Protein AF-0000000084923079 (afdb_homodimer)

Structure (mmCIF, N/CA/C/O backbone):
data_AF-0000000084923079-model_v1
#
loop_
_entity.id
_entity.type
_entity.pdbx_description
1 polymer 'Uncharacterized protein'
#
loop_
_atom_site.group_PDB
_atom_site.id
_atom_site.type_symbol
_atom_site.label_atom_id
_atom_site.label_alt_id
_atom_site.label_comp_id
_atom_site.label_asym_id
_atom_site.label_entity_id
_atom_site.label_seq_id
_atom_site.pdbx_PDB_ins_code
_atom_site.Cartn_x
_atom_site.Cartn_y
_atom_site.Cartn_z
_atom_site.occupancy
_atom_site.B_iso_or_equiv
_atom_site.auth_seq_id
_atom_site.auth_comp_id
_atom_site.auth_asym_id
_atom_site.auth_atom_id
_atom_site.pdbx_PDB_model_num
ATOM 1 N N . MET A 1 1 ? -35.031 -17.359 -17.719 1 34.56 1 MET A N 1
ATOM 2 C CA . MET A 1 1 ? -33.625 -17.719 -17.625 1 34.56 1 MET A CA 1
ATOM 3 C C . MET A 1 1 ? -33.344 -19.031 -18.344 1 34.56 1 MET A C 1
ATOM 5 O O . MET A 1 1 ? -34 -20.031 -18.078 1 34.56 1 MET A O 1
ATOM 9 N N . GLU A 1 2 ? -32.906 -18.938 -19.531 1 44.28 2 GLU A N 1
ATOM 10 C CA . GLU A 1 2 ? -32.688 -20.172 -20.281 1 44.28 2 GLU A CA 1
ATOM 11 C C . GLU A 1 2 ? -31.953 -21.203 -19.453 1 44.28 2 GLU A C 1
ATOM 13 O O . GLU A 1 2 ? -30.906 -20.906 -18.859 1 44.28 2 GLU A O 1
ATOM 18 N N . LYS A 1 3 ? -32.469 -22.188 -19.031 1 53.16 3 LYS A N 1
ATOM 19 C CA . LYS A 1 3 ? -31.938 -23.297 -18.266 1 53.16 3 LYS A CA 1
ATOM 20 C C . LYS A 1 3 ? -30.938 -24.109 -19.094 1 53.16 3 LYS A C 1
ATOM 22 O O . LYS A 1 3 ? -31.203 -24.406 -20.266 1 53.16 3 LYS A O 1
ATOM 27 N N . TYR A 1 4 ? -29.562 -24.047 -18.812 1 62.5 4 TYR A N 1
ATOM 28 C CA . TYR A 1 4 ? -28.516 -24.766 -19.531 1 62.5 4 TYR A CA 1
ATOM 29 C C . TYR A 1 4 ? -28.234 -26.125 -18.875 1 62.5 4 TYR A C 1
ATOM 31 O O . TYR A 1 4 ? -28.328 -26.25 -17.656 1 62.5 4 TYR A O 1
ATOM 39 N N . ALA A 1 5 ? -28.312 -27.188 -19.766 1 68.44 5 ALA A N 1
ATOM 40 C CA . ALA A 1 5 ? -27.844 -28.484 -19.312 1 68.44 5 ALA A CA 1
ATOM 41 C C . ALA A 1 5 ? -26.344 -28.625 -19.5 1 68.44 5 ALA A C 1
ATOM 43 O O . ALA A 1 5 ? -25.781 -28.141 -20.469 1 68.44 5 ALA A O 1
ATOM 44 N N . VAL A 1 6 ? -25.625 -29.156 -18.5 1 69.06 6 VAL A N 1
ATOM 45 C CA . VAL A 1 6 ? -24.188 -29.359 -18.562 1 69.06 6 VAL A CA 1
ATOM 46 C C . VAL A 1 6 ? -23.875 -30.719 -19.172 1 69.06 6 VAL A C 1
ATOM 48 O O . VAL A 1 6 ? -24.375 -31.75 -18.703 1 69.06 6 VAL A O 1
ATOM 51 N N . ARG A 1 7 ? -23.344 -30.672 -20.406 1 71.94 7 ARG A N 1
ATOM 52 C CA . ARG A 1 7 ? -22.906 -31.891 -21.062 1 71.94 7 ARG A CA 1
ATOM 53 C C . ARG A 1 7 ? -21.391 -32.094 -20.906 1 71.94 7 ARG A C 1
ATOM 55 O O . ARG A 1 7 ? -20.609 -31.188 -21.219 1 71.94 7 ARG A O 1
ATOM 62 N N . ARG A 1 8 ? -20.984 -33.312 -20.375 1 78.25 8 ARG A N 1
ATOM 63 C CA . ARG A 1 8 ? -19.578 -33.688 -20.188 1 78.25 8 ARG A CA 1
ATOM 64 C C . ARG A 1 8 ? -19.141 -34.688 -21.234 1 78.25 8 ARG A C 1
ATOM 66 O O . ARG A 1 8 ? -19.906 -35.594 -21.594 1 78.25 8 ARG A O 1
ATOM 73 N N . MET A 1 9 ? -18.031 -34.5 -21.734 1 81.5 9 MET A N 1
ATOM 74 C CA . MET A 1 9 ? -17.484 -35.438 -22.719 1 81.5 9 MET A CA 1
ATOM 75 C C . MET A 1 9 ? -17.234 -36.812 -22.094 1 81.5 9 MET A C 1
ATOM 77 O O . MET A 1 9 ? -17.359 -37.844 -22.75 1 81.5 9 MET A O 1
ATOM 81 N N . PHE A 1 10 ? -16.812 -36.688 -20.766 1 82.62 10 PHE A N 1
ATOM 82 C CA . PHE A 1 10 ? -16.562 -37.906 -20.016 1 82.62 10 PHE A CA 1
ATOM 83 C C . PHE A 1 10 ? -17.516 -38.031 -18.828 1 82.62 10 PHE A C 1
ATOM 85 O O . PHE A 1 10 ? -17.812 -37.031 -18.172 1 82.62 10 PHE A O 1
ATOM 92 N N . LYS A 1 11 ? -18 -39.188 -18.594 1 75.94 11 LYS A N 1
ATOM 93 C CA . LYS A 1 11 ? -19.016 -39.406 -17.562 1 75.94 11 LYS A CA 1
ATOM 94 C C . LYS A 1 11 ? -18.391 -39.375 -16.172 1 75.94 11 LYS A C 1
ATOM 96 O O . LYS A 1 11 ? -19 -38.844 -15.234 1 75.94 11 LYS A O 1
ATOM 101 N N . GLY A 1 12 ? -17.156 -39.844 -16.094 1 82.44 12 GLY A N 1
ATOM 102 C CA . GLY A 1 12 ? -16.562 -39.938 -14.773 1 82.44 12 GLY A CA 1
ATOM 103 C C . GLY A 1 12 ? -15.773 -38.719 -14.375 1 82.44 12 GLY A C 1
ATOM 104 O O . GLY A 1 12 ? -15.109 -38.094 -15.219 1 82.44 12 GLY A O 1
ATOM 105 N N . GLN A 1 13 ? -15.898 -38.375 -13.109 1 83.06 13 GLN A N 1
ATOM 106 C CA . GLN A 1 13 ? -15.211 -37.219 -12.539 1 83.06 13 GLN A CA 1
ATOM 107 C C . GLN A 1 13 ? -13.695 -37.344 -12.734 1 83.06 13 GLN A C 1
ATOM 109 O O . GLN A 1 13 ? -13.047 -36.375 -13.141 1 83.06 13 GLN A O 1
ATOM 114 N N . LEU A 1 14 ? -13.156 -38.469 -12.469 1 90.06 14 LEU A N 1
ATOM 115 C CA . LEU A 1 14 ? -11.719 -38.688 -12.562 1 90.06 14 LEU A CA 1
ATOM 116 C C . LEU A 1 14 ? -11.258 -38.625 -14.023 1 90.06 14 LEU A C 1
ATOM 118 O O . LEU A 1 14 ? -10.211 -38.062 -14.328 1 90.06 14 LEU A O 1
ATOM 122 N N . ALA A 1 15 ? -12.039 -39.188 -14.898 1 90.94 15 ALA A N 1
ATOM 123 C CA . ALA A 1 15 ? -11.703 -39.188 -16.328 1 90.94 15 ALA A CA 1
ATOM 124 C C . ALA A 1 15 ? -11.703 -37.781 -16.875 1 90.94 15 ALA A C 1
ATOM 126 O O . ALA A 1 15 ? -10.82 -37.406 -17.672 1 90.94 15 ALA A O 1
ATOM 127 N N . THR A 1 16 ? -12.617 -37.031 -16.453 1 88.44 16 THR A N 1
ATOM 128 C CA . THR A 1 16 ? -12.68 -35.656 -16.875 1 88.44 16 THR A CA 1
ATOM 129 C C . THR A 1 16 ? -11.484 -34.875 -16.344 1 88.44 16 THR A C 1
ATOM 131 O O . THR A 1 16 ? -10.914 -34.031 -17.047 1 88.44 16 THR A O 1
ATOM 134 N N . GLY A 1 17 ? -11.172 -35.125 -15.102 1 92.56 17 GLY A N 1
ATOM 135 C CA . GLY A 1 17 ? -10.016 -34.469 -14.508 1 92.56 17 GLY A CA 1
ATOM 136 C C . GLY A 1 17 ? -8.719 -34.781 -15.234 1 92.56 17 GLY A C 1
ATOM 137 O O . GLY A 1 17 ? -7.934 -33.875 -15.523 1 92.56 17 GLY A O 1
ATOM 138 N N . PHE A 1 18 ? -8.547 -36.031 -15.57 1 94.31 18 PHE A N 1
ATOM 139 C CA . PHE A 1 18 ? -7.336 -36.438 -16.266 1 94.31 18 PHE A CA 1
ATOM 140 C C . PHE A 1 18 ? -7.297 -35.844 -17.672 1 94.31 18 PHE A C 1
ATOM 142 O O . PHE A 1 18 ? -6.238 -35.438 -18.141 1 94.31 18 PHE A O 1
ATOM 149 N N . ALA A 1 19 ? -8.398 -35.812 -18.328 1 94.44 19 ALA A N 1
ATOM 150 C CA . ALA A 1 19 ? -8.469 -35.219 -19.656 1 94.44 19 ALA A CA 1
ATOM 151 C C . ALA A 1 19 ? -8.156 -33.719 -19.578 1 94.44 19 ALA A C 1
ATOM 153 O O . ALA A 1 19 ? -7.453 -33.188 -20.438 1 94.44 19 ALA A O 1
ATOM 154 N N . ALA A 1 20 ? -8.695 -33.125 -18.578 1 94.31 20 ALA A N 1
ATOM 155 C CA . ALA A 1 20 ? -8.445 -31.688 -18.391 1 94.31 20 ALA A CA 1
ATOM 156 C C . ALA A 1 20 ? -6.973 -31.422 -18.109 1 94.31 20 ALA A C 1
ATOM 158 O O . ALA A 1 20 ? -6.41 -30.422 -18.578 1 94.31 20 ALA A O 1
ATOM 159 N N . LEU A 1 21 ? -6.422 -32.25 -17.328 1 95.75 21 LEU A N 1
ATOM 160 C CA . LEU A 1 21 ? -5 -32.125 -17.016 1 95.75 21 LEU A CA 1
ATOM 161 C C . LEU A 1 21 ? -4.156 -32.281 -18.281 1 95.75 21 LEU A C 1
ATOM 163 O O . LEU A 1 21 ? -3.207 -31.531 -18.5 1 95.75 21 LEU A O 1
ATOM 167 N N . ALA A 1 22 ? -4.496 -33.25 -19.062 1 95.69 22 ALA A N 1
ATOM 168 C CA . ALA A 1 22 ? -3.791 -33.469 -20.328 1 95.69 22 ALA A CA 1
ATOM 169 C C . ALA A 1 22 ? -3.938 -32.281 -21.266 1 95.69 22 ALA A C 1
ATOM 171 O O . ALA A 1 22 ? -2.965 -31.844 -21.891 1 95.69 22 ALA A O 1
ATOM 172 N N . LEU A 1 23 ? -5.102 -31.828 -21.344 1 95.62 23 LEU A N 1
ATOM 173 C CA . LEU A 1 23 ? -5.344 -30.641 -22.172 1 95.62 23 LEU A CA 1
ATOM 174 C C . LEU A 1 23 ? -4.539 -29.453 -21.672 1 95.62 23 LEU A C 1
ATOM 176 O O . LEU A 1 23 ? -3.953 -28.719 -22.469 1 95.62 23 LEU A O 1
ATOM 180 N N . SER A 1 24 ? -4.566 -29.266 -20.391 1 96.62 24 SER A N 1
ATOM 181 C CA . SER A 1 24 ? -3.812 -28.172 -19.812 1 96.62 24 SER A CA 1
ATOM 182 C C . SER A 1 24 ? -2.324 -28.297 -20.109 1 96.62 24 SER A C 1
ATOM 184 O O . SER A 1 24 ? -1.652 -27.297 -20.391 1 96.62 24 SER A O 1
ATOM 186 N N . PHE A 1 25 ? -1.811 -29.453 -20.016 1 96.5 25 PHE A N 1
ATOM 187 C CA . PHE A 1 25 ? -0.406 -29.703 -20.312 1 96.5 25 PHE A CA 1
ATOM 188 C C . PHE A 1 25 ? -0.09 -29.344 -21.766 1 96.5 25 PHE A C 1
ATOM 190 O O . PHE A 1 25 ? 0.907 -28.672 -22.047 1 96.5 25 PHE A O 1
ATOM 197 N N . ILE A 1 26 ? -0.921 -29.75 -22.688 1 96.38 26 ILE A N 1
ATOM 198 C CA . ILE A 1 26 ? -0.727 -29.484 -24.109 1 96.38 26 ILE A CA 1
ATOM 199 C C . ILE A 1 26 ? -0.784 -27.984 -24.375 1 96.38 26 ILE A C 1
ATOM 201 O O . ILE A 1 26 ? 0.07 -27.438 -25.062 1 96.38 26 ILE A O 1
ATOM 205 N N . VAL A 1 27 ? -1.741 -27.375 -23.766 1 96.06 27 VAL A N 1
ATOM 206 C CA . VAL A 1 27 ? -1.909 -25.938 -23.969 1 96.06 27 VAL A CA 1
ATOM 207 C C . VAL A 1 27 ? -0.713 -25.188 -23.391 1 96.06 27 VAL A C 1
ATOM 209 O O . VAL A 1 27 ? -0.195 -24.25 -24.016 1 96.06 27 VAL A O 1
ATOM 212 N N . ALA A 1 28 ? -0.284 -25.578 -22.219 1 96.81 28 ALA A N 1
ATOM 213 C CA . ALA A 1 28 ? 0.869 -24.922 -21.594 1 96.81 28 ALA A CA 1
ATOM 214 C C . ALA A 1 28 ? 2.119 -25.094 -22.453 1 96.81 28 ALA A C 1
ATOM 216 O O . ALA A 1 28 ? 2.924 -24.156 -22.578 1 96.81 28 ALA A O 1
ATOM 217 N N . ALA A 1 29 ? 2.273 -26.219 -23.062 1 96 29 ALA A N 1
ATOM 218 C CA . ALA A 1 29 ? 3.438 -26.531 -23.891 1 96 29 ALA A CA 1
ATOM 219 C C . ALA A 1 29 ? 3.471 -25.656 -25.141 1 96 29 ALA A C 1
ATOM 221 O O . ALA A 1 29 ? 4.539 -25.391 -25.688 1 96 29 ALA A O 1
ATOM 222 N N . PHE A 1 30 ? 2.355 -25.203 -25.5 1 95.44 30 PHE A N 1
ATOM 223 C CA . PHE A 1 30 ? 2.297 -24.344 -26.672 1 95.44 30 PHE A CA 1
ATOM 224 C C . PHE A 1 30 ? 2.25 -22.875 -26.266 1 95.44 30 PHE A C 1
ATOM 226 O O . PHE A 1 30 ? 2.834 -22.016 -26.938 1 95.44 30 PHE A O 1
ATOM 233 N N . LEU A 1 31 ? 1.559 -22.609 -25.234 1 94.69 31 LEU A N 1
ATOM 234 C CA . LEU A 1 31 ? 1.288 -21.234 -24.828 1 94.69 31 LEU A CA 1
ATOM 235 C C . LEU A 1 31 ? 2.576 -20.516 -24.438 1 94.69 31 LEU A C 1
ATOM 237 O O . LEU A 1 31 ? 2.793 -19.359 -24.812 1 94.69 31 LEU A O 1
ATOM 241 N N . TRP A 1 32 ? 3.398 -21.156 -23.656 1 96.38 32 TRP A N 1
ATOM 242 C CA . TRP A 1 32 ? 4.598 -20.484 -23.172 1 96.38 32 TRP A CA 1
ATOM 243 C C . TRP A 1 32 ? 5.523 -20.141 -24.344 1 96.38 32 TRP A C 1
ATOM 245 O O . TRP A 1 32 ? 5.961 -19 -24.484 1 96.38 32 TRP A O 1
ATOM 255 N N . PRO A 1 33 ? 5.852 -21.125 -25.234 1 96.75 33 PRO A N 1
ATOM 256 C CA . PRO A 1 33 ? 6.688 -20.766 -26.375 1 96.75 33 PRO A CA 1
ATOM 257 C C . PRO A 1 33 ? 6.078 -19.641 -27.219 1 96.75 33 PRO A C 1
ATOM 259 O O . PRO A 1 33 ? 6.789 -18.719 -27.641 1 96.75 33 PRO A O 1
ATOM 262 N N . ALA A 1 34 ? 4.848 -19.734 -27.438 1 96.81 34 ALA A N 1
ATOM 263 C CA . ALA A 1 34 ? 4.188 -18.672 -28.203 1 96.81 34 ALA A CA 1
ATOM 264 C C . ALA A 1 34 ? 4.316 -17.328 -27.516 1 96.81 34 ALA A C 1
ATOM 266 O O . ALA A 1 34 ? 4.625 -16.312 -28.156 1 96.81 34 ALA A O 1
ATOM 267 N N . TRP A 1 35 ? 4.086 -17.297 -26.203 1 97.12 35 TRP A N 1
ATOM 268 C CA . TRP A 1 35 ? 4.164 -16.078 -25.406 1 97.12 35 TRP A CA 1
ATOM 269 C C . TRP A 1 35 ? 5.586 -15.523 -25.406 1 97.12 35 TRP A C 1
ATOM 271 O O . TRP A 1 35 ? 5.801 -14.352 -25.719 1 97.12 35 TRP A O 1
ATOM 281 N N . SER A 1 36 ? 6.531 -16.312 -25.062 1 97.12 36 SER A N 1
ATOM 282 C CA . SER A 1 36 ? 7.906 -15.883 -24.844 1 97.12 36 SER A CA 1
ATOM 283 C C . SER A 1 36 ? 8.562 -15.453 -26.156 1 97.12 36 SER A C 1
ATOM 285 O O . SER A 1 36 ? 9.32 -14.484 -26.188 1 97.12 36 SER A O 1
ATOM 287 N N . LEU A 1 37 ? 8.25 -16.156 -27.234 1 97.12 37 LEU A N 1
ATOM 288 C CA . LEU A 1 37 ? 8.82 -15.797 -28.531 1 97.12 37 LEU A CA 1
ATOM 289 C C . LEU A 1 37 ? 8.219 -14.492 -29.031 1 97.12 37 LEU A C 1
ATOM 291 O O . LEU A 1 37 ? 8.914 -13.695 -29.672 1 97.12 37 LEU A O 1
ATOM 295 N N . THR A 1 38 ? 6.957 -14.289 -28.797 1 97.44 38 THR A N 1
ATOM 296 C CA . THR A 1 38 ? 6.332 -13.023 -29.172 1 97.44 38 THR A CA 1
ATOM 297 C C . THR A 1 38 ? 6.965 -11.867 -28.391 1 97.44 38 THR A C 1
ATOM 299 O O . THR A 1 38 ? 7.305 -10.836 -28.984 1 97.44 38 THR A O 1
ATOM 302 N N . VAL A 1 39 ? 7.137 -12.078 -27.109 1 97.06 39 VAL A N 1
ATOM 303 C CA . VAL A 1 39 ? 7.742 -11.047 -26.281 1 97.06 39 VAL A CA 1
ATOM 304 C C . VAL A 1 39 ? 9.188 -10.805 -26.719 1 97.06 39 VAL A C 1
ATOM 306 O O . VAL A 1 39 ? 9.625 -9.656 -26.812 1 97.06 39 VAL A O 1
ATOM 309 N N . LYS A 1 40 ? 9.867 -11.883 -26.938 1 96.62 40 LYS A N 1
ATOM 310 C CA . LYS A 1 40 ? 11.25 -11.781 -27.406 1 96.62 40 LYS A CA 1
ATOM 311 C C . LYS A 1 40 ? 11.336 -10.953 -28.688 1 96.62 40 LYS A C 1
ATOM 313 O O . LYS A 1 40 ? 12.203 -10.086 -28.812 1 96.62 40 LYS A O 1
ATOM 318 N N . ALA A 1 41 ? 10.461 -11.164 -29.609 1 97.12 41 ALA A N 1
ATOM 319 C CA . ALA A 1 41 ? 10.453 -10.445 -30.875 1 97.12 41 ALA A CA 1
ATOM 320 C C . ALA A 1 41 ? 10.156 -8.969 -30.672 1 97.12 41 ALA A C 1
ATOM 322 O O . ALA A 1 41 ? 10.867 -8.102 -31.172 1 97.12 41 ALA A O 1
ATOM 323 N N . LEU A 1 42 ? 9.148 -8.648 -29.906 1 97.44 42 LEU A N 1
ATOM 324 C CA . LEU A 1 42 ? 8.734 -7.27 -29.672 1 97.44 42 LEU A CA 1
ATOM 325 C C . LEU A 1 42 ? 9.797 -6.508 -28.891 1 97.44 42 LEU A C 1
ATOM 327 O O . LEU A 1 42 ? 10.125 -5.371 -29.219 1 97.44 42 LEU A O 1
ATOM 331 N N . TYR A 1 43 ? 10.281 -7.18 -27.859 1 97.69 43 TYR A N 1
ATOM 332 C CA . TYR A 1 43 ? 11.289 -6.539 -27.031 1 97.69 43 TYR A CA 1
ATOM 333 C C . TYR A 1 43 ? 12.594 -6.355 -27.781 1 97.69 43 TYR A C 1
ATOM 335 O O . TYR A 1 43 ? 13.312 -5.379 -27.578 1 97.69 43 TYR A O 1
ATOM 343 N N . GLY A 1 44 ? 12.875 -7.309 -28.641 1 96.12 44 GLY A N 1
ATOM 344 C CA . GLY A 1 44 ? 14.055 -7.188 -29.484 1 96.12 44 GLY A CA 1
ATOM 345 C C . GLY A 1 44 ? 14.031 -5.945 -30.359 1 96.12 44 GLY A C 1
ATOM 346 O O . GLY A 1 44 ? 15.07 -5.328 -30.594 1 96.12 44 GLY A O 1
ATOM 347 N N . ILE A 1 45 ? 12.898 -5.574 -30.75 1 96.94 45 ILE A N 1
ATOM 348 C CA . ILE A 1 45 ? 12.75 -4.379 -31.578 1 96.94 45 ILE A CA 1
ATOM 349 C C . ILE A 1 45 ? 12.922 -3.133 -30.719 1 96.94 45 ILE A C 1
ATOM 351 O O . ILE A 1 45 ? 13.633 -2.199 -31.094 1 96.94 45 ILE A O 1
ATOM 355 N N . LEU A 1 46 ? 12.344 -3.113 -29.531 1 97.12 46 LEU A N 1
ATOM 356 C CA . LEU A 1 46 ? 12.336 -1.938 -28.656 1 97.12 46 LEU A CA 1
ATOM 357 C C . LEU A 1 46 ? 13.695 -1.729 -28.016 1 97.12 46 LEU A C 1
ATOM 359 O O . LEU A 1 46 ? 14.148 -0.592 -27.859 1 97.12 46 LEU A O 1
ATOM 363 N N . ALA A 1 47 ? 14.312 -2.795 -27.625 1 98.06 47 ALA A N 1
ATOM 364 C CA . ALA A 1 47 ? 15.531 -2.729 -26.828 1 98.06 47 ALA A CA 1
ATOM 365 C C . ALA A 1 47 ? 16.75 -3.107 -27.656 1 98.06 47 ALA A C 1
ATOM 367 O O . ALA A 1 47 ? 17.812 -3.422 -27.109 1 98.06 47 ALA A O 1
ATOM 368 N N . GLY A 1 48 ? 16.625 -3.084 -28.938 1 96.88 48 GLY A N 1
ATOM 369 C CA . GLY A 1 48 ? 17.656 -3.523 -29.859 1 96.88 48 GLY A CA 1
ATOM 370 C C . GLY A 1 48 ? 19.031 -2.975 -29.531 1 96.88 48 GLY A C 1
ATOM 371 O O . GLY A 1 48 ? 19.984 -3.734 -29.344 1 96.88 48 GLY A O 1
ATOM 372 N N . PRO A 1 49 ? 19.141 -1.668 -29.469 1 96.81 49 PRO A N 1
ATOM 373 C CA . PRO A 1 49 ? 20.453 -1.061 -29.203 1 96.81 49 PRO A CA 1
ATOM 374 C C . PRO A 1 49 ? 21.078 -1.557 -27.906 1 96.81 49 PRO A C 1
ATOM 376 O O . PRO A 1 49 ? 22.266 -1.881 -27.875 1 96.81 49 PRO A O 1
ATOM 379 N N . GLY A 1 50 ? 20.312 -1.659 -26.844 1 97.69 50 GLY A N 1
ATOM 380 C CA . GLY A 1 50 ? 20.812 -2.139 -25.562 1 97.69 50 GLY A CA 1
ATOM 381 C C . GLY A 1 50 ? 21.203 -3.607 -25.594 1 97.69 50 GLY A C 1
ATOM 382 O O . GLY A 1 50 ? 22.234 -3.994 -25.047 1 97.69 50 GLY A O 1
ATOM 383 N N . LEU A 1 51 ? 20.406 -4.398 -26.266 1 97.81 51 LEU A N 1
ATOM 384 C CA . LEU A 1 51 ? 20.656 -5.836 -26.328 1 97.81 51 LEU A CA 1
ATOM 385 C C . LEU A 1 51 ? 21.906 -6.141 -27.141 1 97.81 51 LEU A C 1
ATOM 387 O O . LEU A 1 51 ? 22.641 -7.074 -26.812 1 97.81 51 LEU A O 1
ATOM 391 N N . SER A 1 52 ? 22.125 -5.332 -28.125 1 97.56 52 SER A N 1
ATOM 392 C CA . SER A 1 52 ? 23.312 -5.52 -28.953 1 97.56 52 SER A CA 1
ATOM 393 C C . SER A 1 52 ? 24.578 -5.074 -28.219 1 97.56 52 SER A C 1
ATOM 395 O O . SER A 1 52 ? 25.656 -5.59 -28.469 1 97.56 52 SER A O 1
ATOM 397 N N . ALA A 1 53 ? 24.422 -4.156 -27.344 1 97.44 53 ALA A N 1
ATOM 398 C CA . ALA A 1 53 ? 25.562 -3.592 -26.609 1 97.44 53 ALA A CA 1
ATOM 399 C C . ALA A 1 53 ? 25.953 -4.492 -25.453 1 97.44 53 ALA A C 1
ATOM 401 O O . ALA A 1 53 ? 27.109 -4.441 -24.984 1 97.44 53 ALA A O 1
ATOM 402 N N . ALA A 1 54 ? 25.109 -5.277 -25 1 97.62 54 ALA A N 1
ATOM 403 C CA . ALA A 1 54 ? 25.344 -6.113 -23.828 1 97.62 54 ALA A CA 1
ATOM 404 C C . ALA A 1 54 ? 25.938 -7.461 -24.219 1 97.62 54 ALA A C 1
ATOM 406 O O . ALA A 1 54 ? 25.828 -7.871 -25.375 1 97.62 54 ALA A O 1
ATOM 407 N N . GLU A 1 55 ? 26.562 -8.102 -23.25 1 97.44 55 GLU A N 1
ATOM 408 C CA . GLU A 1 55 ? 26.969 -9.484 -23.453 1 97.44 55 GLU A CA 1
ATOM 409 C C . GLU A 1 55 ? 25.781 -10.383 -23.781 1 97.44 55 GLU A C 1
ATOM 411 O O . GLU A 1 55 ? 24.719 -10.234 -23.188 1 97.44 55 GLU A O 1
ATOM 416 N N . PRO A 1 56 ? 25.953 -11.312 -24.625 1 95.38 56 PRO A N 1
ATOM 417 C CA . PRO A 1 56 ? 24.844 -12.164 -25.062 1 95.38 56 PRO A CA 1
ATOM 418 C C . PRO A 1 56 ? 24.125 -12.859 -23.922 1 95.38 56 PRO A C 1
ATOM 420 O O . PRO A 1 56 ? 22.906 -12.969 -23.922 1 95.38 56 PRO A O 1
ATOM 423 N N . LYS A 1 57 ? 24.844 -13.258 -23.016 1 95.19 57 LYS A N 1
ATOM 424 C CA . LYS A 1 57 ? 24.25 -13.93 -21.875 1 95.19 57 LYS A CA 1
ATOM 425 C C . LYS A 1 57 ? 23.328 -12.984 -21.109 1 95.19 57 LYS A C 1
ATOM 427 O O . LYS A 1 57 ? 22.203 -13.359 -20.734 1 95.19 57 LYS A O 1
ATOM 432 N N . GLU A 1 58 ? 23.812 -11.766 -20.938 1 96.12 58 GLU A N 1
ATOM 433 C CA . GLU A 1 58 ? 23.031 -10.758 -20.219 1 96.12 58 GLU A CA 1
ATOM 434 C C . GLU A 1 58 ? 21.797 -10.352 -21.016 1 96.12 58 GLU A C 1
ATOM 436 O O . GLU A 1 58 ? 20.719 -10.164 -20.453 1 96.12 58 GLU A O 1
ATOM 441 N N . ALA A 1 59 ? 21.984 -10.266 -22.234 1 97.12 59 ALA A N 1
ATOM 442 C CA . ALA A 1 59 ? 20.859 -9.945 -23.109 1 97.12 59 ALA A CA 1
ATOM 443 C C . ALA A 1 59 ? 19.781 -11.023 -23.047 1 97.12 59 ALA A C 1
ATOM 445 O O . ALA A 1 59 ? 18.594 -10.727 -22.969 1 97.12 59 ALA A O 1
ATOM 446 N N . GLY A 1 60 ? 20.25 -12.266 -23.125 1 95.38 60 GLY A N 1
ATOM 447 C CA . GLY A 1 60 ? 19.328 -13.383 -23.016 1 95.38 60 GLY A CA 1
ATOM 448 C C . GLY A 1 60 ? 18.594 -13.438 -21.703 1 95.38 60 GLY A C 1
ATOM 449 O O . GLY A 1 60 ? 17.391 -13.742 -21.656 1 95.38 60 GLY A O 1
ATOM 450 N N . GLN A 1 61 ? 19.312 -13.102 -20.656 1 95.56 61 GLN A N 1
ATOM 451 C CA . GLN A 1 61 ? 18.703 -13.086 -19.328 1 95.56 61 GLN A CA 1
ATOM 452 C C . GLN A 1 61 ? 17.609 -12.023 -19.234 1 95.56 61 GLN A C 1
ATOM 454 O O . GLN A 1 61 ? 16.547 -12.266 -18.656 1 95.56 61 GLN A O 1
ATOM 459 N N . LEU A 1 62 ? 17.906 -10.883 -19.781 1 98.06 62 LEU A N 1
ATOM 460 C CA . LEU A 1 62 ? 16.922 -9.805 -19.75 1 98.06 62 LEU A CA 1
ATOM 461 C C . LEU A 1 62 ? 15.68 -10.18 -20.531 1 98.06 62 LEU A C 1
ATOM 463 O O . LEU A 1 62 ? 14.555 -10 -20.062 1 98.06 62 LEU A O 1
ATOM 467 N N . ILE A 1 63 ? 15.859 -10.758 -21.688 1 97.56 63 ILE A N 1
ATOM 468 C CA . ILE A 1 63 ? 14.727 -11.18 -22.5 1 97.56 63 ILE A CA 1
ATOM 469 C C . ILE A 1 63 ? 13.883 -12.195 -21.719 1 97.56 63 ILE A C 1
ATOM 471 O O . ILE A 1 63 ? 12.656 -12.102 -21.719 1 97.56 63 ILE A O 1
ATOM 475 N N . GLY A 1 64 ? 14.578 -13.102 -21.109 1 96.5 64 GLY A N 1
ATOM 476 C CA . GLY A 1 64 ? 13.883 -14.07 -20.281 1 96.5 64 GLY A CA 1
ATOM 477 C C . GLY A 1 64 ? 13.094 -13.438 -19.156 1 96.5 64 GLY A C 1
ATOM 478 O O . GLY A 1 64 ? 11.953 -13.828 -18.891 1 96.5 64 GLY A O 1
ATOM 479 N N . ALA A 1 65 ? 13.664 -12.453 -18.547 1 97.25 65 ALA A N 1
ATOM 480 C CA . ALA A 1 65 ? 13.008 -11.758 -17.438 1 97.25 65 ALA A CA 1
ATOM 481 C C . ALA A 1 65 ? 11.773 -11.008 -17.906 1 97.25 65 ALA A C 1
ATOM 483 O O . ALA A 1 65 ? 10.734 -11.016 -17.25 1 97.25 65 ALA A O 1
ATOM 484 N N . VAL A 1 66 ? 11.883 -10.398 -19.031 1 98.25 66 VAL A N 1
ATOM 485 C CA . VAL A 1 66 ? 10.766 -9.648 -19.594 1 98.25 66 VAL A CA 1
ATOM 486 C C . VAL A 1 66 ? 9.625 -10.602 -19.938 1 98.25 66 VAL A C 1
ATOM 488 O O . VAL A 1 66 ? 8.461 -10.32 -19.641 1 98.25 66 VAL A O 1
ATOM 491 N N . ALA A 1 67 ? 10 -11.695 -20.531 1 97.56 67 ALA A N 1
ATOM 492 C CA . ALA A 1 67 ? 8.984 -12.688 -20.875 1 97.56 67 ALA A CA 1
ATOM 493 C C . ALA A 1 67 ? 8.273 -13.219 -19.641 1 97.56 67 ALA A C 1
ATOM 495 O O . ALA A 1 67 ? 7.047 -13.289 -19.594 1 97.56 67 ALA A O 1
ATOM 496 N N . ARG A 1 68 ? 9.016 -13.523 -18.656 1 96.56 68 ARG A N 1
ATOM 497 C CA . ARG A 1 68 ? 8.461 -14.016 -17.391 1 96.56 68 ARG A CA 1
ATOM 498 C C . ARG A 1 68 ? 7.609 -12.938 -16.719 1 96.56 68 ARG A C 1
ATOM 500 O O . ARG A 1 68 ? 6.508 -13.219 -16.25 1 96.56 68 ARG A O 1
ATOM 507 N N . GLY A 1 69 ? 8.133 -11.773 -16.703 1 97 69 GLY A N 1
ATOM 508 C CA . GLY A 1 69 ? 7.453 -10.688 -16.031 1 97 69 GLY A CA 1
ATOM 509 C C . GLY A 1 69 ? 6.102 -10.359 -16.625 1 97 69 GLY A C 1
ATOM 510 O O . GLY A 1 69 ? 5.121 -10.18 -15.906 1 97 69 GLY A O 1
ATOM 511 N N . THR A 1 70 ? 6.102 -10.234 -17.906 1 97.12 70 THR A N 1
ATOM 512 C CA . THR A 1 70 ? 4.832 -9.938 -18.562 1 97.12 70 THR A CA 1
ATOM 513 C C . THR A 1 70 ? 3.818 -11.055 -18.312 1 97.12 70 THR A C 1
ATOM 515 O O . THR A 1 70 ? 2.633 -10.781 -18.109 1 97.12 70 THR A O 1
ATOM 518 N N . PHE A 1 71 ? 4.305 -12.289 -18.266 1 97 71 PHE A N 1
ATOM 519 C CA . PHE A 1 71 ? 3.445 -13.43 -17.969 1 97 71 PHE A CA 1
ATOM 520 C C . PHE A 1 71 ? 2.953 -13.375 -16.531 1 97 71 PHE A C 1
ATOM 522 O O . PHE A 1 71 ? 1.772 -13.609 -1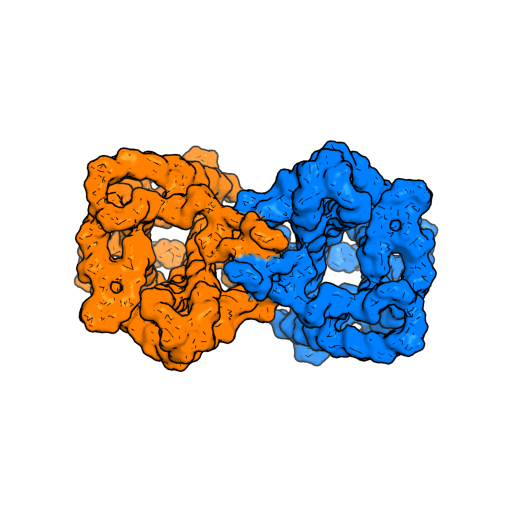6.266 1 97 71 PHE A O 1
ATOM 529 N N . PHE A 1 72 ? 3.799 -13.047 -15.547 1 97.81 72 PHE A N 1
ATOM 530 C CA . PHE A 1 72 ? 3.443 -13.008 -14.133 1 97.81 72 PHE A CA 1
ATOM 531 C C . PHE A 1 72 ? 2.402 -11.93 -13.867 1 97.81 72 PHE A C 1
ATOM 533 O O . PHE A 1 72 ? 1.421 -12.172 -13.164 1 97.81 72 PHE A O 1
ATOM 540 N N . TRP A 1 73 ? 2.559 -10.805 -14.461 1 98.12 73 TRP A N 1
ATOM 541 C CA . TRP A 1 73 ? 1.659 -9.68 -14.219 1 98.12 73 TRP A CA 1
ATOM 542 C C . TRP A 1 73 ? 0.3 -9.922 -14.867 1 98.12 73 TRP A C 1
ATOM 544 O O . TRP A 1 73 ? -0.741 -9.672 -14.25 1 98.12 73 TRP A O 1
ATOM 554 N N . THR A 1 74 ? 0.272 -10.469 -16.062 1 97.5 74 THR A N 1
ATOM 555 C CA . THR A 1 74 ? -0.963 -10.516 -16.828 1 97.5 74 THR A CA 1
ATOM 556 C C . THR A 1 74 ? -1.703 -11.828 -16.578 1 97.5 74 THR A C 1
ATOM 558 O O . THR A 1 74 ? -2.9 -11.938 -16.859 1 97.5 74 THR A O 1
ATOM 561 N N . ALA A 1 75 ? -1.018 -12.828 -16.031 1 96.94 75 ALA A N 1
ATOM 562 C CA . ALA A 1 75 ? -1.677 -14.117 -15.844 1 96.94 75 ALA A CA 1
ATOM 563 C C . ALA A 1 75 ? -1.818 -14.453 -14.359 1 96.94 75 ALA A C 1
ATOM 565 O O . ALA A 1 75 ? -2.924 -14.703 -13.875 1 96.94 75 ALA A O 1
ATOM 566 N N . ILE A 1 76 ? -0.745 -14.328 -13.625 1 96.94 76 ILE A N 1
ATOM 567 C CA . ILE A 1 76 ? -0.765 -14.773 -12.242 1 96.94 76 ILE A CA 1
ATOM 568 C C . ILE A 1 76 ? -1.467 -13.734 -11.375 1 96.94 76 ILE A C 1
ATOM 570 O O . ILE A 1 76 ? -2.465 -14.031 -10.711 1 96.94 76 ILE A O 1
ATOM 574 N N . ASN A 1 77 ? -0.979 -12.477 -11.406 1 97.81 77 ASN A N 1
ATOM 575 C CA . ASN A 1 77 ? -1.575 -11.43 -10.578 1 97.81 77 ASN A CA 1
ATOM 576 C C . ASN A 1 77 ? -3.047 -11.219 -10.922 1 97.81 77 ASN A C 1
ATOM 578 O O . ASN A 1 77 ? -3.895 -11.156 -10.031 1 97.81 77 ASN A O 1
ATOM 582 N N . SER A 1 78 ? -3.287 -11.109 -12.188 1 97.06 78 SER A N 1
ATOM 583 C CA . SER A 1 78 ? -4.648 -10.812 -12.625 1 97.06 78 SER A CA 1
ATOM 584 C C . SER A 1 78 ? -5.609 -11.938 -12.242 1 97.06 78 SER A C 1
ATOM 586 O O . SER A 1 78 ? -6.75 -11.68 -11.859 1 97.06 78 SER A O 1
ATOM 588 N N . TRP A 1 79 ? -5.168 -13.18 -12.344 1 97.19 79 TRP A N 1
ATOM 589 C CA . TRP A 1 79 ? -6.035 -14.289 -11.953 1 97.19 79 TRP A CA 1
ATOM 590 C C . TRP A 1 79 ? -6.383 -14.211 -10.469 1 97.19 79 TRP A C 1
ATOM 592 O O . TRP A 1 79 ? -7.535 -14.43 -10.086 1 97.19 79 TRP A O 1
ATOM 602 N N . ILE A 1 80 ? -5.422 -13.922 -9.625 1 96.81 80 ILE A N 1
ATOM 603 C CA . ILE A 1 80 ? -5.66 -13.828 -8.188 1 96.81 80 ILE A CA 1
ATOM 604 C C . ILE A 1 80 ? -6.664 -12.711 -7.906 1 96.81 80 ILE A C 1
ATOM 606 O O . ILE A 1 80 ? -7.609 -12.898 -7.137 1 96.81 80 ILE A O 1
ATOM 610 N N . TRP A 1 81 ? -6.523 -11.617 -8.586 1 96.94 81 TRP A N 1
ATOM 611 C CA . TRP A 1 81 ? -7.406 -10.477 -8.359 1 96.94 81 TRP A CA 1
ATOM 612 C C . TRP A 1 81 ? -8.805 -10.766 -8.898 1 96.94 81 TRP A C 1
ATOM 614 O O . TRP A 1 81 ? -9.797 -10.594 -8.188 1 96.94 81 TRP A O 1
ATOM 624 N N . LEU A 1 82 ? -8.875 -11.242 -10.094 1 96.75 82 LEU A N 1
ATOM 625 C CA . LEU A 1 82 ? -10.156 -11.375 -10.773 1 96.75 82 LEU A CA 1
ATOM 626 C C . LEU A 1 82 ? -10.922 -12.594 -10.281 1 96.75 82 LEU A C 1
ATOM 628 O O . LEU A 1 82 ? -12.148 -12.57 -10.188 1 96.75 82 LEU A O 1
ATOM 632 N N . THR A 1 83 ? -10.195 -13.617 -9.938 1 95.75 83 THR A N 1
ATOM 633 C CA . THR A 1 83 ? -10.867 -14.867 -9.609 1 95.75 83 THR A CA 1
ATOM 634 C C . THR A 1 83 ? -10.898 -15.086 -8.102 1 95.75 83 THR A C 1
ATOM 636 O O . THR A 1 83 ? -11.969 -15.211 -7.508 1 95.75 83 THR A O 1
ATOM 639 N N . LEU A 1 84 ? -9.781 -14.992 -7.52 1 93.94 84 LEU A N 1
ATOM 640 C CA . LEU A 1 84 ? -9.742 -15.312 -6.098 1 93.94 84 LEU A CA 1
ATOM 641 C C . LEU A 1 84 ? -10.391 -14.211 -5.273 1 93.94 84 LEU A C 1
ATOM 643 O O . LEU A 1 84 ? -11.18 -14.484 -4.367 1 93.94 84 LEU A O 1
ATOM 647 N N . VAL A 1 85 ? -10.133 -12.992 -5.629 1 94.25 85 VAL A N 1
ATOM 648 C CA . VAL A 1 85 ? -10.609 -11.898 -4.793 1 94.25 85 VAL A CA 1
ATOM 649 C C . VAL A 1 85 ? -11.992 -11.445 -5.27 1 94.25 85 VAL A C 1
ATOM 651 O O . VAL A 1 85 ? -12.914 -11.312 -4.469 1 94.25 85 VAL A O 1
ATOM 654 N N . MET A 1 86 ? -12.188 -11.375 -6.598 1 94.44 86 MET A N 1
ATOM 655 C CA . MET A 1 86 ? -13.414 -10.781 -7.121 1 94.44 86 MET A CA 1
ATOM 656 C C . MET A 1 86 ? -14.422 -11.859 -7.492 1 94.44 86 MET A C 1
ATOM 658 O O . MET A 1 86 ? -15.555 -11.555 -7.863 1 94.44 86 MET A O 1
ATOM 662 N N . GLY A 1 87 ? -14.109 -13.094 -7.496 1 92.75 87 GLY A N 1
ATOM 663 C CA . GLY A 1 87 ? -15.039 -14.172 -7.785 1 92.75 87 GLY A CA 1
ATOM 664 C C . GLY A 1 87 ? -15.508 -14.195 -9.227 1 92.75 87 GLY A C 1
ATOM 665 O O . GLY A 1 87 ? -16.688 -14.438 -9.5 1 92.75 87 GLY A O 1
ATOM 666 N N . ASN A 1 88 ? -14.586 -13.719 -10.094 1 95.31 88 ASN A N 1
ATOM 667 C CA . ASN A 1 88 ? -14.859 -13.695 -11.531 1 95.31 88 ASN A CA 1
ATOM 668 C C . ASN A 1 88 ? -15.953 -12.68 -11.875 1 95.31 88 ASN A C 1
ATOM 670 O O . ASN A 1 88 ? -16.812 -12.961 -12.711 1 95.31 88 ASN A O 1
ATOM 674 N N . TYR A 1 89 ? -15.828 -11.648 -11.172 1 92.5 89 TYR A N 1
ATOM 675 C CA . TYR A 1 89 ? -16.797 -10.578 -11.406 1 92.5 89 TYR A CA 1
ATOM 676 C C . TYR A 1 89 ? -16.719 -10.078 -12.836 1 92.5 89 TYR A C 1
ATOM 678 O O . TYR A 1 89 ? -15.633 -9.727 -13.328 1 92.5 89 TYR A O 1
ATOM 686 N N . GLY A 1 90 ? -17.859 -10.125 -13.508 1 93.62 90 GLY A N 1
ATOM 687 C CA . GLY A 1 90 ? -17.938 -9.555 -14.844 1 93.62 90 GLY A CA 1
ATOM 688 C C . GLY A 1 90 ? -17.562 -10.539 -15.938 1 93.62 90 GLY A C 1
ATOM 689 O O . GLY A 1 90 ? -17.547 -10.188 -17.125 1 93.62 90 GLY A O 1
ATOM 690 N N . LYS A 1 91 ? -17.281 -11.75 -15.641 1 95.12 91 LYS A N 1
ATOM 691 C CA . LYS A 1 91 ? -16.844 -12.75 -16.609 1 95.12 91 LYS A CA 1
ATOM 692 C C . LYS A 1 91 ? -17.875 -12.93 -17.719 1 95.12 91 LYS A C 1
ATOM 694 O O . LYS A 1 91 ? -17.516 -13.055 -18.891 1 95.12 91 LYS A O 1
ATOM 699 N N . THR A 1 92 ? -19.234 -12.875 -17.375 1 93.69 92 THR A N 1
ATOM 700 C CA . THR A 1 92 ? -20.281 -13.156 -18.359 1 93.69 92 THR A CA 1
ATOM 701 C C . THR A 1 92 ? -20.984 -11.867 -18.766 1 93.69 92 THR A C 1
ATOM 703 O O . THR A 1 92 ? -22.141 -11.906 -19.188 1 93.69 92 THR A O 1
ATOM 706 N N . SER A 1 93 ? -20.281 -10.781 -18.547 1 93.31 93 SER A N 1
ATOM 707 C CA . SER A 1 93 ? -20.906 -9.5 -18.859 1 93.31 93 SER A CA 1
ATOM 708 C C . SER A 1 93 ? -21.203 -9.367 -20.344 1 93.31 93 SER A C 1
ATOM 710 O O . SER A 1 93 ? -22.203 -8.766 -20.734 1 93.31 93 SER A O 1
ATOM 712 N N . LEU A 1 94 ? -20.406 -9.977 -21.219 1 94.12 94 LEU A N 1
ATOM 713 C CA . LEU A 1 94 ? -20.609 -9.852 -22.656 1 94.12 94 LEU A CA 1
ATOM 714 C C . LEU A 1 94 ? -21.406 -11.031 -23.188 1 94.12 94 LEU A C 1
ATOM 716 O O . LEU A 1 94 ? -22.266 -10.859 -24.062 1 94.12 94 LEU A O 1
ATOM 720 N N . THR A 1 95 ? -20.984 -12.203 -22.703 1 92.94 95 THR A N 1
ATOM 721 C CA . THR A 1 95 ? -21.656 -13.414 -23.156 1 92.94 95 THR A CA 1
ATOM 722 C C . THR A 1 95 ? -21.484 -14.539 -22.125 1 92.94 95 THR A C 1
ATOM 724 O O . THR A 1 95 ? -20.531 -14.539 -21.344 1 92.94 95 THR A O 1
ATOM 727 N N . GLU A 1 96 ? -22.359 -15.477 -22.188 1 90.5 96 GLU A N 1
ATOM 728 C CA . GLU A 1 96 ? -22.266 -16.641 -21.328 1 90.5 96 GLU A CA 1
ATOM 729 C C . GLU A 1 96 ? -21.719 -17.859 -22.078 1 90.5 96 GLU A C 1
ATOM 731 O O . GLU A 1 96 ? -21.406 -18.875 -21.484 1 90.5 96 GLU A O 1
ATOM 736 N N . LYS A 1 97 ? -21.562 -17.656 -23.328 1 91.5 97 LYS A N 1
ATOM 737 C CA . LYS A 1 97 ? -21.188 -18.781 -24.172 1 91.5 97 LYS A CA 1
ATOM 738 C C . LYS A 1 97 ? -19.672 -18.969 -24.188 1 91.5 97 LYS A C 1
ATOM 740 O O . LYS A 1 97 ? -18.922 -18.016 -24.406 1 91.5 97 LYS A O 1
ATOM 745 N N . GLN A 1 98 ? -19.234 -20.219 -24.031 1 94.25 98 GLN A N 1
ATOM 746 C CA . GLN A 1 98 ? -17.828 -20.578 -24.188 1 94.25 98 GLN A CA 1
ATOM 747 C C . GLN A 1 98 ? -17.5 -20.922 -25.641 1 94.25 98 GLN A C 1
ATOM 749 O O . GLN A 1 98 ? -18.375 -21.391 -26.375 1 94.25 98 GLN A O 1
ATOM 754 N N . PRO A 1 99 ? -16.344 -20.641 -26.094 1 94.81 99 PRO A N 1
ATOM 755 C CA . PRO A 1 99 ? -15.172 -20.172 -25.359 1 94.81 99 PRO A CA 1
ATOM 756 C C . PRO A 1 99 ? -15.078 -18.641 -25.312 1 94.81 99 PRO A C 1
ATOM 758 O O . PRO A 1 99 ? -14.078 -18.094 -24.828 1 94.81 99 PRO A O 1
ATOM 761 N N . TRP A 1 100 ? -16.031 -17.891 -25.781 1 96.06 100 TRP A N 1
ATOM 762 C CA . TRP A 1 100 ? -15.969 -16.438 -25.938 1 96.06 100 TRP A CA 1
ATOM 763 C C . TRP A 1 100 ? -15.922 -15.742 -24.578 1 96.06 100 TRP A C 1
ATOM 765 O O . TRP A 1 100 ? -15.211 -14.75 -24.422 1 96.06 100 TRP A O 1
ATOM 775 N N . ALA A 1 101 ? -16.641 -16.281 -23.609 1 96.38 101 ALA A N 1
ATOM 776 C CA . ALA A 1 101 ? -16.594 -15.719 -22.266 1 96.38 101 ALA A CA 1
ATOM 777 C C . ALA A 1 101 ? -15.188 -15.82 -21.672 1 96.38 101 ALA A C 1
ATOM 779 O O . ALA A 1 101 ? -14.695 -14.867 -21.062 1 96.38 101 ALA A O 1
ATOM 780 N N . GLY A 1 102 ? -14.617 -17.016 -21.922 1 97.12 102 GLY A N 1
ATOM 781 C CA . GLY A 1 102 ? -13.266 -17.219 -21.438 1 97.12 102 GLY A CA 1
ATOM 782 C C . GLY A 1 102 ? -12.234 -16.344 -22.125 1 97.12 102 GLY A C 1
ATOM 783 O O . GLY A 1 102 ? -11.336 -15.805 -21.469 1 97.12 102 GLY A O 1
ATOM 784 N N . ILE A 1 103 ? -12.383 -16.172 -23.406 1 97.44 103 ILE A N 1
ATOM 785 C CA . ILE A 1 103 ? -11.469 -15.328 -24.172 1 97.44 103 ILE A CA 1
ATOM 786 C C . ILE A 1 103 ? -11.586 -13.875 -23.719 1 97.44 103 ILE A C 1
ATOM 788 O O . ILE A 1 103 ? -10.578 -13.211 -23.469 1 97.44 103 ILE A O 1
ATOM 792 N N . TYR A 1 104 ? -12.781 -13.438 -23.562 1 97.56 104 TYR A N 1
ATOM 793 C CA . TYR A 1 104 ? -13.031 -12.086 -23.094 1 97.56 104 TYR A CA 1
ATOM 794 C C . TYR A 1 104 ? -12.383 -11.852 -21.734 1 97.56 104 TYR A C 1
ATOM 796 O O . TYR A 1 104 ? -11.656 -10.867 -21.547 1 97.56 104 TYR A O 1
ATOM 804 N N . TYR A 1 105 ? -12.617 -12.75 -20.844 1 97.81 105 TYR A N 1
ATOM 805 C CA . TYR A 1 105 ? -12.148 -12.562 -19.469 1 97.81 105 TYR A CA 1
ATOM 806 C C . TYR A 1 105 ? -10.633 -12.68 -19.391 1 97.81 105 TYR A C 1
ATOM 808 O O . TYR A 1 105 ? -10 -12.078 -18.516 1 97.81 105 TYR A O 1
ATOM 816 N N . THR A 1 106 ? -10.078 -13.453 -20.344 1 97.81 106 THR A N 1
ATOM 817 C CA . THR A 1 106 ? -8.625 -13.516 -20.438 1 97.81 106 THR A CA 1
ATOM 818 C C . THR A 1 106 ? -8.055 -12.164 -20.859 1 97.81 106 THR A C 1
ATOM 820 O O . THR A 1 106 ? -7.07 -11.688 -20.297 1 97.81 106 THR A O 1
ATOM 823 N N . ILE A 1 107 ? -8.648 -11.523 -21.812 1 97.88 107 ILE A N 1
ATOM 824 C CA . ILE A 1 107 ? -8.211 -10.211 -22.281 1 97.88 107 ILE A CA 1
ATOM 825 C C . ILE A 1 107 ? -8.336 -9.195 -21.141 1 97.88 107 ILE A C 1
ATOM 827 O O . ILE A 1 107 ? -7.449 -8.367 -20.938 1 97.88 107 ILE A O 1
ATOM 831 N N . VAL A 1 108 ? -9.406 -9.297 -20.406 1 97.56 108 VAL A N 1
ATOM 832 C CA . VAL A 1 108 ? -9.578 -8.43 -19.25 1 97.56 108 VAL A CA 1
ATOM 833 C C . VAL A 1 108 ? -8.453 -8.664 -18.25 1 97.56 108 VAL A C 1
ATOM 835 O O . VAL A 1 108 ? -7.891 -7.707 -17.703 1 97.56 108 VAL A O 1
ATOM 838 N N . GLY A 1 109 ? -8.188 -9.922 -18.031 1 97.69 109 GLY A N 1
ATOM 839 C CA . GLY A 1 109 ? -7.086 -10.242 -17.141 1 97.69 109 GLY A CA 1
ATOM 840 C C . GLY A 1 109 ? -5.766 -9.641 -17.594 1 97.69 109 GLY A C 1
ATOM 841 O O . GLY A 1 109 ? -5.039 -9.07 -16.781 1 97.69 109 GLY A O 1
ATOM 842 N N . TRP A 1 110 ? -5.496 -9.75 -18.875 1 97.94 110 TRP A N 1
ATOM 843 C CA . TRP A 1 110 ? -4.262 -9.203 -19.422 1 97.94 110 TRP A CA 1
ATOM 844 C C . TRP A 1 110 ? -4.215 -7.688 -19.25 1 97.94 110 TRP A C 1
ATOM 846 O O . TRP A 1 110 ? -3.188 -7.133 -18.844 1 97.94 110 TRP A O 1
ATOM 856 N N . LEU A 1 111 ? -5.277 -7.008 -19.438 1 98.12 111 LEU A N 1
ATOM 857 C CA . LEU A 1 111 ? -5.34 -5.555 -19.328 1 98.12 111 LEU A CA 1
ATOM 858 C C . LEU A 1 111 ? -5.207 -5.109 -17.875 1 98.12 111 LEU A C 1
ATOM 860 O O . LEU A 1 111 ? -4.547 -4.109 -17.594 1 98.12 111 LEU A O 1
ATOM 864 N N . VAL A 1 112 ? -5.797 -5.855 -17 1 97.62 112 VAL A N 1
ATOM 865 C CA . VAL A 1 112 ? -5.707 -5.539 -15.578 1 97.62 112 VAL A CA 1
ATOM 866 C C . VAL A 1 112 ? -4.266 -5.707 -15.102 1 97.62 112 VAL A C 1
ATOM 868 O O . VAL A 1 112 ? -3.744 -4.863 -14.375 1 97.62 112 VAL A O 1
ATOM 871 N N . GLY A 1 113 ? -3.713 -6.781 -15.523 1 98.06 113 GLY A N 1
ATOM 872 C CA . GLY A 1 113 ? -2.322 -7.004 -15.156 1 98.06 113 GLY A CA 1
ATOM 873 C C . GLY A 1 113 ? -1.39 -5.926 -15.68 1 98.06 113 GLY A C 1
ATOM 874 O O . GLY A 1 113 ? -0.564 -5.398 -14.93 1 98.06 113 GLY A O 1
ATOM 875 N N . ALA A 1 114 ? -1.53 -5.547 -16.938 1 97.75 114 ALA A N 1
ATOM 876 C CA . ALA A 1 114 ? -0.71 -4.504 -17.547 1 97.75 114 ALA A CA 1
ATOM 877 C C . ALA A 1 114 ? -0.967 -3.152 -16.891 1 97.75 114 ALA A C 1
ATOM 879 O O . ALA A 1 114 ? -0.029 -2.396 -16.625 1 97.75 114 ALA A O 1
ATOM 880 N N . GLY A 1 115 ? -2.189 -2.898 -16.703 1 97.81 115 GLY A N 1
ATOM 881 C CA . GLY A 1 115 ? -2.545 -1.649 -16.047 1 97.81 115 GLY A CA 1
ATOM 882 C C . GLY A 1 115 ? -1.963 -1.521 -14.648 1 97.81 115 GLY A C 1
ATOM 883 O O . GLY A 1 115 ? -1.485 -0.451 -14.266 1 97.81 115 GLY A O 1
ATOM 884 N N . ALA A 1 116 ? -2.062 -2.562 -13.867 1 97.38 116 ALA A N 1
ATOM 885 C CA . ALA A 1 116 ? -1.509 -2.555 -12.516 1 97.38 116 ALA A CA 1
ATOM 886 C C . ALA A 1 116 ? 0.003 -2.348 -12.547 1 97.38 116 ALA A C 1
ATOM 888 O O . ALA A 1 116 ? 0.554 -1.632 -11.703 1 97.38 116 ALA A O 1
ATOM 889 N N . PHE A 1 117 ? 0.655 -2.979 -13.492 1 97.88 117 PHE A N 1
ATOM 890 C CA . PHE A 1 117 ? 2.09 -2.779 -13.664 1 97.88 117 PHE A CA 1
ATOM 891 C C . PHE A 1 117 ? 2.406 -1.308 -13.898 1 97.88 117 PHE A C 1
ATOM 893 O O . PHE A 1 117 ? 3.314 -0.755 -13.266 1 97.88 117 PHE A O 1
ATOM 900 N N . LEU A 1 118 ? 1.699 -0.667 -14.75 1 96.62 118 LEU A N 1
ATOM 901 C CA . LEU A 1 118 ? 1.919 0.739 -15.062 1 96.62 118 LEU A CA 1
ATOM 902 C C . LEU A 1 118 ? 1.639 1.621 -13.852 1 96.62 118 LEU A C 1
ATOM 904 O O . LEU A 1 118 ? 2.414 2.529 -13.547 1 96.62 118 LEU A O 1
ATOM 908 N N . ALA A 1 119 ? 0.678 1.263 -13.156 1 94.75 119 ALA A N 1
ATOM 909 C CA . ALA A 1 119 ? 0.24 2.096 -12.047 1 94.75 119 ALA A CA 1
ATOM 910 C C . ALA A 1 119 ? 1.188 1.965 -10.852 1 94.75 119 ALA A C 1
ATOM 912 O O . ALA A 1 119 ? 1.408 2.93 -10.117 1 94.75 119 ALA A O 1
ATOM 913 N N . LEU A 1 120 ? 1.729 0.795 -10.664 1 96.06 120 LEU A N 1
ATOM 914 C CA . LEU A 1 120 ? 2.506 0.547 -9.453 1 96.06 120 LEU A CA 1
ATOM 915 C C . LEU A 1 120 ? 4 0.68 -9.727 1 96.06 120 LEU A C 1
ATOM 917 O O . LEU A 1 120 ? 4.699 1.429 -9.039 1 96.06 120 LEU A O 1
ATOM 921 N N . ILE A 1 121 ? 4.418 0.048 -10.789 1 96.62 121 ILE A N 1
ATOM 922 C CA . ILE A 1 121 ? 5.848 -0.019 -11.07 1 96.62 121 ILE A CA 1
ATOM 923 C C . ILE A 1 121 ? 6.273 1.199 -11.883 1 96.62 121 ILE A C 1
ATOM 925 O O . ILE A 1 121 ? 7.191 1.926 -11.492 1 96.62 121 ILE A O 1
ATOM 929 N N . SER A 1 122 ? 5.527 1.459 -12.93 1 95.38 122 SER A N 1
ATOM 930 C CA . SER A 1 122 ? 5.922 2.561 -13.797 1 95.38 122 SER A CA 1
ATOM 931 C C . SER A 1 122 ? 5.715 3.908 -13.117 1 95.38 122 SER A C 1
ATOM 933 O O . SER A 1 122 ? 6.457 4.859 -13.367 1 95.38 122 SER A O 1
ATOM 935 N N . PHE A 1 123 ? 4.746 3.961 -12.258 1 96.25 123 PHE A N 1
ATOM 936 C CA . PHE A 1 123 ? 4.574 5.184 -11.477 1 96.25 123 PHE A CA 1
ATOM 937 C C . PHE A 1 123 ? 5.793 5.441 -10.602 1 96.25 123 PHE A C 1
ATOM 939 O O . PHE A 1 123 ? 6.312 6.562 -10.57 1 96.25 123 PHE A O 1
ATOM 946 N N . MET A 1 124 ? 6.246 4.457 -9.961 1 96.19 124 MET A N 1
ATOM 947 C CA . MET A 1 124 ? 7.469 4.574 -9.172 1 96.19 124 MET A CA 1
ATOM 948 C C . MET A 1 124 ? 8.656 4.93 -10.055 1 96.19 124 MET A C 1
ATOM 950 O O . MET A 1 124 ? 9.562 5.648 -9.625 1 96.19 124 MET A O 1
ATOM 954 N N . GLY A 1 125 ? 8.586 4.465 -11.266 1 97.75 125 GLY A N 1
ATOM 955 C CA . GLY A 1 125 ? 9.68 4.629 -12.211 1 97.75 125 GLY A CA 1
ATOM 956 C C . GLY A 1 125 ? 9.891 6.07 -12.633 1 97.75 125 GLY A C 1
ATOM 957 O O . GLY A 1 125 ? 10.922 6.406 -13.219 1 97.75 125 GLY A O 1
ATOM 958 N N . ILE A 1 126 ? 8.969 6.91 -12.312 1 96.69 126 ILE A N 1
ATOM 959 C CA . ILE A 1 126 ? 9.133 8.328 -12.617 1 96.69 126 ILE A CA 1
ATOM 960 C C . ILE A 1 126 ? 10.305 8.891 -11.82 1 96.69 126 ILE A C 1
ATOM 962 O O . ILE A 1 126 ? 11.055 9.734 -12.328 1 96.69 126 ILE A O 1
ATOM 966 N N . TRP A 1 127 ? 10.555 8.297 -10.633 1 97.44 127 TRP A N 1
ATOM 967 C CA . TRP A 1 127 ? 11.594 8.859 -9.773 1 97.44 127 TRP A CA 1
ATOM 968 C C . TRP A 1 127 ? 12.648 7.809 -9.43 1 97.44 127 TRP A C 1
ATOM 970 O O . TRP A 1 127 ? 13.719 8.141 -8.922 1 97.44 127 TRP A O 1
ATOM 980 N N . TRP A 1 128 ? 12.312 6.527 -9.617 1 97.62 128 TRP A N 1
ATOM 981 C CA . TRP A 1 128 ? 13.266 5.43 -9.516 1 97.62 128 TRP A CA 1
ATOM 982 C C . TRP A 1 128 ? 13.742 4.992 -10.898 1 97.62 128 TRP A C 1
ATOM 984 O O . TRP A 1 128 ? 13.047 4.25 -11.594 1 97.62 128 TRP A O 1
ATOM 994 N N . LYS A 1 129 ? 14.844 5.277 -11.227 1 97.25 129 LYS A N 1
ATOM 995 C CA . LYS A 1 129 ? 15.391 5.102 -12.562 1 97.25 129 LYS A CA 1
ATOM 996 C C . LYS A 1 129 ? 15.25 3.654 -13.031 1 97.25 129 LYS A C 1
ATOM 998 O O . LYS A 1 129 ? 14.867 3.398 -14.172 1 97.25 129 LYS A O 1
ATOM 1003 N N . PRO A 1 130 ? 15.523 2.688 -12.18 1 97.31 130 PRO A N 1
ATOM 1004 C CA . PRO A 1 130 ? 15.453 1.306 -12.656 1 97.31 130 PRO A CA 1
ATOM 1005 C C . PRO A 1 130 ? 14.055 0.913 -13.125 1 97.31 130 PRO A C 1
ATOM 1007 O O . PRO A 1 130 ? 13.906 0.072 -14.023 1 97.31 130 PRO A O 1
ATOM 1010 N N . PHE A 1 131 ? 13.039 1.539 -12.562 1 97.81 131 PHE A N 1
ATOM 1011 C CA . PHE A 1 131 ? 11.664 1.154 -12.844 1 97.81 131 PHE A CA 1
ATOM 1012 C C . PHE A 1 131 ? 11.07 2.043 -13.93 1 97.81 131 PHE A C 1
ATOM 1014 O O . PHE A 1 131 ? 9.875 1.953 -14.227 1 97.81 131 PHE A O 1
ATOM 1021 N N . SER A 1 132 ? 11.891 2.93 -14.508 1 97.88 132 SER A N 1
ATOM 1022 C CA . SER A 1 132 ? 11.383 3.781 -15.578 1 97.88 132 SER A CA 1
ATOM 1023 C C . SER A 1 132 ? 11.062 2.969 -16.828 1 97.88 132 SER A C 1
ATOM 1025 O O . SER A 1 132 ? 11.703 1.952 -17.094 1 97.88 132 SER A O 1
ATOM 1027 N N . LEU A 1 133 ? 10.133 3.424 -17.547 1 97.75 133 LEU A N 1
ATOM 1028 C CA . LEU A 1 133 ? 9.758 2.762 -18.797 1 97.75 133 LEU A CA 1
ATOM 1029 C C . LEU A 1 133 ? 10.93 2.74 -19.766 1 97.75 133 LEU A C 1
ATOM 1031 O O . LEU A 1 133 ? 11.117 1.761 -20.5 1 97.75 133 LEU A O 1
ATOM 1035 N N . ALA A 1 134 ? 11.734 3.77 -19.75 1 97.5 134 ALA A N 1
ATOM 1036 C CA . ALA A 1 134 ? 12.883 3.877 -20.656 1 97.5 134 ALA A CA 1
ATOM 1037 C C . ALA A 1 134 ? 13.898 2.771 -20.375 1 97.5 134 ALA A C 1
ATOM 1039 O O . ALA A 1 134 ? 14.398 2.133 -21.312 1 97.5 134 ALA A O 1
ATOM 1040 N N . ILE A 1 135 ? 14.172 2.549 -19.125 1 97.62 135 ILE A N 1
ATOM 1041 C CA . ILE A 1 135 ? 15.156 1.54 -18.75 1 97.62 135 ILE A CA 1
ATOM 1042 C C . ILE A 1 135 ? 14.57 0.145 -18.969 1 97.62 135 ILE A C 1
ATOM 1044 O O . ILE A 1 135 ? 15.234 -0.732 -19.531 1 97.62 135 ILE A O 1
ATOM 1048 N N . MET A 1 136 ? 13.383 -0.086 -18.594 1 98.06 136 MET A N 1
ATOM 1049 C CA . MET A 1 136 ? 12.812 -1.43 -18.578 1 98.06 136 MET A CA 1
ATOM 1050 C C . MET A 1 136 ? 12.445 -1.879 -19.984 1 98.06 136 MET A C 1
ATOM 1052 O O . MET A 1 136 ? 12.516 -3.066 -20.297 1 98.06 136 MET A O 1
ATOM 1056 N N . PHE A 1 137 ? 12.078 -0.908 -20.875 1 98.06 137 PHE A N 1
ATOM 1057 C CA . PHE A 1 137 ? 11.547 -1.345 -22.156 1 98.06 137 PHE A CA 1
ATOM 1058 C C . PHE A 1 137 ? 12.477 -0.952 -23.297 1 98.06 137 PHE A C 1
ATOM 1060 O O . PHE A 1 137 ? 12.453 -1.564 -24.375 1 98.06 137 PHE A O 1
ATOM 1067 N N . VAL A 1 138 ? 13.32 0.095 -23.062 1 98.19 138 VAL A N 1
ATOM 1068 C CA . VAL A 1 138 ? 14.156 0.559 -24.156 1 98.19 138 VAL A CA 1
ATOM 1069 C C . VAL A 1 138 ? 15.57 0.837 -23.656 1 98.19 138 VAL A C 1
ATOM 1071 O O . VAL A 1 138 ? 16.109 1.931 -23.859 1 98.19 138 VAL A O 1
ATOM 1074 N N . PRO A 1 139 ? 16.109 -0.148 -23.016 1 98 139 PRO A N 1
ATOM 1075 C CA . PRO A 1 139 ? 17.5 0.086 -22.609 1 98 139 PRO A CA 1
ATOM 1076 C C . PRO A 1 139 ? 18.422 0.346 -23.797 1 98 139 PRO A C 1
ATOM 1078 O O . PRO A 1 139 ? 18.266 -0.266 -24.859 1 98 139 PRO A O 1
ATOM 1081 N N . ARG A 1 140 ? 19.438 1.224 -23.625 1 97.44 140 ARG A N 1
ATOM 1082 C CA . ARG A 1 140 ? 20.234 1.676 -24.75 1 97.44 140 ARG A CA 1
ATOM 1083 C C . ARG A 1 140 ? 21.688 1.231 -24.609 1 97.44 140 ARG A C 1
ATOM 1085 O O . ARG A 1 140 ? 22.406 1.112 -25.594 1 97.44 140 ARG A O 1
ATOM 1092 N N . THR A 1 141 ? 22.156 1.016 -23.391 1 96.81 141 THR A N 1
ATOM 1093 C CA . THR A 1 141 ? 23.531 0.65 -23.125 1 96.81 141 THR A CA 1
ATOM 1094 C C . THR A 1 141 ? 23.609 -0.667 -22.359 1 96.81 141 THR A C 1
ATOM 1096 O O . THR A 1 141 ? 22.578 -1.185 -21.906 1 96.81 141 THR A O 1
ATOM 1099 N N . ALA A 1 142 ? 24.781 -1.182 -22.219 1 96.94 142 ALA A N 1
ATOM 1100 C CA . ALA A 1 142 ? 25 -2.402 -21.453 1 96.94 142 ALA A CA 1
ATOM 1101 C C . ALA A 1 142 ? 24.625 -2.193 -19.984 1 96.94 142 ALA A C 1
ATOM 1103 O O . ALA A 1 142 ? 24.062 -3.09 -19.344 1 96.94 142 ALA A O 1
ATOM 1104 N N . ALA A 1 143 ? 24.891 -0.995 -19.516 1 95.19 143 ALA A N 1
ATOM 1105 C CA . ALA A 1 143 ? 24.562 -0.656 -18.141 1 95.19 143 ALA A CA 1
ATOM 1106 C C . ALA A 1 143 ? 23.047 -0.603 -17.938 1 95.19 143 ALA A C 1
ATOM 1108 O O . ALA A 1 143 ? 22.531 -1.051 -16.906 1 95.19 143 ALA A O 1
ATOM 1109 N N . ASP A 1 144 ? 22.375 -0.115 -18.953 1 96.44 144 ASP A N 1
ATOM 1110 C CA . ASP A 1 144 ? 20.922 -0.088 -18.906 1 96.44 144 ASP A CA 1
ATOM 1111 C C . ASP A 1 144 ? 20.344 -1.503 -18.875 1 96.44 144 ASP A C 1
ATOM 1113 O O . ASP A 1 144 ? 19.359 -1.759 -18.172 1 96.44 144 ASP A O 1
ATOM 1117 N N . VAL A 1 145 ? 20.953 -2.365 -19.609 1 97.75 145 VAL A N 1
ATOM 1118 C CA . VAL A 1 145 ? 20.469 -3.74 -19.703 1 97.75 145 VAL A CA 1
ATOM 1119 C C . VAL A 1 145 ? 20.609 -4.43 -18.344 1 97.75 145 VAL A C 1
ATOM 1121 O O . VAL A 1 145 ? 19.703 -5.117 -17.891 1 97.75 145 VAL A O 1
ATOM 1124 N N . ALA A 1 146 ? 21.719 -4.195 -17.734 1 95.88 146 ALA A N 1
ATOM 1125 C CA . ALA A 1 146 ? 21.938 -4.77 -16.406 1 95.88 146 ALA A CA 1
ATOM 1126 C C . ALA A 1 146 ? 20.922 -4.242 -15.398 1 95.88 146 ALA A C 1
ATOM 1128 O O . ALA A 1 146 ? 20.359 -5.008 -14.609 1 95.88 146 ALA A O 1
ATOM 1129 N N . MET A 1 147 ? 20.656 -2.977 -15.43 1 95.94 147 MET A N 1
ATOM 1130 C CA . MET A 1 147 ? 19.688 -2.354 -14.539 1 95.94 147 MET A CA 1
ATOM 1131 C C . MET A 1 147 ? 18.266 -2.842 -14.844 1 95.94 147 MET A C 1
ATOM 1133 O O . MET A 1 147 ? 17.484 -3.113 -13.93 1 95.94 147 MET A O 1
ATOM 1137 N N . ALA A 1 148 ? 18.031 -2.953 -16.078 1 97.5 148 ALA A N 1
ATOM 1138 C CA . ALA A 1 148 ? 16.719 -3.436 -16.5 1 97.5 148 ALA A CA 1
ATOM 1139 C C . ALA A 1 148 ? 16.469 -4.859 -16.016 1 97.5 148 ALA A C 1
ATOM 1141 O O . ALA A 1 148 ? 15.352 -5.207 -15.625 1 97.5 148 ALA A O 1
ATOM 1142 N N . PHE A 1 149 ? 17.484 -5.684 -16.141 1 96.69 149 PHE A N 1
ATOM 1143 C CA . PHE A 1 149 ? 17.344 -7.066 -15.688 1 96.69 149 PHE A CA 1
ATOM 1144 C C . PHE A 1 149 ? 16.953 -7.125 -14.219 1 96.69 149 PHE A C 1
ATOM 1146 O O . PHE A 1 149 ? 16.016 -7.828 -13.852 1 96.69 149 PHE A O 1
ATOM 1153 N N . GLU A 1 150 ? 17.578 -6.312 -13.367 1 95.5 150 GLU A N 1
ATOM 1154 C CA . GLU A 1 150 ? 17.281 -6.281 -11.945 1 95.5 150 GLU A CA 1
ATOM 1155 C C . GLU A 1 150 ? 15.875 -5.734 -11.688 1 95.5 150 GLU A C 1
ATOM 1157 O O . GLU A 1 150 ? 15.148 -6.246 -10.828 1 95.5 150 GLU A O 1
ATOM 1162 N N . ALA A 1 151 ? 15.539 -4.742 -12.406 1 97.25 151 ALA A N 1
ATOM 1163 C CA . ALA A 1 151 ? 14.227 -4.113 -12.258 1 97.25 151 ALA A CA 1
ATOM 1164 C C . ALA A 1 151 ? 13.109 -5.082 -12.633 1 97.25 151 ALA A C 1
ATOM 1166 O O . ALA A 1 151 ? 12.102 -5.184 -11.922 1 97.25 151 ALA A O 1
ATOM 1167 N N . TRP A 1 152 ? 13.281 -5.781 -13.711 1 97.81 152 TRP A N 1
ATOM 1168 C CA . TRP A 1 152 ? 12.273 -6.742 -14.141 1 97.81 152 TRP A CA 1
ATOM 1169 C C . TRP A 1 152 ? 12.156 -7.895 -13.148 1 97.81 152 TRP A C 1
ATOM 1171 O O . TRP A 1 152 ? 11.047 -8.328 -12.82 1 97.81 152 TRP A O 1
ATOM 1181 N N . GLU A 1 153 ? 13.281 -8.367 -12.703 1 96.38 153 GLU A N 1
ATOM 1182 C CA . GLU A 1 153 ? 13.227 -9.453 -11.727 1 96.38 153 GLU A CA 1
ATOM 1183 C C . GLU A 1 153 ? 12.484 -9.016 -10.461 1 96.38 153 GLU A C 1
ATOM 1185 O O . GLU A 1 153 ? 11.602 -9.727 -9.977 1 96.38 153 GLU A O 1
ATOM 1190 N N . ALA A 1 154 ? 12.844 -7.852 -9.984 1 96.75 154 ALA A N 1
ATOM 1191 C CA . ALA A 1 154 ? 12.164 -7.336 -8.805 1 96.75 154 ALA A CA 1
ATOM 1192 C C . ALA A 1 154 ? 10.664 -7.168 -9.062 1 96.75 154 ALA A C 1
ATOM 1194 O O . ALA A 1 154 ? 9.844 -7.543 -8.227 1 96.75 154 ALA A O 1
ATOM 1195 N N . SER A 1 155 ? 10.367 -6.594 -10.195 1 97.62 155 SER A N 1
ATOM 1196 C CA . SER A 1 155 ? 8.969 -6.336 -10.531 1 97.62 155 SER A CA 1
ATOM 1197 C C . SER A 1 155 ? 8.203 -7.637 -10.75 1 97.62 155 SER A C 1
ATOM 1199 O O . SER A 1 155 ? 7.027 -7.734 -10.398 1 97.62 155 SER A O 1
ATOM 1201 N N . ASN A 1 156 ? 8.836 -8.648 -11.32 1 96.62 156 ASN A N 1
ATOM 1202 C CA . ASN A 1 156 ? 8.211 -9.93 -11.594 1 96.62 156 ASN A CA 1
ATOM 1203 C C . ASN A 1 156 ? 7.695 -10.586 -10.312 1 96.62 156 ASN A C 1
ATOM 1205 O O . ASN A 1 156 ? 6.57 -11.086 -10.281 1 96.62 156 ASN A O 1
ATOM 1209 N N . PHE A 1 157 ? 8.438 -10.43 -9.344 1 96.19 157 PHE A N 1
ATOM 1210 C CA . PHE A 1 157 ? 8.133 -11.18 -8.133 1 96.19 157 PHE A CA 1
ATOM 1211 C C . PHE A 1 157 ? 7.234 -10.375 -7.203 1 96.19 157 PHE A C 1
ATOM 1213 O O . PHE A 1 157 ? 7.02 -10.758 -6.051 1 96.19 157 PHE A O 1
ATOM 1220 N N . TYR A 1 158 ? 6.742 -9.266 -7.805 1 97.62 158 TYR A N 1
ATOM 1221 C CA . TYR A 1 158 ? 5.527 -8.734 -7.199 1 97.62 158 TYR A CA 1
ATOM 1222 C C . TYR A 1 158 ? 4.449 -9.805 -7.105 1 97.62 158 TYR A C 1
ATOM 1224 O O . TYR A 1 158 ? 3.666 -9.828 -6.152 1 97.62 158 TYR A O 1
ATOM 1232 N N . ALA A 1 159 ? 4.52 -10.727 -8.016 1 97.75 159 ALA A N 1
ATOM 1233 C CA . ALA A 1 159 ? 3.57 -11.836 -8.062 1 97.75 159 ALA A CA 1
ATOM 1234 C C . ALA A 1 159 ? 3.664 -12.688 -6.801 1 97.75 159 ALA A C 1
ATOM 1236 O O . ALA A 1 159 ? 2.646 -13.133 -6.27 1 97.75 159 ALA A O 1
ATOM 1237 N N . LEU A 1 160 ? 4.859 -12.93 -6.379 1 97.44 160 LEU A N 1
ATOM 1238 C CA . LEU A 1 160 ? 5.023 -13.711 -5.156 1 97.44 160 LEU A CA 1
ATOM 1239 C C . LEU A 1 160 ? 4.461 -12.969 -3.953 1 97.44 160 LEU A C 1
ATOM 1241 O O . LEU A 1 160 ? 3.854 -13.57 -3.068 1 97.44 160 LEU A O 1
ATOM 1245 N N . ALA A 1 161 ? 4.672 -11.68 -3.943 1 97.94 161 ALA A N 1
ATOM 1246 C CA . ALA A 1 161 ? 4.09 -10.859 -2.881 1 97.94 161 ALA A CA 1
ATOM 1247 C C . ALA A 1 161 ? 2.568 -10.938 -2.9 1 97.94 161 ALA A C 1
ATOM 1249 O O . ALA A 1 161 ? 1.929 -11.016 -1.849 1 97.94 161 ALA A O 1
ATOM 1250 N N . VAL A 1 162 ? 2.025 -10.875 -4.082 1 97.94 162 VAL A N 1
ATOM 1251 C CA . VAL A 1 162 ? 0.58 -11 -4.234 1 97.94 162 VAL A CA 1
ATOM 1252 C C . VAL A 1 162 ? 0.115 -12.336 -3.664 1 97.94 162 VAL A C 1
ATOM 1254 O O . VAL A 1 162 ? -0.857 -12.391 -2.908 1 97.94 162 VAL A O 1
ATOM 1257 N N . ILE A 1 163 ? 0.807 -13.344 -3.928 1 97.31 163 ILE A N 1
ATOM 1258 C CA . ILE A 1 163 ? 0.44 -14.688 -3.51 1 97.31 163 ILE A CA 1
ATOM 1259 C C . ILE A 1 163 ? 0.493 -14.789 -1.986 1 97.31 163 ILE A C 1
ATOM 1261 O O . ILE A 1 163 ? -0.469 -15.227 -1.354 1 97.31 163 ILE A O 1
ATOM 1265 N N . ILE A 1 164 ? 1.541 -14.32 -1.373 1 96.5 164 ILE A N 1
ATOM 1266 C CA . ILE A 1 164 ? 1.729 -14.562 0.054 1 96.5 164 ILE A CA 1
ATOM 1267 C C . ILE A 1 164 ? 0.874 -13.586 0.856 1 96.5 164 ILE A C 1
ATOM 1269 O O . ILE A 1 164 ? 0.483 -13.875 1.989 1 96.5 164 ILE A O 1
ATOM 1273 N N . ALA A 1 165 ? 0.515 -12.453 0.203 1 94.88 165 ALA A N 1
ATOM 1274 C CA . ALA A 1 165 ? -0.226 -11.438 0.948 1 94.88 165 ALA A CA 1
ATOM 1275 C C . ALA A 1 165 ? -1.729 -11.578 0.715 1 94.88 165 ALA A C 1
ATOM 1277 O O . ALA A 1 165 ? -2.525 -11.391 1.639 1 94.88 165 ALA A O 1
ATOM 1278 N N . GLN A 1 166 ? -2.125 -11.906 -0.484 1 95.38 166 GLN A N 1
ATOM 1279 C CA . GLN A 1 166 ? -3.537 -11.75 -0.809 1 95.38 166 GLN A CA 1
ATOM 1280 C C . GLN A 1 166 ? -4.273 -13.078 -0.72 1 95.38 166 GLN A C 1
ATOM 1282 O O . GLN A 1 166 ? -5.469 -13.117 -0.418 1 95.38 166 GLN A O 1
ATOM 1287 N N . ILE A 1 167 ? -3.635 -14.156 -0.939 1 94.62 167 ILE A N 1
ATOM 1288 C CA . ILE A 1 167 ? -4.305 -15.453 -0.85 1 94.62 167 ILE A CA 1
ATOM 1289 C C . ILE A 1 167 ? -4.844 -15.656 0.563 1 94.62 167 ILE A C 1
ATOM 1291 O O . ILE A 1 167 ? -6.016 -16 0.742 1 94.62 167 ILE A O 1
ATOM 1295 N N . PRO A 1 168 ? -4.102 -15.328 1.612 1 95.69 168 PRO A N 1
ATOM 1296 C CA . PRO A 1 168 ? -4.602 -15.531 2.975 1 95.69 168 PRO A CA 1
ATOM 1297 C C . PRO A 1 168 ? -5.805 -14.656 3.297 1 95.69 168 PRO A C 1
ATOM 1299 O O . PRO A 1 168 ? -6.648 -15.031 4.113 1 95.69 168 PRO A O 1
ATOM 1302 N N . LEU A 1 169 ? -5.93 -13.539 2.662 1 95.06 169 LEU A N 1
ATOM 1303 C CA . LEU A 1 169 ? -7.062 -12.648 2.918 1 95.06 169 LEU A CA 1
ATOM 1304 C C . LEU A 1 169 ? -8.367 -13.312 2.496 1 95.06 169 LEU A C 1
ATOM 1306 O O . LEU A 1 169 ? -9.422 -13.039 3.08 1 95.06 169 LEU A O 1
ATOM 1310 N N . VAL A 1 170 ? -8.273 -14.164 1.547 1 94.12 170 VAL A N 1
ATOM 1311 C CA . VAL A 1 170 ? -9.469 -14.836 1.048 1 94.12 170 VAL A CA 1
ATOM 1312 C C . VAL A 1 170 ? -9.562 -16.234 1.658 1 94.12 170 VAL A C 1
ATOM 1314 O O . VAL A 1 170 ? -10.617 -16.625 2.164 1 94.12 170 VAL A O 1
ATOM 1317 N N . SER A 1 171 ? -8.461 -16.938 1.699 1 95.69 171 SER A N 1
ATOM 1318 C CA . SER A 1 171 ? -8.484 -18.344 2.08 1 95.69 171 SER A CA 1
ATOM 1319 C C . SER A 1 171 ? -8.555 -18.516 3.594 1 95.69 171 SER A C 1
ATOM 1321 O O . SER A 1 171 ? -9.211 -19.422 4.098 1 95.69 171 SER A O 1
ATOM 1323 N N . LEU A 1 172 ? -7.898 -17.625 4.324 1 97.25 172 LEU A N 1
ATOM 1324 C CA . LEU A 1 172 ? -7.84 -17.75 5.777 1 97.25 172 LEU A CA 1
ATOM 1325 C C . LEU A 1 172 ? -8.82 -16.797 6.449 1 97.25 172 LEU A C 1
ATOM 1327 O O . LEU A 1 172 ? -9.617 -17.219 7.297 1 97.25 172 LEU A O 1
ATOM 1331 N N . LEU A 1 173 ? -8.875 -15.594 5.984 1 95.94 173 LEU A N 1
ATOM 1332 C CA . LEU A 1 173 ? -9.703 -14.578 6.633 1 95.94 173 LEU A CA 1
ATOM 1333 C C . LEU A 1 173 ? -11.094 -14.531 6.004 1 95.94 173 LEU A C 1
ATOM 1335 O O . LEU A 1 173 ? -12 -13.891 6.539 1 95.94 173 LEU A O 1
ATOM 1339 N N . GLN A 1 174 ? -11.266 -15.195 4.855 1 94.62 174 GLN A N 1
ATOM 1340 C CA . GLN A 1 174 ? -12.547 -15.25 4.164 1 94.62 174 GLN A CA 1
ATOM 1341 C C . GLN A 1 174 ? -13.094 -13.852 3.906 1 94.62 174 GLN A C 1
ATOM 1343 O O . GLN A 1 174 ? -14.266 -13.578 4.168 1 94.62 174 GLN A O 1
ATOM 1348 N N . LYS A 1 175 ? -12.203 -12.914 3.602 1 93.5 175 LYS A N 1
ATOM 1349 C CA . LYS A 1 175 ? -12.492 -11.555 3.162 1 93.5 175 LYS A CA 1
ATOM 1350 C C . LYS A 1 175 ? -12.93 -10.68 4.336 1 93.5 175 LYS A C 1
ATOM 1352 O O . LYS A 1 175 ? -13.508 -9.609 4.137 1 93.5 175 LYS A O 1
ATOM 1357 N N . TRP A 1 176 ? -12.711 -11.148 5.531 1 92.81 176 TRP A N 1
ATOM 1358 C CA . TRP A 1 176 ? -12.922 -10.305 6.703 1 92.81 176 TRP A CA 1
ATOM 1359 C C . TRP A 1 176 ? -12.07 -9.039 6.613 1 92.81 176 TRP A C 1
ATOM 1361 O O . TRP A 1 176 ? -10.898 -9.094 6.227 1 92.81 176 TRP A O 1
ATOM 1371 N N . PRO A 1 177 ? -12.625 -7.84 6.961 1 91.88 177 PRO A N 1
ATOM 1372 C CA . PRO A 1 177 ? -13.883 -7.566 7.652 1 91.88 177 PRO A CA 1
ATOM 1373 C C . PRO A 1 177 ? -15.016 -7.195 6.695 1 91.88 177 PRO A C 1
ATOM 1375 O O . PRO A 1 177 ? -16.094 -6.785 7.133 1 91.88 177 PRO A O 1
ATOM 1378 N N . PHE A 1 178 ? -14.836 -7.363 5.461 1 92.5 178 PHE A N 1
ATOM 1379 C CA . PHE A 1 178 ? -15.789 -6.812 4.5 1 92.5 178 PHE A CA 1
ATOM 1380 C C . PHE A 1 178 ? -16.906 -7.801 4.219 1 92.5 178 PHE A C 1
ATOM 1382 O O . PHE A 1 178 ? -18.031 -7.398 3.9 1 92.5 178 PHE A O 1
ATOM 1389 N N . ALA A 1 179 ? -16.609 -8.984 4.375 1 90.25 179 ALA A N 1
ATOM 1390 C CA . ALA A 1 179 ? -17.562 -10.023 4.012 1 90.25 179 ALA A CA 1
ATOM 1391 C C . ALA A 1 179 ? -18.859 -9.883 4.809 1 90.25 179 ALA A C 1
ATOM 1393 O O . ALA A 1 179 ? -18.828 -9.836 6.043 1 90.25 179 ALA A O 1
ATOM 1394 N N . GLY A 1 180 ? -19.906 -9.805 4.086 1 88.88 180 GLY A N 1
ATOM 1395 C CA . GLY A 1 180 ? -21.203 -9.734 4.73 1 88.88 180 GLY A CA 1
ATOM 1396 C C . GLY A 1 180 ? -21.562 -8.352 5.234 1 88.88 180 GLY A C 1
ATOM 1397 O O . GLY A 1 180 ? -22.688 -8.109 5.684 1 88.88 180 GLY A O 1
ATOM 1398 N N . LYS A 1 181 ? -20.625 -7.461 5.145 1 92.12 181 LYS A N 1
ATOM 1399 C CA . LYS A 1 181 ? -20.859 -6.137 5.719 1 92.12 181 LYS A CA 1
ATOM 1400 C C . LYS A 1 181 ? -20.828 -5.059 4.641 1 92.12 181 LYS A C 1
ATOM 1402 O O . LYS A 1 181 ? -20.938 -3.869 4.941 1 92.12 181 LYS A O 1
ATOM 1407 N N . ALA A 1 182 ? -20.516 -5.492 3.467 1 90.75 182 ALA A N 1
ATOM 1408 C CA . ALA A 1 182 ? -20.547 -4.621 2.295 1 90.75 182 ALA A CA 1
ATOM 1409 C C . ALA A 1 182 ? -21.234 -5.297 1.117 1 90.75 182 ALA A C 1
ATOM 1411 O O . ALA A 1 182 ? -21.203 -6.523 0.992 1 90.75 182 ALA A O 1
ATOM 1412 N N . GLU A 1 183 ? -21.844 -4.5 0.308 1 90.25 183 GLU A N 1
ATOM 1413 C CA . GLU A 1 183 ? -22.5 -5.023 -0.884 1 90.25 183 GLU A CA 1
ATOM 1414 C C . GLU A 1 183 ? -21.484 -5.508 -1.91 1 90.25 183 GLU A C 1
ATOM 1416 O O . GLU A 1 183 ? -20.375 -4.969 -1.998 1 90.25 183 GLU A O 1
ATOM 1421 N N . LYS A 1 184 ? -21.797 -6.578 -2.666 1 85.62 184 LYS A N 1
ATOM 1422 C CA . LYS A 1 184 ? -20.969 -6.988 -3.793 1 85.62 184 LYS A CA 1
ATOM 1423 C C . LYS A 1 184 ? -21.109 -6.02 -4.965 1 85.62 184 LYS A C 1
ATOM 1425 O O . LYS A 1 184 ? -22.219 -5.555 -5.262 1 85.62 184 LYS A O 1
ATOM 1430 N N . PRO A 1 185 ? -20.156 -5.57 -5.516 1 89.38 185 PRO A N 1
ATOM 1431 C CA . PRO A 1 185 ? -18.781 -6.086 -5.441 1 89.38 185 PRO A CA 1
ATOM 1432 C C . PRO A 1 185 ? -17.891 -5.258 -4.527 1 89.38 185 PRO A C 1
ATOM 1434 O O . PRO A 1 185 ? -16.672 -5.426 -4.531 1 89.38 185 PRO A O 1
ATOM 1437 N N . VAL A 1 186 ? -18.438 -4.316 -3.754 1 88.81 186 VAL A N 1
ATOM 1438 C CA . VAL A 1 186 ? -17.703 -3.393 -2.893 1 88.81 186 VAL A CA 1
ATOM 1439 C C . VAL A 1 186 ? -16.938 -4.176 -1.829 1 88.81 186 VAL A C 1
ATOM 1441 O O . VAL A 1 186 ? -15.828 -3.791 -1.444 1 88.81 186 VAL A O 1
ATOM 1444 N N . GLU A 1 187 ? -17.562 -5.234 -1.427 1 91.38 187 GLU A N 1
ATOM 1445 C CA . GLU A 1 187 ? -16.891 -6.137 -0.507 1 91.38 187 GLU A CA 1
ATOM 1446 C C . GLU A 1 187 ? -15.523 -6.559 -1.058 1 91.38 187 GLU A C 1
ATOM 1448 O O . GLU A 1 187 ? -14.523 -6.512 -0.345 1 91.38 187 GLU A O 1
ATOM 1453 N N . SER A 1 188 ? -15.492 -6.891 -2.312 1 92.38 188 SER A N 1
ATOM 1454 C CA . SER A 1 188 ? -14.273 -7.371 -2.951 1 92.38 188 SER A CA 1
ATOM 1455 C C . SER A 1 188 ? -13.297 -6.23 -3.207 1 92.38 188 SER A C 1
ATOM 1457 O O . SER A 1 188 ? -12.078 -6.426 -3.168 1 92.38 188 SER A O 1
ATOM 1459 N N . PHE A 1 189 ? -13.812 -5.062 -3.396 1 90.06 189 PHE A N 1
ATOM 1460 C CA . PHE A 1 189 ? -12.945 -3.902 -3.576 1 90.06 189 PHE A CA 1
ATOM 1461 C C . PHE A 1 189 ? -12.18 -3.592 -2.293 1 90.06 189 PHE A C 1
ATOM 1463 O O . PHE A 1 189 ? -11.016 -3.209 -2.338 1 90.06 189 PHE A O 1
ATOM 1470 N N . GLY A 1 190 ? -12.922 -3.738 -1.211 1 91.75 190 GLY A N 1
ATOM 1471 C CA . GLY A 1 190 ? -12.258 -3.574 0.069 1 91.75 190 GLY A CA 1
ATOM 1472 C C . GLY A 1 190 ? -11.117 -4.555 0.276 1 91.75 190 GLY A C 1
ATOM 1473 O O . GLY A 1 190 ? -10.039 -4.172 0.733 1 91.75 190 GLY A O 1
ATOM 1474 N N . VAL A 1 191 ? -11.336 -5.75 -0.173 1 94.31 191 VAL A N 1
ATOM 1475 C CA . VAL A 1 191 ? -10.328 -6.797 -0.01 1 94.31 191 VAL A CA 1
ATOM 1476 C C . VAL A 1 191 ? -9.148 -6.527 -0.94 1 94.31 191 VAL A C 1
ATOM 1478 O O . VAL A 1 191 ? -7.992 -6.691 -0.547 1 94.31 191 VAL A O 1
ATOM 1481 N N . ILE A 1 192 ? -9.398 -6.117 -2.146 1 93.56 192 ILE A N 1
ATOM 1482 C CA . ILE A 1 192 ? -8.344 -5.797 -3.105 1 93.56 192 ILE A CA 1
ATOM 1483 C C . ILE A 1 192 ? -7.488 -4.656 -2.566 1 93.56 192 ILE A C 1
ATOM 1485 O O . ILE A 1 192 ? -6.258 -4.711 -2.629 1 93.56 192 ILE A O 1
ATOM 1489 N N . ALA A 1 193 ? -8.148 -3.674 -2.035 1 91.31 193 ALA A N 1
ATOM 1490 C CA . ALA A 1 193 ? -7.426 -2.521 -1.504 1 91.31 193 ALA A CA 1
ATOM 1491 C C . ALA A 1 193 ? -6.52 -2.93 -0.344 1 91.31 193 ALA A C 1
ATOM 1493 O O . ALA A 1 193 ? -5.34 -2.572 -0.314 1 91.31 193 ALA A O 1
ATOM 1494 N N . MET A 1 194 ? -7.086 -3.674 0.502 1 92.56 194 MET A N 1
ATOM 1495 C CA . MET A 1 194 ? -6.297 -4.188 1.616 1 92.56 194 MET A CA 1
ATOM 1496 C C . MET A 1 194 ? -5.152 -5.062 1.114 1 92.56 194 MET A C 1
ATOM 1498 O O . MET A 1 194 ? -4.023 -4.953 1.6 1 92.56 194 MET A O 1
ATOM 1502 N N . GLY A 1 195 ? -5.461 -5.848 0.165 1 95.31 195 GLY A N 1
ATOM 1503 C CA . GLY A 1 195 ? -4.461 -6.73 -0.417 1 95.31 195 GLY A CA 1
ATOM 1504 C C . GLY A 1 195 ? -3.324 -5.984 -1.088 1 95.31 195 GLY A C 1
ATOM 1505 O O . GLY A 1 195 ? -2.158 -6.352 -0.934 1 95.31 195 GLY A O 1
ATOM 1506 N N . ILE A 1 196 ? -3.674 -4.984 -1.822 1 93.88 196 ILE A N 1
ATOM 1507 C CA . ILE A 1 196 ? -2.654 -4.203 -2.512 1 93.88 196 ILE A CA 1
ATOM 1508 C C . ILE A 1 196 ? -1.746 -3.523 -1.489 1 93.88 196 ILE A C 1
ATOM 1510 O O . ILE A 1 196 ? -0.527 -3.469 -1.672 1 93.88 196 ILE A O 1
ATOM 1514 N N . ALA A 1 197 ? -2.332 -3.033 -0.419 1 93.56 197 ALA A N 1
ATOM 1515 C CA . ALA A 1 197 ? -1.544 -2.393 0.629 1 93.56 197 ALA A CA 1
ATOM 1516 C C . ALA A 1 197 ? -0.52 -3.359 1.215 1 93.56 197 ALA A C 1
ATOM 1518 O O . ALA A 1 197 ? 0.681 -3.076 1.218 1 93.56 197 ALA A O 1
ATOM 1519 N N . VAL A 1 198 ? -0.974 -4.48 1.557 1 95.06 198 VAL A N 1
ATOM 1520 C CA . VAL A 1 198 ? -0.093 -5.457 2.188 1 95.06 198 VAL A CA 1
ATOM 1521 C C . VAL A 1 198 ? 0.936 -5.953 1.175 1 95.06 198 VAL A C 1
ATOM 1523 O O . VAL A 1 198 ? 2.113 -6.121 1.507 1 95.06 198 VAL A O 1
ATOM 1526 N N . THR A 1 199 ? 0.475 -6.172 -0.038 1 97.19 199 THR A N 1
ATOM 1527 C CA . THR A 1 199 ? 1.349 -6.688 -1.086 1 97.19 199 THR A CA 1
ATOM 1528 C C . THR A 1 199 ? 2.502 -5.723 -1.352 1 97.19 199 THR A C 1
ATOM 1530 O O . THR A 1 199 ? 3.656 -6.141 -1.45 1 97.19 199 THR A O 1
ATOM 1533 N N . PHE A 1 200 ? 2.172 -4.488 -1.486 1 95.88 200 PHE A N 1
ATOM 1534 C CA . PHE A 1 200 ? 3.209 -3.518 -1.808 1 95.88 200 PHE A CA 1
ATOM 1535 C C . PHE A 1 200 ? 4.223 -3.412 -0.674 1 95.88 200 PHE A C 1
ATOM 1537 O O . PHE A 1 200 ? 5.422 -3.273 -0.917 1 95.88 200 PHE A O 1
ATOM 1544 N N . ILE A 1 201 ? 3.77 -3.486 0.542 1 95.06 201 ILE A N 1
ATOM 1545 C CA . ILE A 1 201 ? 4.652 -3.434 1.702 1 95.06 201 ILE A CA 1
ATOM 1546 C C . ILE A 1 201 ? 5.566 -4.656 1.711 1 95.06 201 ILE A C 1
ATOM 1548 O O . ILE A 1 201 ? 6.781 -4.531 1.874 1 95.06 201 ILE A O 1
ATOM 1552 N N . VAL A 1 202 ? 4.992 -5.789 1.47 1 96.56 202 VAL A N 1
ATOM 1553 C CA . VAL A 1 202 ? 5.75 -7.039 1.466 1 96.56 202 VAL A CA 1
ATOM 1554 C C . VAL A 1 202 ? 6.75 -7.031 0.312 1 96.56 202 VAL A C 1
ATOM 1556 O O . VAL A 1 202 ? 7.898 -7.453 0.475 1 96.56 202 VAL A O 1
ATOM 1559 N N . TRP A 1 203 ? 6.301 -6.559 -0.821 1 97.56 203 TRP A N 1
ATOM 1560 C CA . TRP A 1 203 ? 7.164 -6.504 -1.999 1 97.56 203 TRP A CA 1
ATOM 1561 C C . TRP A 1 203 ? 8.367 -5.609 -1.749 1 97.56 203 TRP A C 1
ATOM 1563 O O . TRP A 1 203 ? 9.508 -6.012 -1.985 1 97.56 203 TRP A O 1
ATOM 1573 N N . MET A 1 204 ? 8.133 -4.449 -1.21 1 96.81 204 MET A N 1
ATOM 1574 C CA . MET A 1 204 ? 9.211 -3.5 -0.958 1 96.81 204 MET A CA 1
ATOM 1575 C C . MET A 1 204 ? 10.117 -3.994 0.16 1 96.81 204 MET A C 1
ATOM 1577 O O . MET A 1 204 ? 11.336 -3.818 0.098 1 96.81 204 MET A O 1
ATOM 1581 N N . ALA A 1 205 ? 9.586 -4.621 1.142 1 96.38 205 ALA A N 1
ATOM 1582 C CA . ALA A 1 205 ? 10.352 -5.004 2.324 1 96.38 205 ALA A CA 1
ATOM 1583 C C . ALA A 1 205 ? 11.18 -6.258 2.061 1 96.38 205 ALA A C 1
ATOM 1585 O O . ALA A 1 205 ? 12.32 -6.363 2.52 1 96.38 205 ALA A O 1
ATOM 1586 N N . MET A 1 206 ? 10.594 -7.191 1.284 1 96.25 206 MET A N 1
ATOM 1587 C CA . MET A 1 206 ? 11.203 -8.523 1.271 1 96.25 206 MET A CA 1
ATOM 1588 C C . MET A 1 206 ? 11.703 -8.875 -0.125 1 96.25 206 MET A C 1
ATOM 1590 O O . MET A 1 206 ? 12.75 -9.516 -0.269 1 96.25 206 MET A O 1
ATOM 1594 N N . ILE A 1 207 ? 11 -8.438 -1.143 1 97.25 207 ILE A N 1
ATOM 1595 C CA . ILE A 1 207 ? 11.312 -8.898 -2.488 1 97.25 207 ILE A CA 1
ATOM 1596 C C . ILE A 1 207 ? 12.359 -7.984 -3.123 1 97.25 207 ILE A C 1
ATOM 1598 O O . ILE A 1 207 ? 13.352 -8.453 -3.674 1 97.25 207 ILE A O 1
ATOM 1602 N N . VAL A 1 208 ? 12.18 -6.688 -2.994 1 96.12 208 VAL A N 1
ATOM 1603 C CA . VAL A 1 208 ? 13.086 -5.723 -3.6 1 96.12 208 VAL A CA 1
ATOM 1604 C C . VAL A 1 208 ? 14.508 -5.941 -3.07 1 96.12 208 VAL A C 1
ATOM 1606 O O . VAL A 1 208 ? 15.461 -6.012 -3.848 1 96.12 208 VAL A O 1
ATOM 1609 N N . PRO A 1 209 ? 14.672 -6.25 -1.82 1 94.88 209 PRO A N 1
ATOM 1610 C CA . PRO A 1 209 ? 16.016 -6.488 -1.292 1 94.88 209 PRO A CA 1
ATOM 1611 C C . PRO A 1 209 ? 16.656 -7.758 -1.852 1 94.88 209 PRO A C 1
ATOM 1613 O O . PRO A 1 209 ? 17.875 -7.922 -1.778 1 94.88 209 PRO A O 1
ATOM 1616 N N . SER A 1 210 ? 15.883 -8.617 -2.35 1 94.06 210 SER A N 1
ATOM 1617 C CA . SER A 1 210 ? 16.391 -9.883 -2.885 1 94.06 210 SER A CA 1
ATOM 1618 C C . SER A 1 210 ? 16.969 -9.695 -4.281 1 94.06 210 SER A C 1
ATOM 1620 O O . SER A 1 210 ? 17.75 -10.523 -4.75 1 94.06 210 SER A O 1
ATOM 1622 N N . TRP A 1 211 ? 16.672 -8.555 -4.906 1 93.38 211 TRP A N 1
ATOM 1623 C CA . TRP A 1 211 ? 17.078 -8.398 -6.297 1 93.38 211 TRP A CA 1
ATOM 1624 C C . TRP A 1 211 ? 17.891 -7.121 -6.488 1 93.38 211 TRP A C 1
ATOM 1626 O O . TRP A 1 211 ? 18.734 -7.047 -7.379 1 93.38 211 TRP A O 1
ATOM 1636 N N . MET A 1 212 ? 17.562 -6.109 -5.684 1 93.75 212 MET A N 1
ATOM 1637 C CA . MET A 1 212 ? 18.266 -4.832 -5.82 1 93.75 212 MET A CA 1
ATOM 1638 C C . MET A 1 212 ? 19.172 -4.574 -4.621 1 93.75 212 MET A C 1
ATOM 1640 O O . MET A 1 212 ? 18.688 -4.262 -3.529 1 93.75 212 MET A O 1
ATOM 1644 N N . LYS A 1 213 ? 20.422 -4.613 -4.906 1 93.06 213 LYS A N 1
ATOM 1645 C CA . LYS A 1 213 ? 21.391 -4.363 -3.84 1 93.06 213 LYS A CA 1
ATOM 1646 C C . LYS A 1 213 ? 21.578 -2.865 -3.609 1 93.06 213 LYS A C 1
ATOM 1648 O O . LYS A 1 213 ? 22.641 -2.316 -3.904 1 93.06 213 LYS A O 1
ATOM 1653 N N . LEU A 1 214 ? 20.688 -2.299 -2.971 1 95.38 214 LEU A N 1
ATOM 1654 C CA . LEU A 1 214 ? 20.641 -0.855 -2.762 1 95.38 214 LEU A CA 1
ATOM 1655 C C . LEU A 1 214 ? 21.703 -0.416 -1.765 1 95.38 214 LEU A C 1
ATOM 1657 O O . LEU A 1 214 ? 21.969 -1.109 -0.778 1 95.38 214 LEU A O 1
ATOM 1661 N N . SER A 1 215 ? 22.266 0.655 -2.08 1 94.94 215 SER A N 1
ATOM 1662 C CA . SER A 1 215 ? 23.281 1.236 -1.2 1 94.94 215 SER A CA 1
ATOM 1663 C C . SER A 1 215 ? 22.938 2.686 -0.862 1 94.94 215 SER A C 1
ATOM 1665 O O . SER A 1 215 ? 22.25 3.361 -1.62 1 94.94 215 SER A O 1
ATOM 1667 N N . LEU A 1 216 ? 23.344 3.064 0.23 1 91.88 216 LEU A N 1
ATOM 1668 C CA . LEU A 1 216 ? 23.266 4.434 0.73 1 91.88 216 LEU A CA 1
ATOM 1669 C C . LEU A 1 216 ? 24.609 4.898 1.282 1 91.88 216 LEU A C 1
ATOM 1671 O O . LEU A 1 216 ? 25.172 4.262 2.174 1 91.88 216 LEU A O 1
ATOM 1675 N N . GLY A 1 217 ? 25.141 5.93 0.745 1 85.88 217 GLY A N 1
ATOM 1676 C CA . GLY A 1 217 ? 26.469 6.395 1.157 1 85.88 217 GLY A CA 1
ATOM 1677 C C . GLY A 1 217 ? 27.547 5.363 0.946 1 85.88 217 GLY A C 1
ATOM 1678 O O . GLY A 1 217 ? 28.453 5.215 1.783 1 85.88 217 GLY A O 1
ATOM 1679 N N . GLY A 1 218 ? 27.391 4.496 0.014 1 86.25 218 GLY A N 1
ATOM 1680 C CA . GLY A 1 218 ? 28.406 3.506 -0.307 1 86.25 218 GLY A CA 1
ATOM 1681 C C . GLY A 1 218 ? 28.203 2.195 0.435 1 86.25 218 GLY A C 1
ATOM 1682 O O . GLY A 1 218 ? 28.906 1.218 0.167 1 86.25 218 GLY A O 1
ATOM 1683 N N . GLU A 1 219 ? 27.25 2.197 1.312 1 90.62 219 GLU A N 1
ATOM 1684 C CA . GLU A 1 219 ? 27.016 0.988 2.096 1 90.62 219 GLU A CA 1
ATOM 1685 C C . GLU A 1 219 ? 25.75 0.278 1.647 1 90.62 219 GLU A C 1
ATOM 1687 O O . GLU A 1 219 ? 24.719 0.919 1.42 1 90.62 219 GLU A O 1
ATOM 1692 N N . GLN A 1 220 ? 25.906 -1.009 1.525 1 93.81 220 GLN A N 1
ATOM 1693 C CA . GLN A 1 220 ? 24.719 -1.79 1.215 1 93.81 220 GLN A CA 1
ATOM 1694 C C . GLN A 1 220 ? 23.719 -1.742 2.361 1 93.81 220 GLN A C 1
ATOM 1696 O O . GLN A 1 220 ? 24.062 -2.01 3.514 1 93.81 220 GLN A O 1
ATOM 1701 N N . ILE A 1 221 ? 22.469 -1.502 2.051 1 95.62 221 ILE A N 1
ATOM 1702 C CA . ILE A 1 221 ? 21.547 -1.19 3.133 1 95.62 221 ILE A CA 1
ATOM 1703 C C . ILE A 1 221 ? 20.422 -2.223 3.162 1 95.62 221 ILE A C 1
ATOM 1705 O O . ILE A 1 221 ? 19.547 -2.17 4.023 1 95.62 221 ILE A O 1
ATOM 1709 N N . VAL A 1 222 ? 20.453 -3.174 2.211 1 96.25 222 VAL A N 1
ATOM 1710 C CA . VAL A 1 222 ? 19.375 -4.152 2.189 1 96.25 222 VAL A CA 1
ATOM 1711 C C . VAL A 1 222 ? 19.953 -5.566 2.201 1 96.25 222 VAL A C 1
ATOM 1713 O O . VAL A 1 222 ? 21.094 -5.777 1.776 1 96.25 222 VAL A O 1
ATOM 1716 N N . ALA A 1 223 ? 19.219 -6.492 2.74 1 95.25 223 ALA A N 1
ATOM 1717 C CA . ALA A 1 223 ? 19.562 -7.914 2.742 1 95.25 223 ALA A CA 1
ATOM 1718 C C . ALA A 1 223 ? 18.344 -8.766 2.414 1 95.25 223 ALA A C 1
ATOM 1720 O O . ALA A 1 223 ? 17.234 -8.469 2.85 1 95.25 223 ALA A O 1
ATOM 1721 N N . PRO A 1 224 ? 18.547 -9.805 1.589 1 95 224 PRO A N 1
ATOM 1722 C CA . PRO A 1 224 ? 17.406 -10.68 1.299 1 95 224 PRO A CA 1
ATOM 1723 C C . PRO A 1 224 ? 16.953 -11.469 2.523 1 95 224 PRO A C 1
ATOM 1725 O O . PRO A 1 224 ? 17.766 -11.875 3.35 1 95 224 PRO A O 1
ATOM 1728 N N . PRO A 1 225 ? 15.664 -11.695 2.584 1 95.56 225 PRO A N 1
ATOM 1729 C CA . PRO A 1 225 ? 15.188 -12.555 3.676 1 95.56 225 PRO A CA 1
ATOM 1730 C C . PRO A 1 225 ? 15.82 -13.945 3.656 1 95.56 225 PRO A C 1
ATOM 1732 O O . PRO A 1 225 ? 16 -14.523 2.584 1 95.56 225 PRO A O 1
ATOM 1735 N N . PHE A 1 226 ? 16.219 -14.438 4.816 1 94.69 226 PHE A N 1
ATOM 1736 C CA . PHE A 1 226 ? 16.766 -15.773 5.027 1 94.69 226 PHE A CA 1
ATOM 1737 C C . PHE A 1 226 ? 18.078 -15.945 4.277 1 94.69 226 PHE A C 1
ATOM 1739 O O . PHE A 1 226 ? 18.469 -17.062 3.936 1 94.69 226 PHE A O 1
ATOM 1746 N N . GLY A 1 227 ? 18.672 -14.93 3.832 1 93.06 227 GLY A N 1
ATOM 1747 C CA . GLY A 1 227 ? 20.047 -14.945 3.326 1 93.06 227 GLY A CA 1
ATOM 1748 C C . GLY A 1 227 ? 20.125 -14.914 1.812 1 93.06 227 GLY A C 1
ATOM 1749 O O . GLY A 1 227 ? 20.984 -14.25 1.243 1 93.06 227 GLY A O 1
ATOM 1750 N N . ASN A 1 228 ? 19.234 -15.734 1.209 1 94.56 228 ASN A N 1
ATOM 1751 C CA . ASN A 1 228 ? 19.234 -15.75 -0.25 1 94.56 228 ASN A CA 1
ATOM 1752 C C . ASN A 1 228 ? 17.844 -16 -0.809 1 94.56 228 ASN A C 1
ATOM 1754 O O . ASN A 1 228 ? 16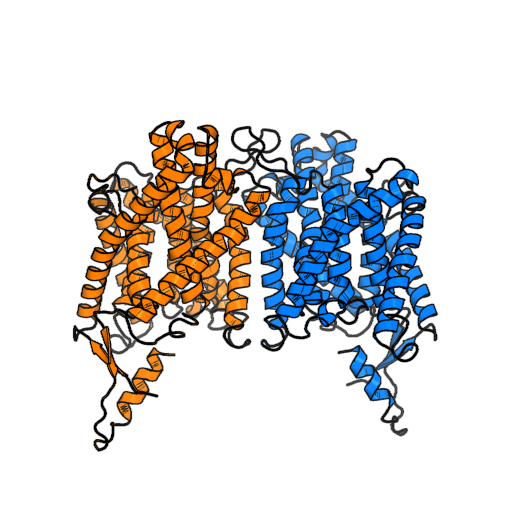.953 -16.453 -0.086 1 94.56 228 ASN A O 1
ATOM 1758 N N . TRP A 1 229 ? 17.688 -15.719 -2.08 1 94.62 229 TRP A N 1
ATOM 1759 C CA . TRP A 1 229 ? 16.375 -15.758 -2.742 1 94.62 229 TRP A CA 1
ATOM 1760 C C . TRP A 1 229 ? 15.797 -17.172 -2.717 1 94.62 229 TRP A C 1
ATOM 1762 O O . TRP A 1 229 ? 14.633 -17.359 -2.363 1 94.62 229 TRP A O 1
ATOM 1772 N N . PRO A 1 230 ? 16.594 -18.281 -3.062 1 96.12 230 PRO A N 1
ATOM 1773 C CA . PRO A 1 230 ? 16.031 -19.625 -3.037 1 96.12 230 PRO A CA 1
ATOM 1774 C C . PRO A 1 230 ? 15.5 -20.016 -1.656 1 96.12 230 PRO A C 1
ATOM 1776 O O . PRO A 1 230 ? 14.461 -20.672 -1.551 1 96.12 230 PRO A O 1
ATOM 1779 N N . ALA A 1 231 ? 16.172 -19.547 -0.655 1 97 231 ALA A N 1
ATOM 1780 C CA . ALA A 1 231 ? 15.711 -19.844 0.701 1 97 231 ALA A CA 1
ATOM 1781 C C . ALA A 1 231 ? 14.398 -19.141 1.002 1 97 231 ALA A C 1
ATOM 1783 O O . ALA A 1 231 ? 13.5 -19.719 1.619 1 97 231 ALA A O 1
ATOM 1784 N N . PHE A 1 232 ? 14.352 -17.953 0.57 1 97.5 232 PHE A N 1
ATOM 1785 C CA . PHE A 1 232 ? 13.109 -17.203 0.758 1 97.5 232 PHE A CA 1
ATOM 1786 C C . PHE A 1 232 ? 11.977 -17.828 -0.045 1 97.5 232 PHE A C 1
ATOM 1788 O O . PHE A 1 232 ? 10.844 -17.922 0.433 1 97.5 232 PHE A O 1
ATOM 1795 N N . ALA A 1 233 ? 12.266 -18.234 -1.248 1 97.44 233 ALA A N 1
ATOM 1796 C CA . ALA A 1 233 ? 11.266 -18.906 -2.084 1 97.44 233 ALA A CA 1
ATOM 1797 C C . ALA A 1 233 ? 10.75 -20.172 -1.419 1 97.44 233 ALA A C 1
ATOM 1799 O O . ALA A 1 233 ? 9.547 -20.453 -1.458 1 97.44 233 ALA A O 1
ATOM 1800 N N . ALA A 1 234 ? 11.68 -20.906 -0.808 1 98.38 234 ALA A N 1
ATOM 1801 C CA . ALA A 1 234 ? 11.281 -22.141 -0.113 1 98.38 234 ALA A CA 1
ATOM 1802 C C . ALA A 1 234 ? 10.352 -21.828 1.057 1 98.38 234 ALA A C 1
ATOM 1804 O O . ALA A 1 234 ? 9.336 -22.5 1.245 1 98.38 234 ALA A O 1
ATOM 1805 N N . PHE A 1 235 ? 10.68 -20.812 1.802 1 98.25 235 PHE A N 1
ATOM 1806 C CA . PHE A 1 235 ? 9.812 -20.359 2.883 1 98.25 235 PHE A CA 1
ATOM 1807 C C . PHE A 1 235 ? 8.422 -20.031 2.359 1 98.25 235 PHE A C 1
ATOM 1809 O O . PHE A 1 235 ? 7.418 -20.453 2.936 1 98.25 235 PHE A O 1
ATOM 1816 N N . CYS A 1 236 ? 8.383 -19.25 1.261 1 98.12 236 CYS A N 1
ATOM 1817 C CA . CYS A 1 236 ? 7.117 -18.781 0.711 1 98.12 236 CYS A CA 1
ATOM 1818 C C . CYS A 1 236 ? 6.258 -19.953 0.241 1 98.12 236 CYS A C 1
ATOM 1820 O O . CYS A 1 236 ? 5.047 -19.969 0.467 1 98.12 236 CYS A O 1
ATOM 1822 N N . GLN A 1 237 ? 6.879 -20.906 -0.4 1 98.31 237 GLN A N 1
ATOM 1823 C CA . GLN A 1 237 ? 6.098 -22.031 -0.902 1 98.31 237 GLN A CA 1
ATOM 1824 C C . GLN A 1 237 ? 5.48 -22.828 0.243 1 98.31 237 GLN A C 1
ATOM 1826 O O . GLN A 1 237 ? 4.301 -23.188 0.19 1 98.31 237 GLN A O 1
ATOM 1831 N N . ALA A 1 238 ? 6.27 -23.078 1.264 1 98.44 238 ALA A N 1
ATOM 1832 C CA . ALA A 1 238 ? 5.742 -23.781 2.43 1 98.44 238 ALA A CA 1
ATOM 1833 C C . ALA A 1 238 ? 4.609 -23 3.082 1 98.44 238 ALA A C 1
ATOM 1835 O O . ALA A 1 238 ? 3.584 -23.562 3.461 1 98.44 238 ALA A O 1
ATOM 1836 N N . TYR A 1 239 ? 4.844 -21.734 3.207 1 98.44 239 TYR A N 1
ATOM 1837 C CA . TYR A 1 239 ? 3.818 -20.844 3.725 1 98.44 239 TYR A CA 1
ATOM 1838 C C . TYR A 1 239 ? 2.539 -20.938 2.902 1 98.44 239 TYR A C 1
ATOM 1840 O O . TYR A 1 239 ? 1.444 -21.047 3.457 1 98.44 239 TYR A O 1
ATOM 1848 N N . VAL A 1 240 ? 2.623 -20.953 1.599 1 98.19 240 VAL A N 1
ATOM 1849 C CA . VAL A 1 240 ? 1.481 -20.906 0.689 1 98.19 240 VAL A CA 1
ATOM 1850 C C . VAL A 1 240 ? 0.715 -22.234 0.761 1 98.19 240 VAL A C 1
ATOM 1852 O O . VAL A 1 240 ? -0.516 -22.25 0.677 1 98.19 240 VAL A O 1
ATOM 1855 N N . ILE A 1 241 ? 1.389 -23.344 0.941 1 97.81 241 ILE A N 1
ATOM 1856 C CA . ILE A 1 241 ? 0.723 -24.641 1.057 1 97.81 241 ILE A CA 1
ATOM 1857 C C . ILE A 1 241 ? -0.322 -24.578 2.17 1 97.81 241 ILE A C 1
ATOM 1859 O O . ILE A 1 241 ? -1.481 -24.938 1.958 1 97.81 241 ILE A O 1
ATOM 1863 N N . PHE A 1 242 ? 0.044 -24 3.266 1 97.25 242 PHE A N 1
ATOM 1864 C CA . PHE A 1 242 ? -0.828 -24.016 4.434 1 97.25 242 PHE A CA 1
ATOM 1865 C C . PHE A 1 242 ? -1.786 -22.844 4.41 1 97.25 242 PHE A C 1
ATOM 1867 O O . PHE A 1 242 ? -2.791 -22.828 5.125 1 97.25 242 PHE A O 1
ATOM 1874 N N . ALA A 1 243 ? -1.421 -21.891 3.602 1 97.44 243 ALA A N 1
ATOM 1875 C CA . ALA A 1 243 ? -2.326 -20.75 3.465 1 97.44 243 ALA A CA 1
ATOM 1876 C C . ALA A 1 243 ? -3.5 -21.094 2.551 1 97.44 243 ALA A C 1
ATOM 1878 O O . ALA A 1 243 ? -4.613 -20.594 2.748 1 97.44 243 ALA A O 1
ATOM 1879 N N . ILE A 1 244 ? -3.271 -21.938 1.601 1 95.75 244 ILE A N 1
ATOM 1880 C CA . ILE A 1 244 ? -4.309 -22.156 0.601 1 95.75 244 ILE A CA 1
ATOM 1881 C C . ILE A 1 244 ? -5.047 -23.469 0.909 1 95.75 244 ILE A C 1
ATOM 1883 O O . ILE A 1 244 ? -6.211 -23.625 0.541 1 95.75 244 ILE A O 1
ATOM 1887 N N . MET A 1 245 ? -4.492 -24.344 1.654 1 95.06 245 MET A N 1
ATOM 1888 C CA . MET A 1 245 ? -4.984 -25.688 1.933 1 95.06 245 MET A CA 1
ATOM 1889 C C . MET A 1 245 ? -6.391 -25.641 2.521 1 95.06 245 MET A C 1
ATOM 1891 O O . MET A 1 245 ? -7.266 -26.406 2.117 1 95.06 245 MET A O 1
ATOM 1895 N N . PRO A 1 246 ? -6.664 -24.734 3.387 1 93.94 246 PRO A N 1
ATOM 1896 C CA . PRO A 1 246 ? -7.973 -24.75 4.043 1 93.94 246 PRO A CA 1
ATOM 1897 C C . PRO A 1 246 ? -9.125 -24.562 3.059 1 93.94 246 PRO A C 1
ATOM 1899 O O . PRO A 1 246 ? -10.219 -25.109 3.273 1 93.94 246 PRO A O 1
ATOM 1902 N N . VAL A 1 247 ? -8.836 -23.891 1.933 1 91.75 247 VAL A N 1
ATOM 1903 C CA . VAL A 1 247 ? -9.945 -23.609 1.024 1 91.75 247 VAL A CA 1
ATOM 1904 C C . VAL A 1 247 ? -9.828 -24.5 -0.217 1 91.75 247 VAL A C 1
ATOM 1906 O O . VAL A 1 247 ? -10.766 -24.578 -1.011 1 91.75 247 VAL A O 1
ATOM 1909 N N . GLU A 1 248 ? -8.727 -25.125 -0.386 1 92.06 248 GLU A N 1
ATOM 1910 C CA . GLU A 1 248 ? -8.516 -25.984 -1.55 1 92.06 248 GLU A CA 1
ATOM 1911 C C . GLU A 1 248 ? -8.656 -27.453 -1.186 1 92.06 248 GLU A C 1
ATOM 1913 O O . GLU A 1 248 ? -7.781 -28.266 -1.505 1 92.06 248 GLU A O 1
ATOM 1918 N N . GLY A 1 249 ? -9.75 -27.719 -0.476 1 91.75 249 GLY A N 1
ATOM 1919 C CA . GLY A 1 249 ? -10.047 -29.109 -0.155 1 91.75 249 GLY A CA 1
ATOM 1920 C C . GLY A 1 249 ? -9.883 -29.422 1.319 1 91.75 249 GLY A C 1
ATOM 1921 O O . GLY A 1 249 ? -10.32 -30.484 1.782 1 91.75 249 GLY A O 1
ATOM 1922 N N . GLY A 1 250 ? -9.297 -28.516 2.123 1 94.62 250 GLY A N 1
ATOM 1923 C CA . GLY A 1 250 ? -9.062 -28.75 3.539 1 94.62 250 GLY A CA 1
ATOM 1924 C C . GLY A 1 250 ? -10.258 -28.406 4.406 1 94.62 250 GLY A C 1
ATOM 1925 O O . GLY A 1 250 ? -10.242 -28.641 5.617 1 94.62 250 GLY A O 1
ATOM 1926 N N . GLU A 1 251 ? -11.312 -27.922 3.814 1 95.06 251 GLU A N 1
ATOM 1927 C CA . GLU A 1 251 ? -12.562 -27.594 4.492 1 95.06 251 GLU A CA 1
ATOM 1928 C C . GLU A 1 251 ? -12.312 -26.734 5.73 1 95.06 251 GLU A C 1
ATOM 1930 O O . GLU A 1 251 ? -12.867 -27.016 6.797 1 95.06 251 GLU A O 1
ATOM 1935 N N . LEU A 1 252 ? -11.305 -25.859 5.684 1 94.44 252 LEU A N 1
ATOM 1936 C CA . LEU A 1 252 ? -10.961 -24.828 6.656 1 94.44 252 LEU A CA 1
ATOM 1937 C C . LEU A 1 252 ? -10.141 -25.406 7.801 1 94.44 252 LEU A C 1
ATOM 1939 O O . LEU A 1 252 ? -9.906 -24.734 8.812 1 94.44 252 LEU A O 1
ATOM 1943 N N . TYR A 1 253 ? -9.844 -26.703 7.633 1 92.94 253 TYR A N 1
ATOM 1944 C CA . TYR A 1 253 ? -8.914 -27.266 8.594 1 92.94 253 TYR A CA 1
ATOM 1945 C C . TYR A 1 253 ? -7.473 -26.969 8.211 1 92.94 253 TYR A C 1
ATOM 1947 O O . TYR A 1 253 ? -7.152 -26.844 7.031 1 92.94 253 TYR A O 1
ATOM 1955 N N . PRO A 1 254 ? -6.539 -26.703 9.195 1 92.38 254 PRO A N 1
ATOM 1956 C CA . PRO A 1 254 ? -6.656 -27.078 10.609 1 92.38 254 PRO A CA 1
ATOM 1957 C C . PRO A 1 254 ? -7.168 -25.938 11.484 1 92.38 254 PRO A C 1
ATOM 1959 O O . PRO A 1 254 ? -7.426 -26.141 12.672 1 92.38 254 PRO A O 1
ATOM 1962 N N . MET A 1 255 ? -7.309 -24.734 10.977 1 93.69 255 MET A N 1
ATOM 1963 C CA . MET A 1 255 ? -7.641 -23.578 11.82 1 93.69 255 MET A CA 1
ATOM 1964 C C . MET A 1 255 ? -9.008 -23.766 12.477 1 93.69 255 MET A C 1
ATOM 1966 O O . MET A 1 255 ? -9.242 -23.266 13.578 1 93.69 255 MET A O 1
ATOM 1970 N N . LYS A 1 256 ? -9.828 -24.516 11.891 1 93.62 256 LYS A N 1
ATOM 1971 C CA . LYS A 1 256 ? -11.18 -24.766 12.391 1 93.62 256 LYS A CA 1
ATOM 1972 C C . LYS A 1 256 ? -11.148 -25.594 13.672 1 93.62 256 LYS A C 1
ATOM 1974 O O . LYS A 1 256 ? -12.133 -25.656 14.406 1 93.62 256 LYS A O 1
ATOM 1979 N N . LEU A 1 257 ? -10.062 -26.281 13.914 1 94.5 257 LEU A N 1
ATOM 1980 C CA . LEU A 1 257 ? -9.906 -27.047 15.148 1 94.5 257 LEU A CA 1
ATOM 1981 C C . LEU A 1 257 ? -9.945 -26.109 16.359 1 94.5 257 LEU A C 1
ATOM 1983 O O . LEU A 1 257 ? -10.305 -26.531 17.469 1 94.5 257 LEU A O 1
ATOM 1987 N N . PHE A 1 258 ? -9.656 -24.859 16.203 1 95.94 258 PHE A N 1
ATOM 1988 C CA . PHE A 1 258 ? -9.508 -23.938 17.328 1 95.94 258 PHE A CA 1
ATOM 1989 C C . PHE A 1 258 ? -10.727 -23.016 17.438 1 95.94 258 PHE A C 1
ATOM 1991 O O . PHE A 1 258 ? -11.203 -22.734 18.531 1 95.94 258 PHE A O 1
ATOM 1998 N N . THR A 1 259 ? -11.156 -22.469 16.266 1 95.38 259 THR A N 1
ATOM 1999 C CA . THR A 1 259 ? -12.328 -21.594 16.266 1 95.38 259 THR A CA 1
ATOM 2000 C C . THR A 1 259 ? -12.938 -21.516 14.867 1 95.38 259 THR A C 1
ATOM 2002 O O . THR A 1 259 ? -12.273 -21.828 13.867 1 95.38 259 THR A O 1
ATOM 2005 N N . ARG A 1 260 ? -14.195 -21.125 14.812 1 94 260 ARG A N 1
ATOM 2006 C CA . ARG A 1 260 ? -14.906 -20.938 13.555 1 94 260 ARG A CA 1
ATOM 2007 C C . ARG A 1 260 ? -15.234 -19.469 13.336 1 94 260 ARG A C 1
ATOM 2009 O O . ARG A 1 260 ? -15.805 -19.094 12.305 1 94 260 ARG A O 1
ATOM 2016 N N . LYS A 1 261 ? -14.758 -18.656 14.234 1 95.06 261 LYS A N 1
ATOM 2017 C CA . LYS A 1 261 ? -15.133 -17.234 14.18 1 95.06 261 LYS A CA 1
ATOM 2018 C C . LYS A 1 261 ? -13.992 -16.391 13.633 1 95.06 261 LYS A C 1
ATOM 2020 O O . LYS A 1 261 ? -12.836 -16.578 14.023 1 95.06 261 LYS A O 1
ATOM 2025 N N . GLN A 1 262 ? -14.375 -15.539 12.734 1 94.44 262 GLN A N 1
ATOM 2026 C CA . GLN A 1 262 ? -13.422 -14.547 12.242 1 94.44 262 GLN A CA 1
ATOM 2027 C C . GLN A 1 262 ? -13.336 -13.352 13.188 1 94.44 262 GLN A C 1
ATOM 2029 O O . GLN A 1 262 ? -14.305 -13.023 13.875 1 94.44 262 GLN A O 1
ATOM 2034 N N . PRO A 1 263 ? -12.234 -12.68 13.336 1 94.25 263 PRO A N 1
ATOM 2035 C CA . PRO A 1 263 ? -11.008 -12.875 12.555 1 94.25 263 PRO A CA 1
ATOM 2036 C C . PRO A 1 263 ? -10.055 -13.883 13.188 1 94.25 263 PRO A C 1
ATOM 2038 O O . PRO A 1 263 ? -8.992 -14.172 12.633 1 94.25 263 PRO A O 1
ATOM 2041 N N . LEU A 1 264 ? -10.398 -14.492 14.297 1 97.06 264 LEU A N 1
ATOM 2042 C CA . LEU A 1 264 ? -9.5 -15.359 15.047 1 97.06 264 LEU A CA 1
ATOM 2043 C C . LEU A 1 264 ? -9.141 -16.609 14.242 1 97.06 264 LEU A C 1
ATOM 2045 O O . LEU A 1 264 ? -7.992 -17.047 14.258 1 97.06 264 LEU A O 1
ATOM 2049 N N . MET A 1 265 ? -10.047 -17.141 13.523 1 97.12 265 MET A N 1
ATOM 2050 C CA . MET A 1 265 ? -9.781 -18.297 12.68 1 97.12 265 MET A CA 1
ATOM 2051 C C . MET A 1 265 ? -8.695 -18 11.656 1 97.12 265 MET A C 1
ATOM 2053 O O . MET A 1 265 ? -7.762 -18.781 11.477 1 97.12 265 MET A O 1
ATOM 2057 N N . GLY A 1 266 ? -8.891 -16.859 11.016 1 97.06 266 GLY A N 1
ATOM 2058 C CA . GLY A 1 266 ? -7.91 -16.438 10.023 1 97.06 266 GLY A CA 1
ATOM 2059 C C . GLY A 1 266 ? -6.535 -16.172 10.617 1 97.06 266 GLY A C 1
ATOM 2060 O O . GLY A 1 266 ? -5.52 -16.547 10.023 1 97.06 266 GLY A O 1
ATOM 2061 N N . ILE A 1 267 ? -6.488 -15.617 11.789 1 97.38 267 ILE A N 1
ATOM 2062 C CA . ILE A 1 267 ? -5.23 -15.305 12.461 1 97.38 267 ILE A CA 1
ATOM 2063 C C . ILE A 1 267 ? -4.508 -16.594 12.836 1 97.38 267 ILE A C 1
ATOM 2065 O O . ILE A 1 267 ? -3.295 -16.719 12.641 1 97.38 267 ILE A O 1
ATOM 2069 N N . ILE A 1 268 ? -5.242 -17.5 13.305 1 97.75 268 ILE A N 1
ATOM 2070 C CA . ILE A 1 268 ? -4.652 -18.797 13.648 1 97.75 268 ILE A CA 1
ATOM 2071 C C . ILE A 1 268 ? -4.137 -19.484 12.391 1 97.75 268 ILE A C 1
ATOM 2073 O O . ILE A 1 268 ? -3.039 -20.047 12.383 1 97.75 268 ILE A O 1
ATOM 2077 N N . GLY A 1 269 ? -4.945 -19.453 11.336 1 97.75 269 GLY A N 1
ATOM 2078 C CA . GLY A 1 269 ? -4.484 -20 10.062 1 97.75 269 GLY A CA 1
ATOM 2079 C C . GLY A 1 269 ? -3.193 -19.359 9.578 1 97.75 269 GLY A C 1
ATOM 2080 O O . GLY A 1 269 ? -2.303 -20.047 9.086 1 97.75 269 GLY A O 1
ATOM 2081 N N . PHE A 1 270 ? -3.141 -18.094 9.773 1 97.69 270 PHE A N 1
ATOM 2082 C CA . PHE A 1 270 ? -1.946 -17.359 9.383 1 97.69 270 PHE A CA 1
ATOM 2083 C C . PHE A 1 270 ? -0.74 -17.812 10.203 1 97.69 270 PHE A C 1
ATOM 2085 O O . PHE A 1 270 ? 0.348 -18 9.656 1 97.69 270 PHE A O 1
ATOM 2092 N N . ALA A 1 271 ? -0.925 -17.938 11.445 1 98.06 271 ALA A N 1
ATOM 2093 C CA . ALA A 1 271 ? 0.15 -18.375 12.328 1 98.06 271 ALA A CA 1
ATOM 2094 C C . ALA A 1 271 ? 0.644 -19.766 11.938 1 98.06 271 ALA A C 1
ATOM 2096 O O . ALA A 1 271 ? 1.85 -20.031 11.938 1 98.06 271 ALA A O 1
ATOM 2097 N N . ILE A 1 272 ? -0.234 -20.578 11.602 1 97.94 272 ILE A N 1
ATOM 2098 C CA . ILE A 1 272 ? 0.111 -21.938 11.195 1 97.94 272 ILE A CA 1
ATOM 2099 C C . ILE A 1 272 ? 0.895 -21.906 9.883 1 97.94 272 ILE A C 1
ATOM 2101 O O . ILE A 1 272 ? 1.915 -22.578 9.742 1 97.94 272 ILE A O 1
ATOM 2105 N N . ALA A 1 273 ? 0.411 -21.125 8.93 1 98.25 273 ALA A N 1
ATOM 2106 C CA . ALA A 1 273 ? 1.097 -20.984 7.648 1 98.25 273 ALA A CA 1
ATOM 2107 C C . ALA A 1 273 ? 2.508 -20.438 7.836 1 98.25 273 ALA A C 1
ATOM 2109 O O . ALA A 1 273 ? 3.459 -20.938 7.223 1 98.25 273 ALA A O 1
ATOM 2110 N N . LEU A 1 274 ? 2.621 -19.469 8.711 1 97.81 274 LEU A N 1
ATOM 2111 C CA . LEU A 1 274 ? 3.926 -18.891 8.992 1 97.81 274 LEU A CA 1
ATOM 2112 C C . LEU A 1 274 ? 4.859 -19.922 9.617 1 97.81 274 LEU A C 1
ATOM 2114 O O . LEU A 1 274 ? 6.027 -20.016 9.227 1 97.81 274 LEU A O 1
ATOM 2118 N N . ALA A 1 275 ? 4.355 -20.609 10.57 1 98.19 275 ALA A N 1
ATOM 2119 C CA . ALA A 1 275 ? 5.152 -21.656 11.211 1 98.19 275 ALA A CA 1
ATOM 2120 C C . ALA A 1 275 ? 5.621 -22.688 10.195 1 98.19 275 ALA A C 1
ATOM 2122 O O . ALA A 1 275 ? 6.77 -23.141 10.242 1 98.19 275 ALA A O 1
ATOM 2123 N N . ALA A 1 276 ? 4.723 -23 9.305 1 97.88 276 ALA A N 1
ATOM 2124 C CA . ALA A 1 276 ? 5.07 -23.969 8.273 1 97.88 276 ALA A CA 1
ATOM 2125 C C . ALA A 1 276 ? 6.203 -23.453 7.391 1 97.88 276 ALA A C 1
ATOM 2127 O O . ALA A 1 276 ? 7.078 -24.219 6.98 1 97.88 276 ALA A O 1
ATOM 2128 N N . GLY A 1 277 ? 6.137 -22.188 7.059 1 97.94 277 GLY A N 1
ATOM 2129 C CA . GLY A 1 277 ? 7.203 -21.594 6.27 1 97.94 277 GLY A CA 1
ATOM 2130 C C . GLY A 1 277 ? 8.57 -21.75 6.902 1 97.94 277 GLY A C 1
ATOM 2131 O O . GLY A 1 277 ? 9.57 -21.906 6.195 1 97.94 277 GLY A O 1
ATOM 2132 N N . PHE A 1 278 ? 8.633 -21.812 8.234 1 97.69 278 PHE A N 1
ATOM 2133 C CA . PHE A 1 278 ? 9.906 -21.891 8.938 1 97.69 278 PHE A CA 1
ATOM 2134 C C . PHE A 1 278 ? 10.305 -23.344 9.156 1 97.69 278 PHE A C 1
ATOM 2136 O O . PHE A 1 278 ? 11.5 -23.672 9.18 1 97.69 278 PHE A O 1
ATOM 2143 N N . VAL A 1 279 ? 9.422 -24.219 9.227 1 97.75 279 VAL A N 1
ATOM 2144 C CA . VAL A 1 279 ? 9.688 -25.578 9.703 1 97.75 279 VAL A CA 1
ATOM 2145 C C . VAL A 1 279 ? 9.867 -26.516 8.508 1 97.75 279 VAL A C 1
ATOM 2147 O O . VAL A 1 279 ? 10.742 -27.375 8.516 1 97.75 279 VAL A O 1
ATOM 2150 N N . MET A 1 280 ? 9.148 -26.375 7.465 1 97.62 280 MET A N 1
ATOM 2151 C CA . MET A 1 280 ? 9.062 -27.359 6.395 1 97.62 280 MET A CA 1
ATOM 2152 C C . MET A 1 280 ? 10.32 -27.344 5.535 1 97.62 280 MET A C 1
ATOM 2154 O O . MET A 1 280 ? 10.891 -28.406 5.234 1 97.62 280 MET A O 1
ATOM 2158 N N . PRO A 1 281 ? 10.781 -26.172 5.191 1 97.62 281 PRO A N 1
ATOM 2159 C CA . PRO A 1 281 ? 11.922 -26.188 4.27 1 97.62 281 PRO A CA 1
ATOM 2160 C C . PRO A 1 281 ? 13.141 -26.906 4.84 1 97.62 281 PRO A C 1
ATOM 2162 O O . PRO A 1 281 ? 13.719 -27.781 4.176 1 97.62 281 PRO A O 1
ATOM 2165 N N . PRO A 1 282 ? 13.523 -26.672 6.129 1 97.06 282 PRO A N 1
ATOM 2166 C CA . PRO A 1 282 ? 14.664 -27.422 6.664 1 97.06 282 PRO A CA 1
ATOM 2167 C C . PRO A 1 282 ? 14.414 -28.922 6.723 1 97.06 282 PRO A C 1
ATOM 2169 O O . PRO A 1 282 ? 15.336 -29.719 6.508 1 97.06 282 PRO A O 1
ATOM 2172 N N . ILE A 1 283 ? 13.25 -29.359 6.945 1 97.31 283 ILE A N 1
ATOM 2173 C CA . ILE A 1 283 ? 12.914 -30.781 6.992 1 97.31 283 ILE A CA 1
ATOM 2174 C C . ILE A 1 283 ? 13.031 -31.391 5.598 1 97.31 283 ILE A C 1
ATOM 2176 O O . ILE A 1 283 ? 13.648 -32.438 5.426 1 97.31 283 ILE A O 1
ATOM 2180 N N . ILE A 1 284 ? 12.469 -30.734 4.633 1 97.31 284 ILE A N 1
ATOM 2181 C CA . ILE A 1 284 ? 12.5 -31.219 3.26 1 97.31 284 ILE A CA 1
ATOM 21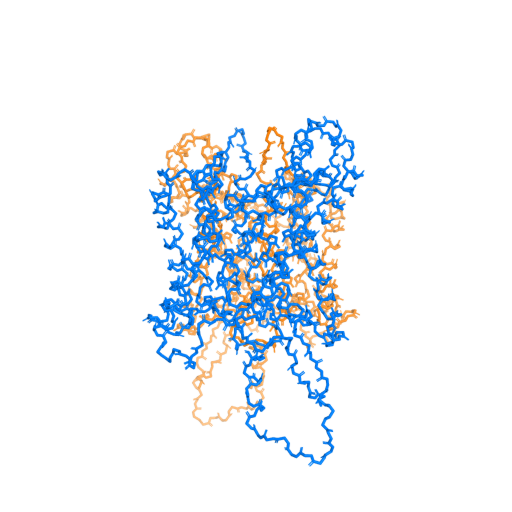82 C C . ILE A 1 284 ? 13.945 -31.281 2.773 1 97.31 284 ILE A C 1
ATOM 2184 O O . ILE A 1 284 ? 14.367 -32.281 2.17 1 97.31 284 ILE A O 1
ATOM 2188 N N . LYS A 1 285 ? 14.719 -30.281 3.033 1 97.12 285 LYS A N 1
ATOM 2189 C CA . LYS A 1 285 ? 16.125 -30.25 2.631 1 97.12 285 LYS A CA 1
ATOM 2190 C C . LYS A 1 285 ? 16.891 -31.406 3.26 1 97.12 285 LYS A C 1
ATOM 2192 O O . LYS A 1 285 ? 17.719 -32.031 2.602 1 97.12 285 LYS A O 1
ATOM 2197 N N . GLY A 1 286 ? 16.594 -31.672 4.492 1 96.31 286 GLY A N 1
ATOM 2198 C CA . GLY A 1 286 ? 17.234 -32.781 5.16 1 96.31 286 GLY A CA 1
ATOM 2199 C C . GLY A 1 286 ? 16.953 -34.125 4.496 1 96.31 286 GLY A C 1
ATOM 2200 O O . GLY A 1 286 ? 17.812 -35 4.43 1 96.31 286 GLY A O 1
ATOM 2201 N N . ILE A 1 287 ? 15.781 -34.25 3.934 1 95.69 287 ILE A N 1
ATOM 2202 C CA . ILE A 1 287 ? 15.344 -35.5 3.316 1 95.69 287 ILE A CA 1
ATOM 2203 C C . ILE A 1 287 ? 15.938 -35.625 1.915 1 95.69 287 ILE A C 1
ATOM 2205 O O . ILE A 1 287 ? 16.375 -36.719 1.505 1 95.69 287 ILE A O 1
ATOM 2209 N N . ILE A 1 288 ? 16.047 -34.531 1.195 1 95.38 288 ILE A N 1
ATOM 2210 C CA . ILE A 1 288 ? 16.344 -34.625 -0.227 1 95.38 288 ILE A CA 1
ATOM 2211 C C . ILE A 1 288 ? 17.844 -34.469 -0.449 1 95.38 288 ILE A C 1
ATOM 2213 O O . ILE A 1 288 ? 18.359 -34.781 -1.522 1 95.38 288 ILE A O 1
ATOM 2217 N N . ALA A 1 289 ? 18.594 -33.938 0.484 1 94.62 289 ALA A N 1
ATOM 2218 C CA . ALA A 1 289 ? 20.031 -33.656 0.334 1 94.62 289 ALA A CA 1
ATOM 2219 C C . ALA A 1 289 ? 20.781 -34.906 -0.102 1 94.62 289 ALA A C 1
ATOM 2221 O O . ALA A 1 289 ? 21.547 -34.875 -1.07 1 94.62 289 ALA A O 1
ATOM 2222 N N . PRO A 1 290 ? 20.516 -36.062 0.553 1 94.69 290 PRO A N 1
ATOM 2223 C CA . PRO A 1 290 ? 21.25 -37.25 0.161 1 94.69 290 PRO A CA 1
ATOM 2224 C C . PRO A 1 290 ? 20.781 -37.844 -1.165 1 94.69 290 PRO A C 1
ATOM 2226 O O . PRO A 1 290 ? 21.469 -38.656 -1.769 1 94.69 290 PRO A O 1
ATOM 2229 N N . LEU A 1 291 ? 19.594 -37.469 -1.682 1 93.88 291 LEU A N 1
ATOM 2230 C CA . LEU A 1 291 ? 19 -38.062 -2.871 1 93.88 291 LEU A CA 1
ATOM 2231 C C . LEU A 1 291 ? 19.547 -37.406 -4.137 1 93.88 291 LEU A C 1
ATOM 2233 O O . LEU A 1 291 ? 19.422 -37.969 -5.23 1 93.88 291 LEU A O 1
ATOM 2237 N N . ASN A 1 292 ? 20.156 -36.25 -4.027 1 91.56 292 ASN A N 1
ATOM 2238 C CA . ASN A 1 292 ? 20.688 -35.531 -5.172 1 91.56 292 ASN A CA 1
ATOM 2239 C C . ASN A 1 292 ? 19.75 -35.625 -6.375 1 91.56 292 ASN A C 1
ATOM 2241 O O . ASN A 1 292 ? 20.156 -36.031 -7.457 1 91.56 292 ASN A O 1
ATOM 2245 N N . LEU A 1 293 ? 18.594 -35.094 -6.266 1 91.81 293 LEU A N 1
ATOM 2246 C CA . LEU A 1 293 ? 17.5 -35.25 -7.223 1 91.81 293 LEU A CA 1
ATOM 2247 C C . LEU A 1 293 ? 17.844 -34.531 -8.531 1 91.81 293 LEU A C 1
ATOM 2249 O O . LEU A 1 293 ? 17.359 -34.938 -9.602 1 91.81 293 LEU A O 1
ATOM 2253 N N . VAL A 1 294 ? 18.516 -33.406 -8.477 1 90.38 294 VAL A N 1
ATOM 2254 C CA . VAL A 1 294 ? 18.859 -32.656 -9.672 1 90.38 294 VAL A CA 1
ATOM 2255 C C . VAL A 1 294 ? 20.188 -31.922 -9.469 1 90.38 294 VAL A C 1
ATOM 2257 O O . VAL A 1 294 ? 20.469 -31.438 -8.367 1 90.38 294 VAL A O 1
ATOM 2260 N N . SER A 1 295 ? 20.938 -31.875 -10.508 1 89.31 295 SER A N 1
ATOM 2261 C CA . SER A 1 295 ? 22.234 -31.203 -10.438 1 89.31 295 SER A CA 1
ATOM 2262 C C . SER A 1 295 ? 22.125 -29.75 -10.859 1 89.31 295 SER A C 1
ATOM 2264 O O . SER A 1 295 ? 21.391 -29.406 -11.781 1 89.31 295 SER A O 1
ATOM 2266 N N . GLY A 1 296 ? 22.859 -28.859 -10.078 1 88.5 296 GLY A N 1
ATOM 2267 C CA . GLY A 1 296 ? 22.906 -27.469 -10.516 1 88.5 296 GLY A CA 1
ATOM 2268 C C . GLY A 1 296 ? 22.266 -26.516 -9.531 1 88.5 296 GLY A C 1
ATOM 2269 O O . GLY A 1 296 ? 22.969 -25.688 -8.93 1 88.5 296 GLY A O 1
ATOM 2270 N N . PRO A 1 297 ? 20.953 -26.688 -9.352 1 91.69 297 PRO A N 1
ATOM 2271 C CA . PRO A 1 297 ? 20.281 -25.766 -8.43 1 91.69 297 PRO A CA 1
ATOM 2272 C C . PRO A 1 297 ? 20.656 -26.016 -6.973 1 91.69 297 PRO A C 1
ATOM 2274 O O . PRO A 1 297 ? 20.906 -27.156 -6.574 1 91.69 297 PRO A O 1
ATOM 2277 N N . PRO A 1 298 ? 20.703 -24.938 -6.254 1 94.62 298 PRO A N 1
ATOM 2278 C CA . PRO A 1 298 ? 20.938 -25.125 -4.82 1 94.62 298 PRO A CA 1
ATOM 2279 C C . PRO A 1 298 ? 19.812 -25.906 -4.145 1 94.62 298 PRO A C 1
ATOM 2281 O O . PRO A 1 298 ? 18.688 -25.938 -4.648 1 94.62 298 PRO A O 1
ATOM 2284 N N . LEU A 1 299 ? 20.125 -26.5 -3.061 1 96 299 LEU A N 1
ATOM 2285 C CA . LEU A 1 299 ? 19.203 -27.359 -2.34 1 96 299 LEU A CA 1
ATOM 2286 C C . LEU A 1 299 ? 17.922 -26.609 -1.98 1 96 299 LEU A C 1
ATOM 2288 O O . LEU A 1 299 ? 16.828 -27.188 -2.008 1 96 299 LEU A O 1
ATOM 2292 N N . ASP A 1 300 ? 18.016 -25.344 -1.623 1 97.25 300 ASP A N 1
ATOM 2293 C CA . ASP A 1 300 ? 16.859 -24.531 -1.292 1 97.25 300 ASP A CA 1
ATOM 2294 C C . ASP A 1 300 ? 15.906 -24.406 -2.482 1 97.25 300 ASP A C 1
ATOM 2296 O O . ASP A 1 300 ? 14.688 -24.422 -2.312 1 97.25 300 ASP A O 1
ATOM 2300 N N . ALA A 1 301 ? 16.453 -24.297 -3.641 1 97.12 301 ALA A N 1
ATOM 2301 C CA . ALA A 1 301 ? 15.641 -24.188 -4.848 1 97.12 301 ALA A CA 1
ATOM 2302 C C . ALA A 1 301 ? 14.906 -25.5 -5.133 1 97.12 301 ALA A C 1
ATOM 2304 O O . ALA A 1 301 ? 13.758 -25.484 -5.59 1 97.12 301 ALA A O 1
ATOM 2305 N N . VAL A 1 302 ? 15.594 -26.578 -4.871 1 97.62 302 VAL A N 1
ATOM 2306 C CA . VAL A 1 302 ? 14.992 -27.891 -5.078 1 97.62 302 VAL A CA 1
ATOM 2307 C C . VAL A 1 302 ? 13.836 -28.078 -4.102 1 97.62 302 VAL A C 1
ATOM 2309 O O . VAL A 1 302 ? 12.758 -28.547 -4.488 1 97.62 302 VAL A O 1
ATOM 2312 N N . ALA A 1 303 ? 14.102 -27.672 -2.896 1 97.94 303 ALA A N 1
ATOM 2313 C CA . ALA A 1 303 ? 13.039 -27.75 -1.895 1 97.94 303 ALA A CA 1
ATOM 2314 C C . ALA A 1 303 ? 11.852 -26.891 -2.297 1 97.94 303 ALA A C 1
ATOM 2316 O O . ALA A 1 303 ? 10.695 -27.328 -2.203 1 97.94 303 ALA A O 1
ATOM 2317 N N . ALA A 1 304 ? 12.133 -25.688 -2.729 1 98.19 304 ALA A N 1
ATOM 2318 C CA . ALA A 1 304 ? 11.078 -24.766 -3.174 1 98.19 304 ALA A CA 1
ATOM 2319 C C . ALA A 1 304 ? 10.281 -25.375 -4.324 1 98.19 304 ALA A C 1
ATOM 2321 O O . ALA A 1 304 ? 9.055 -25.266 -4.363 1 98.19 304 ALA A O 1
ATOM 2322 N N . SER A 1 305 ? 10.953 -26.016 -5.215 1 98.19 305 SER A N 1
ATOM 2323 C CA . SER A 1 305 ? 10.305 -26.625 -6.371 1 98.19 305 SER A CA 1
ATOM 2324 C C . SER A 1 305 ? 9.391 -27.766 -5.949 1 98.19 305 SER A C 1
ATOM 2326 O O . SER A 1 305 ? 8.281 -27.906 -6.469 1 98.19 305 SER A O 1
ATOM 2328 N N . LEU A 1 306 ? 9.844 -28.562 -5.039 1 98.19 306 LEU A N 1
ATOM 2329 C CA . LEU A 1 306 ? 9.031 -29.672 -4.555 1 98.19 306 LEU A CA 1
ATOM 2330 C C . LEU A 1 306 ? 7.785 -29.156 -3.838 1 98.19 306 LEU A C 1
ATOM 2332 O O . LEU A 1 306 ? 6.688 -29.688 -4.031 1 98.19 306 LEU A O 1
ATOM 2336 N N . GLU A 1 307 ? 7.996 -28.188 -3.033 1 98.31 307 GLU A N 1
ATOM 2337 C CA . GLU A 1 307 ? 6.863 -27.578 -2.344 1 98.31 307 GLU A CA 1
ATOM 2338 C C . GLU A 1 307 ? 5.867 -26.984 -3.338 1 98.31 307 GLU A C 1
ATOM 2340 O O . GLU A 1 307 ? 4.652 -27.141 -3.174 1 98.31 307 GLU A O 1
ATOM 2345 N N . LEU A 1 308 ? 6.363 -26.312 -4.324 1 98.31 308 LEU A N 1
ATOM 2346 C CA . LEU A 1 308 ? 5.508 -25.75 -5.355 1 98.31 308 LEU A CA 1
ATOM 2347 C C . LEU A 1 308 ? 4.742 -26.844 -6.094 1 98.31 308 LEU A C 1
ATOM 2349 O O . LEU A 1 308 ? 3.58 -26.656 -6.461 1 98.31 308 LEU A O 1
ATOM 2353 N N . SER A 1 309 ? 5.387 -27.953 -6.281 1 98.44 309 SER A N 1
ATOM 2354 C CA . SER A 1 309 ? 4.73 -29.078 -6.941 1 98.44 309 SER A CA 1
ATOM 2355 C C . SER A 1 309 ? 3.529 -29.562 -6.137 1 98.44 309 SER A C 1
ATOM 2357 O O . SER A 1 309 ? 2.518 -29.969 -6.711 1 98.44 309 SER A O 1
ATOM 2359 N N . VAL A 1 310 ? 3.668 -29.5 -4.898 1 98.12 310 VAL A N 1
ATOM 2360 C CA . VAL A 1 310 ? 2.553 -29.875 -4.035 1 98.12 310 VAL A CA 1
ATOM 2361 C C . VAL A 1 310 ? 1.408 -28.875 -4.207 1 98.12 310 VAL A C 1
ATOM 2363 O O . VAL A 1 310 ? 0.239 -29.266 -4.254 1 98.12 310 VAL A O 1
ATOM 2366 N N . ILE A 1 311 ? 1.742 -27.625 -4.332 1 97.88 311 ILE A N 1
ATOM 2367 C CA . ILE A 1 311 ? 0.739 -26.594 -4.543 1 97.88 311 ILE A CA 1
ATOM 2368 C C . ILE A 1 311 ? 0.037 -26.812 -5.879 1 97.88 311 ILE A C 1
ATOM 2370 O O . ILE A 1 311 ? -1.193 -26.797 -5.953 1 97.88 311 ILE A O 1
ATOM 2374 N N . VAL A 1 312 ? 0.806 -27.047 -6.906 1 98 312 VAL A N 1
ATOM 2375 C CA . VAL A 1 312 ? 0.263 -27.266 -8.242 1 98 312 VAL A CA 1
ATOM 2376 C C . VAL A 1 312 ? -0.675 -28.469 -8.242 1 98 312 VAL A C 1
ATOM 2378 O O . VAL A 1 312 ? -1.779 -28.406 -8.781 1 98 312 VAL A O 1
ATOM 2381 N N . PHE A 1 313 ? -0.231 -29.516 -7.605 1 97.69 313 PHE A N 1
ATOM 2382 C CA . PHE A 1 313 ? -1.029 -30.734 -7.539 1 97.69 313 PHE A CA 1
ATOM 2383 C C . PHE A 1 313 ? -2.318 -30.5 -6.762 1 97.69 313 PHE A C 1
ATOM 2385 O O . PHE A 1 313 ? -3.389 -30.953 -7.172 1 97.69 313 PHE A O 1
ATOM 2392 N N . MET A 1 314 ? -2.17 -29.844 -5.688 1 97.31 314 MET A N 1
ATOM 2393 C CA . MET A 1 314 ? -3.326 -29.531 -4.852 1 97.31 314 MET A CA 1
ATOM 2394 C C . MET A 1 314 ? -4.359 -28.719 -5.637 1 97.31 314 MET A C 1
ATOM 2396 O O . MET A 1 314 ? -5.551 -29.031 -5.602 1 97.31 314 MET A O 1
ATOM 2400 N N . LEU A 1 315 ? -3.941 -27.781 -6.348 1 96.88 315 LEU A N 1
ATOM 2401 C CA . LEU A 1 315 ? -4.852 -26.938 -7.117 1 96.88 315 LEU A CA 1
ATOM 2402 C C . LEU A 1 315 ? -5.441 -27.703 -8.297 1 96.88 315 LEU A C 1
ATOM 2404 O O . LEU A 1 315 ? -6.617 -27.531 -8.625 1 96.88 315 LEU A O 1
ATOM 2408 N N . ALA A 1 316 ? -4.605 -28.484 -8.883 1 96.69 316 ALA A N 1
ATOM 2409 C CA . ALA A 1 316 ? -5.137 -29.344 -9.938 1 96.69 316 ALA A CA 1
ATOM 2410 C C . ALA A 1 316 ? -6.234 -30.266 -9.406 1 96.69 316 ALA A C 1
ATOM 2412 O O . ALA A 1 316 ? -7.273 -30.438 -10.047 1 96.69 316 ALA A O 1
ATOM 2413 N N . TRP A 1 317 ? -5.992 -30.812 -8.281 1 96 317 TRP A N 1
ATOM 2414 C CA . TRP A 1 317 ? -6.945 -31.734 -7.676 1 96 317 TRP A CA 1
ATOM 2415 C C . TRP A 1 317 ? -8.25 -31.031 -7.332 1 96 317 TRP A C 1
ATOM 2417 O O . TRP A 1 317 ? -9.336 -31.594 -7.508 1 96 317 TRP A O 1
ATOM 2427 N N . HIS A 1 318 ? -8.133 -29.828 -6.871 1 93.88 318 HIS A N 1
ATOM 2428 C CA . HIS A 1 318 ? -9.289 -29.031 -6.48 1 93.88 318 HIS A CA 1
ATOM 2429 C C . HIS A 1 318 ? -10.086 -28.578 -7.703 1 93.88 318 HIS A C 1
ATOM 2431 O O . HIS A 1 318 ? -11.305 -28.75 -7.754 1 93.88 318 HIS A O 1
ATOM 2437 N N . HIS A 1 319 ? -9.445 -28.094 -8.711 1 91.69 319 HIS A N 1
ATOM 2438 C CA . HIS A 1 319 ? -10.102 -27.422 -9.828 1 91.69 319 HIS A CA 1
ATOM 2439 C C . HIS A 1 319 ? -10.492 -28.422 -10.914 1 91.69 319 HIS A C 1
ATOM 2441 O O . HIS A 1 319 ? -11.477 -28.219 -11.625 1 91.69 319 HIS A O 1
ATOM 2447 N N . LEU A 1 320 ? -9.758 -29.469 -11.023 1 92.25 320 LEU A N 1
ATOM 2448 C CA . LEU A 1 320 ? -10.016 -30.359 -12.141 1 92.25 320 LEU A CA 1
ATOM 2449 C C . LEU A 1 320 ? -10.695 -31.641 -11.664 1 92.25 320 LEU A C 1
ATOM 2451 O O . LEU A 1 320 ? -11.469 -32.25 -12.406 1 92.25 320 LEU A O 1
ATOM 2455 N N . PHE A 1 321 ? -10.422 -32.062 -10.461 1 92.75 321 PHE A N 1
ATOM 2456 C CA . PHE A 1 321 ? -10.953 -33.312 -9.969 1 92.75 321 PHE A CA 1
ATOM 2457 C C . PHE A 1 321 ? -12.016 -33.062 -8.898 1 92.75 321 PHE A C 1
ATOM 2459 O O . PHE A 1 321 ? -12.445 -34 -8.219 1 92.75 321 PHE A O 1
ATOM 2466 N N . GLU A 1 322 ? -12.367 -31.828 -8.609 1 89.06 322 GLU A N 1
ATOM 2467 C CA . GLU A 1 322 ? -13.469 -31.391 -7.754 1 89.06 322 GLU A CA 1
ATOM 2468 C C . GLU A 1 322 ? -13.312 -31.938 -6.336 1 89.06 322 GLU A C 1
ATOM 2470 O O . GLU A 1 322 ? -14.266 -32.469 -5.754 1 89.06 322 GLU A O 1
ATOM 2475 N N . ASP A 1 323 ? -12.07 -32.062 -5.898 1 91.62 323 ASP A N 1
ATOM 2476 C CA . ASP A 1 323 ? -11.75 -32.406 -4.523 1 91.62 323 ASP A CA 1
ATOM 2477 C C . ASP A 1 323 ? -12.156 -33.844 -4.23 1 91.62 323 ASP A C 1
ATOM 2479 O O . ASP A 1 323 ? -12.773 -34.125 -3.201 1 91.62 323 ASP A O 1
ATOM 2483 N N . TYR A 1 324 ? -11.906 -34.656 -5.18 1 91.94 324 TYR A N 1
ATOM 2484 C CA . TYR A 1 324 ? -12.109 -36.094 -4.926 1 91.94 324 TYR A CA 1
ATOM 2485 C C . TYR A 1 324 ? -11.281 -36.562 -3.74 1 91.94 324 TYR A C 1
ATOM 2487 O O . TYR A 1 324 ? -10.086 -36.25 -3.648 1 91.94 324 TYR A O 1
ATOM 2495 N N . PRO A 1 325 ? -11.781 -37.281 -2.736 1 93.44 325 PRO A N 1
ATOM 2496 C CA . PRO A 1 325 ? -13.125 -37.875 -2.721 1 93.44 325 PRO A CA 1
ATOM 2497 C C . PRO A 1 325 ? -14.164 -36.906 -2.119 1 93.44 325 PRO A C 1
ATOM 2499 O O . PRO A 1 325 ? -13.836 -36.094 -1.261 1 93.44 325 PRO A O 1
ATOM 2502 N N . SER A 1 326 ? -15.312 -37.125 -2.523 1 91.62 326 SER A N 1
ATOM 2503 C CA . SER A 1 326 ? -16.422 -36.281 -2.066 1 91.62 326 SER A CA 1
ATOM 2504 C C . SER A 1 326 ? -16.969 -36.781 -0.732 1 91.62 326 SER A C 1
ATOM 2506 O O . SER A 1 326 ? -16.562 -37.844 -0.24 1 91.62 326 SER A O 1
ATOM 2508 N N . ALA A 1 327 ? -17.844 -36 -0.249 1 91.62 327 ALA A N 1
ATOM 2509 C CA . ALA A 1 327 ? -18.5 -36.344 1.01 1 91.62 327 ALA A CA 1
ATOM 2510 C C . ALA A 1 327 ? -19.344 -37.594 0.854 1 91.62 327 ALA A C 1
ATOM 2512 O O . ALA A 1 327 ? -19.562 -38.344 1.819 1 91.62 327 ALA A O 1
ATOM 2513 N N . ALA A 1 328 ? -19.812 -37.812 -0.31 1 90.69 328 ALA A N 1
ATOM 2514 C CA . ALA A 1 328 ? -20.625 -39 -0.588 1 90.69 328 ALA A CA 1
ATOM 2515 C C . ALA A 1 328 ? -19.781 -40.281 -0.438 1 90.69 328 ALA A C 1
ATOM 2517 O O . ALA A 1 328 ? -20.281 -41.312 0.034 1 90.69 328 ALA A O 1
ATOM 2518 N N . LEU A 1 329 ? -18.547 -40.25 -0.802 1 92.88 329 LEU A N 1
ATOM 2519 C CA . LEU A 1 329 ? -17.656 -41.406 -0.755 1 92.88 329 LEU A CA 1
ATOM 2520 C C . LEU A 1 329 ? -17.031 -41.562 0.627 1 92.88 329 LEU A C 1
ATOM 2522 O O . LEU A 1 329 ? -16.828 -42.688 1.108 1 92.88 329 LEU A O 1
ATOM 2526 N N . VAL A 1 330 ? -16.641 -40.406 1.233 1 95.69 330 VAL A N 1
ATOM 2527 C CA . VAL A 1 330 ? -16.062 -40.375 2.576 1 95.69 330 VAL A CA 1
ATOM 2528 C C . VAL A 1 330 ? -16.828 -39.375 3.443 1 95.69 330 VAL A C 1
ATOM 2530 O O . VAL A 1 330 ? -16.438 -38.219 3.551 1 95.69 330 VAL A O 1
ATOM 2533 N N . PRO A 1 331 ? -17.781 -39.844 4.156 1 94.38 331 PRO A N 1
ATOM 2534 C CA . PRO A 1 331 ? -18.672 -38.938 4.891 1 94.38 331 PRO A CA 1
ATOM 2535 C C . PRO A 1 331 ? -18 -38.281 6.09 1 94.38 331 PRO A C 1
ATOM 2537 O O . PRO A 1 331 ? -18.328 -37.156 6.449 1 94.38 331 PRO A O 1
ATOM 2540 N N . ASN A 1 332 ? -17.078 -39.031 6.664 1 95.12 332 ASN A N 1
ATOM 2541 C CA . ASN A 1 332 ? -16.359 -38.438 7.797 1 95.12 332 ASN A CA 1
ATOM 2542 C C . ASN A 1 332 ? -15.43 -37.312 7.348 1 95.12 332 ASN A C 1
ATOM 2544 O O . ASN A 1 332 ? -14.508 -37.562 6.566 1 95.12 332 ASN A O 1
ATOM 2548 N N . THR A 1 333 ? -15.625 -36.188 7.895 1 93.44 333 THR A N 1
ATOM 2549 C CA . THR A 1 333 ? -14.898 -35 7.453 1 93.44 333 THR A CA 1
ATOM 2550 C C . THR A 1 333 ? -13.406 -35.156 7.719 1 93.44 333 THR A C 1
ATOM 2552 O O . THR A 1 333 ? -12.578 -34.875 6.852 1 93.44 333 THR A O 1
ATOM 2555 N N . ALA A 1 334 ? -13.086 -35.562 8.906 1 92.25 334 ALA A N 1
ATOM 2556 C CA . ALA A 1 334 ? -11.68 -35.719 9.273 1 92.25 334 ALA A CA 1
ATOM 2557 C C . ALA A 1 334 ? -10.977 -36.688 8.344 1 92.25 334 ALA A C 1
ATOM 2559 O O . ALA A 1 334 ? -9.867 -36.438 7.875 1 92.25 334 ALA A O 1
ATOM 2560 N N . ALA A 1 335 ? -11.648 -37.75 8.125 1 94.81 335 ALA A N 1
ATOM 2561 C CA . ALA A 1 335 ? -11.086 -38.781 7.238 1 94.81 335 ALA A CA 1
ATOM 2562 C C . ALA A 1 335 ? -10.953 -38.25 5.812 1 94.81 335 ALA A C 1
ATOM 2564 O O . ALA A 1 335 ? -9.969 -38.531 5.129 1 94.81 335 ALA A O 1
ATOM 2565 N N . ARG A 1 336 ? -11.898 -37.531 5.348 1 96.19 336 ARG A N 1
ATOM 2566 C CA . ARG A 1 336 ? -11.898 -36.969 4.004 1 96.19 336 ARG A CA 1
ATOM 2567 C C . ARG A 1 336 ? -10.758 -35.969 3.828 1 96.19 336 ARG A C 1
ATOM 2569 O O . ARG A 1 336 ? -10.016 -36.031 2.848 1 96.19 336 ARG A O 1
ATOM 2576 N N . VAL A 1 337 ? -10.625 -35.156 4.871 1 95.25 337 VAL A N 1
ATOM 2577 C CA . VAL A 1 337 ? -9.586 -34.125 4.812 1 95.25 337 VAL A CA 1
ATOM 2578 C C . VAL A 1 337 ? -8.211 -34.781 4.879 1 95.25 337 VAL A C 1
ATOM 2580 O O . VAL A 1 337 ? -7.301 -34.406 4.129 1 95.25 337 VAL A O 1
ATOM 2583 N N . CYS A 1 338 ? -8.031 -35.75 5.715 1 95.81 338 CYS A N 1
ATOM 2584 C CA . CYS A 1 338 ? -6.758 -36.469 5.82 1 95.81 338 CYS A CA 1
ATOM 2585 C C . CYS A 1 338 ? -6.43 -37.188 4.523 1 95.81 338 CYS A C 1
ATOM 2587 O O . CYS A 1 338 ? -5.273 -37.219 4.102 1 95.81 338 CYS A O 1
ATOM 2589 N N . CYS A 1 339 ? -7.426 -37.781 3.908 1 96.44 339 CYS A N 1
ATOM 2590 C CA . CYS A 1 339 ? -7.238 -38.438 2.625 1 96.44 339 CYS A CA 1
ATOM 2591 C C . CYS A 1 339 ? -6.77 -37.469 1.561 1 96.44 339 CYS A C 1
ATOM 2593 O O . CYS A 1 339 ? -5.84 -37.75 0.806 1 96.44 339 CYS A O 1
ATOM 2595 N N . ARG A 1 340 ? -7.387 -36.344 1.499 1 96.88 340 ARG A N 1
ATOM 2596 C CA . ARG A 1 340 ? -7.023 -35.344 0.509 1 96.88 340 ARG A CA 1
ATOM 2597 C C . ARG A 1 340 ? -5.617 -34.812 0.758 1 96.88 340 ARG A C 1
ATOM 2599 O O . ARG A 1 340 ? -4.84 -34.625 -0.182 1 96.88 340 ARG A O 1
ATOM 2606 N N . ILE A 1 341 ? -5.273 -34.625 2.049 1 95.81 341 ILE A N 1
ATOM 2607 C CA . ILE A 1 341 ? -3.93 -34.156 2.398 1 95.81 341 ILE A CA 1
ATOM 2608 C C . ILE A 1 341 ? -2.902 -35.188 1.944 1 95.81 341 ILE A C 1
ATOM 2610 O O . ILE A 1 341 ? -1.852 -34.844 1.404 1 95.81 341 ILE A O 1
ATOM 2614 N N . ALA A 1 342 ? -3.236 -36.438 2.111 1 96.56 342 ALA A N 1
ATOM 2615 C CA . ALA A 1 342 ? -2.346 -37.5 1.67 1 96.56 342 ALA A CA 1
ATOM 2616 C C . ALA A 1 342 ? -2.207 -37.5 0.151 1 96.56 342 ALA A C 1
ATOM 2618 O O . ALA A 1 342 ? -1.104 -37.656 -0.377 1 96.56 342 ALA A O 1
ATOM 2619 N N . ILE A 1 343 ? -3.299 -37.312 -0.512 1 95.94 343 ILE A N 1
ATOM 2620 C CA . ILE A 1 343 ? -3.299 -37.312 -1.971 1 95.94 343 ILE A CA 1
ATOM 2621 C C . ILE A 1 343 ? -2.432 -36.188 -2.488 1 95.94 343 ILE A C 1
ATOM 2623 O O . ILE A 1 343 ? -1.573 -36.375 -3.352 1 95.94 343 ILE A O 1
ATOM 2627 N N . TRP A 1 344 ? -2.578 -34.969 -1.93 1 94.81 344 TRP A N 1
ATOM 2628 C CA . TRP A 1 344 ? -1.827 -33.781 -2.389 1 94.81 344 TRP A CA 1
ATOM 2629 C C . TRP A 1 344 ? -0.346 -33.938 -2.053 1 94.81 344 TRP A C 1
ATOM 2631 O O . TRP A 1 344 ? 0.515 -33.531 -2.836 1 94.81 344 TRP A O 1
ATOM 2641 N N . SER A 1 345 ? -0.087 -34.438 -0.821 1 95.88 345 SER A N 1
ATOM 2642 C CA . SER A 1 345 ? 1.297 -34.531 -0.367 1 95.88 345 SER A CA 1
ATOM 2643 C C . SER A 1 345 ? 2.066 -35.594 -1.14 1 95.88 345 SER A C 1
ATOM 2645 O O . SER A 1 345 ? 3.164 -35.344 -1.637 1 95.88 345 SER A O 1
ATOM 2647 N N . ILE A 1 346 ? 1.485 -36.75 -1.284 1 97.19 346 ILE A N 1
ATOM 2648 C CA . ILE A 1 346 ? 2.154 -37.875 -1.968 1 97.19 346 ILE A CA 1
ATOM 2649 C C . ILE A 1 346 ? 2.154 -37.594 -3.473 1 97.19 346 ILE A C 1
ATOM 2651 O O . ILE A 1 346 ? 3.201 -37.688 -4.121 1 97.19 346 ILE A O 1
ATOM 2655 N N . GLY A 1 347 ? 0.957 -37.312 -3.994 1 97.5 347 GLY A N 1
ATOM 2656 C CA . GLY A 1 347 ? 0.864 -37.031 -5.418 1 97.5 347 GLY A CA 1
ATOM 2657 C C . GLY A 1 347 ? 1.718 -35.875 -5.848 1 97.5 347 GLY A C 1
ATOM 2658 O O . GLY A 1 347 ? 2.371 -35.906 -6.895 1 97.5 347 GLY A O 1
ATOM 2659 N N . GLY A 1 348 ? 1.68 -34.812 -5.055 1 98.06 348 GLY A N 1
ATOM 2660 C CA . GLY A 1 348 ? 2.492 -33.625 -5.348 1 98.06 348 GLY A CA 1
ATOM 2661 C C . GLY A 1 348 ? 3.982 -33.906 -5.305 1 98.06 348 GLY A C 1
ATOM 2662 O O . GLY A 1 348 ? 4.742 -33.406 -6.125 1 98.06 348 GLY A O 1
ATOM 2663 N N . THR A 1 349 ? 4.395 -34.719 -4.344 1 97.5 349 THR A N 1
ATOM 2664 C CA . THR A 1 349 ? 5.805 -35.062 -4.227 1 97.5 349 THR A CA 1
ATOM 2665 C C . THR A 1 349 ? 6.25 -35.906 -5.418 1 97.5 349 THR A C 1
ATOM 2667 O O . THR A 1 349 ? 7.32 -35.688 -5.984 1 97.5 349 THR A O 1
ATOM 2670 N N . VAL A 1 350 ? 5.469 -36.875 -5.816 1 97.88 350 VAL A N 1
ATOM 2671 C CA . VAL A 1 350 ? 5.781 -37.719 -6.969 1 97.88 350 VAL A CA 1
ATOM 2672 C C . VAL A 1 350 ? 5.859 -36.844 -8.227 1 97.88 350 VAL A C 1
ATOM 2674 O O . VAL A 1 350 ? 6.816 -36.938 -9 1 97.88 350 VAL A O 1
ATOM 2677 N N . TYR A 1 351 ? 4.855 -36.031 -8.367 1 97.69 351 TYR A N 1
ATOM 2678 C CA . TYR A 1 351 ? 4.871 -35.094 -9.484 1 97.69 351 TYR A CA 1
ATOM 2679 C C . TYR A 1 351 ? 6.129 -34.219 -9.461 1 97.69 351 TYR A C 1
ATOM 2681 O O . TYR A 1 351 ? 6.758 -34 -10.492 1 97.69 351 TYR A O 1
ATOM 2689 N N . GLY A 1 352 ? 6.469 -33.75 -8.266 1 98.06 352 GLY A N 1
ATOM 2690 C CA . GLY A 1 352 ? 7.645 -32.906 -8.117 1 98.06 352 GLY A CA 1
ATOM 2691 C C . GLY A 1 352 ? 8.93 -33.594 -8.516 1 98.06 352 GLY A C 1
ATOM 2692 O O . GLY A 1 352 ? 9.781 -33 -9.18 1 98.06 352 GLY A O 1
ATOM 2693 N N . VAL A 1 353 ? 9.062 -34.844 -8.156 1 97.38 353 VAL A N 1
ATOM 2694 C CA . VAL A 1 353 ? 10.25 -35.594 -8.523 1 97.38 353 VAL A CA 1
ATOM 2695 C C . VAL A 1 353 ? 10.281 -35.812 -10.031 1 97.38 353 VAL A C 1
ATOM 2697 O O . VAL A 1 353 ? 11.328 -35.625 -10.664 1 97.38 353 VAL A O 1
ATOM 2700 N N . ILE A 1 354 ? 9.156 -36.094 -10.602 1 97.31 354 ILE A N 1
ATOM 2701 C CA . ILE A 1 354 ? 9.078 -36.281 -12.047 1 97.31 354 ILE A CA 1
ATOM 2702 C C . ILE A 1 354 ? 9.43 -34.938 -12.734 1 97.31 354 ILE A C 1
ATOM 2704 O O . ILE A 1 354 ? 10.188 -34.938 -13.711 1 97.31 354 ILE A O 1
ATOM 2708 N N . TRP A 1 355 ? 8.883 -33.875 -12.227 1 97.62 355 TRP A N 1
ATOM 2709 C CA . TRP A 1 355 ? 9.156 -32.531 -12.781 1 97.62 355 TRP A CA 1
ATOM 2710 C C . TRP A 1 355 ? 10.648 -32.25 -12.766 1 97.62 355 TRP A C 1
ATOM 2712 O O . TRP A 1 355 ? 11.211 -31.828 -13.781 1 97.62 355 TRP A O 1
ATOM 2722 N N . LEU A 1 356 ? 11.305 -32.5 -11.648 1 97.31 356 LEU A N 1
ATOM 2723 C CA . LEU A 1 356 ? 12.727 -32.188 -11.508 1 97.31 356 LEU A CA 1
ATOM 2724 C C . LEU A 1 356 ? 13.555 -33 -12.5 1 97.31 356 LEU A C 1
ATOM 2726 O O . LEU A 1 356 ? 14.586 -32.531 -12.977 1 97.31 356 LEU A O 1
ATOM 2730 N N . LYS A 1 357 ? 13.047 -34.156 -12.914 1 95.81 357 LYS A N 1
ATOM 2731 C CA . LYS A 1 357 ? 13.789 -35.031 -13.82 1 95.81 357 LYS A CA 1
ATOM 2732 C C . LYS A 1 357 ? 13.445 -34.719 -15.281 1 95.81 357 LYS A C 1
ATOM 2734 O O . LYS A 1 357 ? 14.203 -35.062 -16.188 1 95.81 357 LYS A O 1
ATOM 2739 N N . THR A 1 358 ? 12.328 -34.031 -15.508 1 95.62 358 THR A N 1
ATOM 2740 C CA . THR A 1 358 ? 11.875 -33.969 -16.891 1 95.62 358 THR A CA 1
ATOM 2741 C C . THR A 1 358 ? 11.742 -32.5 -17.344 1 95.62 358 THR A C 1
ATOM 2743 O O . THR A 1 358 ? 11.5 -32.25 -18.516 1 95.62 358 THR A O 1
ATOM 2746 N N . PHE A 1 359 ? 11.867 -31.484 -16.484 1 95.56 359 PHE A N 1
ATOM 2747 C CA . PHE A 1 359 ? 11.578 -30.094 -16.828 1 95.56 359 PHE A CA 1
ATOM 2748 C C . PHE A 1 359 ? 12.438 -29.641 -18 1 95.56 359 PHE A C 1
ATOM 2750 O O . PHE A 1 359 ? 12.055 -28.734 -18.75 1 95.56 359 PHE A O 1
ATOM 2757 N N . LYS A 1 360 ? 13.625 -30.234 -18.25 1 94.81 360 LYS A N 1
ATOM 2758 C CA . LYS A 1 360 ? 14.523 -29.859 -19.328 1 94.81 360 LYS A CA 1
ATOM 2759 C C . LYS A 1 360 ? 13.992 -30.344 -20.672 1 94.81 360 LYS A C 1
ATOM 2761 O O . LYS A 1 360 ? 14.438 -29.891 -21.734 1 94.81 360 LYS A O 1
ATOM 2766 N N . LEU A 1 361 ? 13.008 -31.25 -20.625 1 95.06 361 LEU A N 1
ATOM 2767 C CA . LEU A 1 361 ? 12.43 -31.812 -21.844 1 95.06 361 LEU A CA 1
ATOM 2768 C C . LEU A 1 361 ? 11.148 -31.078 -22.234 1 95.06 361 LEU A C 1
ATOM 2770 O O . LEU A 1 361 ? 10.656 -31.219 -23.359 1 95.06 361 LEU A O 1
ATOM 2774 N N . ILE A 1 362 ? 10.625 -30.297 -21.359 1 95.69 362 ILE A N 1
ATOM 2775 C CA . ILE A 1 362 ? 9.32 -29.656 -21.531 1 95.69 362 ILE A CA 1
ATOM 2776 C C . ILE A 1 362 ? 9.508 -28.203 -21.969 1 95.69 362 ILE A C 1
ATOM 2778 O O . ILE A 1 362 ? 10.297 -27.469 -21.359 1 95.69 362 ILE A O 1
ATOM 2782 N N . PRO A 1 363 ? 8.75 -27.734 -22.875 1 93.81 363 PRO A N 1
ATOM 2783 C CA . PRO A 1 363 ? 8.953 -26.406 -23.453 1 93.81 363 PRO A CA 1
ATOM 2784 C C . PRO A 1 363 ? 8.766 -25.281 -22.422 1 93.81 363 PRO A C 1
ATOM 2786 O O . PRO A 1 363 ? 9.414 -24.234 -22.531 1 93.81 363 PRO A O 1
ATOM 2789 N N . TYR A 1 364 ? 7.863 -25.484 -21.484 1 94.56 364 TYR A N 1
ATOM 2790 C CA . TYR A 1 364 ? 7.664 -24.438 -20.484 1 94.56 364 TYR A CA 1
ATOM 2791 C C . TYR A 1 364 ? 8.578 -24.641 -19.281 1 94.56 364 TYR A C 1
ATOM 2793 O O . TYR A 1 364 ? 8.508 -23.906 -18.297 1 94.56 364 TYR A O 1
ATOM 2801 N N . GLY A 1 365 ? 9.406 -25.656 -19.297 1 95.19 365 GLY A N 1
ATOM 2802 C CA . GLY A 1 365 ? 10.461 -25.828 -18.328 1 95.19 365 GLY A CA 1
ATOM 2803 C C . GLY A 1 365 ? 11.789 -25.234 -18.766 1 95.19 365 GLY A C 1
ATOM 2804 O O . GLY A 1 365 ? 12.062 -24.062 -18.516 1 95.19 365 GLY A O 1
ATOM 2805 N N . ALA A 1 366 ? 12.648 -26 -19.531 1 93.75 366 ALA A N 1
ATOM 2806 C CA . ALA A 1 366 ? 13.945 -25.484 -19.969 1 93.75 366 ALA A CA 1
ATOM 2807 C C . ALA A 1 366 ? 14.273 -25.938 -21.391 1 93.75 366 ALA A C 1
ATOM 2809 O O . ALA A 1 366 ? 15.398 -25.766 -21.859 1 93.75 366 ALA A O 1
ATOM 2810 N N . ASN A 1 367 ? 13.273 -26.484 -22.062 1 93.94 367 ASN A N 1
ATOM 2811 C CA . ASN A 1 367 ? 13.492 -26.891 -23.453 1 93.94 367 ASN A CA 1
ATOM 2812 C C . ASN A 1 367 ? 13.281 -25.734 -24.422 1 93.94 367 ASN A C 1
ATOM 2814 O O . ASN A 1 367 ? 12.164 -25.219 -24.547 1 93.94 367 ASN A O 1
ATOM 2818 N N . ASP A 1 368 ? 14.266 -25.391 -25.156 1 93.5 368 ASP A N 1
ATOM 2819 C CA . ASP A 1 368 ? 14.188 -24.219 -26.031 1 93.5 368 ASP A CA 1
ATOM 2820 C C . ASP A 1 368 ? 13.625 -24.594 -27.391 1 93.5 368 ASP A C 1
ATOM 2822 O O . ASP A 1 368 ? 13.414 -23.734 -28.25 1 93.5 368 ASP A O 1
ATOM 2826 N N . LEU A 1 369 ? 13.406 -25.891 -27.719 1 92.44 369 LEU A N 1
ATOM 2827 C CA . LEU A 1 369 ? 12.828 -26.438 -28.953 1 92.44 369 LEU A CA 1
ATOM 2828 C C . LEU A 1 369 ? 13.68 -26.062 -30.156 1 92.44 369 LEU A C 1
ATOM 2830 O O . LEU A 1 369 ? 13.18 -26.016 -31.281 1 92.44 369 LEU A O 1
ATOM 2834 N N . GLY A 1 370 ? 14.844 -25.641 -29.875 1 92.75 370 GLY A N 1
ATOM 2835 C CA . GLY A 1 370 ? 15.695 -25.188 -30.969 1 92.75 370 GLY A CA 1
ATOM 2836 C C . GLY A 1 370 ? 15.297 -23.828 -31.5 1 92.75 370 GLY A C 1
ATOM 2837 O O . GLY A 1 370 ? 15.891 -23.344 -32.469 1 92.75 370 GLY A O 1
ATOM 2838 N N . MET A 1 371 ? 14.305 -23.172 -30.906 1 93.06 371 MET A N 1
ATOM 2839 C CA . MET A 1 371 ? 13.781 -21.891 -31.359 1 93.06 371 MET A CA 1
ATOM 2840 C C . MET A 1 371 ? 14.227 -20.766 -30.438 1 93.06 371 MET A C 1
ATOM 2842 O O . MET A 1 371 ? 13.844 -19.609 -30.641 1 93.06 371 MET A O 1
ATOM 2846 N N . GLY A 1 372 ? 14.984 -21.094 -29.391 1 92.06 372 GLY A N 1
ATOM 2847 C CA . GLY A 1 372 ? 15.461 -20.078 -28.469 1 92.06 372 GLY A CA 1
ATOM 2848 C C . GLY A 1 372 ? 14.406 -19.641 -27.469 1 92.06 372 GLY A C 1
ATOM 2849 O O . GLY A 1 372 ? 14.383 -18.469 -27.062 1 92.06 372 GLY A O 1
ATOM 2850 N N . VAL A 1 373 ? 13.523 -20.484 -27.156 1 92.81 373 VAL A N 1
ATOM 2851 C CA . VAL A 1 373 ? 12.492 -20.203 -26.156 1 92.81 373 VAL A CA 1
ATOM 2852 C C . VAL A 1 373 ? 13.141 -19.938 -24.797 1 92.81 373 VAL A C 1
ATOM 2854 O O . VAL A 1 373 ? 13.898 -20.766 -24.281 1 92.81 373 VAL A O 1
ATOM 2857 N 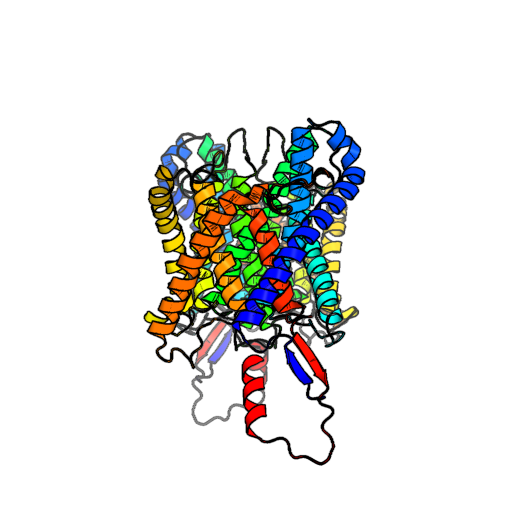N . PRO A 1 374 ? 12.914 -18.75 -24.281 1 92.88 374 PRO A N 1
ATOM 2858 C CA . PRO A 1 374 ? 13.445 -18.484 -22.938 1 92.88 374 PRO A CA 1
ATOM 2859 C C . PRO A 1 374 ? 12.969 -19.5 -21.906 1 92.88 374 PRO A C 1
ATOM 2861 O O . PRO A 1 374 ? 11.766 -19.781 -21.812 1 92.88 374 PRO A O 1
ATOM 2864 N N . PRO A 1 375 ? 13.844 -20.031 -21.141 1 91.19 375 PRO A N 1
ATOM 2865 C CA . PRO A 1 375 ? 13.461 -21.031 -20.156 1 91.19 375 PRO A CA 1
ATOM 2866 C C . PRO A 1 375 ? 12.781 -20.422 -18.922 1 91.19 375 PRO A C 1
ATOM 2868 O O . PRO A 1 375 ? 13.125 -19.312 -18.516 1 91.19 375 PRO A O 1
ATOM 2871 N N . LEU A 1 376 ? 11.859 -21.125 -18.266 1 93.75 376 LEU A N 1
ATOM 2872 C CA . LEU A 1 376 ? 11.242 -20.719 -17.016 1 93.75 376 LEU A CA 1
ATOM 2873 C C . LEU A 1 376 ? 11.938 -21.391 -15.828 1 93.75 376 LEU A C 1
ATOM 2875 O O . LEU A 1 376 ? 11.961 -20.844 -14.727 1 93.75 376 LEU A O 1
ATOM 2879 N N . GLY A 1 377 ? 12.484 -22.625 -16.156 1 91.56 377 GLY A N 1
ATOM 2880 C CA . GLY A 1 377 ? 13.266 -23.297 -15.133 1 91.56 377 GLY A CA 1
ATOM 2881 C C . GLY A 1 377 ? 12.422 -24.109 -14.172 1 91.56 377 GLY A C 1
ATOM 2882 O O . GLY A 1 377 ? 11.273 -24.438 -14.469 1 91.56 377 GLY A O 1
ATOM 2883 N N . ILE A 1 378 ? 12.977 -24.484 -13.047 1 93.88 378 ILE A N 1
ATOM 2884 C CA . ILE A 1 378 ? 12.422 -25.516 -12.164 1 93.88 378 ILE A CA 1
ATOM 2885 C C . ILE A 1 378 ? 11.273 -24.922 -11.352 1 93.88 378 ILE A C 1
ATOM 2887 O O . ILE A 1 378 ? 10.406 -25.656 -10.867 1 93.88 378 ILE A O 1
ATOM 2891 N N . LEU A 1 379 ? 11.242 -23.562 -11.141 1 94.62 379 LEU A N 1
ATOM 2892 C CA . LEU A 1 379 ? 10.18 -22.953 -10.344 1 94.62 379 LEU A CA 1
ATOM 2893 C C . LEU A 1 379 ? 9.117 -22.344 -11.242 1 94.62 379 LEU A C 1
ATOM 2895 O O . LEU A 1 379 ? 7.996 -22.844 -11.336 1 94.62 379 LEU A O 1
ATOM 2899 N N . ALA A 1 380 ? 9.484 -21.453 -12.078 1 93.94 380 ALA A N 1
ATOM 2900 C CA . ALA A 1 380 ? 8.539 -20.672 -12.883 1 93.94 380 ALA A CA 1
ATOM 2901 C C . ALA A 1 380 ? 7.848 -21.562 -13.914 1 93.94 380 ALA A C 1
ATOM 2903 O O . ALA A 1 380 ? 6.703 -21.297 -14.297 1 93.94 380 ALA A O 1
ATOM 2904 N N . GLY A 1 381 ? 8.516 -22.609 -14.312 1 95.94 381 GLY A N 1
ATOM 2905 C CA . GLY A 1 381 ? 7.918 -23.516 -15.281 1 95.94 381 GLY A CA 1
ATOM 2906 C C . GLY A 1 381 ? 6.625 -24.141 -14.797 1 95.94 381 GLY A C 1
ATOM 2907 O O . GLY A 1 381 ? 5.695 -24.344 -15.586 1 95.94 381 GLY A O 1
ATOM 2908 N N . GLN A 1 382 ? 6.543 -24.375 -13.547 1 97.31 382 GLN A N 1
ATOM 2909 C CA . GLN A 1 382 ? 5.352 -25 -12.984 1 97.31 382 GLN A CA 1
ATOM 2910 C C . GLN A 1 382 ? 4.172 -24.031 -12.992 1 97.31 382 GLN A C 1
ATOM 2912 O O . GLN A 1 382 ? 3.014 -24.453 -13.039 1 97.31 382 GLN A O 1
ATOM 2917 N N . PHE A 1 383 ? 4.453 -22.75 -13.008 1 96.19 383 PHE A N 1
ATOM 2918 C CA . PHE A 1 383 ? 3.385 -21.75 -13.039 1 96.19 383 PHE A CA 1
ATOM 2919 C C . PHE A 1 383 ? 2.742 -21.688 -14.422 1 96.19 383 PHE A C 1
ATOM 2921 O O . PHE A 1 383 ? 1.574 -21.328 -14.555 1 96.19 383 PHE A O 1
ATOM 2928 N N . ALA A 1 384 ? 3.51 -22.047 -15.438 1 96.25 384 ALA A N 1
ATOM 2929 C CA . ALA A 1 384 ? 2.916 -22.094 -16.766 1 96.25 384 ALA A CA 1
ATOM 2930 C C . ALA A 1 384 ? 1.79 -23.125 -16.828 1 96.25 384 ALA A C 1
ATOM 2932 O O . ALA A 1 384 ? 0.708 -22.844 -17.344 1 96.25 384 ALA A O 1
ATOM 2933 N N . LEU A 1 385 ? 2.039 -24.25 -16.297 1 96.81 385 LEU A N 1
ATOM 2934 C CA . LEU A 1 385 ? 1.014 -25.281 -16.234 1 96.81 385 LEU A CA 1
ATOM 2935 C C . LEU A 1 385 ? -0.118 -24.875 -15.289 1 96.81 385 LEU A C 1
ATOM 2937 O O . LEU A 1 385 ? -1.294 -25.031 -15.625 1 96.81 385 LEU A O 1
ATOM 2941 N N . LEU A 1 386 ? 0.265 -24.359 -14.156 1 97.5 386 LEU A N 1
ATOM 2942 C CA . LEU A 1 386 ? -0.711 -23.984 -13.141 1 97.5 386 LEU A CA 1
ATOM 2943 C C . LEU A 1 386 ? -1.708 -22.969 -13.688 1 97.5 386 LEU A C 1
ATOM 2945 O O . LEU A 1 386 ? -2.918 -23.125 -13.516 1 97.5 386 LEU A O 1
ATOM 2949 N N . MET A 1 387 ? -1.22 -21.969 -14.312 1 97 387 MET A N 1
ATOM 2950 C CA . MET A 1 387 ? -2.102 -20.922 -14.805 1 97 387 MET A CA 1
ATOM 2951 C C . MET A 1 387 ? -3.023 -21.438 -15.898 1 97 387 MET A C 1
ATOM 2953 O O . MET A 1 387 ? -4.188 -21.047 -15.984 1 97 387 MET A O 1
ATOM 2957 N N . THR A 1 388 ? -2.514 -22.344 -16.719 1 96.5 388 THR A N 1
ATOM 2958 C CA . THR A 1 388 ? -3.342 -22.922 -17.766 1 96.5 388 THR A CA 1
ATOM 2959 C C . THR A 1 388 ? -4.504 -23.703 -17.156 1 96.5 388 THR A C 1
ATOM 2961 O O . THR A 1 388 ? -5.641 -23.594 -17.625 1 96.5 388 THR A O 1
ATOM 2964 N N . LEU A 1 389 ? -4.211 -24.5 -16.203 1 96.69 389 LEU A N 1
ATOM 2965 C CA . LEU A 1 389 ? -5.273 -25.297 -15.602 1 96.69 389 LEU A CA 1
ATOM 2966 C C . LEU A 1 389 ? -6.27 -24.422 -14.867 1 96.69 389 LEU A C 1
ATOM 2968 O O . LEU A 1 389 ? -7.473 -24.688 -14.875 1 96.69 389 LEU A O 1
ATOM 2972 N N . LEU A 1 390 ? -5.77 -23.312 -14.211 1 96.81 390 LEU A N 1
ATOM 2973 C CA . LEU A 1 390 ? -6.66 -22.406 -13.5 1 96.81 390 LEU A CA 1
ATOM 2974 C C . LEU A 1 390 ? -7.555 -21.641 -14.469 1 96.81 390 LEU A C 1
ATOM 2976 O O . LEU A 1 390 ? -8.758 -21.516 -14.234 1 96.81 390 LEU A O 1
ATOM 2980 N N . PHE A 1 391 ? -6.973 -21.172 -15.57 1 97 391 PHE A N 1
ATOM 2981 C CA . PHE A 1 391 ? -7.766 -20.484 -16.578 1 97 391 PHE A CA 1
ATOM 2982 C C . PHE A 1 391 ? -8.805 -21.422 -17.188 1 97 391 PHE A C 1
ATOM 2984 O O . PHE A 1 391 ? -9.953 -21.016 -17.391 1 97 391 PHE A O 1
ATOM 2991 N N . LEU A 1 392 ? -8.406 -22.609 -17.453 1 95.88 392 LEU A N 1
ATOM 2992 C CA . LEU A 1 392 ? -9.305 -23.594 -18.047 1 95.88 392 LEU A CA 1
ATOM 2993 C C . LEU A 1 392 ? -10.555 -23.781 -17.188 1 95.88 392 LEU A C 1
ATOM 2995 O O . LEU A 1 392 ? -11.672 -23.812 -17.703 1 95.88 392 LEU A O 1
ATOM 2999 N N . ASN A 1 393 ? -10.344 -23.828 -15.961 1 94.62 393 ASN A N 1
ATOM 3000 C CA . ASN A 1 393 ? -11.461 -24.078 -15.055 1 94.62 393 ASN A CA 1
ATOM 3001 C C . ASN A 1 393 ? -12.242 -22.797 -14.773 1 94.62 393 ASN A C 1
ATOM 3003 O O . ASN A 1 393 ? -13.477 -22.797 -14.836 1 94.62 393 ASN A O 1
ATOM 3007 N N . THR A 1 394 ? -11.555 -21.703 -14.508 1 95.62 394 THR A N 1
ATOM 3008 C CA . THR A 1 394 ? -12.234 -20.547 -13.914 1 95.62 394 THR A CA 1
ATOM 3009 C C . THR A 1 394 ? -12.703 -19.594 -15 1 95.62 394 THR A C 1
ATOM 3011 O O . THR A 1 394 ? -13.727 -18.922 -14.844 1 95.62 394 THR A O 1
ATOM 3014 N N . PHE A 1 395 ? -11.922 -19.484 -16.031 1 97.19 395 PHE A N 1
ATOM 3015 C CA . PHE A 1 395 ? -12.312 -18.578 -17.109 1 97.19 395 PHE A CA 1
ATOM 3016 C C . PHE A 1 395 ? -13.102 -19.312 -18.172 1 97.19 395 PHE A C 1
ATOM 3018 O O . PHE A 1 395 ? -14.117 -18.812 -18.656 1 97.19 395 PHE A O 1
ATOM 3025 N N . PHE A 1 396 ? -12.789 -20.609 -18.484 1 95.81 396 PHE A N 1
ATOM 3026 C CA . PHE A 1 396 ? -13.359 -21.312 -19.625 1 95.81 396 PHE A CA 1
ATOM 3027 C C . PHE A 1 396 ? -14.312 -22.406 -19.172 1 95.81 396 PHE A C 1
ATOM 3029 O O . PHE A 1 396 ? -14.898 -23.109 -20 1 95.81 396 PHE A O 1
ATOM 3036 N N . ASP A 1 397 ? -14.5 -22.625 -17.906 1 92.69 397 ASP A N 1
ATOM 3037 C CA . ASP A 1 397 ? -15.422 -23.609 -17.344 1 92.69 397 ASP A CA 1
ATOM 3038 C C . ASP A 1 397 ? -15.156 -25 -17.906 1 92.69 397 ASP A C 1
ATOM 3040 O O . ASP A 1 397 ? -16.094 -25.719 -18.297 1 92.69 397 ASP A O 1
ATOM 3044 N N . LYS A 1 398 ? -13.859 -25.328 -18.188 1 90.88 398 LYS A N 1
ATOM 3045 C CA . LYS A 1 398 ? -13.367 -26.609 -18.656 1 90.88 398 LYS A CA 1
ATOM 3046 C C . LYS A 1 398 ? -13.781 -26.875 -20.094 1 90.88 398 LYS A C 1
ATOM 3048 O O . LYS A 1 398 ? -13.812 -28.016 -20.547 1 90.88 398 LYS A O 1
ATOM 3053 N N . TRP A 1 399 ? -14.203 -25.859 -20.781 1 91.12 399 TRP A N 1
ATOM 3054 C CA . TRP A 1 399 ? -14.445 -25.969 -22.219 1 91.12 399 TRP A CA 1
ATOM 3055 C C . TRP A 1 399 ? -13.18 -26.438 -22.938 1 91.12 399 TRP A C 1
ATOM 3057 O O . TRP A 1 399 ? -12.086 -25.938 -22.672 1 91.12 399 TRP A O 1
ATOM 3067 N N . PRO A 1 400 ? -13.172 -27.391 -23.766 1 91.19 400 PRO A N 1
ATOM 3068 C CA . PRO A 1 400 ? -14.359 -27.938 -24.438 1 91.19 400 PRO A CA 1
ATOM 3069 C C . PRO A 1 400 ? -14.844 -29.234 -23.797 1 91.19 400 PRO A C 1
ATOM 3071 O O . PRO A 1 400 ? -15.773 -29.859 -24.312 1 91.19 400 PRO A O 1
ATOM 3074 N N . LEU A 1 401 ? -14.273 -29.609 -22.781 1 88 401 LEU A N 1
ATOM 3075 C CA . LEU A 1 401 ? -14.617 -30.891 -22.172 1 88 401 LEU A CA 1
ATOM 3076 C C . LEU A 1 401 ? -16.016 -30.859 -21.562 1 88 401 LEU A C 1
ATOM 3078 O O . LEU A 1 401 ? -16.688 -31.891 -21.469 1 88 401 LEU A O 1
ATOM 3082 N N . VAL A 1 402 ? -16.344 -29.688 -21.125 1 82.62 402 VAL A N 1
ATOM 3083 C CA . VAL A 1 402 ? -17.672 -29.453 -20.547 1 82.62 402 VAL A CA 1
ATOM 3084 C C . VAL A 1 402 ? -18.375 -28.328 -21.297 1 82.62 402 VAL A C 1
ATOM 3086 O O . VAL A 1 402 ? -17.812 -27.25 -21.484 1 82.62 402 VAL A O 1
ATOM 3089 N N . ARG A 1 403 ? -19.656 -28.609 -21.766 1 83.38 403 ARG A N 1
ATOM 3090 C CA . ARG A 1 403 ? -20.406 -27.609 -22.531 1 83.38 403 ARG A CA 1
ATOM 3091 C C . ARG A 1 403 ? -21.797 -27.391 -21.922 1 83.38 403 ARG A C 1
ATOM 3093 O O . ARG A 1 403 ? -22.406 -28.344 -21.438 1 83.38 403 ARG A O 1
ATOM 3100 N N . LYS A 1 404 ? -22.094 -26.156 -21.859 1 73.88 404 LYS A N 1
ATOM 3101 C CA . LYS A 1 404 ? -23.469 -25.828 -21.469 1 73.88 404 LYS A CA 1
ATOM 3102 C C . LYS A 1 404 ? -24.375 -25.766 -22.688 1 73.88 404 LYS A C 1
ATOM 3104 O O . LYS A 1 404 ? -24.109 -25.031 -23.641 1 73.88 404 LYS A O 1
ATOM 3109 N N . VAL A 1 405 ? -25.359 -26.688 -22.766 1 68.12 405 VAL A N 1
ATOM 3110 C CA . VAL A 1 405 ? -26.281 -26.766 -23.906 1 68.12 405 VAL A CA 1
ATOM 3111 C C . VAL A 1 405 ? -27.672 -26.297 -23.484 1 68.12 405 VAL A C 1
ATOM 3113 O O . VAL A 1 405 ? -28.141 -26.641 -22.406 1 68.12 405 VAL A O 1
ATOM 3116 N N . PRO A 1 406 ? -28.219 -25.297 -24.141 1 63.66 406 PRO A N 1
ATOM 3117 C CA . PRO A 1 406 ? -29.578 -24.859 -23.812 1 63.66 406 PRO A CA 1
ATOM 3118 C C . PRO A 1 406 ? -30.578 -26.016 -23.766 1 63.66 406 PRO A C 1
ATOM 3120 O O . PRO A 1 406 ? -30.484 -26.953 -24.562 1 63.66 406 PRO A O 1
ATOM 3123 N N . LEU A 1 407 ? -31.203 -26.312 -22.547 1 58.72 407 LEU A N 1
ATOM 3124 C CA . LEU A 1 407 ? -32.25 -27.312 -22.469 1 58.72 407 LEU A CA 1
ATOM 3125 C C . LEU A 1 407 ? -33.406 -26.969 -23.422 1 58.72 407 LEU A C 1
ATOM 3127 O O . LEU A 1 407 ? -33.906 -25.859 -23.406 1 58.72 407 LEU A O 1
ATOM 3131 N N . SER A 1 408 ? -33.469 -27.516 -24.531 1 51.56 408 SER A N 1
ATOM 3132 C CA . SER A 1 408 ? -34.75 -27.469 -25.25 1 51.56 408 SER A CA 1
ATOM 3133 C C . SER A 1 408 ? -35.844 -28.125 -24.438 1 51.56 408 SER A C 1
ATOM 3135 O O . SER A 1 408 ? -35.906 -29.359 -24.312 1 51.56 408 SER A O 1
ATOM 3137 N N . VAL A 1 409 ? -36.188 -27.734 -23.281 1 46.5 409 VAL A N 1
ATOM 3138 C CA . VAL A 1 409 ? -37.344 -28.344 -22.625 1 46.5 409 VAL A CA 1
ATOM 3139 C C . VAL A 1 409 ? -38.469 -28.484 -23.641 1 46.5 409 VAL A C 1
ATOM 3141 O O . VAL A 1 409 ? -38.938 -27.5 -24.234 1 46.5 409 VAL A O 1
ATOM 3144 N N . PRO A 1 410 ? -38.75 -29.672 -24.219 1 44.09 410 PRO A N 1
ATOM 3145 C CA . PRO A 1 410 ? -40.125 -29.75 -24.734 1 44.09 410 PRO A CA 1
ATOM 3146 C C . PRO A 1 410 ? -41.156 -29.234 -23.734 1 44.09 410 PRO A C 1
ATOM 3148 O O . PRO A 1 410 ? -40.906 -29.266 -22.516 1 44.09 410 PRO A O 1
ATOM 3151 N N . GLU A 1 411 ? -42.188 -28.297 -24.031 1 43.03 411 GLU A N 1
ATOM 3152 C CA . GLU A 1 411 ? -43.219 -27.703 -23.188 1 43.03 411 GLU A CA 1
ATOM 3153 C C . GLU A 1 411 ? -43.688 -28.703 -22.141 1 43.03 411 GLU A C 1
ATOM 3155 O O . GLU A 1 411 ? -44.156 -28.297 -21.062 1 43.03 411 GLU A O 1
ATOM 3160 N N . ASP A 1 412 ? -43.969 -29.984 -22.453 1 40.12 412 ASP A N 1
ATOM 3161 C CA . ASP A 1 412 ? -44.906 -30.828 -21.703 1 40.12 412 ASP A CA 1
ATOM 3162 C C . ASP A 1 412 ? -44.188 -31.547 -20.562 1 40.12 412 ASP A C 1
ATOM 3164 O O . ASP A 1 412 ? -44.781 -32.375 -19.875 1 40.12 412 ASP A O 1
ATOM 3168 N N . ILE A 1 413 ? -42.906 -31.906 -20.547 1 43 413 ILE A N 1
ATOM 3169 C CA . ILE A 1 413 ? -42.562 -32.875 -19.516 1 43 413 ILE A CA 1
ATOM 3170 C C . ILE A 1 413 ? -42.062 -32.125 -18.266 1 43 413 ILE A C 1
ATOM 3172 O O . ILE A 1 413 ? -41.125 -31.344 -18.359 1 43 413 ILE A O 1
ATOM 3176 N N . PRO A 1 414 ? -42.781 -32.094 -17.094 1 41.81 414 PRO A N 1
ATOM 3177 C CA . PRO A 1 414 ? -42.406 -31.5 -15.812 1 41.81 414 PRO A CA 1
ATOM 3178 C C . PRO A 1 414 ? -41.031 -31.906 -15.32 1 41.81 414 PRO A C 1
ATOM 3180 O O . PRO A 1 414 ? -40.688 -33.094 -15.352 1 41.81 414 PRO A O 1
ATOM 3183 N N . LEU A 1 415 ? -40.062 -31.031 -15.289 1 40.69 415 LEU A N 1
ATOM 3184 C CA . LEU A 1 415 ? -38.75 -31.344 -14.766 1 40.69 415 LEU A CA 1
ATOM 3185 C C . LEU A 1 415 ? -38.812 -31.781 -13.305 1 40.69 415 LEU A C 1
ATOM 3187 O O . LEU A 1 415 ? -39.562 -31.188 -12.516 1 40.69 415 LEU A O 1
ATOM 3191 N N . PRO A 1 416 ? -38.344 -33.062 -13 1 37.22 416 PRO A N 1
ATOM 3192 C CA . PRO A 1 416 ? -38.406 -33.406 -11.586 1 37.22 416 PRO A CA 1
ATOM 3193 C C . PRO A 1 416 ? -37.656 -32.438 -10.695 1 37.22 416 PRO A C 1
ATOM 3195 O O . PRO A 1 416 ? -36.625 -31.875 -11.117 1 37.22 416 PRO A O 1
ATOM 3198 N N . ALA A 1 417 ? -38.125 -31.953 -9.469 1 39.03 417 ALA A N 1
ATOM 3199 C CA . ALA A 1 417 ? -37.688 -31 -8.461 1 39.03 417 ALA A CA 1
ATOM 3200 C C . ALA A 1 417 ? -36.25 -31.25 -8.039 1 39.03 417 ALA A C 1
ATOM 3202 O O . ALA A 1 417 ? -35.562 -30.328 -7.621 1 39.03 417 ALA A O 1
ATOM 3203 N N . ASP A 1 418 ? -35.812 -32.438 -7.953 1 34.97 418 ASP A N 1
ATOM 3204 C CA . ASP A 1 418 ? -34.594 -32.844 -7.25 1 34.97 418 ASP A CA 1
ATOM 3205 C C . ASP A 1 418 ? -33.344 -32.344 -7.98 1 34.97 418 ASP A C 1
ATOM 3207 O O . ASP A 1 418 ? -32.312 -32.094 -7.355 1 34.97 418 ASP A O 1
ATOM 3211 N N . GLU A 1 419 ? -33.219 -32.375 -9.188 1 35.59 419 GLU A N 1
ATOM 3212 C CA . GLU A 1 419 ? -32 -32.094 -9.922 1 35.59 419 GLU A CA 1
ATOM 3213 C C . GLU A 1 419 ? -31.734 -30.578 -9.938 1 35.59 419 GLU A C 1
ATOM 3215 O O . GLU A 1 419 ? -30.672 -30.141 -10.367 1 35.59 419 GLU A O 1
ATOM 3220 N N . GLN A 1 420 ? -32.656 -29.797 -9.648 1 31.05 420 GLN A N 1
ATOM 3221 C CA . GLN A 1 420 ? -32.438 -28.344 -9.602 1 31.05 420 GLN A CA 1
ATOM 3222 C C . GLN A 1 420 ? -31.594 -27.953 -8.406 1 31.05 420 GLN A C 1
ATOM 3224 O O . GLN A 1 420 ? -30.781 -27.031 -8.5 1 31.05 420 GLN A O 1
ATOM 3229 N N . ALA A 1 421 ? -31.797 -28.516 -7.316 1 36.91 421 ALA A N 1
ATOM 3230 C CA . ALA A 1 421 ? -31.094 -28.156 -6.094 1 36.91 421 ALA A CA 1
ATOM 3231 C C . ALA A 1 421 ? -29.578 -28.375 -6.234 1 36.91 421 ALA A C 1
ATOM 3233 O O . ALA A 1 421 ? -28.781 -27.719 -5.559 1 36.91 421 ALA A O 1
ATOM 3234 N N . GLY A 1 422 ? -29.109 -29.328 -6.887 1 30.48 422 GLY A N 1
ATOM 3235 C CA . GLY A 1 422 ? -27.688 -29.609 -6.98 1 30.48 422 GLY A CA 1
ATOM 3236 C C . GLY A 1 422 ? -26.906 -28.516 -7.672 1 30.48 422 GLY A C 1
ATOM 3237 O O . GLY A 1 422 ? -25.703 -28.375 -7.453 1 30.48 422 GLY A O 1
ATOM 3238 N N . PHE A 1 423 ? -27.375 -27.953 -8.641 1 32.25 423 PHE A N 1
ATOM 3239 C CA . PHE A 1 423 ? -26.609 -27 -9.445 1 32.25 423 PHE A CA 1
ATOM 3240 C C . PHE A 1 423 ? -26.484 -25.672 -8.719 1 32.25 423 PHE A C 1
ATOM 3242 O O . PHE A 1 423 ? -25.531 -24.922 -8.961 1 32.25 423 PHE A O 1
ATOM 3249 N N . GLU A 1 424 ? -27.422 -25.359 -7.926 1 31.98 424 GLU A N 1
ATOM 3250 C CA . GLU A 1 424 ? -27.312 -24.078 -7.219 1 31.98 424 GLU A CA 1
ATOM 3251 C C . GLU A 1 424 ? -26.156 -24.094 -6.227 1 31.98 424 GLU A C 1
ATOM 3253 O O . GLU A 1 424 ? -25.562 -23.062 -5.938 1 31.98 424 GLU A O 1
ATOM 3258 N N . ALA A 1 425 ? -25.922 -25.281 -5.727 1 33.25 425 ALA A N 1
ATOM 3259 C CA . ALA A 1 425 ? -24.812 -25.359 -4.777 1 33.25 425 ALA A CA 1
ATOM 3260 C C . ALA A 1 425 ? -23.469 -25.219 -5.488 1 33.25 425 ALA A C 1
ATOM 3262 O O . ALA A 1 425 ? -22.453 -24.906 -4.859 1 33.25 425 ALA A O 1
ATOM 3263 N N . MET A 1 426 ? -23.234 -25.641 -6.664 1 28.86 426 MET A N 1
ATOM 3264 C CA . MET A 1 426 ? -21.938 -25.484 -7.332 1 28.86 426 MET A CA 1
ATOM 3265 C C . MET A 1 426 ? -21.703 -24.031 -7.738 1 28.86 426 MET A C 1
ATOM 3267 O O . MET A 1 426 ? -20.594 -23.656 -8.117 1 28.86 426 MET A O 1
ATOM 3271 N N . ALA A 1 427 ? -22.703 -23.188 -7.973 1 30.23 427 ALA A N 1
ATOM 3272 C CA . ALA A 1 427 ? -22.547 -21.781 -8.32 1 30.23 427 ALA A CA 1
ATOM 3273 C C . ALA A 1 427 ? -22.328 -20.922 -7.066 1 30.23 427 ALA A C 1
ATOM 3275 O O . ALA A 1 427 ? -22.016 -19.734 -7.164 1 30.23 427 ALA A O 1
ATOM 3276 N N . LYS A 1 428 ? -22.797 -21.469 -5.926 1 26.42 428 LYS A N 1
ATOM 3277 C CA . LYS A 1 428 ? -22.453 -20.641 -4.77 1 26.42 428 LYS A CA 1
ATOM 3278 C C . LYS A 1 428 ? -21.016 -20.891 -4.328 1 26.42 428 LYS A C 1
ATOM 3280 O O . LYS A 1 428 ? -20.594 -22.047 -4.207 1 26.42 428 LYS A O 1
ATOM 3285 N N . MET B 1 1 ? -31.844 8.633 27.141 1 35.12 1 MET B N 1
ATOM 3286 C CA . MET B 1 1 ? -30.656 9.344 26.656 1 35.12 1 MET B CA 1
ATOM 3287 C C . MET B 1 1 ? -30.516 10.711 27.328 1 35.12 1 MET B C 1
ATOM 3289 O O . MET B 1 1 ? -31.469 11.508 27.312 1 35.12 1 MET B O 1
ATOM 3293 N N . GLU B 1 2 ? -29.75 10.742 28.328 1 45.09 2 GLU B N 1
ATOM 3294 C CA . GLU B 1 2 ? -29.656 12.016 29.031 1 45.09 2 GLU B CA 1
ATOM 3295 C C . GLU B 1 2 ? -29.438 13.172 28.062 1 45.09 2 GLU B C 1
ATOM 3297 O O . GLU B 1 2 ? -28.547 13.102 27.203 1 45.09 2 GLU B O 1
ATOM 3302 N N . LYS B 1 3 ? -30.297 13.93 27.812 1 54.62 3 LYS B N 1
ATOM 3303 C CA . LYS B 1 3 ? -30.281 15.133 26.984 1 54.62 3 LYS B CA 1
ATOM 3304 C C . LYS B 1 3 ? -29.328 16.188 27.547 1 54.62 3 LYS B C 1
ATOM 3306 O O . LYS B 1 3 ? -29.344 16.453 28.75 1 54.62 3 LYS B O 1
ATOM 3311 N N . TYR B 1 4 ? -28.047 16.5 26.875 1 63.25 4 TYR B N 1
ATOM 3312 C CA . TYR B 1 4 ? -27.062 17.484 27.312 1 63.25 4 TYR B CA 1
ATOM 3313 C C . TYR B 1 4 ? -27.297 18.828 26.641 1 63.25 4 TYR B C 1
ATOM 3315 O O . TYR B 1 4 ? -27.75 18.891 25.5 1 63.25 4 TYR B O 1
ATOM 3323 N N . ALA B 1 5 ? -27.344 19.906 27.547 1 69.5 5 ALA B N 1
ATOM 3324 C CA . ALA B 1 5 ? -27.328 21.266 27 1 69.5 5 ALA B CA 1
ATOM 3325 C C . ALA B 1 5 ? -25.906 21.75 26.766 1 69.5 5 ALA B C 1
ATOM 3327 O O . ALA B 1 5 ? -25 21.453 27.562 1 69.5 5 ALA B O 1
ATOM 3328 N N . VAL B 1 6 ? -25.625 22.375 25.641 1 69.25 6 VAL B N 1
ATOM 3329 C CA . VAL B 1 6 ? -24.312 22.922 25.297 1 69.25 6 VAL B CA 1
ATOM 3330 C C . VAL B 1 6 ? -24.172 24.328 25.844 1 69.25 6 VAL B C 1
ATOM 3332 O O . VAL B 1 6 ? -25 25.203 25.562 1 69.25 6 VAL B O 1
ATOM 3335 N N . ARG B 1 7 ? -23.344 24.453 26.875 1 72.56 7 ARG B N 1
ATOM 3336 C CA . ARG B 1 7 ? -23.031 25.766 27.438 1 72.56 7 ARG B CA 1
ATOM 3337 C C . ARG B 1 7 ? -21.719 26.297 26.891 1 72.56 7 ARG B C 1
ATOM 3339 O O . ARG B 1 7 ? -20.688 25.625 26.938 1 72.56 7 ARG B O 1
ATOM 3346 N N . ARG B 1 8 ? -21.766 27.578 26.297 1 78.81 8 ARG B N 1
ATOM 3347 C CA . ARG B 1 8 ? -20.594 28.25 25.75 1 78.81 8 ARG B CA 1
ATOM 3348 C C . ARG B 1 8 ? -20.125 29.391 26.656 1 78.81 8 ARG B C 1
ATOM 3350 O O . ARG B 1 8 ? -20.953 30.094 27.25 1 78.81 8 ARG B O 1
ATOM 3357 N N . MET B 1 9 ? -18.922 29.469 26.844 1 81.88 9 MET B N 1
ATOM 3358 C CA . MET B 1 9 ? -18.359 30.531 27.672 1 81.88 9 MET B CA 1
ATOM 3359 C C . MET B 1 9 ? -18.625 31.906 27.047 1 81.88 9 MET B C 1
ATOM 3361 O O . MET B 1 9 ? -18.812 32.875 27.75 1 81.88 9 MET B O 1
ATOM 3365 N N . PHE B 1 10 ? -18.562 31.828 25.656 1 83.44 10 PHE B N 1
ATOM 3366 C CA . PHE B 1 10 ? -18.828 33.062 24.922 1 83.44 10 PHE B CA 1
ATOM 3367 C C . PHE B 1 10 ? -20.062 32.906 24.047 1 83.44 10 PHE B C 1
ATOM 3369 O O . PHE B 1 10 ? -20.297 31.844 23.453 1 83.44 10 PHE B O 1
ATOM 3376 N N . LYS B 1 11 ? -20.875 33.906 23.984 1 76.69 11 LYS B N 1
ATOM 3377 C CA . LYS B 1 11 ? -22.156 33.844 23.281 1 76.69 11 LYS B CA 1
ATOM 3378 C C . LYS B 1 11 ? -21.938 33.906 21.766 1 76.69 11 LYS B C 1
ATOM 3380 O O . LYS B 1 11 ? -22.641 33.219 21.016 1 76.69 11 LYS B O 1
ATOM 3385 N N . GLY B 1 12 ? -20.938 34.656 21.375 1 82.56 12 GLY B N 1
ATOM 3386 C CA . GLY B 1 12 ? -20.766 34.844 19.938 1 82.56 12 GLY B CA 1
ATOM 3387 C C . GLY B 1 12 ? -19.844 33.812 19.297 1 82.56 12 GLY B C 1
ATOM 3388 O O . GLY B 1 12 ? -18.859 33.406 19.906 1 82.56 12 GLY B O 1
ATOM 3389 N N . GLN B 1 13 ? -20.25 33.406 18.094 1 83.19 13 GLN B N 1
ATOM 3390 C CA . GLN B 1 13 ? -19.484 32.469 17.312 1 83.19 13 GLN B CA 1
ATOM 3391 C C . GLN B 1 13 ? -18.047 32.938 17.094 1 83.19 13 GLN B C 1
ATOM 3393 O O . GLN B 1 13 ? -17.109 32.156 17.266 1 83.19 13 GLN B O 1
ATOM 3398 N N . LEU B 1 14 ? -17.875 34.125 16.734 1 90.06 14 LEU B N 1
ATOM 3399 C CA . LEU B 1 14 ? -16.562 34.688 16.453 1 90.06 14 LEU B CA 1
ATOM 3400 C C . LEU B 1 14 ? -15.727 34.812 17.734 1 90.06 14 LEU B C 1
ATOM 3402 O O . LEU B 1 14 ? -14.531 34.5 17.719 1 90.06 14 LEU B O 1
ATOM 3406 N N . ALA B 1 15 ? -16.344 35.188 18.797 1 90.94 15 ALA B N 1
ATOM 3407 C CA . ALA B 1 15 ? -15.641 35.312 20.078 1 90.94 15 ALA B CA 1
ATOM 3408 C C . ALA B 1 15 ? -15.148 33.969 20.562 1 90.94 15 ALA B C 1
ATOM 3410 O O . ALA B 1 15 ? -14.031 33.844 21.062 1 90.94 15 ALA B O 1
ATOM 3411 N N . THR B 1 16 ? -15.938 33 20.375 1 88.62 16 THR B N 1
ATOM 3412 C CA . THR B 1 16 ? -15.547 31.656 20.75 1 88.62 16 THR B CA 1
ATOM 3413 C C . THR B 1 16 ? -14.391 31.172 19.891 1 88.62 16 THR B C 1
ATOM 3415 O O . THR B 1 16 ? -13.469 30.516 20.391 1 88.62 16 THR B O 1
ATOM 3418 N N . GLY B 1 17 ? -14.508 31.453 18.625 1 92.56 17 GLY B N 1
ATOM 3419 C CA . GLY B 1 17 ? -13.438 31.078 17.719 1 92.56 17 GLY B CA 1
ATOM 3420 C C . GLY B 1 17 ? -12.102 31.719 18.062 1 92.56 17 GLY B C 1
ATOM 3421 O O . GLY B 1 17 ? -11.078 31.031 18.094 1 92.56 17 GLY B O 1
ATOM 3422 N N . PHE B 1 18 ? -12.156 33 18.391 1 94.38 18 PHE B N 1
ATOM 3423 C CA . PHE B 1 18 ? -10.938 33.688 18.734 1 94.38 18 PHE B CA 1
ATOM 3424 C C . PHE B 1 18 ? -10.367 33.156 20.062 1 94.38 18 PHE B C 1
ATOM 3426 O O . PHE B 1 18 ? -9.156 33.031 20.203 1 94.38 18 PHE B O 1
ATOM 3433 N N . ALA B 1 19 ? -11.211 32.906 21 1 94.38 19 ALA B N 1
ATOM 3434 C CA . ALA B 1 19 ? -10.766 32.344 22.266 1 94.38 19 ALA B CA 1
ATOM 3435 C C . ALA B 1 19 ? -10.141 30.953 22.062 1 94.38 19 ALA B C 1
ATOM 3437 O O . ALA B 1 19 ? -9.117 30.625 22.672 1 94.38 19 ALA B O 1
ATOM 3438 N N . ALA B 1 20 ? -10.773 30.219 21.219 1 94.19 20 ALA B N 1
ATOM 3439 C CA . ALA B 1 20 ? -10.258 28.875 20.922 1 94.19 20 ALA B CA 1
ATOM 3440 C C . ALA B 1 20 ? -8.898 28.953 20.234 1 94.19 20 ALA B C 1
ATOM 3442 O O . ALA B 1 20 ? -8.008 28.141 20.5 1 94.19 20 ALA B O 1
ATOM 3443 N N . LEU B 1 21 ? -8.789 29.875 19.344 1 95.88 21 LEU B N 1
ATOM 3444 C CA . LEU B 1 21 ? -7.52 30.078 18.656 1 95.88 21 LEU B CA 1
ATOM 3445 C C . LEU B 1 21 ? -6.43 30.484 19.641 1 95.88 21 LEU B C 1
ATOM 3447 O O . LEU B 1 21 ? -5.305 29.984 19.578 1 95.88 21 LEU B O 1
ATOM 3451 N N . ALA B 1 22 ? -6.754 31.359 20.531 1 95.69 22 ALA B N 1
ATOM 3452 C CA . ALA B 1 22 ? -5.812 31.797 21.562 1 95.69 22 ALA B CA 1
ATOM 3453 C C . ALA B 1 22 ? -5.402 30.641 22.453 1 95.69 22 ALA B C 1
ATOM 3455 O O . ALA B 1 22 ? -4.223 30.484 22.781 1 95.69 22 ALA B O 1
ATOM 3456 N N . LEU B 1 23 ? -6.363 29.922 22.844 1 95.5 23 LEU B N 1
ATOM 3457 C CA . LEU B 1 23 ? -6.082 28.75 23.656 1 95.5 23 LEU B CA 1
ATOM 3458 C C . LEU B 1 23 ? -5.184 27.766 22.922 1 95.5 23 LEU B C 1
ATOM 3460 O O . LEU B 1 23 ? -4.242 27.219 23.5 1 95.5 23 LEU B O 1
ATOM 3464 N N . SER B 1 24 ? -5.508 27.547 21.688 1 96.62 24 SER B N 1
ATOM 3465 C CA . SER B 1 24 ? -4.703 26.625 20.891 1 96.62 24 SER B CA 1
ATOM 3466 C C . SER B 1 24 ? -3.262 27.125 20.781 1 96.62 24 SER B C 1
ATOM 3468 O O . SER B 1 24 ? -2.324 26.312 20.812 1 96.62 24 SER B O 1
ATOM 3470 N N . PHE B 1 25 ? -3.082 28.359 20.578 1 96.44 25 PHE B N 1
ATOM 3471 C CA . PHE B 1 25 ? -1.751 28.953 20.484 1 96.44 25 PHE B CA 1
ATOM 3472 C C . PHE B 1 25 ? -0.974 28.734 21.781 1 96.44 25 PHE B C 1
ATOM 3474 O O . PHE B 1 25 ? 0.19 28.328 21.75 1 96.44 25 PHE B O 1
ATOM 3481 N N . ILE B 1 26 ? -1.596 28.938 22.906 1 96.38 26 ILE B N 1
ATOM 3482 C CA . ILE B 1 26 ? -0.96 28.781 24.203 1 96.38 26 ILE B CA 1
ATOM 3483 C C . ILE B 1 26 ? -0.586 27.328 24.422 1 96.38 26 ILE B C 1
ATOM 3485 O O . ILE B 1 26 ? 0.532 27.016 24.844 1 96.38 26 ILE B O 1
ATOM 3489 N N . VAL B 1 27 ? -1.5 26.469 24.094 1 96.12 27 VAL B N 1
ATOM 3490 C CA . VAL B 1 27 ? -1.261 25.047 24.297 1 96.12 27 VAL B CA 1
ATOM 3491 C C . VAL B 1 27 ? -0.13 24.578 23.375 1 96.12 27 VAL B C 1
ATOM 3493 O O . VAL B 1 27 ? 0.744 23.812 23.797 1 96.12 27 VAL B O 1
ATOM 3496 N N . ALA B 1 28 ? -0.143 25.016 22.156 1 96.81 28 ALA B N 1
ATOM 3497 C CA . ALA B 1 28 ? 0.911 24.641 21.219 1 96.81 28 ALA B CA 1
ATOM 3498 C C . ALA B 1 28 ? 2.273 25.125 21.703 1 96.81 28 ALA B C 1
ATOM 3500 O O . ALA B 1 28 ? 3.275 24.422 21.562 1 96.81 28 ALA B O 1
ATOM 3501 N N . ALA B 1 29 ? 2.322 26.281 22.281 1 96 29 ALA B N 1
ATOM 3502 C CA . ALA B 1 29 ? 3.559 26.891 22.75 1 96 29 ALA B CA 1
ATOM 3503 C C . ALA B 1 29 ? 4.141 26.094 23.922 1 96 29 ALA B C 1
ATOM 3505 O O . ALA B 1 29 ? 5.352 26.125 24.156 1 96 29 ALA B O 1
ATOM 3506 N N . PHE B 1 30 ? 3.314 25.391 24.562 1 95.44 30 PHE B N 1
ATOM 3507 C CA . PHE B 1 30 ? 3.789 24.578 25.688 1 95.44 30 PHE B CA 1
ATOM 3508 C C . PHE B 1 30 ? 3.982 23.125 25.266 1 95.44 30 PHE B C 1
ATOM 3510 O O . PHE B 1 30 ? 4.914 22.469 25.719 1 95.44 30 PHE B O 1
ATOM 3517 N N . LEU B 1 31 ? 3.111 22.672 24.453 1 94.56 31 LEU B N 1
ATOM 3518 C CA . LEU B 1 31 ? 3.074 21.266 24.094 1 94.56 31 LEU B CA 1
ATOM 3519 C C . LEU B 1 31 ? 4.328 20.859 23.328 1 94.56 31 LEU B C 1
ATOM 3521 O O . LEU B 1 31 ? 4.906 19.797 23.594 1 94.56 31 LEU B O 1
ATOM 3525 N N . TRP B 1 32 ? 4.727 21.656 22.375 1 96.38 32 TRP B N 1
ATOM 3526 C CA . TRP B 1 32 ? 5.875 21.266 21.578 1 96.38 32 TRP B CA 1
ATOM 3527 C C . TRP B 1 32 ? 7.141 21.203 22.422 1 96.38 32 TRP B C 1
ATOM 3529 O O . TRP B 1 32 ? 7.863 20.203 22.406 1 96.38 32 TRP B O 1
ATOM 3539 N N . PRO B 1 33 ? 7.461 22.266 23.203 1 96.75 33 PRO B N 1
ATOM 3540 C CA . PRO B 1 33 ? 8.641 22.156 24.078 1 96.75 33 PRO B CA 1
ATOM 3541 C C . PRO B 1 33 ? 8.578 20.969 25.016 1 96.75 33 PRO B C 1
ATOM 3543 O O . PRO B 1 33 ? 9.57 20.25 25.188 1 96.75 33 PRO B O 1
ATOM 3546 N N . ALA B 1 34 ? 7.473 20.766 25.578 1 96.81 34 ALA B N 1
ATOM 3547 C CA . ALA B 1 34 ? 7.328 19.609 26.469 1 96.81 34 ALA B CA 1
ATOM 3548 C C . ALA B 1 34 ? 7.574 18.297 25.719 1 96.81 34 ALA B C 1
ATOM 3550 O O . ALA B 1 34 ? 8.281 17.422 26.219 1 96.81 34 ALA B O 1
ATOM 3551 N N . TRP B 1 35 ? 6.996 18.172 24.531 1 97.06 35 TRP B N 1
ATOM 3552 C CA . TRP B 1 35 ? 7.137 16.969 23.719 1 97.06 35 TRP B CA 1
ATOM 3553 C C . TRP B 1 35 ? 8.586 16.766 23.297 1 97.06 35 TRP B C 1
ATOM 3555 O O . TRP B 1 35 ? 9.156 15.695 23.5 1 97.06 35 TRP B O 1
ATOM 3565 N N . SER B 1 36 ? 9.195 17.75 22.734 1 97.06 36 SER B N 1
ATOM 3566 C CA . SER B 1 36 ? 10.516 17.656 22.125 1 97.06 36 SER B CA 1
ATOM 3567 C C . SER B 1 36 ? 11.594 17.438 23.188 1 97.06 36 SER B C 1
ATOM 3569 O O . SER B 1 36 ? 12.539 16.688 22.969 1 97.06 36 SER B O 1
ATOM 3571 N N . LEU B 1 37 ? 11.43 18.094 24.328 1 97.06 37 LEU B N 1
ATOM 3572 C CA . LEU B 1 37 ? 12.406 17.922 25.391 1 97.06 37 LEU B CA 1
ATOM 3573 C C . LEU B 1 37 ? 12.297 16.531 26 1 97.06 37 LEU B C 1
ATOM 3575 O O . LEU B 1 37 ? 13.312 15.945 26.406 1 97.06 37 LEU B O 1
ATOM 3579 N N . THR B 1 38 ? 11.109 16.031 26.141 1 97.44 38 THR B N 1
ATOM 3580 C CA . THR B 1 38 ? 10.93 14.656 26.609 1 97.44 38 THR B CA 1
ATOM 3581 C C . THR B 1 38 ? 11.578 13.664 25.672 1 97.44 38 THR B C 1
ATOM 3583 O O . THR B 1 38 ? 12.305 12.758 26.094 1 97.44 38 THR B O 1
ATOM 3586 N N . VAL B 1 39 ? 11.336 13.852 24.391 1 97.06 39 VAL B N 1
ATOM 3587 C CA . VAL B 1 39 ? 11.922 12.969 23.391 1 97.06 39 VAL B CA 1
ATOM 3588 C C . VAL B 1 39 ? 13.445 13.094 23.406 1 97.06 39 VAL B C 1
ATOM 3590 O O . VAL B 1 39 ? 14.156 12.086 23.328 1 97.06 39 VAL B O 1
ATOM 3593 N N . LYS B 1 40 ? 13.883 14.312 23.469 1 96.56 40 LYS B N 1
ATOM 3594 C CA . LYS B 1 40 ? 15.32 14.555 23.531 1 96.56 40 LYS B CA 1
ATOM 3595 C C . LYS B 1 40 ? 15.953 13.82 24.719 1 96.56 40 LYS B C 1
ATOM 3597 O O . LYS B 1 40 ? 17 13.188 24.562 1 96.56 40 LYS B O 1
ATOM 3602 N N . ALA B 1 41 ? 15.328 13.844 25.844 1 97.12 41 ALA B N 1
ATOM 3603 C CA . ALA B 1 41 ? 15.844 13.188 27.047 1 97.12 41 ALA B CA 1
ATOM 3604 C C . ALA B 1 41 ? 15.859 11.672 26.875 1 97.12 41 ALA B C 1
ATOM 3606 O O . ALA B 1 41 ? 16.875 11.023 27.141 1 97.12 41 ALA B O 1
ATOM 3607 N N . LEU B 1 42 ? 14.797 11.102 26.406 1 97.44 42 LEU B N 1
ATOM 3608 C CA . LEU B 1 42 ? 14.672 9.656 26.25 1 97.44 42 LEU B CA 1
ATOM 3609 C C . LEU B 1 42 ? 15.625 9.141 25.188 1 97.44 42 LEU B C 1
ATOM 3611 O O . LEU B 1 42 ? 16.297 8.125 25.375 1 97.44 42 LEU B O 1
ATOM 3615 N N . TYR B 1 43 ? 15.625 9.867 24.094 1 97.69 43 TYR B N 1
ATOM 3616 C CA . TYR B 1 43 ? 16.484 9.453 22.984 1 97.69 43 TYR B CA 1
ATOM 3617 C C . TYR B 1 43 ? 17.953 9.609 23.344 1 97.69 43 TYR B C 1
ATOM 3619 O O . TYR B 1 43 ? 18.797 8.82 22.906 1 97.69 43 TYR B O 1
ATOM 3627 N N . GLY B 1 44 ? 18.219 10.641 24.109 1 96.12 44 GLY B N 1
ATOM 3628 C CA . GLY B 1 44 ? 19.578 10.828 24.594 1 96.12 44 GLY B CA 1
ATOM 3629 C C . GLY B 1 44 ? 20.094 9.648 25.406 1 96.12 44 GLY B C 1
ATOM 3630 O O . GLY B 1 44 ? 21.281 9.305 25.312 1 96.12 44 GLY B O 1
ATOM 3631 N N . ILE B 1 45 ? 19.234 9.031 26.094 1 96.94 45 ILE B N 1
ATOM 3632 C CA . ILE B 1 45 ? 19.609 7.867 26.875 1 96.94 45 ILE B CA 1
ATOM 3633 C C . ILE B 1 45 ? 19.812 6.664 25.969 1 96.94 45 ILE B C 1
ATOM 3635 O O . ILE B 1 45 ? 20.812 5.941 26.094 1 96.94 45 ILE B O 1
ATOM 3639 N N . LEU B 1 46 ? 18.953 6.461 24.984 1 97.19 46 LEU B N 1
ATOM 3640 C CA . LEU B 1 46 ? 18.984 5.289 24.125 1 97.19 46 LEU B CA 1
ATOM 3641 C C . LEU B 1 46 ? 20.125 5.379 23.109 1 97.19 46 LEU B C 1
ATOM 3643 O O . LEU B 1 46 ? 20.781 4.379 22.812 1 97.19 46 LEU B O 1
ATOM 3647 N N . ALA B 1 47 ? 20.344 6.551 22.609 1 98.06 47 ALA B N 1
ATOM 3648 C CA . ALA B 1 47 ? 21.281 6.742 21.5 1 98.06 47 ALA B CA 1
ATOM 3649 C C . ALA B 1 47 ? 22.562 7.426 21.969 1 98.06 47 ALA B C 1
ATOM 3651 O O . ALA B 1 47 ? 23.328 7.965 21.156 1 98.06 47 ALA B O 1
ATOM 3652 N N . GLY B 1 48 ? 22.797 7.414 23.234 1 96.81 48 GLY B N 1
ATOM 3653 C CA . GLY B 1 48 ? 23.906 8.117 23.859 1 96.81 48 GLY B CA 1
ATOM 3654 C C . GLY B 1 48 ? 25.234 7.898 23.141 1 96.81 48 GLY B C 1
ATOM 3655 O O . GLY B 1 48 ? 25.891 8.859 22.719 1 96.81 48 GLY B O 1
ATOM 3656 N N . PRO B 1 49 ? 25.625 6.656 23.016 1 96.69 49 PRO B N 1
ATOM 3657 C CA . PRO B 1 49 ? 26.906 6.367 22.375 1 96.69 49 PRO B CA 1
ATOM 3658 C C . PRO B 1 49 ? 27.016 6.949 20.969 1 96.69 49 PRO B C 1
ATOM 3660 O O . PRO B 1 49 ? 28.047 7.547 20.625 1 96.69 49 PRO B O 1
ATOM 3663 N N . GLY B 1 50 ? 25.984 6.836 20.156 1 97.75 50 GLY B N 1
ATOM 3664 C CA . GLY B 1 50 ? 26 7.375 18.812 1 97.75 50 GLY B CA 1
ATOM 3665 C C . GLY B 1 50 ? 26.016 8.891 18.781 1 97.75 50 GLY B C 1
ATOM 3666 O O . GLY B 1 50 ? 26.75 9.492 17.984 1 97.75 50 GLY B O 1
ATOM 3667 N N . LEU B 1 51 ? 25.281 9.492 19.672 1 97.88 51 LEU B N 1
ATOM 3668 C CA . LEU B 1 51 ? 25.188 10.953 19.703 1 97.88 51 LEU B CA 1
ATOM 3669 C C . LEU B 1 51 ? 26.516 11.57 20.156 1 97.88 51 LEU B C 1
ATOM 3671 O O . LEU B 1 51 ? 26.891 12.633 19.656 1 97.88 51 LEU B O 1
ATOM 3675 N N . SER B 1 52 ? 27.172 10.875 21 1 97.56 52 SER B N 1
ATOM 3676 C CA . SER B 1 52 ? 28.453 11.367 21.484 1 97.56 52 SER B CA 1
ATOM 3677 C C . SER B 1 52 ? 29.547 11.203 20.422 1 97.56 52 SER B C 1
ATOM 3679 O O . SER B 1 52 ? 30.516 11.969 20.391 1 97.56 52 SER B O 1
ATOM 3681 N N . ALA B 1 53 ? 29.375 10.25 19.594 1 97.44 53 ALA B N 1
ATOM 3682 C CA . ALA B 1 53 ? 30.359 9.945 18.562 1 97.44 53 ALA B CA 1
ATOM 3683 C C . ALA B 1 53 ? 30.203 10.867 17.359 1 97.44 53 ALA B C 1
ATOM 3685 O O . ALA B 1 53 ? 31.156 11.07 16.594 1 97.44 53 ALA B O 1
ATOM 3686 N N . ALA B 1 54 ? 29.094 11.422 17.172 1 97.62 54 ALA B N 1
ATOM 3687 C CA . ALA B 1 54 ? 28.797 12.25 16.016 1 97.62 54 ALA B CA 1
ATOM 3688 C C . ALA B 1 54 ? 29.125 13.711 16.266 1 97.62 54 ALA B C 1
ATOM 3690 O O . ALA B 1 54 ? 29.266 14.133 17.422 1 97.62 54 ALA B O 1
ATOM 3691 N N . GLU B 1 55 ? 29.297 14.445 15.195 1 97.44 55 GLU B N 1
ATOM 3692 C CA . GLU B 1 55 ? 29.422 15.898 15.32 1 97.44 55 GLU B CA 1
ATOM 3693 C C . GLU B 1 55 ? 28.188 16.5 15.984 1 97.44 55 GLU B C 1
ATOM 3695 O O . GLU B 1 55 ? 27.062 16.078 15.711 1 97.44 55 GLU B O 1
ATOM 3700 N N . PRO B 1 56 ? 28.344 17.484 16.781 1 95.44 56 PRO B N 1
ATOM 3701 C CA . PRO B 1 56 ? 27.25 18.062 17.547 1 95.44 56 PRO B CA 1
ATOM 3702 C C . PRO B 1 56 ? 26.094 18.516 16.656 1 95.44 56 PRO B C 1
ATOM 3704 O O . PRO B 1 56 ? 24.922 18.344 17 1 95.44 56 PRO B O 1
ATOM 3707 N N . LYS B 1 57 ? 26.422 19.031 15.594 1 95.19 57 LYS B N 1
ATOM 3708 C CA . LYS B 1 57 ? 25.391 19.5 14.68 1 95.19 57 LYS B CA 1
ATOM 3709 C C . LYS B 1 57 ? 24.547 18.344 14.172 1 95.19 57 LYS B C 1
ATOM 3711 O O . LYS B 1 57 ? 23.312 18.422 14.133 1 95.19 57 LYS B O 1
ATOM 3716 N N . GLU B 1 58 ? 25.234 17.266 13.844 1 96.12 58 GLU B N 1
ATOM 3717 C CA . GLU B 1 58 ? 24.547 16.078 13.344 1 96.12 58 GLU B CA 1
ATOM 3718 C C . GLU B 1 58 ? 23.703 15.43 14.438 1 96.12 58 GLU B C 1
ATOM 3720 O O . GLU B 1 58 ? 22.594 14.969 14.18 1 96.12 58 GLU B O 1
ATOM 3725 N N . ALA B 1 59 ? 24.25 15.43 15.539 1 97.12 59 ALA B N 1
ATOM 3726 C CA . ALA B 1 59 ? 23.531 14.883 16.688 1 97.12 59 ALA B CA 1
ATOM 3727 C C . ALA B 1 59 ? 22.25 15.68 16.953 1 97.12 59 ALA B C 1
ATOM 3729 O O . ALA B 1 59 ? 21.188 15.102 17.203 1 97.12 59 ALA B O 1
ATOM 3730 N N . GLY B 1 60 ? 22.422 17 16.938 1 95.38 60 GLY B N 1
ATOM 3731 C CA . GLY B 1 60 ? 21.266 17.859 17.125 1 95.38 60 GLY B CA 1
ATOM 3732 C C . GLY B 1 60 ? 20.203 17.688 16.062 1 95.38 60 GLY B C 1
ATOM 3733 O O . GLY B 1 60 ? 19 17.703 16.375 1 95.38 60 GLY B O 1
ATOM 3734 N N . GLN B 1 61 ? 20.656 17.484 14.859 1 95.5 61 GLN B N 1
ATOM 3735 C CA . GLN B 1 61 ? 19.734 17.281 13.75 1 95.5 61 GLN B CA 1
ATOM 3736 C C . GLN B 1 61 ? 18.953 15.984 13.93 1 95.5 61 GLN B C 1
ATOM 3738 O O . GLN B 1 61 ? 17.734 15.945 13.672 1 95.5 61 GLN B O 1
ATOM 3743 N N . LEU B 1 62 ? 19.641 14.977 14.336 1 98.06 62 LEU B N 1
ATOM 3744 C CA . LEU B 1 62 ? 18.969 13.695 14.531 1 98.06 62 LEU B CA 1
ATOM 3745 C C . LEU B 1 62 ? 17.938 13.797 15.648 1 98.06 62 LEU B C 1
ATOM 3747 O O . LEU B 1 62 ? 16.797 13.328 15.492 1 98.06 62 LEU B O 1
ATOM 3751 N N . ILE B 1 63 ? 18.281 14.438 16.719 1 97.56 63 ILE B N 1
ATOM 3752 C CA . ILE B 1 63 ? 17.359 14.609 17.828 1 97.56 63 ILE B CA 1
ATOM 3753 C C . ILE B 1 63 ? 16.125 15.367 17.344 1 97.56 63 ILE B C 1
ATOM 3755 O O . ILE B 1 63 ? 14.992 14.992 17.672 1 97.56 63 ILE B O 1
ATOM 3759 N N . GLY B 1 64 ? 16.375 16.391 16.594 1 96.5 64 GLY B N 1
ATOM 3760 C CA . GLY B 1 64 ? 15.266 17.141 16.016 1 96.5 64 GLY B CA 1
ATOM 3761 C C . GLY B 1 64 ? 14.375 16.297 15.133 1 96.5 64 GLY B C 1
ATOM 3762 O O . GLY B 1 64 ? 13.148 16.391 15.211 1 96.5 64 GLY B O 1
ATOM 3763 N N . ALA B 1 65 ? 14.969 15.438 14.367 1 97.25 65 ALA B N 1
ATOM 3764 C CA . ALA B 1 65 ? 14.219 14.57 13.461 1 97.25 65 ALA B CA 1
ATOM 3765 C C . ALA B 1 65 ? 13.375 13.57 14.242 1 97.25 65 ALA B C 1
ATOM 3767 O O . ALA B 1 65 ? 12.227 13.305 13.883 1 97.25 65 ALA B O 1
ATOM 3768 N N . VAL B 1 66 ? 13.938 13.055 15.273 1 98.25 66 VAL B N 1
ATOM 3769 C CA . VAL B 1 66 ? 13.219 12.086 16.094 1 98.25 66 VAL B CA 1
ATOM 3770 C C . VAL B 1 66 ? 12.031 12.758 16.766 1 98.25 66 VAL B C 1
ATOM 3772 O O . VAL B 1 66 ? 10.93 12.195 16.797 1 98.25 66 VAL B O 1
ATOM 3775 N N . ALA B 1 67 ? 12.281 13.93 17.266 1 97.56 67 ALA B N 1
ATOM 3776 C CA . ALA B 1 67 ? 11.203 14.664 17.922 1 97.56 67 ALA B CA 1
ATOM 3777 C C . ALA B 1 67 ? 10.07 14.969 16.938 1 97.56 67 ALA B C 1
ATOM 3779 O O . ALA B 1 67 ? 8.898 14.75 17.25 1 97.56 67 ALA B O 1
ATOM 3780 N N . ARG B 1 68 ? 10.414 15.398 15.789 1 96.56 68 ARG B N 1
ATOM 3781 C CA . ARG B 1 68 ? 9.43 15.695 14.75 1 96.56 68 ARG B CA 1
ATOM 3782 C C . ARG B 1 68 ? 8.711 14.422 14.305 1 96.56 68 ARG B C 1
ATOM 3784 O O . ARG B 1 68 ? 7.484 14.414 14.164 1 96.56 68 ARG B O 1
ATOM 3791 N N . GLY B 1 69 ? 9.477 13.422 14.117 1 97 69 GLY B N 1
ATOM 3792 C CA . GLY B 1 69 ? 8.914 12.18 13.617 1 97 69 GLY B CA 1
ATOM 3793 C C . GLY B 1 69 ? 7.898 11.555 14.555 1 97 69 GLY B C 1
ATOM 3794 O O . GLY B 1 69 ? 6.828 11.125 14.125 1 97 69 GLY B O 1
ATOM 3795 N N . THR B 1 70 ? 8.266 11.492 15.766 1 97.06 70 THR B N 1
ATOM 3796 C CA . THR B 1 70 ? 7.34 10.922 16.734 1 97.06 70 THR B CA 1
ATOM 3797 C C . THR B 1 70 ? 6.062 11.758 16.812 1 97.06 70 THR B C 1
ATOM 3799 O O . THR B 1 70 ? 4.965 11.211 16.938 1 97.06 70 THR B O 1
ATOM 3802 N N . PHE B 1 71 ? 6.203 13.062 16.688 1 96.94 71 PHE B N 1
ATOM 3803 C CA . PHE B 1 71 ? 5.051 13.961 16.672 1 96.94 71 PHE B CA 1
ATOM 3804 C C . PHE B 1 71 ? 4.211 13.742 15.43 1 96.94 71 PHE B C 1
ATOM 3806 O O . PHE B 1 71 ? 2.982 13.68 15.5 1 96.94 71 PHE B O 1
ATOM 3813 N N . PHE B 1 72 ? 4.812 13.578 14.242 1 97.81 72 PHE B N 1
ATOM 3814 C CA . PHE B 1 72 ? 4.105 13.414 12.977 1 97.81 72 PHE B CA 1
ATOM 3815 C C . PHE B 1 72 ? 3.318 12.109 12.969 1 97.81 72 PHE B C 1
ATOM 3817 O O . PHE B 1 72 ? 2.152 12.078 12.57 1 97.81 72 PHE B O 1
ATOM 3824 N N . TRP B 1 73 ? 3.893 11.078 13.453 1 98.06 73 TRP B N 1
ATOM 3825 C CA . TRP B 1 73 ? 3.256 9.766 13.438 1 98.06 73 TRP B CA 1
ATOM 3826 C C . TRP B 1 73 ? 2.111 9.703 14.438 1 98.06 73 TRP B C 1
ATOM 3828 O O . TRP B 1 73 ? 1.033 9.188 14.133 1 98.06 73 TRP B O 1
ATOM 3838 N N . THR B 1 74 ? 2.275 10.266 15.617 1 97.5 74 THR B N 1
ATOM 3839 C CA . THR B 1 74 ? 1.325 10.047 16.703 1 97.5 74 THR B CA 1
ATOM 3840 C C . THR B 1 74 ? 0.256 11.133 16.703 1 97.5 74 THR B C 1
ATOM 3842 O O . THR B 1 74 ? -0.811 10.961 17.297 1 97.5 74 THR B O 1
ATOM 3845 N N . ALA B 1 75 ? 0.509 12.242 16.031 1 96.94 75 ALA B N 1
ATOM 3846 C CA . ALA B 1 75 ? -0.463 13.336 16.062 1 96.94 75 ALA B CA 1
ATOM 3847 C C . ALA B 1 75 ? -1.079 13.562 14.688 1 96.94 75 ALA B C 1
ATOM 3849 O O . ALA B 1 75 ? -2.301 13.508 14.523 1 96.94 75 ALA B O 1
ATOM 3850 N N . ILE B 1 76 ? -0.243 13.695 13.68 1 96.94 76 ILE B N 1
ATOM 3851 C CA . ILE B 1 76 ? -0.747 14.07 12.367 1 96.94 76 ILE B CA 1
ATOM 3852 C C . ILE B 1 76 ? -1.392 12.859 11.695 1 96.94 76 ILE B C 1
ATOM 3854 O O . ILE B 1 76 ? -2.572 12.898 11.336 1 96.94 76 ILE B O 1
ATOM 3858 N N . ASN B 1 77 ? -0.636 11.75 11.555 1 97.88 77 ASN B N 1
ATOM 3859 C CA . ASN B 1 77 ? -1.169 10.57 10.883 1 97.88 77 ASN B CA 1
ATOM 3860 C C . ASN B 1 77 ? -2.398 10.023 11.609 1 97.88 77 ASN B C 1
ATOM 3862 O O . ASN B 1 77 ? -3.418 9.734 10.977 1 97.88 77 ASN B O 1
ATOM 3866 N N . SER B 1 78 ? -2.246 9.914 12.898 1 97.19 78 SER B N 1
ATOM 3867 C CA . SER B 1 78 ? -3.324 9.312 13.68 1 97.19 78 SER B CA 1
ATOM 3868 C C . SER B 1 78 ? -4.59 10.164 13.609 1 97.19 78 SER B C 1
ATOM 3870 O O . SER B 1 78 ? -5.699 9.625 13.547 1 97.19 78 SER B O 1
ATOM 3872 N N . TRP B 1 79 ? -4.453 11.484 13.617 1 97.31 79 TRP B N 1
ATOM 3873 C CA . TRP B 1 79 ? -5.629 12.336 13.516 1 97.31 79 TRP B CA 1
ATOM 3874 C C . TRP B 1 79 ? -6.344 12.125 12.188 1 97.31 79 TRP B C 1
ATOM 3876 O O . TRP B 1 79 ? -7.574 12.055 12.141 1 97.31 79 TRP B O 1
ATOM 3886 N N . ILE B 1 80 ? -5.605 12.031 11.102 1 97 80 ILE B N 1
ATOM 3887 C CA . ILE B 1 80 ? -6.195 11.828 9.789 1 97 80 ILE B CA 1
ATOM 3888 C C . ILE B 1 80 ? -6.941 10.492 9.75 1 97 80 ILE B C 1
ATOM 3890 O O . ILE B 1 80 ? -8.078 10.422 9.273 1 97 80 ILE B O 1
ATOM 3894 N N . TRP B 1 81 ? -6.367 9.508 10.336 1 97.06 81 TRP B N 1
ATOM 3895 C CA . TRP B 1 81 ? -6.98 8.18 10.328 1 97.06 81 TRP B CA 1
ATOM 3896 C C . TRP B 1 81 ? -8.203 8.141 11.234 1 97.06 81 TRP B C 1
ATOM 3898 O O . TRP B 1 81 ? -9.281 7.715 10.812 1 97.06 81 TRP B O 1
ATOM 3908 N N . LEU B 1 82 ? -8.055 8.641 12.414 1 96.75 82 LEU B N 1
ATOM 3909 C CA . LEU B 1 82 ? -9.094 8.484 13.422 1 96.75 82 LEU B CA 1
ATOM 3910 C C . LEU B 1 82 ? -10.234 9.469 13.203 1 96.75 82 LEU B C 1
ATOM 3912 O O . LEU B 1 82 ? -11.398 9.148 13.453 1 96.75 82 LEU B O 1
ATOM 3916 N N . THR B 1 83 ? -9.883 10.617 12.711 1 95.88 83 THR B N 1
ATOM 3917 C CA . THR B 1 83 ? -10.906 11.656 12.625 1 95.88 83 THR B CA 1
ATOM 3918 C C . THR B 1 83 ? -11.391 11.812 11.188 1 95.88 83 THR B C 1
ATOM 3920 O O . THR B 1 83 ? -12.586 11.656 10.906 1 95.88 83 THR B O 1
ATOM 3923 N N . LEU B 1 84 ? -10.5 11.961 10.32 1 94.06 84 LEU B N 1
ATOM 3924 C CA . LEU B 1 84 ? -10.93 12.234 8.953 1 94.06 84 LEU B CA 1
ATOM 3925 C C . LEU B 1 84 ? -11.5 10.977 8.305 1 94.06 84 LEU B C 1
ATOM 3927 O O . LEU B 1 84 ? -12.547 11.031 7.648 1 94.06 84 LEU B O 1
ATOM 3931 N N . VAL B 1 85 ? -10.883 9.875 8.531 1 94.5 85 VAL B N 1
ATOM 3932 C CA . VAL B 1 85 ? -11.289 8.664 7.832 1 94.5 85 VAL B CA 1
ATOM 3933 C C . VAL B 1 85 ? -12.336 7.914 8.656 1 94.5 85 VAL B C 1
ATOM 3935 O O . VAL B 1 85 ? -13.391 7.539 8.141 1 94.5 85 VAL B O 1
ATOM 3938 N N . MET B 1 86 ? -12.125 7.852 9.977 1 94.62 86 MET B N 1
ATOM 3939 C CA . MET B 1 86 ? -12.984 7.004 10.805 1 94.62 86 MET B CA 1
ATOM 3940 C C . MET B 1 86 ? -14.078 7.828 11.477 1 94.62 86 MET B C 1
ATOM 3942 O O . MET B 1 86 ? -14.953 7.277 12.148 1 94.62 86 MET B O 1
ATOM 3946 N N . GLY B 1 87 ? -14.094 9.094 11.414 1 93.06 87 GLY B N 1
ATOM 3947 C CA . GLY B 1 87 ? -15.141 9.938 11.977 1 93.06 87 GLY B CA 1
ATOM 3948 C C . GLY B 1 87 ? -15.188 9.906 13.492 1 93.06 87 GLY B C 1
ATOM 3949 O O . GLY B 1 87 ? -16.266 9.883 14.078 1 93.06 87 GLY B O 1
ATOM 3950 N N . ASN B 1 88 ? -13.984 9.688 14.062 1 95.5 88 ASN B N 1
ATOM 3951 C CA . ASN B 1 88 ? -13.844 9.656 15.516 1 95.5 88 ASN B CA 1
ATOM 3952 C C . ASN B 1 88 ? -14.531 8.43 16.109 1 95.5 88 ASN B C 1
ATOM 3954 O O . ASN B 1 88 ? -15.164 8.516 17.156 1 95.5 88 ASN B O 1
ATOM 3958 N N . TYR B 1 89 ? -14.383 7.422 15.375 1 92.69 89 TYR B N 1
ATOM 3959 C CA . TYR B 1 89 ? -14.961 6.16 15.828 1 92.69 89 TYR B CA 1
ATOM 3960 C C . TYR B 1 89 ? -14.375 5.746 17.172 1 92.69 89 TYR B C 1
ATOM 3962 O O . TYR B 1 89 ? -13.148 5.676 17.328 1 92.69 89 TYR B O 1
ATOM 3970 N N . GLY B 1 90 ? -15.258 5.559 18.125 1 93.62 90 GLY B N 1
ATOM 3971 C CA . GLY B 1 90 ? -14.836 5.039 19.406 1 93.62 90 GLY B CA 1
ATOM 3972 C C . GLY B 1 90 ? -14.414 6.121 20.391 1 93.62 90 GLY B C 1
ATOM 3973 O O . GLY B 1 90 ? -14.008 5.828 21.516 1 93.62 90 GLY B O 1
ATOM 3974 N N . LYS B 1 91 ? -14.516 7.348 20.078 1 95.12 91 LYS B N 1
ATOM 3975 C CA . LYS B 1 91 ? -14.07 8.453 20.906 1 95.12 91 LYS B CA 1
ATOM 3976 C C . LYS B 1 91 ? -14.773 8.43 22.266 1 95.12 91 LYS B C 1
ATOM 3978 O O . LYS B 1 91 ? -14.148 8.68 23.297 1 95.12 91 LYS B O 1
ATOM 3983 N N . THR B 1 92 ? -16.109 8.055 22.312 1 93.69 92 THR B N 1
ATOM 3984 C CA . THR B 1 92 ? -16.891 8.125 23.531 1 93.69 92 THR B CA 1
ATOM 3985 C C . THR B 1 92 ? -17.156 6.723 24.094 1 93.69 92 THR B C 1
ATOM 3987 O O . THR B 1 92 ? -18.125 6.5 24.812 1 93.69 92 THR B O 1
ATOM 3990 N N . SER B 1 93 ? -16.281 5.816 23.656 1 93.38 93 SER B N 1
ATOM 3991 C CA . SER B 1 93 ? -16.484 4.43 24.078 1 93.38 93 SER B CA 1
ATOM 3992 C C . SER B 1 93 ? -16.312 4.281 25.578 1 93.38 93 SER B C 1
ATOM 3994 O O . SER B 1 93 ? -17 3.467 26.203 1 93.38 93 SER B O 1
ATOM 3996 N N . LEU B 1 94 ? -15.484 5.102 26.219 1 94.19 94 LEU B N 1
ATOM 3997 C CA . LEU B 1 94 ? -15.242 4.984 27.656 1 94.19 94 LEU B CA 1
ATOM 3998 C C . LEU B 1 94 ? -16.109 5.961 28.438 1 94.19 94 LEU B C 1
ATOM 4000 O O . LEU B 1 94 ? -16.625 5.621 29.5 1 94.19 94 LEU B O 1
ATOM 4004 N N . THR B 1 95 ? -16.125 7.176 27.891 1 92.94 95 THR B N 1
ATOM 4005 C CA . THR B 1 95 ? -16.906 8.219 28.547 1 92.94 95 THR B CA 1
ATOM 4006 C C . THR B 1 95 ? -17.297 9.312 27.562 1 92.94 95 THR B C 1
ATOM 4008 O O . THR B 1 95 ? -16.641 9.492 26.531 1 92.94 95 THR B O 1
ATOM 4011 N N . GLU B 1 96 ? -18.312 10.008 27.891 1 90.5 96 GLU B N 1
ATOM 4012 C CA . GLU B 1 96 ? -18.75 11.133 27.078 1 90.5 96 GLU B CA 1
ATOM 4013 C C . GLU B 1 96 ? -18.328 12.461 27.703 1 90.5 96 GLU B C 1
ATOM 4015 O O . GLU B 1 96 ? -18.438 13.516 27.062 1 90.5 96 GLU B O 1
ATOM 4020 N N . LYS B 1 97 ? -17.781 12.352 28.828 1 91.56 97 LYS B N 1
ATOM 4021 C CA . LYS B 1 97 ? -17.469 13.578 29.562 1 91.56 97 LYS B CA 1
ATOM 4022 C C . LYS B 1 97 ? -16.094 14.117 29.188 1 91.56 97 LYS B C 1
ATOM 4024 O O . LYS B 1 97 ? -15.109 13.367 29.156 1 91.56 97 LYS B O 1
ATOM 4029 N N . GLN B 1 98 ? -16.031 15.414 28.922 1 94.25 98 GLN B N 1
ATOM 4030 C CA . GLN B 1 98 ? -14.773 16.094 28.703 1 94.25 98 GLN B CA 1
ATOM 4031 C C . GLN B 1 98 ? -14.148 16.562 30.016 1 94.25 98 GLN B C 1
ATOM 4033 O O . GLN B 1 98 ? -14.867 16.844 30.984 1 94.25 98 GLN B O 1
ATOM 4038 N N . PRO B 1 99 ? -12.875 16.594 30.141 1 94.81 99 PRO B N 1
ATOM 4039 C CA . PRO B 1 99 ? -11.875 16.375 29.078 1 94.81 99 PRO B CA 1
ATOM 4040 C C . PRO B 1 99 ? -11.438 14.922 28.969 1 94.81 99 PRO B C 1
ATOM 4042 O O . PRO B 1 99 ? -10.508 14.609 28.219 1 94.81 99 PRO B O 1
ATOM 4045 N N . TRP B 1 100 ? -12.023 13.984 29.672 1 96.12 100 TRP B N 1
ATOM 4046 C CA . TRP B 1 100 ? -11.586 12.594 29.766 1 96.12 100 TRP B CA 1
ATOM 4047 C C . TRP B 1 100 ? -11.742 11.883 28.422 1 96.12 100 TRP B C 1
ATOM 4049 O O . TRP B 1 100 ? -10.891 11.078 28.031 1 96.12 100 TRP B O 1
ATOM 4059 N N . ALA B 1 101 ? -12.805 12.195 27.688 1 96.5 101 ALA B N 1
ATOM 4060 C CA . ALA B 1 101 ? -13 11.609 26.375 1 96.5 101 ALA B CA 1
ATOM 4061 C C . ALA B 1 101 ? -11.875 12.008 25.422 1 96.5 101 ALA B C 1
ATOM 4063 O O . ALA B 1 101 ? -11.352 11.18 24.672 1 96.5 101 ALA B O 1
ATOM 4064 N N . GLY B 1 102 ? -11.555 13.312 25.547 1 97.25 102 GLY B N 1
ATOM 4065 C CA . GLY B 1 102 ? -10.477 13.812 24.703 1 97.25 102 GLY B CA 1
ATOM 4066 C C . GLY B 1 102 ? -9.125 13.219 25.062 1 97.25 102 GLY B C 1
ATOM 4067 O O . GLY B 1 102 ? -8.336 12.883 24.172 1 97.25 102 GLY B O 1
ATOM 4068 N N . ILE B 1 103 ? -8.867 13.078 26.328 1 97.44 103 ILE B N 1
ATOM 4069 C CA . ILE B 1 103 ? -7.605 12.508 26.781 1 97.44 103 ILE B CA 1
ATOM 4070 C C . ILE B 1 103 ? -7.5 11.055 26.328 1 97.44 103 ILE B C 1
ATOM 4072 O O . ILE B 1 103 ? -6.473 10.633 25.797 1 97.44 103 ILE B O 1
ATOM 4076 N N . TYR B 1 104 ? -8.547 10.336 26.5 1 97.62 104 TYR B N 1
ATOM 4077 C CA . TYR B 1 104 ? -8.594 8.945 26.062 1 97.62 104 TYR B CA 1
ATOM 4078 C C . TYR B 1 104 ? -8.305 8.828 24.578 1 97.62 104 TYR B C 1
ATOM 4080 O O . TYR B 1 104 ? -7.449 8.039 24.156 1 97.62 104 TYR B O 1
ATOM 4088 N N . TYR B 1 105 ? -8.984 9.609 23.812 1 97.81 105 TYR B N 1
ATOM 4089 C CA . TYR B 1 105 ? -8.875 9.492 22.375 1 97.81 105 TYR B CA 1
ATOM 4090 C C . TYR B 1 105 ? -7.512 9.961 21.875 1 97.81 105 TYR B C 1
ATOM 4092 O O . TYR B 1 105 ? -7.02 9.5 20.844 1 97.81 105 TYR B O 1
ATOM 4100 N N . THR B 1 106 ? -6.922 10.883 22.656 1 97.81 106 THR B N 1
ATOM 4101 C CA . THR B 1 106 ? -5.555 11.289 22.344 1 97.81 106 THR B CA 1
ATOM 4102 C C . THR B 1 106 ? -4.582 10.133 22.562 1 97.81 106 THR B C 1
ATOM 4104 O O . THR B 1 106 ? -3.709 9.891 21.734 1 97.81 106 THR B O 1
ATOM 4107 N N . ILE B 1 107 ? -4.723 9.414 23.625 1 97.88 107 ILE B N 1
ATOM 4108 C CA . ILE B 1 107 ? -3.873 8.258 23.906 1 97.88 107 ILE B CA 1
ATOM 4109 C C . ILE B 1 107 ? -4.062 7.199 22.828 1 97.88 107 ILE B C 1
ATOM 4111 O O . ILE B 1 107 ? -3.09 6.602 22.359 1 97.88 107 ILE B O 1
ATOM 4115 N N . VAL B 1 108 ? -5.277 7.012 22.422 1 97.56 108 VAL B N 1
ATOM 4116 C CA . VAL B 1 108 ? -5.555 6.082 21.328 1 97.56 108 VAL B CA 1
ATOM 4117 C C . VAL B 1 108 ? -4.832 6.539 20.062 1 97.56 108 VAL B C 1
ATOM 4119 O O . VAL B 1 108 ? -4.234 5.723 19.359 1 97.56 108 VAL B O 1
ATOM 4122 N N . GLY B 1 109 ? -4.949 7.809 19.828 1 97.69 109 GLY B N 1
ATOM 4123 C CA . GLY B 1 109 ? -4.246 8.352 18.672 1 97.69 109 GLY B CA 1
ATOM 4124 C C . GLY B 1 109 ? -2.75 8.102 18.719 1 97.69 109 GLY B C 1
ATOM 4125 O O . GLY B 1 109 ? -2.158 7.68 17.719 1 97.69 109 GLY B O 1
ATOM 4126 N N . TRP B 1 110 ? -2.166 8.336 19.891 1 97.94 110 TRP B N 1
ATOM 4127 C CA . TRP B 1 110 ? -0.734 8.109 20.047 1 97.94 110 TRP B CA 1
ATOM 4128 C C . TRP B 1 110 ? -0.38 6.645 19.828 1 97.94 110 TRP B C 1
ATOM 4130 O O . TRP B 1 110 ? 0.602 6.336 19.141 1 97.94 110 TRP B O 1
ATOM 4140 N N . LEU B 1 111 ? -1.159 5.746 20.297 1 98.12 111 LEU B N 1
ATOM 4141 C CA . LEU B 1 111 ? -0.901 4.316 20.172 1 98.12 111 LEU B CA 1
ATOM 4142 C C . LEU B 1 111 ? -1.069 3.852 18.719 1 98.12 111 LEU B C 1
ATOM 4144 O O . LEU B 1 111 ? -0.295 3.023 18.234 1 98.12 111 LEU B O 1
ATOM 4148 N N . VAL B 1 112 ? -2.039 4.391 18.062 1 97.69 112 VAL B N 1
ATOM 4149 C CA . VAL B 1 112 ? -2.27 4.047 16.656 1 97.69 112 VAL B CA 1
ATOM 4150 C C . VAL B 1 112 ? -1.102 4.539 15.805 1 97.69 112 VAL B C 1
ATOM 4152 O O . VAL B 1 112 ? -0.615 3.816 14.93 1 97.69 112 VAL B O 1
ATOM 4155 N N . GLY B 1 113 ? -0.736 5.734 16.078 1 98.06 113 GLY B N 1
ATOM 4156 C CA . GLY B 1 113 ? 0.406 6.27 15.359 1 98.06 113 GLY B CA 1
ATOM 4157 C C . GLY B 1 113 ? 1.675 5.465 15.57 1 98.06 113 GLY B C 1
ATOM 4158 O O . GLY B 1 113 ? 2.363 5.121 14.602 1 98.06 113 GLY B O 1
ATOM 4159 N N . ALA B 1 114 ? 1.984 5.109 16.812 1 97.75 114 ALA B N 1
ATOM 4160 C CA . ALA B 1 114 ? 3.164 4.312 17.141 1 97.75 114 ALA B CA 1
ATOM 4161 C C . ALA B 1 114 ? 3.064 2.91 16.547 1 97.75 114 ALA B C 1
ATOM 4163 O O . ALA B 1 114 ? 4.043 2.385 16 1 97.75 114 ALA B O 1
ATOM 4164 N N . GLY B 1 115 ? 1.936 2.369 16.688 1 97.75 115 GLY B N 1
ATOM 4165 C CA . GLY B 1 115 ? 1.721 1.047 16.125 1 97.75 115 GLY B CA 1
ATOM 4166 C C . GLY B 1 115 ? 1.908 1.002 14.617 1 97.75 115 GLY B C 1
ATOM 4167 O O . GLY B 1 115 ? 2.498 0.059 14.094 1 97.75 115 GLY B O 1
ATOM 4168 N N . ALA B 1 116 ? 1.349 1.965 13.938 1 97.31 116 ALA B N 1
ATOM 4169 C CA . ALA B 1 116 ? 1.496 2.033 12.484 1 97.31 116 ALA B CA 1
ATOM 4170 C C . ALA B 1 116 ? 2.961 2.189 12.086 1 97.31 116 ALA B C 1
ATOM 4172 O O . ALA B 1 116 ? 3.414 1.592 11.109 1 97.31 116 ALA B O 1
ATOM 4173 N N . PHE B 1 117 ? 3.684 3 12.828 1 97.88 117 PHE B N 1
ATOM 4174 C CA . PHE B 1 117 ? 5.113 3.15 12.586 1 97.88 117 PHE B CA 1
ATOM 4175 C C . PHE B 1 117 ? 5.824 1.807 12.688 1 97.88 117 PHE B C 1
ATOM 4177 O O . PHE B 1 117 ? 6.629 1.46 11.812 1 97.88 117 PHE B O 1
ATOM 4184 N N . LEU B 1 118 ? 5.547 1.065 13.68 1 96.44 118 LEU B N 1
ATOM 4185 C CA . LEU B 1 118 ? 6.172 -0.235 13.883 1 96.44 118 LEU B CA 1
ATOM 4186 C C . LEU B 1 118 ? 5.785 -1.208 12.773 1 96.44 118 LEU B C 1
ATOM 4188 O O . LEU B 1 118 ? 6.637 -1.922 12.242 1 96.44 118 LEU B O 1
ATOM 4192 N N . ALA B 1 119 ? 4.617 -1.13 12.398 1 94.5 119 ALA B N 1
ATOM 4193 C CA . ALA B 1 119 ? 4.098 -2.088 11.43 1 94.5 119 ALA B CA 1
ATOM 4194 C C . ALA B 1 119 ? 4.625 -1.787 10.031 1 94.5 119 ALA B C 1
ATOM 4196 O O . ALA B 1 119 ? 4.863 -2.703 9.234 1 94.5 119 ALA B O 1
ATOM 4197 N N . LEU B 1 120 ? 4.797 -0.535 9.719 1 95.88 120 LEU B N 1
ATOM 4198 C CA . LEU B 1 120 ? 5.133 -0.164 8.344 1 95.88 120 LEU B CA 1
ATOM 4199 C C . LEU B 1 120 ? 6.633 0.066 8.203 1 95.88 120 LEU B C 1
ATOM 4201 O O . LEU B 1 120 ? 7.281 -0.561 7.359 1 95.88 120 LEU B O 1
ATOM 4205 N N . ILE B 1 121 ? 7.152 0.854 9.102 1 96.5 121 ILE B N 1
ATOM 4206 C CA . ILE B 1 121 ? 8.547 1.266 8.969 1 96.5 121 ILE B CA 1
ATOM 4207 C C . ILE B 1 121 ? 9.453 0.211 9.594 1 96.5 121 ILE B C 1
ATOM 4209 O O . ILE B 1 121 ? 10.375 -0.284 8.938 1 96.5 121 ILE B O 1
ATOM 4213 N N . SER B 1 122 ? 9.102 -0.186 10.805 1 95.12 122 SER B N 1
ATOM 4214 C CA . SER B 1 122 ? 9.961 -1.139 11.492 1 95.12 122 SER B CA 1
ATOM 4215 C C . SER B 1 122 ? 9.898 -2.516 10.836 1 95.12 122 SER B C 1
ATOM 4217 O O . SER B 1 122 ? 10.891 -3.254 10.836 1 95.12 122 SER B O 1
ATOM 4219 N N . PHE B 1 123 ? 8.773 -2.822 10.281 1 96.12 123 PHE B N 1
ATOM 4220 C CA . PHE B 1 123 ? 8.688 -4.074 9.531 1 96.12 1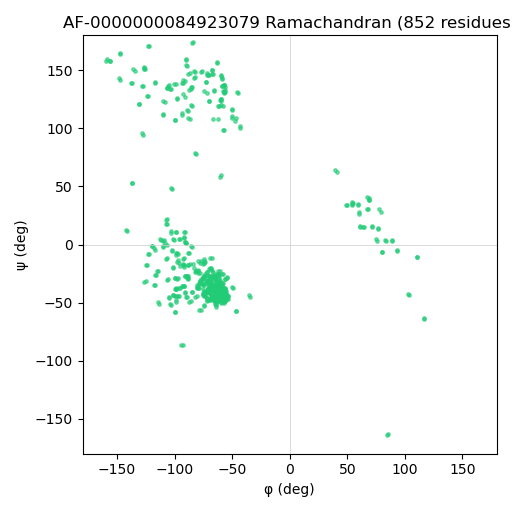23 PHE B CA 1
ATOM 4221 C C . PHE B 1 123 ? 9.648 -4.062 8.352 1 96.12 123 PHE B C 1
ATOM 4223 O O . PHE B 1 123 ? 10.383 -5.023 8.133 1 96.12 123 PHE B O 1
ATOM 4230 N N . MET B 1 124 ? 9.648 -3.023 7.621 1 96.12 124 MET B N 1
ATOM 4231 C CA . MET B 1 124 ? 10.594 -2.871 6.523 1 96.12 124 MET B CA 1
ATOM 4232 C C . MET B 1 124 ? 12.031 -2.906 7.035 1 96.12 124 MET B C 1
ATOM 4234 O O . MET B 1 124 ? 12.93 -3.404 6.348 1 96.12 124 MET B O 1
ATOM 4238 N N . GLY B 1 125 ? 12.195 -2.438 8.25 1 97.75 125 GLY B N 1
ATOM 4239 C CA . GLY B 1 125 ? 13.516 -2.309 8.844 1 97.75 125 GLY B CA 1
ATOM 4240 C C . GLY B 1 125 ? 14.172 -3.645 9.148 1 97.75 125 GLY B C 1
ATOM 4241 O O . GLY B 1 125 ? 15.367 -3.709 9.414 1 97.75 125 GLY B O 1
ATOM 4242 N N . ILE B 1 126 ? 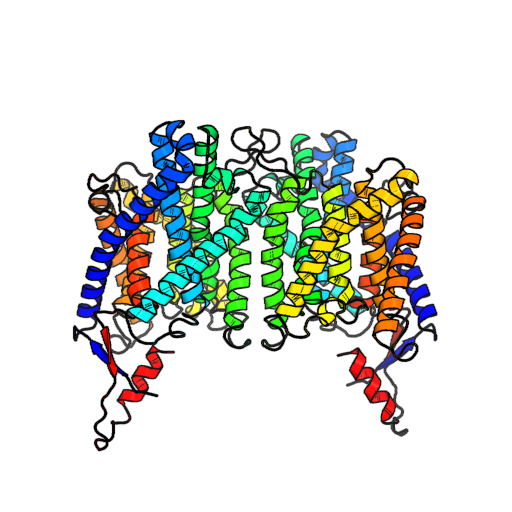13.406 -4.691 9.062 1 96.69 126 ILE B N 1
ATOM 4243 C CA . ILE B 1 126 ? 13.977 -6.016 9.258 1 96.69 126 ILE B CA 1
ATOM 4244 C C . ILE B 1 126 ? 14.984 -6.32 8.148 1 96.69 126 ILE B C 1
ATOM 4246 O O . ILE B 1 126 ? 16.016 -6.941 8.398 1 96.69 126 ILE B O 1
ATOM 4250 N N . TRP B 1 127 ? 14.75 -5.707 6.953 1 97.44 127 TRP B N 1
ATOM 4251 C CA . TRP B 1 127 ? 15.617 -6.039 5.824 1 97.44 127 TRP B CA 1
ATOM 4252 C C . TRP B 1 127 ? 16.25 -4.781 5.238 1 97.44 127 TRP B C 1
ATOM 4254 O O . TRP B 1 127 ? 17.188 -4.867 4.441 1 97.44 127 TRP B O 1
ATOM 4264 N N . TRP B 1 128 ? 15.695 -3.613 5.547 1 97.62 128 TRP B N 1
ATOM 4265 C CA . TRP B 1 128 ? 16.297 -2.326 5.219 1 97.62 128 TRP B CA 1
ATOM 4266 C C . TRP B 1 128 ? 17.016 -1.738 6.426 1 97.62 128 TRP B C 1
ATOM 4268 O O . TRP B 1 128 ? 16.391 -1.153 7.309 1 97.62 128 TRP B O 1
ATOM 4278 N N . LYS B 1 129 ? 18.203 -1.747 6.426 1 97.31 129 LYS B N 1
ATOM 4279 C CA . LYS B 1 129 ? 19.031 -1.408 7.57 1 97.31 129 LYS B CA 1
ATOM 4280 C C . LYS B 1 129 ? 18.703 -0.021 8.109 1 97.31 129 LYS B C 1
ATOM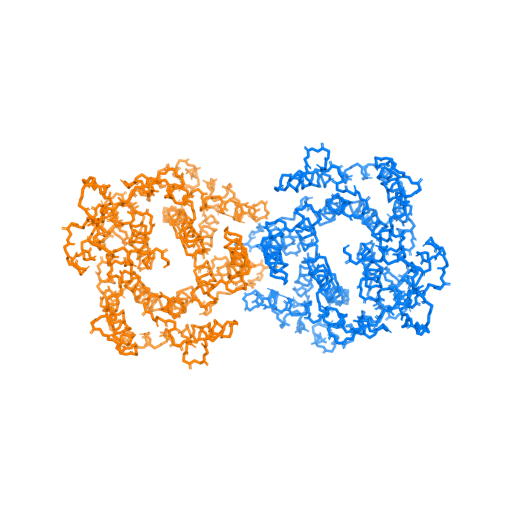 4282 O O . LYS B 1 129 ? 18.594 0.17 9.32 1 97.31 129 LYS B O 1
ATOM 4287 N N . PRO B 1 130 ? 18.484 0.958 7.258 1 97.31 130 PRO B N 1
ATOM 4288 C CA . PRO B 1 130 ? 18.234 2.299 7.789 1 97.31 130 PRO B CA 1
ATOM 4289 C C . PRO B 1 130 ? 16.969 2.367 8.641 1 97.31 130 PRO B C 1
ATOM 4291 O O . PRO B 1 130 ? 16.891 3.176 9.57 1 97.31 130 PRO B O 1
ATOM 4294 N N . PHE B 1 131 ? 16.016 1.506 8.344 1 97.81 131 PHE B N 1
ATOM 4295 C CA . PHE B 1 131 ? 14.727 1.563 9.016 1 97.81 131 PHE B CA 1
ATOM 4296 C C . PHE B 1 131 ? 14.688 0.596 10.195 1 97.81 131 PHE B C 1
ATOM 4298 O O . PHE B 1 131 ? 13.633 0.413 10.812 1 97.81 131 PHE B O 1
ATOM 4305 N N . SER B 1 132 ? 15.812 -0.045 10.484 1 97.88 132 SER B N 1
ATOM 4306 C CA . SER B 1 132 ? 15.836 -0.958 11.625 1 97.88 132 SER B CA 1
ATOM 4307 C C . SER B 1 132 ? 15.695 -0.202 12.938 1 97.88 132 SER B C 1
ATOM 4309 O O . SER B 1 132 ? 16.125 0.944 13.055 1 97.88 132 SER B O 1
ATOM 4311 N N . LEU B 1 133 ? 15.141 -0.84 13.875 1 97.75 133 LEU B N 1
ATOM 4312 C CA . LEU B 1 133 ? 14.984 -0.241 15.195 1 97.75 133 LEU B CA 1
ATOM 4313 C C . LEU B 1 133 ? 16.344 0.085 15.812 1 97.75 133 LEU B C 1
ATOM 4315 O O . LEU B 1 133 ? 16.484 1.106 16.484 1 97.75 133 LEU B O 1
ATOM 4319 N N . ALA B 1 134 ? 17.312 -0.722 15.555 1 97.5 134 ALA B N 1
ATOM 4320 C CA . ALA B 1 134 ? 18.656 -0.528 16.094 1 97.5 134 ALA B CA 1
ATOM 4321 C C . ALA B 1 134 ? 19.281 0.772 15.586 1 97.5 134 ALA B C 1
ATOM 4323 O O . ALA B 1 134 ? 19.859 1.534 16.359 1 97.5 134 ALA B O 1
ATOM 4324 N N . ILE B 1 135 ? 19.125 1.008 14.312 1 97.56 135 ILE B N 1
ATOM 4325 C CA . ILE B 1 135 ? 19.703 2.205 13.711 1 97.56 135 ILE B CA 1
ATOM 4326 C C . ILE B 1 135 ? 18.891 3.432 14.117 1 97.56 135 ILE B C 1
ATOM 4328 O O . ILE B 1 135 ? 19.453 4.453 14.516 1 97.56 135 ILE B O 1
ATOM 4332 N N . MET B 1 136 ? 17.625 3.367 14.094 1 98.06 136 MET B N 1
ATOM 4333 C CA . MET B 1 136 ? 16.781 4.539 14.281 1 98.06 136 MET B CA 1
ATOM 4334 C C . MET B 1 136 ? 16.719 4.938 15.758 1 98.06 136 MET B C 1
ATOM 4336 O O . MET B 1 136 ? 16.594 6.117 16.078 1 98.06 136 MET B O 1
ATOM 4340 N N . PHE B 1 137 ? 16.859 3.949 16.672 1 98.06 137 PHE B N 1
ATOM 4341 C CA . PHE B 1 137 ? 16.609 4.293 18.078 1 98.06 137 PHE B CA 1
ATOM 4342 C C . PHE B 1 137 ? 17.875 4.168 18.906 1 98.06 137 PHE B C 1
ATOM 4344 O O . PHE B 1 137 ? 18 4.793 19.953 1 98.06 137 PHE B O 1
ATOM 4351 N N . VAL B 1 138 ? 18.844 3.336 18.406 1 98.19 138 VAL B N 1
ATOM 4352 C CA . VAL B 1 138 ? 20.031 3.123 19.219 1 98.19 138 VAL B CA 1
ATOM 4353 C C . VAL B 1 138 ? 21.281 3.168 18.328 1 98.19 138 VAL B C 1
ATOM 4355 O O . VAL B 1 138 ? 22.094 2.238 18.344 1 98.19 138 VAL B O 1
ATOM 4358 N N . PRO B 1 139 ? 21.375 4.227 17.594 1 98 139 PRO B N 1
ATOM 4359 C CA . PRO B 1 139 ? 22.609 4.309 16.828 1 98 139 PRO B CA 1
ATOM 4360 C C . PRO B 1 139 ? 23.859 4.316 17.703 1 98 139 PRO B C 1
ATOM 4362 O O . PRO B 1 139 ? 23.859 4.914 18.781 1 98 139 PRO B O 1
ATOM 4365 N N . ARG B 1 140 ? 24.953 3.715 17.234 1 97.44 140 ARG B N 1
ATOM 4366 C CA . ARG B 1 140 ? 26.125 3.506 18.078 1 97.44 140 ARG B CA 1
ATOM 4367 C C . ARG B 1 140 ? 27.328 4.27 17.547 1 97.44 140 ARG B C 1
ATOM 4369 O O . ARG B 1 140 ? 28.25 4.59 18.297 1 97.44 140 ARG B O 1
ATOM 4376 N N . THR B 1 141 ? 27.391 4.539 16.266 1 96.81 141 THR B N 1
ATOM 4377 C CA . THR B 1 141 ? 28.516 5.207 15.625 1 96.81 141 THR B CA 1
ATOM 4378 C C . THR B 1 141 ? 28.062 6.48 14.914 1 96.81 141 THR B C 1
ATOM 4380 O O . THR B 1 141 ? 26.859 6.727 14.781 1 96.81 141 THR B O 1
ATOM 4383 N N . ALA B 1 142 ? 29 7.246 14.477 1 96.94 142 ALA B N 1
ATOM 4384 C CA . ALA B 1 142 ? 28.688 8.453 13.719 1 96.94 142 ALA B CA 1
ATOM 4385 C C . ALA B 1 142 ? 27.984 8.117 12.406 1 96.94 142 ALA B C 1
ATOM 4387 O O . ALA B 1 142 ? 27.078 8.836 11.977 1 96.94 142 ALA B O 1
ATOM 4388 N N . ALA B 1 143 ? 28.406 6.996 11.852 1 95.19 143 ALA B N 1
ATOM 4389 C CA . ALA B 1 143 ? 27.797 6.539 10.609 1 95.19 143 ALA B CA 1
ATOM 4390 C C . ALA B 1 143 ? 26.344 6.129 10.836 1 95.19 143 ALA B C 1
ATOM 4392 O O . ALA B 1 143 ? 25.484 6.406 10 1 95.19 143 ALA B O 1
ATOM 4393 N N . ASP B 1 144 ? 26.094 5.527 11.977 1 96.5 144 ASP B N 1
ATOM 4394 C CA . ASP B 1 144 ? 24.734 5.156 12.336 1 96.5 144 ASP B CA 1
ATOM 4395 C C . ASP B 1 144 ? 23.859 6.395 12.5 1 96.5 144 ASP B C 1
ATOM 4397 O O . ASP B 1 144 ? 22.688 6.387 12.109 1 96.5 144 ASP B O 1
ATOM 4401 N N . VAL B 1 145 ? 24.438 7.402 13.078 1 97.75 145 VAL B N 1
ATOM 4402 C CA . VAL B 1 145 ? 23.688 8.633 13.344 1 97.75 145 VAL B CA 1
ATOM 4403 C C . VAL B 1 145 ? 23.281 9.289 12.023 1 97.75 145 VAL B C 1
ATOM 4405 O O . VAL B 1 145 ? 22.141 9.719 11.859 1 97.75 145 VAL B O 1
ATOM 4408 N N . ALA B 1 146 ? 24.203 9.297 11.109 1 95.94 146 ALA B N 1
ATOM 4409 C CA . ALA B 1 146 ? 23.906 9.859 9.797 1 95.94 146 ALA B CA 1
ATOM 4410 C C . ALA B 1 146 ? 22.812 9.07 9.094 1 95.94 146 ALA B C 1
ATOM 4412 O O . ALA B 1 146 ? 21.891 9.656 8.516 1 95.94 146 ALA B O 1
ATOM 4413 N N . MET B 1 147 ? 22.859 7.781 9.156 1 95.94 147 MET B N 1
ATOM 4414 C CA . MET B 1 147 ? 21.859 6.918 8.547 1 95.94 147 MET B CA 1
ATOM 4415 C C . MET B 1 147 ? 20.516 7.074 9.25 1 95.94 147 MET B C 1
ATOM 4417 O O . MET B 1 147 ? 19.469 7.121 8.594 1 95.94 147 MET B O 1
ATOM 4421 N N . ALA B 1 148 ? 20.594 7.152 10.5 1 97.56 148 ALA B N 1
ATOM 4422 C CA . ALA B 1 148 ? 19.375 7.328 11.289 1 97.56 148 ALA B CA 1
ATOM 4423 C C . ALA B 1 148 ? 18.688 8.641 10.938 1 97.56 148 ALA B C 1
ATOM 4425 O O . ALA B 1 148 ? 17.453 8.703 10.875 1 97.56 148 ALA B O 1
ATOM 4426 N N . PHE B 1 149 ? 19.469 9.68 10.789 1 96.69 149 PHE B N 1
ATOM 4427 C CA . PHE B 1 149 ? 18.891 10.977 10.445 1 96.69 149 PHE B CA 1
ATOM 4428 C C . PHE B 1 149 ? 18.109 10.898 9.141 1 96.69 149 PHE B C 1
ATOM 4430 O O . PHE B 1 149 ? 16.969 11.352 9.07 1 96.69 149 PHE B O 1
ATOM 4437 N N . GLU B 1 150 ? 18.656 10.219 8.133 1 95.38 150 GLU B N 1
ATOM 4438 C CA . GLU B 1 150 ? 18 10.07 6.844 1 95.38 150 GLU B CA 1
ATOM 4439 C C . GLU B 1 150 ? 16.75 9.203 6.965 1 95.38 150 GLU B C 1
ATOM 4441 O O . GLU B 1 150 ? 15.719 9.5 6.355 1 95.38 150 GLU B O 1
ATOM 4446 N N . ALA B 1 151 ? 16.859 8.188 7.727 1 97.25 151 ALA B N 1
ATOM 4447 C CA . ALA B 1 151 ? 15.742 7.27 7.926 1 97.25 151 ALA B CA 1
ATOM 4448 C C . ALA B 1 151 ? 14.57 7.961 8.617 1 97.25 151 ALA B C 1
ATOM 4450 O O . ALA B 1 151 ? 13.414 7.801 8.219 1 97.25 151 ALA B O 1
ATOM 4451 N N . TRP B 1 152 ? 14.867 8.711 9.625 1 97.81 152 TRP B N 1
ATOM 4452 C CA . TRP B 1 152 ? 13.82 9.43 10.352 1 97.81 152 TRP B CA 1
ATOM 4453 C C . TRP B 1 152 ? 13.172 10.484 9.461 1 97.81 152 TRP B C 1
ATOM 4455 O O . TRP B 1 152 ? 11.953 10.641 9.461 1 97.81 152 TRP B O 1
ATOM 4465 N N . GLU B 1 153 ? 14 11.195 8.734 1 96.38 153 GLU B N 1
ATOM 4466 C CA . GLU B 1 153 ? 13.422 12.195 7.844 1 96.38 153 GLU B CA 1
ATOM 4467 C C . GLU B 1 153 ? 12.484 11.555 6.824 1 96.38 153 GLU B C 1
ATOM 4469 O O . GLU B 1 153 ? 11.367 12.023 6.621 1 96.38 153 GLU B O 1
ATOM 4474 N N . ALA B 1 154 ? 12.961 10.484 6.238 1 96.75 154 ALA B N 1
ATOM 4475 C CA . ALA B 1 154 ? 12.125 9.781 5.273 1 96.75 154 ALA B CA 1
ATOM 4476 C C . ALA B 1 154 ? 10.836 9.281 5.93 1 96.75 154 ALA B C 1
ATOM 4478 O O . ALA B 1 154 ? 9.75 9.414 5.363 1 96.75 154 ALA B O 1
ATOM 4479 N N . SER B 1 155 ? 11 8.703 7.078 1 97.62 155 SER B N 1
ATOM 4480 C CA . SER B 1 155 ? 9.852 8.133 7.777 1 97.62 155 SER B CA 1
ATOM 4481 C C . SER B 1 155 ? 8.891 9.227 8.242 1 97.62 155 SER B C 1
ATOM 4483 O O . SER B 1 155 ? 7.676 9.031 8.242 1 97.62 155 SER B O 1
ATOM 4485 N N . ASN B 1 156 ? 9.414 10.375 8.648 1 96.69 156 ASN B N 1
ATOM 4486 C CA . ASN B 1 156 ? 8.594 11.484 9.125 1 96.69 156 ASN B CA 1
ATOM 4487 C C . ASN B 1 156 ? 7.613 11.961 8.062 1 96.69 156 ASN B C 1
ATOM 4489 O O . ASN B 1 156 ? 6.434 12.18 8.352 1 96.69 156 ASN B O 1
ATOM 4493 N N . PHE B 1 157 ? 8.086 11.961 6.914 1 96.25 157 PHE B N 1
ATOM 4494 C CA . PHE B 1 157 ? 7.289 12.578 5.859 1 96.25 157 PHE B CA 1
ATOM 4495 C C . PHE B 1 157 ? 6.387 11.547 5.191 1 96.25 157 PHE B C 1
ATOM 4497 O O . PHE B 1 157 ? 5.781 11.828 4.152 1 96.25 157 PHE B O 1
ATOM 4504 N N . TYR B 1 158 ? 6.355 10.367 5.871 1 97.62 158 TYR B N 1
ATOM 4505 C CA . TYR B 1 158 ? 5.188 9.539 5.605 1 97.62 158 TYR B CA 1
ATOM 4506 C C . TYR B 1 158 ? 3.9 10.32 5.844 1 97.62 158 TYR B C 1
ATOM 4508 O O . TYR B 1 158 ? 2.904 10.125 5.145 1 97.62 158 TYR B O 1
ATOM 4516 N N . ALA B 1 159 ? 3.986 11.258 6.738 1 97.75 159 ALA B N 1
ATOM 4517 C CA . ALA B 1 159 ? 2.846 12.109 7.078 1 97.75 159 ALA B CA 1
ATOM 4518 C C . ALA B 1 159 ? 2.385 12.922 5.867 1 97.75 159 ALA B C 1
ATOM 4520 O O . ALA B 1 159 ? 1.185 13.094 5.652 1 97.75 159 ALA B O 1
ATOM 4521 N N . LEU B 1 160 ? 3.336 13.422 5.133 1 97.44 160 LEU B N 1
ATOM 4522 C CA . LEU B 1 160 ? 2.967 14.18 3.941 1 97.44 160 LEU B CA 1
ATOM 4523 C C . LEU B 1 160 ? 2.289 13.273 2.914 1 97.44 160 LEU B C 1
ATOM 4525 O O . LEU B 1 160 ? 1.335 13.688 2.254 1 97.44 160 LEU B O 1
ATOM 4529 N N . ALA B 1 161 ? 2.791 12.07 2.803 1 97.94 161 ALA B N 1
ATOM 4530 C CA . ALA B 1 161 ? 2.154 11.102 1.915 1 97.94 161 ALA B CA 1
ATOM 4531 C C . ALA B 1 161 ? 0.721 10.82 2.355 1 97.94 161 ALA B C 1
ATOM 4533 O O . ALA B 1 161 ? -0.18 10.695 1.521 1 97.94 161 ALA B O 1
ATOM 4534 N N . VAL B 1 162 ? 0.551 10.664 3.635 1 98 162 VAL B N 1
ATOM 4535 C CA . VAL B 1 162 ? -0.783 10.445 4.184 1 98 162 VAL B CA 1
ATOM 4536 C C . VAL B 1 162 ? -1.692 11.617 3.811 1 98 162 VAL B C 1
ATOM 4538 O O . VAL B 1 162 ? -2.82 11.406 3.355 1 98 162 VAL B O 1
ATOM 4541 N N . ILE B 1 163 ? -1.21 12.766 3.914 1 97.44 163 ILE B N 1
ATOM 4542 C CA . ILE B 1 163 ? -1.99 13.969 3.656 1 97.44 163 ILE B CA 1
ATOM 4543 C C . ILE B 1 163 ? -2.383 14.023 2.182 1 97.44 163 ILE B C 1
ATOM 4545 O O . ILE B 1 163 ? -3.559 14.195 1.853 1 97.44 163 ILE B O 1
ATOM 4549 N N . ILE B 1 164 ? -1.467 13.805 1.281 1 96.75 164 ILE B N 1
ATOM 4550 C CA . ILE B 1 164 ? -1.743 14.031 -0.133 1 96.75 164 ILE B CA 1
ATOM 4551 C C . ILE B 1 164 ? -2.527 12.852 -0.701 1 96.75 164 ILE B C 1
ATOM 4553 O O . ILE B 1 164 ? -3.283 13 -1.663 1 96.75 164 ILE B O 1
ATOM 4557 N N . ALA B 1 165 ? -2.398 11.68 -0.018 1 95.12 165 ALA B N 1
ATOM 4558 C CA . ALA B 1 165 ? -3.049 10.492 -0.565 1 95.12 165 ALA B CA 1
ATOM 4559 C C . ALA B 1 165 ? -4.418 10.273 0.076 1 95.12 165 ALA B C 1
ATOM 4561 O O . ALA B 1 165 ? -5.367 9.875 -0.598 1 95.12 165 ALA B O 1
ATOM 4562 N N . GLN B 1 166 ? -4.531 10.539 1.349 1 95.69 166 GLN B N 1
ATOM 4563 C CA . GLN B 1 166 ? -5.723 10.055 2.045 1 95.69 166 GLN B CA 1
ATOM 4564 C C . GLN B 1 166 ? -6.754 11.172 2.197 1 95.69 166 GLN B C 1
ATOM 4566 O O . GLN B 1 166 ? -7.961 10.906 2.23 1 95.69 166 GLN B O 1
ATOM 4571 N N . ILE B 1 167 ? -6.359 12.391 2.27 1 95.06 167 ILE B N 1
ATOM 4572 C CA . ILE B 1 167 ? -7.316 13.477 2.406 1 95.06 167 ILE B CA 1
ATOM 4573 C C . ILE B 1 167 ? -8.258 13.492 1.204 1 95.06 167 ILE B C 1
ATOM 4575 O O . ILE B 1 167 ? -9.484 13.547 1.366 1 95.06 167 ILE B O 1
ATOM 4579 N N . PRO B 1 168 ? -7.777 13.32 -0.018 1 95.94 168 PRO B N 1
ATOM 4580 C CA . PRO B 1 168 ? -8.672 13.344 -1.18 1 95.94 168 PRO B CA 1
ATOM 4581 C C . PRO B 1 168 ? -9.672 12.188 -1.18 1 95.94 168 PRO B C 1
ATOM 4583 O O . PRO B 1 168 ? -10.773 12.32 -1.72 1 95.94 168 PRO B O 1
ATOM 4586 N N . LEU B 1 169 ? -9.336 11.102 -0.58 1 95.12 169 LEU B N 1
ATOM 4587 C CA . LEU B 1 169 ? -10.25 9.961 -0.537 1 95.12 169 LEU B CA 1
ATOM 4588 C C . LEU B 1 169 ? -11.508 10.305 0.255 1 95.12 169 LEU B C 1
ATOM 4590 O O . LEU B 1 169 ? -12.586 9.773 -0.018 1 95.12 169 LEU B O 1
ATOM 4594 N N . VAL B 1 170 ? -11.352 11.188 1.171 1 94.38 170 VAL B N 1
ATOM 4595 C CA . VAL B 1 170 ? -12.484 11.578 2.008 1 94.38 170 VAL B CA 1
ATOM 4596 C C . VAL B 1 170 ? -13.086 12.883 1.494 1 94.38 170 VAL B C 1
ATOM 4598 O O . VAL B 1 170 ? -14.297 12.992 1.313 1 94.38 170 VAL B O 1
ATOM 4601 N N . SER B 1 171 ? -12.234 13.836 1.16 1 95.88 171 SER B N 1
ATOM 4602 C CA . SER B 1 171 ? -12.703 15.18 0.849 1 95.88 171 SER B CA 1
ATOM 4603 C C . SER B 1 171 ? -13.227 15.273 -0.582 1 95.88 171 SER B C 1
ATOM 4605 O O . SER B 1 171 ? -14.195 15.984 -0.853 1 95.88 171 SER B O 1
ATOM 4607 N N . LEU B 1 172 ? -12.602 14.531 -1.485 1 97.31 172 LEU B N 1
ATOM 4608 C CA . LEU B 1 172 ? -12.984 14.625 -2.891 1 97.31 172 LEU B CA 1
ATOM 4609 C C . LEU B 1 172 ? -13.859 13.445 -3.293 1 97.31 172 LEU B C 1
ATOM 4611 O O . LEU B 1 172 ? -14.938 13.633 -3.869 1 97.31 172 LEU B O 1
ATOM 4615 N N . LEU B 1 173 ? -13.492 12.273 -2.877 1 96 173 LEU B N 1
ATOM 4616 C CA . LEU B 1 173 ? -14.211 11.07 -3.297 1 96 173 LEU B CA 1
ATOM 4617 C C . LEU B 1 173 ? -15.312 10.719 -2.307 1 96 173 LEU B C 1
ATOM 4619 O O . LEU B 1 173 ? -16.156 9.875 -2.59 1 96 173 LEU B O 1
ATOM 4623 N N . GLN B 1 174 ? -15.305 11.367 -1.139 1 94.75 174 GLN B N 1
ATOM 4624 C CA . GLN B 1 174 ? -16.328 11.148 -0.113 1 94.75 174 GLN B CA 1
ATOM 4625 C C . GLN B 1 174 ? -16.422 9.664 0.245 1 94.75 174 GLN B C 1
ATOM 4627 O O . GLN B 1 174 ? -17.531 9.117 0.309 1 94.75 174 GLN B O 1
ATOM 4632 N N . LYS B 1 175 ? -15.297 8.969 0.25 1 93.62 175 LYS B N 1
ATOM 4633 C CA . LYS B 1 175 ? -15.125 7.594 0.708 1 93.62 175 LYS B CA 1
ATOM 4634 C C . LYS B 1 175 ? -15.648 6.602 -0.323 1 93.62 175 LYS B C 1
ATOM 4636 O O . LYS B 1 175 ? -15.875 5.43 -0.006 1 93.62 175 LYS B O 1
ATOM 4641 N N . TRP B 1 176 ? -15.891 7.078 -1.518 1 92.88 176 TRP B N 1
ATOM 4642 C CA . TRP B 1 176 ? -16.219 6.16 -2.605 1 92.88 176 TRP B CA 1
ATOM 4643 C C . TRP B 1 176 ? -15.109 5.133 -2.795 1 92.88 176 TRP B C 1
ATOM 4645 O O . TRP B 1 176 ? -13.922 5.469 -2.748 1 92.88 176 TRP B O 1
ATOM 4655 N N . PRO B 1 177 ? -15.445 3.803 -3.012 1 91.81 177 PRO B N 1
ATOM 4656 C CA . PRO B 1 177 ? -16.75 3.225 -3.328 1 91.81 177 PRO B CA 1
ATOM 4657 C C . PRO B 1 177 ? -17.453 2.643 -2.104 1 91.81 177 PRO B C 1
ATOM 4659 O O . PRO B 1 177 ? -18.5 1.988 -2.232 1 91.81 177 PRO B O 1
ATOM 4662 N N . PHE B 1 178 ? -16.984 2.891 -0.959 1 92.56 178 PHE B N 1
ATOM 4663 C CA . PHE B 1 178 ? -17.469 2.172 0.213 1 92.56 178 PHE B CA 1
ATOM 4664 C C . PHE B 1 178 ? -18.656 2.891 0.836 1 92.56 178 PHE B C 1
ATOM 4666 O O . PHE B 1 178 ? -19.516 2.26 1.454 1 92.56 178 PHE B O 1
ATOM 4673 N N . ALA B 1 179 ? -18.688 4.105 0.64 1 90.25 179 ALA B N 1
ATOM 4674 C CA . ALA B 1 179 ? -19.719 4.918 1.297 1 90.25 179 ALA B CA 1
ATOM 4675 C C . ALA B 1 179 ? -21.109 4.461 0.894 1 90.25 179 ALA B C 1
ATOM 4677 O O . ALA B 1 179 ? -21.422 4.379 -0.296 1 90.25 179 ALA B O 1
ATOM 4678 N N . GLY B 1 180 ? -21.875 4.176 1.881 1 88.81 180 GLY B N 1
ATOM 4679 C CA . GLY B 1 180 ? -23.25 3.799 1.635 1 88.81 180 GLY B CA 1
ATOM 4680 C C . GLY B 1 180 ? -23.406 2.352 1.208 1 88.81 180 GLY B C 1
ATOM 4681 O O . GLY B 1 180 ? -24.531 1.849 1.09 1 88.81 180 GLY B O 1
ATOM 4682 N N . LYS B 1 181 ? -22.328 1.699 1 1 92.19 181 LYS B N 1
ATOM 4683 C CA . LYS B 1 181 ? -22.406 0.34 0.472 1 92.19 181 LYS B CA 1
ATOM 4684 C C . LYS B 1 181 ? -21.812 -0.667 1.455 1 92.19 181 LYS B C 1
ATOM 4686 O O . LYS B 1 181 ? -21.719 -1.857 1.148 1 92.19 181 LYS B O 1
ATOM 4691 N N . ALA B 1 182 ? -21.312 -0.14 2.518 1 90.81 182 ALA B N 1
ATOM 4692 C CA . ALA B 1 182 ? -20.797 -0.958 3.609 1 90.81 182 ALA B CA 1
ATOM 4693 C C . ALA B 1 182 ? -21.25 -0.422 4.961 1 90.81 182 ALA B C 1
ATOM 4695 O O . ALA B 1 182 ? -21.469 0.783 5.121 1 90.81 182 ALA B O 1
ATOM 4696 N N . GLU B 1 183 ? -21.375 -1.3 5.875 1 90.12 183 GLU B N 1
ATOM 4697 C CA . GLU B 1 183 ? -21.766 -0.904 7.227 1 90.12 183 GLU B CA 1
ATOM 4698 C C . GLU B 1 183 ? -20.625 -0.175 7.93 1 90.12 183 GLU B C 1
ATOM 4700 O O . GLU B 1 183 ? -19.453 -0.438 7.66 1 90.12 183 GLU B O 1
ATOM 4705 N N . LYS B 1 184 ? -20.953 0.786 8.805 1 85.62 184 LYS B N 1
ATOM 4706 C CA . LYS B 1 184 ? -19.938 1.409 9.656 1 85.62 184 LYS B CA 1
ATOM 4707 C C . LYS B 1 184 ? -19.516 0.474 10.781 1 85.62 184 LYS B C 1
ATOM 4709 O O . LYS B 1 184 ? -20.359 -0.216 11.375 1 85.62 184 LYS B O 1
ATOM 4714 N N . PRO B 1 185 ? -18.359 0.295 11.008 1 89.88 185 PRO B N 1
ATOM 4715 C CA . PRO B 1 185 ? -17.219 1.104 10.562 1 89.88 185 PRO B CA 1
ATOM 4716 C C . PRO B 1 185 ? -16.453 0.469 9.398 1 89.88 185 PRO B C 1
ATOM 4718 O O . PRO B 1 185 ? -15.359 0.905 9.062 1 89.88 185 PRO B O 1
ATOM 4721 N N . VAL B 1 186 ? -17 -0.587 8.766 1 89.12 186 VAL B N 1
ATOM 4722 C CA . VAL B 1 186 ? -16.359 -1.345 7.699 1 89.12 186 VAL B CA 1
ATOM 4723 C C . VAL B 1 186 ? -16.125 -0.438 6.492 1 89.12 186 VAL B C 1
ATOM 4725 O O . VAL B 1 186 ? -15.109 -0.57 5.797 1 89.12 186 VAL B O 1
ATOM 4728 N N . GLU B 1 187 ? -17.078 0.427 6.324 1 91.81 187 GLU B N 1
ATOM 4729 C CA . GLU B 1 187 ? -16.906 1.432 5.277 1 91.81 187 GLU B CA 1
ATOM 4730 C C . GLU B 1 187 ? -15.586 2.176 5.438 1 91.81 187 GLU B C 1
ATOM 4732 O O . GLU B 1 187 ? -14.836 2.342 4.469 1 91.81 187 GLU B O 1
ATOM 4737 N N . SER B 1 188 ? -15.281 2.545 6.656 1 92.69 188 SER B N 1
ATOM 4738 C CA . SER B 1 188 ? -14.078 3.318 6.938 1 92.69 188 SER B CA 1
ATOM 4739 C C . SER B 1 188 ? -12.828 2.445 6.871 1 92.69 188 SER B C 1
ATOM 4741 O O . SER B 1 188 ? -11.75 2.918 6.5 1 92.69 188 SER B O 1
ATOM 4743 N N . PHE B 1 189 ? -12.984 1.204 7.16 1 90.62 189 PHE B N 1
ATOM 4744 C CA . PHE B 1 189 ? -11.852 0.288 7.055 1 90.62 189 PHE B CA 1
ATOM 4745 C C . PHE B 1 189 ? -11.422 0.126 5.605 1 90.62 189 PHE B C 1
ATOM 4747 O O . PHE B 1 189 ? -10.227 0.048 5.312 1 90.62 189 PHE B O 1
ATOM 4754 N N . GLY B 1 190 ? -12.438 0.035 4.781 1 91.94 190 GLY B N 1
ATOM 4755 C CA . GLY B 1 190 ? -12.125 -0.011 3.363 1 91.94 190 GLY B CA 1
ATOM 4756 C C . GLY B 1 190 ? -11.359 1.207 2.881 1 91.94 190 GLY B C 1
ATOM 4757 O O . GLY B 1 190 ? -10.383 1.081 2.135 1 91.94 190 GLY B O 1
ATOM 4758 N N . VAL B 1 191 ? -11.742 2.33 3.408 1 94.31 191 VAL B N 1
ATOM 4759 C CA . VAL B 1 191 ? -11.102 3.58 3.008 1 94.31 191 VAL B CA 1
ATOM 4760 C C . VAL B 1 191 ? -9.688 3.643 3.566 1 94.31 191 VAL B C 1
ATOM 4762 O O . VAL B 1 191 ? -8.758 4.074 2.877 1 94.31 191 VAL B O 1
ATOM 4765 N N . ILE B 1 192 ? -9.477 3.225 4.77 1 93.75 192 ILE B N 1
ATOM 4766 C CA . ILE B 1 192 ? -8.156 3.205 5.387 1 93.75 192 ILE B CA 1
ATOM 4767 C C . ILE B 1 192 ? -7.23 2.285 4.598 1 93.75 192 ILE B C 1
ATOM 4769 O O . ILE B 1 192 ? -6.082 2.639 4.32 1 93.75 192 ILE B O 1
ATOM 4773 N N . ALA B 1 193 ? -7.75 1.165 4.246 1 91.25 193 ALA B N 1
ATOM 4774 C CA . ALA B 1 193 ? -6.941 0.206 3.498 1 91.25 193 ALA B CA 1
ATOM 4775 C C . ALA B 1 193 ? -6.52 0.778 2.146 1 91.25 193 ALA B C 1
ATOM 4777 O O . ALA B 1 193 ? -5.348 0.706 1.771 1 91.25 193 ALA B O 1
ATOM 4778 N N . MET B 1 194 ? -7.461 1.328 1.52 1 92.31 194 MET B N 1
ATOM 4779 C CA . MET B 1 194 ? -7.16 1.979 0.248 1 92.31 194 MET B CA 1
ATOM 4780 C C . MET B 1 194 ? -6.168 3.119 0.443 1 92.31 194 MET B C 1
ATOM 4782 O O . MET B 1 194 ? -5.219 3.264 -0.332 1 92.31 194 MET B O 1
ATOM 4786 N N . GLY B 1 195 ? -6.383 3.854 1.458 1 95.19 195 GLY B N 1
ATOM 4787 C CA . GLY B 1 195 ? -5.512 4.973 1.77 1 95.19 195 GLY B CA 1
ATOM 4788 C C . GLY B 1 195 ? -4.086 4.551 2.084 1 95.19 195 GLY B C 1
ATOM 4789 O O . GLY B 1 195 ? -3.133 5.188 1.634 1 95.19 195 GLY B O 1
ATOM 4790 N N . ILE B 1 196 ? -3.965 3.52 2.84 1 93.81 196 ILE B N 1
ATOM 4791 C CA . ILE B 1 196 ? -2.639 3.033 3.201 1 93.81 196 ILE B CA 1
ATOM 4792 C C . ILE B 1 196 ? -1.904 2.557 1.948 1 93.81 196 ILE B C 1
ATOM 4794 O O . ILE B 1 196 ? -0.708 2.814 1.787 1 93.81 196 ILE B O 1
ATOM 4798 N N . ALA B 1 197 ? -2.617 1.897 1.069 1 93.38 197 ALA B N 1
ATOM 4799 C CA . ALA B 1 197 ? -2.01 1.429 -0.173 1 93.38 197 ALA B CA 1
ATOM 4800 C C . ALA B 1 197 ? -1.452 2.596 -0.985 1 93.38 197 ALA B C 1
ATOM 4802 O O . ALA B 1 197 ? -0.27 2.607 -1.335 1 93.38 197 ALA B O 1
ATOM 4803 N N . VAL B 1 198 ? -2.252 3.555 -1.16 1 95 198 VAL B N 1
ATOM 4804 C CA . VAL B 1 198 ? -1.846 4.695 -1.976 1 95 198 VAL B CA 1
ATOM 4805 C C . VAL B 1 198 ? -0.73 5.465 -1.27 1 95 198 VAL B C 1
ATOM 4807 O O . VAL B 1 198 ? 0.231 5.898 -1.907 1 95 198 VAL B O 1
ATOM 4810 N N . THR B 1 199 ? -0.882 5.598 0.036 1 97.19 199 THR B N 1
ATOM 4811 C CA . THR B 1 199 ? 0.099 6.34 0.819 1 97.19 199 THR B CA 1
ATOM 4812 C C . THR B 1 199 ? 1.475 5.688 0.723 1 97.19 199 THR B C 1
ATOM 4814 O O . THR B 1 199 ? 2.479 6.371 0.513 1 97.19 199 THR B O 1
ATOM 4817 N N . PHE B 1 200 ? 1.494 4.426 0.903 1 96 200 PHE B N 1
ATOM 4818 C CA . PHE B 1 200 ? 2.779 3.736 0.89 1 96 200 PHE B CA 1
ATOM 4819 C C . PHE B 1 200 ? 3.434 3.836 -0.482 1 96 200 PHE B C 1
ATOM 4821 O O . PHE B 1 200 ? 4.652 3.988 -0.585 1 96 200 PHE B O 1
ATOM 4828 N N . ILE B 1 201 ? 2.662 3.762 -1.523 1 95.38 201 ILE B N 1
ATOM 4829 C CA . ILE B 1 201 ? 3.174 3.887 -2.883 1 95.38 201 ILE B CA 1
ATOM 4830 C C . ILE B 1 201 ? 3.738 5.289 -3.096 1 95.38 201 ILE B C 1
ATOM 4832 O O . ILE B 1 201 ? 4.859 5.445 -3.59 1 95.38 201 ILE B O 1
ATOM 4836 N N . VAL B 1 202 ? 3.004 6.266 -2.666 1 96.62 202 VAL B N 1
ATOM 4837 C CA . VAL B 1 202 ? 3.418 7.656 -2.822 1 96.62 202 VAL B CA 1
ATOM 4838 C C . VAL B 1 202 ? 4.672 7.918 -1.991 1 96.62 202 VAL B C 1
ATOM 4840 O O . VAL B 1 202 ? 5.598 8.594 -2.447 1 96.62 202 VAL B O 1
ATOM 4843 N N . TRP B 1 203 ? 4.664 7.391 -0.798 1 97.62 203 TRP B N 1
ATOM 4844 C CA . TRP B 1 203 ? 5.805 7.57 0.094 1 97.62 203 TRP B CA 1
ATOM 4845 C C . TRP B 1 203 ? 7.07 6.973 -0.511 1 97.62 203 TRP B C 1
ATOM 4847 O O . TRP B 1 203 ? 8.109 7.641 -0.586 1 97.62 203 TRP B O 1
ATOM 4857 N N . MET B 1 204 ? 6.965 5.773 -0.998 1 96.88 204 MET B N 1
ATOM 4858 C CA . MET B 1 204 ? 8.125 5.094 -1.571 1 96.88 204 MET B CA 1
ATOM 4859 C C . MET B 1 204 ? 8.547 5.75 -2.881 1 96.88 204 MET B C 1
ATOM 4861 O O . MET B 1 204 ? 9.742 5.852 -3.168 1 96.88 204 MET B O 1
ATOM 4865 N N . ALA B 1 205 ? 7.629 6.203 -3.656 1 96.5 205 ALA B N 1
ATOM 4866 C CA . ALA B 1 205 ? 7.926 6.711 -4.992 1 96.5 205 ALA B CA 1
ATOM 4867 C C . ALA B 1 205 ? 8.484 8.133 -4.926 1 96.5 205 ALA B C 1
ATOM 4869 O O . ALA B 1 205 ? 9.391 8.484 -5.68 1 96.5 205 ALA B O 1
ATOM 4870 N N . MET B 1 206 ? 7.938 8.93 -3.984 1 96.38 206 MET B N 1
ATOM 4871 C CA . MET B 1 206 ? 8.195 10.359 -4.094 1 96.38 206 MET B CA 1
ATOM 4872 C C . MET B 1 206 ? 8.961 10.875 -2.881 1 96.38 206 MET B C 1
ATOM 4874 O O . MET B 1 206 ? 9.828 11.742 -3.01 1 96.38 206 MET B O 1
ATOM 4878 N N . ILE B 1 207 ? 8.688 10.312 -1.729 1 97.19 207 ILE B N 1
ATOM 4879 C CA . ILE B 1 207 ? 9.242 10.891 -0.507 1 97.19 207 ILE B CA 1
ATOM 4880 C C . ILE B 1 207 ? 10.602 10.258 -0.211 1 97.19 207 ILE B C 1
ATOM 4882 O O . ILE B 1 207 ? 11.578 10.969 0.056 1 97.19 207 ILE B O 1
ATOM 4886 N N . VAL B 1 208 ? 10.703 8.953 -0.323 1 96 208 VAL B N 1
ATOM 4887 C CA . VAL B 1 208 ? 11.945 8.25 -0.022 1 96 208 VAL B CA 1
ATOM 4888 C C . VAL B 1 208 ? 13.062 8.773 -0.917 1 96 208 VAL B C 1
ATOM 4890 O O . VAL B 1 208 ? 14.156 9.094 -0.434 1 96 208 VAL B O 1
ATOM 4893 N N . PRO B 1 209 ? 12.812 9.062 -2.15 1 94.56 209 PRO B N 1
ATOM 4894 C CA . PRO B 1 209 ? 13.867 9.586 -3.023 1 94.56 209 PRO B CA 1
ATOM 4895 C C . PRO B 1 209 ? 14.312 10.992 -2.631 1 94.56 209 PRO B C 1
ATOM 4897 O O . PRO B 1 209 ? 15.391 11.43 -3.025 1 94.56 209 PRO B O 1
ATOM 4900 N N . SER B 1 210 ? 13.508 11.664 -1.935 1 93.75 210 SER B N 1
ATOM 4901 C CA . SER B 1 210 ? 13.828 13.031 -1.529 1 93.75 210 SER B CA 1
ATOM 4902 C C . SER B 1 210 ? 14.805 13.047 -0.357 1 93.75 210 SER B C 1
ATOM 4904 O O . SER B 1 210 ? 15.461 14.055 -0.103 1 93.75 210 SER B O 1
ATOM 4906 N N . TRP B 1 211 ? 14.945 11.906 0.305 1 93.38 211 TRP B N 1
ATOM 4907 C CA . TRP B 1 211 ? 15.75 11.906 1.521 1 93.38 211 TRP B CA 1
ATOM 4908 C C . TRP B 1 211 ? 16.859 10.859 1.437 1 93.38 211 TRP B C 1
ATOM 4910 O O . TRP B 1 211 ? 17.922 11.031 2.037 1 93.38 211 TRP B O 1
ATOM 4920 N N . MET B 1 212 ? 16.578 9.766 0.731 1 93.75 212 MET B N 1
ATOM 4921 C CA . MET B 1 212 ? 17.562 8.688 0.63 1 93.75 212 MET B CA 1
ATOM 4922 C C . MET B 1 212 ? 18.141 8.609 -0.781 1 93.75 212 MET B C 1
ATOM 4924 O O . MET B 1 212 ? 17.469 8.156 -1.706 1 93.75 212 MET B O 1
ATOM 4928 N N . LYS B 1 213 ? 19.375 8.945 -0.851 1 92.94 213 LYS B N 1
ATOM 4929 C CA . LYS B 1 213 ? 20.031 8.898 -2.15 1 92.94 213 LYS B CA 1
ATOM 4930 C C . LYS B 1 213 ? 20.5 7.477 -2.477 1 92.94 213 LYS B C 1
ATOM 4932 O O . LYS B 1 213 ? 21.703 7.199 -2.5 1 92.94 213 LYS B O 1
ATOM 4937 N N . LEU B 1 214 ? 19.625 6.699 -2.875 1 95.38 214 LEU B N 1
ATOM 4938 C CA . LEU B 1 214 ? 19.859 5.277 -3.111 1 95.38 214 LEU B CA 1
ATOM 4939 C C . LEU B 1 214 ? 20.688 5.066 -4.375 1 95.38 214 LEU B C 1
ATOM 4941 O O . LEU B 1 214 ? 20.484 5.77 -5.371 1 95.38 214 LEU B O 1
ATOM 4945 N N . SER B 1 215 ? 21.547 4.168 -4.254 1 94.88 215 SER B N 1
ATOM 4946 C CA . SER B 1 215 ? 22.391 3.805 -5.395 1 94.88 215 SER B CA 1
ATOM 4947 C C . SER B 1 215 ? 22.312 2.307 -5.676 1 94.88 215 SER B C 1
ATOM 4949 O O . SER B 1 215 ? 22.031 1.514 -4.777 1 94.88 215 SER B O 1
ATOM 4951 N N . LEU B 1 216 ? 22.484 1.989 -6.855 1 91.88 216 LEU B N 1
ATOM 4952 C CA . LEU B 1 216 ? 22.594 0.622 -7.355 1 91.88 216 LEU B CA 1
ATOM 4953 C C . LEU B 1 216 ? 23.797 0.46 -8.266 1 91.88 216 LEU B C 1
ATOM 4955 O O . LEU B 1 216 ? 23.922 1.177 -9.266 1 91.88 216 LEU B O 1
ATOM 4959 N N . GLY B 1 217 ? 24.688 -0.397 -7.938 1 85.75 217 GLY B N 1
ATOM 4960 C CA . GLY B 1 217 ? 25.906 -0.556 -8.711 1 85.75 217 GLY B CA 1
ATOM 4961 C C . GLY B 1 217 ? 26.75 0.707 -8.773 1 85.75 217 GLY B C 1
ATOM 4962 O O . GLY B 1 217 ? 27.312 1.028 -9.82 1 85.75 217 GLY B O 1
ATOM 4963 N N . GLY B 1 218 ? 26.641 1.557 -7.805 1 86.44 218 GLY B N 1
ATOM 4964 C CA . GLY B 1 218 ? 27.438 2.768 -7.738 1 86.44 218 GLY B CA 1
ATOM 4965 C C . GLY B 1 218 ? 26.75 3.971 -8.359 1 86.44 218 GLY B C 1
ATOM 4966 O O . GLY B 1 218 ? 27.25 5.094 -8.266 1 86.44 218 GLY B O 1
ATOM 4967 N N . GLU B 1 219 ? 25.625 3.717 -8.93 1 90.69 219 GLU B N 1
ATOM 4968 C CA . GLU B 1 219 ? 24.906 4.809 -9.586 1 90.69 219 GLU B CA 1
ATOM 4969 C C . GLU B 1 219 ? 23.688 5.227 -8.781 1 90.69 219 GLU B C 1
ATOM 4971 O O . GLU B 1 219 ? 22.938 4.379 -8.297 1 90.69 219 GLU B O 1
ATOM 4976 N N . GLN B 1 220 ? 23.578 6.523 -8.672 1 93.94 220 GLN B N 1
ATOM 4977 C CA . GLN B 1 220 ? 22.375 7.023 -8.023 1 93.94 220 GLN B CA 1
ATOM 4978 C C . GLN B 1 220 ? 21.125 6.707 -8.859 1 93.94 220 GLN B C 1
ATOM 4980 O O . GLN B 1 220 ? 21.078 7.008 -10.047 1 93.94 220 GLN B O 1
ATOM 4985 N N . ILE B 1 221 ? 20.125 6.195 -8.219 1 95.62 221 ILE B N 1
ATOM 4986 C CA . ILE B 1 221 ? 19.031 5.637 -9.016 1 95.62 221 ILE B CA 1
ATOM 4987 C C . ILE B 1 221 ? 17.734 6.371 -8.695 1 95.62 221 ILE B C 1
ATOM 4989 O O . ILE B 1 221 ? 16.688 6.074 -9.281 1 95.62 221 ILE B O 1
ATOM 4993 N N . VAL B 1 222 ? 17.781 7.328 -7.773 1 96.19 222 VAL B N 1
ATOM 4994 C CA . VAL B 1 222 ? 16.547 8.023 -7.426 1 96.19 222 VAL B CA 1
ATOM 4995 C C . VAL B 1 222 ? 16.75 9.531 -7.551 1 96.19 222 VAL B C 1
ATOM 4997 O O . VAL B 1 222 ? 17.875 10.023 -7.465 1 96.19 222 VAL B O 1
ATOM 5000 N N . ALA B 1 223 ? 15.703 10.258 -7.812 1 95.5 223 ALA B N 1
ATOM 5001 C CA . ALA B 1 223 ? 15.688 11.719 -7.859 1 95.5 223 ALA B CA 1
ATOM 5002 C C . ALA B 1 223 ? 14.438 12.273 -7.18 1 95.5 223 ALA B C 1
ATOM 5004 O O . ALA B 1 223 ? 13.352 11.703 -7.293 1 95.5 223 ALA B O 1
ATOM 5005 N N . PRO B 1 224 ? 14.609 13.352 -6.422 1 95.06 224 PRO B N 1
ATOM 5006 C CA . PRO B 1 224 ? 13.422 13.945 -5.797 1 95.06 224 PRO B CA 1
ATOM 5007 C C . PRO B 1 224 ? 12.461 14.547 -6.82 1 95.06 224 PRO B C 1
ATOM 5009 O O . PRO B 1 224 ? 12.898 15.102 -7.832 1 95.06 224 PRO B O 1
ATOM 5012 N N . PRO B 1 225 ? 11.188 14.469 -6.516 1 95.62 225 PRO B N 1
ATOM 5013 C CA . PRO B 1 225 ? 10.234 15.141 -7.402 1 95.62 225 PRO B CA 1
ATOM 5014 C C . PRO B 1 225 ? 10.508 16.641 -7.52 1 95.62 225 PRO B C 1
ATOM 5016 O O . PRO B 1 225 ? 10.844 17.297 -6.527 1 95.62 225 PRO B O 1
ATOM 5019 N N . PHE B 1 226 ? 10.445 17.172 -8.734 1 94.75 226 PHE B N 1
ATOM 5020 C CA . PHE B 1 226 ? 10.57 18.594 -9.047 1 94.75 226 PHE B CA 1
ATOM 5021 C C . PHE B 1 226 ? 11.961 19.094 -8.688 1 94.75 226 PHE B C 1
ATOM 5023 O O . PHE B 1 226 ? 12.141 20.281 -8.422 1 94.75 226 PHE B O 1
ATOM 5030 N N . GLY B 1 227 ? 12.891 18.266 -8.469 1 93.06 227 GLY B N 1
ATOM 5031 C CA . GLY B 1 227 ? 14.297 18.625 -8.359 1 93.06 227 GLY B CA 1
ATOM 5032 C C . GLY B 1 227 ? 14.789 18.672 -6.93 1 93.06 227 GLY B C 1
ATOM 5033 O O . GLY B 1 227 ? 15.922 18.266 -6.645 1 93.06 227 GLY B O 1
ATOM 5034 N N . ASN B 1 228 ? 13.945 19.266 -6.07 1 94.5 228 ASN B N 1
ATOM 5035 C CA . ASN B 1 228 ? 14.352 19.344 -4.672 1 94.5 228 ASN B CA 1
ATOM 5036 C C . ASN B 1 228 ? 13.141 19.266 -3.738 1 94.5 228 ASN B C 1
ATOM 5038 O O . ASN B 1 228 ? 12.008 19.469 -4.168 1 94.5 228 ASN B O 1
ATOM 5042 N N . TRP B 1 229 ? 13.414 19 -2.484 1 94.5 229 TRP B N 1
ATOM 5043 C CA . TRP B 1 229 ? 12.383 18.75 -1.486 1 94.5 229 TRP B CA 1
ATOM 5044 C C . TRP B 1 229 ? 11.492 19.984 -1.297 1 94.5 229 TRP B C 1
ATOM 5046 O O . TRP B 1 229 ? 10.266 19.875 -1.305 1 94.5 229 TRP B O 1
ATOM 5056 N N . PRO B 1 230 ? 12.055 21.266 -1.151 1 96.06 230 PRO B N 1
ATOM 5057 C CA . PRO B 1 230 ? 11.203 22.438 -0.97 1 96.06 230 PRO B CA 1
ATOM 5058 C C . PRO B 1 230 ? 10.234 22.641 -2.135 1 96.06 230 PRO B C 1
ATOM 5060 O O . PRO B 1 230 ? 9.078 23.031 -1.923 1 96.06 230 PRO B O 1
ATOM 5063 N N . ALA B 1 231 ? 10.688 22.328 -3.299 1 97 231 ALA B N 1
ATOM 5064 C CA . ALA B 1 231 ? 9.82 22.453 -4.465 1 97 231 ALA B CA 1
ATOM 5065 C C . ALA B 1 231 ? 8.68 21.438 -4.41 1 97 231 ALA B C 1
ATOM 5067 O O . ALA B 1 231 ? 7.531 21.766 -4.738 1 97 231 ALA B O 1
ATOM 5068 N N . PHE B 1 232 ? 9.031 20.297 -4.023 1 97.5 232 PHE B N 1
ATOM 5069 C CA . PHE B 1 232 ? 8 19.266 -3.881 1 97.5 232 PHE B CA 1
ATOM 5070 C C . PHE B 1 232 ? 7.02 19.641 -2.775 1 97.5 232 PHE B C 1
ATOM 5072 O O . PHE B 1 232 ? 5.809 19.438 -2.92 1 97.5 232 PHE B O 1
ATOM 5079 N N . ALA B 1 233 ? 7.531 20.141 -1.687 1 97.44 233 ALA B N 1
ATOM 5080 C CA . ALA B 1 233 ? 6.676 20.578 -0.585 1 97.44 233 ALA B CA 1
ATOM 5081 C C . ALA B 1 233 ? 5.707 21.672 -1.04 1 97.44 233 ALA B C 1
ATOM 5083 O O . ALA B 1 233 ? 4.535 21.656 -0.662 1 97.44 233 ALA B O 1
ATOM 5084 N N . ALA B 1 234 ? 6.23 22.578 -1.854 1 98.38 234 ALA B N 1
ATOM 5085 C CA . ALA B 1 234 ? 5.379 23.656 -2.371 1 98.38 234 ALA B CA 1
ATOM 5086 C C . ALA B 1 234 ? 4.266 23.094 -3.25 1 98.38 234 ALA B C 1
ATOM 5088 O O . ALA B 1 234 ? 3.105 23.5 -3.129 1 98.38 234 ALA B O 1
ATOM 5089 N N . PHE B 1 235 ? 4.598 22.172 -4.086 1 98.25 235 PHE B N 1
ATOM 5090 C CA . PHE B 1 235 ? 3.604 21.484 -4.898 1 98.25 235 PHE B CA 1
ATOM 5091 C C . PHE B 1 235 ? 2.527 20.844 -4.023 1 98.25 235 PHE B C 1
ATOM 5093 O O . PHE B 1 235 ? 1.334 21 -4.289 1 98.25 235 PHE B O 1
ATOM 5100 N N . CYS B 1 236 ? 2.98 20.125 -2.992 1 98.12 236 CYS B N 1
ATOM 5101 C CA . CYS B 1 236 ? 2.066 19.375 -2.131 1 98.12 236 CYS B CA 1
ATOM 5102 C C . CYS B 1 236 ? 1.114 20.328 -1.406 1 98.12 236 CYS B C 1
ATOM 5104 O O . CYS B 1 236 ? -0.078 20.031 -1.283 1 98.12 236 CYS B O 1
ATOM 5106 N N . GLN B 1 237 ? 1.639 21.422 -0.928 1 98.38 237 GLN B N 1
ATOM 5107 C CA . GLN B 1 237 ? 0.78 22.344 -0.195 1 98.38 237 GLN B CA 1
ATOM 5108 C C . GLN B 1 237 ? -0.303 22.922 -1.1 1 98.38 237 GLN B C 1
ATOM 5110 O O . GLN B 1 237 ? -1.472 23 -0.711 1 98.38 237 GLN B O 1
ATOM 5115 N N . ALA B 1 238 ? 0.101 23.328 -2.293 1 98.44 238 ALA B N 1
ATOM 5116 C CA . ALA B 1 238 ? -0.879 23.844 -3.244 1 98.44 238 ALA B CA 1
ATOM 5117 C C . ALA B 1 238 ? -1.925 22.781 -3.582 1 98.44 238 ALA B C 1
ATOM 5119 O O . ALA B 1 238 ? -3.121 23.078 -3.646 1 98.44 238 ALA B O 1
ATOM 5120 N N . TYR B 1 239 ? -1.438 21.625 -3.807 1 98.44 239 TYR B N 1
ATOM 5121 C CA . TYR B 1 239 ? -2.318 20.484 -4.051 1 98.44 239 TYR B CA 1
ATOM 5122 C C . TYR B 1 239 ? -3.309 20.297 -2.906 1 98.44 239 TYR B C 1
ATOM 5124 O O . TYR B 1 239 ? -4.508 20.125 -3.137 1 98.44 239 TYR B O 1
ATOM 5132 N N . VAL B 1 240 ? -2.875 20.375 -1.677 1 98.25 240 VAL B N 1
ATOM 5133 C CA . VAL B 1 240 ? -3.678 20.094 -0.491 1 98.25 240 VAL B CA 1
ATOM 5134 C C . VAL B 1 240 ? -4.727 21.188 -0.307 1 98.25 240 VAL B C 1
ATOM 5136 O O . VAL B 1 240 ? -5.852 20.922 0.113 1 98.25 240 VAL B O 1
ATOM 5139 N N . ILE B 1 241 ? -4.418 22.438 -0.626 1 97.81 241 ILE B N 1
ATOM 5140 C CA . ILE B 1 241 ? -5.379 23.531 -0.514 1 97.81 241 ILE B CA 1
ATOM 5141 C C . ILE B 1 241 ? -6.645 23.188 -1.297 1 97.81 241 ILE B C 1
ATOM 5143 O O . ILE B 1 241 ? -7.754 23.266 -0.762 1 97.81 241 ILE B O 1
ATOM 5147 N N . PHE B 1 242 ? -6.465 22.672 -2.471 1 97.25 242 PHE B N 1
ATOM 5148 C CA . PHE B 1 242 ? -7.605 22.438 -3.352 1 97.25 242 PHE B CA 1
ATOM 5149 C C . PHE B 1 242 ? -8.211 21.062 -3.1 1 97.25 242 PHE B C 1
ATOM 5151 O O . PHE B 1 242 ? -9.344 20.797 -3.506 1 97.25 242 PHE B O 1
ATOM 5158 N N . ALA B 1 243 ? -7.41 20.25 -2.459 1 97.5 243 ALA B N 1
ATOM 5159 C CA . ALA B 1 243 ? -7.945 18.938 -2.113 1 97.5 243 ALA B CA 1
ATOM 5160 C C . ALA B 1 243 ? -8.867 19.016 -0.902 1 97.5 243 ALA B C 1
ATOM 5162 O O . ALA B 1 243 ? -9.836 18.25 -0.796 1 97.5 243 ALA B O 1
ATOM 5163 N N . ILE B 1 244 ? -8.602 19.922 -0.019 1 95.94 244 ILE B N 1
ATOM 5164 C CA . ILE B 1 244 ? -9.344 19.938 1.236 1 95.94 244 ILE B CA 1
ATOM 5165 C C . ILE B 1 244 ? -10.422 21.016 1.187 1 95.94 244 ILE B C 1
ATOM 5167 O O . ILE B 1 244 ? -11.445 20.906 1.865 1 95.94 244 ILE B O 1
ATOM 5171 N N . MET B 1 245 ? -10.328 21.969 0.334 1 95.19 245 MET B N 1
ATOM 5172 C CA . MET B 1 245 ? -11.18 23.156 0.246 1 95.19 245 MET B CA 1
ATOM 5173 C C . MET B 1 245 ? -12.641 22.75 0.063 1 95.19 245 MET B C 1
ATOM 5175 O O . MET B 1 245 ? -13.523 23.312 0.716 1 95.19 245 MET B O 1
ATOM 5179 N N . PRO B 1 246 ? -12.906 21.781 -0.718 1 94.12 246 PRO B N 1
ATOM 5180 C CA . PRO B 1 246 ? -14.312 21.469 -0.988 1 94.12 246 PRO B CA 1
ATOM 5181 C C . PRO B 1 246 ? -15.078 21.047 0.268 1 94.12 246 PRO B C 1
ATOM 5183 O O . PRO B 1 246 ? -16.281 21.297 0.378 1 94.12 246 PRO B O 1
ATOM 5186 N N . VAL B 1 247 ? -14.336 20.5 1.238 1 91.88 247 VAL B N 1
ATOM 5187 C CA . VAL B 1 247 ? -15.047 20 2.408 1 91.88 247 VAL B CA 1
ATOM 5188 C C . VAL B 1 247 ? -14.812 20.938 3.596 1 91.88 247 VAL B C 1
ATOM 5190 O O . VAL B 1 247 ? -15.492 20.828 4.621 1 91.88 247 VAL B O 1
ATOM 5193 N N . GLU B 1 248 ? -13.906 21.812 3.475 1 92.38 248 GLU B N 1
ATOM 5194 C CA . GLU B 1 248 ? -13.594 22.734 4.559 1 92.38 248 GLU B CA 1
ATOM 5195 C C . GLU B 1 248 ? -14.172 24.125 4.293 1 92.38 248 GLU B C 1
ATOM 5197 O O . GLU B 1 248 ? -13.469 25.125 4.391 1 92.38 248 GLU B O 1
ATOM 5202 N N . GLY B 1 249 ? -15.43 24.094 3.93 1 91.81 249 GLY B N 1
ATOM 5203 C CA . GLY B 1 249 ? -16.125 25.359 3.746 1 91.81 249 GLY B CA 1
ATOM 5204 C C . GLY B 1 249 ? -16.453 25.656 2.293 1 91.81 249 GLY B C 1
ATOM 5205 O O . GLY B 1 249 ? -17.219 26.562 1.998 1 91.81 249 GLY B O 1
ATOM 5206 N N . GLY B 1 250 ? -15.898 24.875 1.339 1 94.75 250 GLY B N 1
ATOM 5207 C CA . GLY B 1 250 ? -16.125 25.109 -0.077 1 94.75 250 GLY B CA 1
ATOM 5208 C C . GLY B 1 250 ? -17.391 24.453 -0.593 1 94.75 250 GLY B C 1
ATOM 5209 O O . GLY B 1 250 ? -17.766 24.641 -1.754 1 94.75 250 GLY B O 1
ATOM 5210 N N . GLU B 1 251 ? -18.109 23.75 0.25 1 95.25 251 GLU B N 1
ATOM 5211 C CA . GLU B 1 251 ? -19.375 23.109 -0.069 1 95.25 251 GLU B CA 1
ATOM 5212 C C . GLU B 1 251 ? -19.281 22.297 -1.354 1 95.25 251 GLU B C 1
ATOM 5214 O O . GLU B 1 251 ? -20.156 22.391 -2.223 1 95.25 251 GLU B O 1
ATOM 5219 N N . LEU B 1 252 ? -18.109 21.688 -1.621 1 94.62 252 LEU B N 1
ATOM 5220 C CA . LEU B 1 252 ? -17.812 20.734 -2.684 1 94.62 252 LEU B CA 1
ATOM 5221 C C . LEU B 1 252 ? -17.5 21.453 -3.99 1 94.62 252 LEU B C 1
ATOM 5223 O O . LEU B 1 252 ? -17.406 20.812 -5.043 1 94.62 252 LEU B O 1
ATOM 5227 N N . TYR B 1 253 ? -17.5 22.781 -3.869 1 93.19 253 TYR B N 1
ATOM 5228 C CA . TYR B 1 253 ? -17.031 23.516 -5.031 1 93.19 253 TYR B CA 1
ATOM 5229 C C . TYR B 1 253 ? -15.516 23.578 -5.066 1 93.19 253 TYR B C 1
ATOM 5231 O O . TYR B 1 253 ? -14.859 23.578 -4.02 1 93.19 253 TYR B O 1
ATOM 5239 N N . PRO B 1 254 ? -14.844 23.516 -6.277 1 92.5 254 PRO B N 1
ATOM 5240 C CA . PRO B 1 254 ? -15.438 23.797 -7.59 1 92.5 254 PRO B CA 1
ATOM 5241 C C . PRO B 1 254 ? -15.875 22.516 -8.312 1 92.5 254 PRO B C 1
ATOM 5243 O O . PRO B 1 254 ? -16.484 22.594 -9.383 1 92.5 254 PRO B O 1
ATOM 5246 N N . MET B 1 255 ? -15.57 21.328 -7.828 1 93.81 255 MET B N 1
ATOM 5247 C CA . MET B 1 255 ? -15.836 20.094 -8.57 1 93.81 255 MET B CA 1
ATOM 5248 C C . MET B 1 255 ? -17.328 19.922 -8.82 1 93.81 255 MET B C 1
ATOM 5250 O O . MET B 1 255 ? -17.734 19.344 -9.828 1 93.81 255 MET B O 1
ATOM 5254 N N . LYS B 1 256 ? -18.125 20.484 -8.031 1 93.88 256 LYS B N 1
ATOM 5255 C CA . LYS B 1 256 ? -19.578 20.375 -8.133 1 93.88 256 LYS B CA 1
ATOM 5256 C C . LYS B 1 256 ? -20.094 21.141 -9.352 1 93.88 256 LYS B C 1
ATOM 5258 O O . LYS B 1 256 ? -21.234 20.922 -9.789 1 93.88 256 LYS B O 1
ATOM 5263 N N . LEU B 1 257 ? -19.328 22.078 -9.852 1 94.62 257 LEU B N 1
ATOM 5264 C CA . LEU B 1 257 ? -19.703 22.797 -11.062 1 94.62 257 LEU B CA 1
ATOM 5265 C C . LEU B 1 257 ? -19.844 21.828 -12.242 1 94.62 257 LEU B C 1
ATOM 5267 O O . LEU B 1 257 ? -20.578 22.109 -13.195 1 94.62 257 LEU B O 1
ATOM 5271 N N . PHE B 1 258 ? -19.234 20.688 -12.203 1 96.06 258 PHE B N 1
ATOM 5272 C CA . PHE B 1 258 ? -19.172 19.781 -13.344 1 96.06 258 PHE B CA 1
ATOM 5273 C C . PHE B 1 258 ? -20.125 18.594 -13.148 1 96.06 258 PHE B C 1
ATOM 5275 O O . PHE B 1 258 ? -20.797 18.172 -14.086 1 96.06 258 PHE B O 1
ATOM 5282 N N . THR B 1 259 ? -20.078 18.016 -11.922 1 95.44 259 THR B N 1
ATOM 5283 C CA . THR B 1 259 ? -20.953 16.875 -11.625 1 95.44 259 THR B CA 1
ATOM 5284 C C . THR B 1 259 ? -21.109 16.703 -10.125 1 95.44 259 THR B C 1
ATOM 5286 O O . THR B 1 259 ? -20.297 17.203 -9.336 1 95.44 259 THR B O 1
ATOM 5289 N N . ARG B 1 260 ? -22.188 16.031 -9.742 1 94.12 260 ARG B N 1
ATOM 5290 C CA . ARG B 1 260 ? -22.453 15.727 -8.344 1 94.12 260 ARG B CA 1
ATOM 5291 C C . ARG B 1 260 ? -22.344 14.227 -8.078 1 94.12 260 ARG B C 1
ATOM 5293 O O . ARG B 1 260 ? -22.5 13.781 -6.941 1 94.12 260 ARG B O 1
ATOM 5300 N N . LYS B 1 261 ? -21.969 13.523 -9.102 1 95.12 261 LYS B N 1
ATOM 5301 C CA . LYS B 1 261 ? -21.969 12.062 -8.984 1 95.12 261 LYS B CA 1
ATOM 5302 C C . LYS B 1 261 ? -20.547 11.539 -8.789 1 95.12 261 LYS B C 1
ATOM 5304 O O . LYS B 1 261 ? -19.609 11.977 -9.477 1 95.12 261 LYS B O 1
ATOM 5309 N N . GLN B 1 262 ? -20.453 10.656 -7.848 1 94.56 262 GLN B N 1
ATOM 5310 C CA . GLN B 1 262 ? -19.188 9.945 -7.672 1 94.56 262 GLN B CA 1
ATOM 5311 C C . GLN B 1 262 ? -19.078 8.766 -8.633 1 94.56 262 GLN B C 1
ATOM 5313 O O . GLN B 1 262 ? -20.078 8.188 -9.039 1 94.56 262 GLN B O 1
ATOM 5318 N N . PRO B 1 263 ? -17.938 8.367 -9.086 1 94.12 263 PRO B N 1
ATOM 5319 C CA . PRO B 1 263 ? -16.625 8.875 -8.672 1 94.12 263 PRO B CA 1
ATOM 5320 C C . PRO B 1 263 ? -16.156 10.055 -9.516 1 94.12 263 PRO B C 1
ATOM 5322 O O . PRO B 1 263 ? -15.07 10.594 -9.273 1 94.12 263 PRO B O 1
ATOM 5325 N N . LEU B 1 264 ? -16.922 10.508 -10.469 1 97.06 264 LEU B N 1
ATOM 5326 C CA . LEU B 1 264 ? -16.5 11.539 -11.414 1 97.06 264 LEU B CA 1
ATOM 5327 C C . LEU B 1 264 ? -16.234 12.859 -10.703 1 97.06 264 LEU B C 1
ATOM 5329 O O . LEU B 1 264 ? -15.281 13.562 -11.023 1 97.06 264 LEU B O 1
ATOM 5333 N N . MET B 1 265 ? -17.031 13.211 -9.758 1 97.19 265 MET B N 1
ATOM 5334 C CA . MET B 1 265 ? -16.828 14.438 -8.984 1 97.19 265 MET B CA 1
ATOM 5335 C C . MET B 1 265 ? -15.461 14.43 -8.305 1 97.19 265 MET B C 1
ATOM 5337 O O . MET B 1 265 ? -14.727 15.422 -8.367 1 97.19 265 MET B O 1
ATOM 5341 N N . GLY B 1 266 ? -15.195 13.305 -7.672 1 97.06 266 GLY B N 1
ATOM 5342 C CA . GLY B 1 266 ? -13.906 13.172 -7.004 1 97.06 266 GLY B CA 1
ATOM 5343 C C . GLY B 1 266 ? -12.734 13.227 -7.961 1 97.06 266 GLY B C 1
ATOM 5344 O O . GLY B 1 266 ? -11.711 13.844 -7.66 1 97.06 266 GLY B O 1
ATOM 5345 N N . ILE B 1 267 ? -12.875 12.641 -9.109 1 97.38 267 ILE B N 1
ATOM 5346 C CA . ILE B 1 267 ? -11.82 12.609 -10.109 1 97.38 267 ILE B CA 1
ATOM 5347 C C . ILE B 1 267 ? -11.555 14.016 -10.633 1 97.38 267 ILE B C 1
ATOM 5349 O O . ILE B 1 267 ? -10.398 14.422 -10.781 1 97.38 267 ILE B O 1
ATOM 5353 N N . ILE B 1 268 ? -12.578 14.727 -10.852 1 97.81 268 ILE B N 1
ATOM 5354 C CA . ILE B 1 268 ? -12.43 16.109 -11.312 1 97.81 268 ILE B CA 1
ATOM 5355 C C . ILE B 1 268 ? -11.773 16.938 -10.219 1 97.81 268 ILE B C 1
ATOM 5357 O O . ILE B 1 268 ? -10.875 17.75 -10.5 1 97.81 268 ILE B O 1
ATOM 5361 N N . GLY B 1 269 ? -12.242 16.766 -8.984 1 97.81 269 GLY B N 1
ATOM 5362 C CA . GLY B 1 269 ? -11.586 17.438 -7.875 1 97.81 269 GLY B CA 1
ATOM 5363 C C . GLY B 1 269 ? -10.102 17.141 -7.789 1 97.81 269 GLY B C 1
ATOM 5364 O O . GLY B 1 269 ? -9.297 18.047 -7.539 1 97.81 269 GLY B O 1
ATOM 5365 N N . PHE B 1 270 ? -9.797 15.93 -8.039 1 97.69 270 PHE B N 1
ATOM 5366 C CA . PHE B 1 270 ? -8.406 15.516 -8.016 1 97.69 270 PHE B CA 1
ATOM 5367 C C . PHE B 1 270 ? -7.613 16.203 -9.117 1 97.69 270 PHE B C 1
ATOM 5369 O O . PHE B 1 270 ? -6.496 16.672 -8.891 1 97.69 270 PHE B O 1
ATOM 5376 N N . ALA B 1 271 ? -8.156 16.234 -10.258 1 98.06 271 ALA B N 1
ATOM 5377 C CA . ALA B 1 271 ? -7.504 16.891 -11.391 1 98.06 271 ALA B CA 1
ATOM 5378 C C . ALA B 1 271 ? -7.27 18.375 -11.102 1 98.06 271 ALA B C 1
ATOM 5380 O O . ALA B 1 271 ? -6.211 18.906 -11.43 1 98.06 271 ALA B O 1
ATOM 5381 N N . ILE B 1 272 ? -8.195 18.969 -10.516 1 98 272 ILE B N 1
ATOM 5382 C CA . ILE B 1 272 ? -8.086 20.391 -10.172 1 98 272 ILE B CA 1
ATOM 5383 C C . ILE B 1 272 ? -6.988 20.578 -9.133 1 98 272 ILE B C 1
ATOM 5385 O O . ILE B 1 272 ? -6.16 21.484 -9.25 1 98 272 ILE B O 1
ATOM 5389 N N . ALA B 1 273 ? -6.996 19.75 -8.102 1 98.31 273 ALA B N 1
ATOM 5390 C CA . ALA B 1 273 ? -5.973 19.828 -7.066 1 98.31 273 ALA B CA 1
ATOM 5391 C C . ALA B 1 273 ? -4.578 19.625 -7.652 1 98.31 273 ALA B C 1
ATOM 5393 O O . ALA B 1 273 ? -3.643 20.344 -7.312 1 98.31 273 ALA B O 1
ATOM 5394 N N . LEU B 1 274 ? -4.48 18.688 -8.547 1 97.88 274 LEU B N 1
ATOM 5395 C CA . LEU B 1 274 ? -3.203 18.422 -9.203 1 97.88 274 LEU B CA 1
ATOM 5396 C C . LEU B 1 274 ? -2.752 19.609 -10.031 1 97.88 274 LEU B C 1
ATOM 5398 O O . LEU B 1 274 ? -1.583 20 -9.977 1 97.88 274 LEU B O 1
ATOM 5402 N N . ALA B 1 275 ? -3.646 20.125 -10.781 1 98.19 275 ALA B N 1
ATOM 5403 C CA . ALA B 1 275 ? -3.334 21.312 -11.586 1 98.19 275 ALA B CA 1
ATOM 5404 C C . ALA B 1 275 ? -2.863 22.469 -10.703 1 98.19 275 ALA B C 1
ATOM 5406 O O . ALA B 1 275 ? -1.914 23.172 -11.055 1 98.19 275 ALA B O 1
ATOM 5407 N N . ALA B 1 276 ? -3.527 22.594 -9.594 1 97.94 276 ALA B N 1
ATOM 5408 C CA . ALA B 1 276 ? -3.152 23.656 -8.664 1 97.94 276 ALA B CA 1
ATOM 5409 C C . ALA B 1 276 ? -1.731 23.453 -8.148 1 97.94 276 ALA B C 1
ATOM 5411 O O . ALA B 1 276 ? -0.987 24.422 -7.965 1 97.94 276 ALA B O 1
ATOM 5412 N N . GLY B 1 277 ? -1.399 22.219 -7.859 1 98 277 GLY B N 1
ATOM 5413 C CA . GLY B 1 277 ? -0.048 21.922 -7.41 1 98 277 GLY B CA 1
ATOM 5414 C C . GLY B 1 277 ? 1.019 22.375 -8.383 1 98 277 GLY B C 1
ATOM 5415 O O . GLY B 1 277 ? 2.102 22.812 -7.977 1 98 277 GLY B O 1
ATOM 5416 N N . PHE B 1 278 ? 0.697 22.406 -9.672 1 97.69 278 PHE B N 1
ATOM 5417 C CA . PHE B 1 278 ? 1.67 22.766 -10.695 1 97.69 278 PHE B CA 1
ATOM 5418 C C . PHE B 1 278 ? 1.642 24.266 -10.969 1 97.69 278 PHE B C 1
ATOM 5420 O O . PHE B 1 278 ? 2.666 24.859 -11.312 1 97.69 278 PHE B O 1
ATOM 5427 N N . VAL B 1 279 ? 0.583 24.891 -10.758 1 97.75 279 VAL B N 1
ATOM 5428 C CA . VAL B 1 279 ? 0.387 26.25 -11.25 1 97.75 279 VAL B CA 1
ATOM 5429 C C . VAL B 1 279 ? 0.654 27.25 -10.125 1 97.75 279 VAL B C 1
ATOM 5431 O O . VAL B 1 279 ? 1.258 28.312 -10.352 1 97.75 279 VAL B O 1
ATOM 5434 N N . MET B 1 280 ? 0.308 26.984 -8.922 1 97.69 280 MET B N 1
ATOM 5435 C CA . MET B 1 280 ? 0.281 27.969 -7.844 1 97.69 280 MET B CA 1
ATOM 5436 C C . MET B 1 280 ? 1.692 28.281 -7.359 1 97.69 280 MET B C 1
ATOM 5438 O O . MET B 1 280 ? 2.053 29.453 -7.195 1 97.69 280 MET B O 1
ATOM 5442 N N . PRO B 1 281 ? 2.496 27.281 -7.191 1 97.69 281 PRO B N 1
ATOM 5443 C CA . PRO B 1 281 ? 3.807 27.594 -6.617 1 97.69 281 PRO B CA 1
ATOM 5444 C C . PRO B 1 281 ? 4.613 28.562 -7.48 1 97.69 281 PRO B C 1
ATOM 5446 O O . PRO B 1 281 ? 5.133 29.562 -6.977 1 97.69 281 PRO B O 1
ATOM 5449 N N . PRO B 1 282 ? 4.668 28.359 -8.836 1 97.06 282 PRO B N 1
ATOM 5450 C CA . PRO B 1 282 ? 5.406 29.328 -9.648 1 97.06 282 PRO B CA 1
ATOM 5451 C C . PRO B 1 282 ? 4.801 30.734 -9.586 1 97.06 282 PRO B C 1
ATOM 5453 O O . PRO B 1 282 ? 5.531 31.734 -9.617 1 97.06 282 PRO B O 1
ATOM 5456 N N . ILE B 1 283 ? 3.557 30.859 -9.469 1 97.31 283 ILE B N 1
ATOM 5457 C CA . ILE B 1 283 ? 2.891 32.156 -9.383 1 97.31 283 ILE B CA 1
ATOM 5458 C C . ILE B 1 283 ? 3.242 32.844 -8.055 1 97.31 283 ILE B C 1
ATOM 5460 O O . ILE B 1 283 ? 3.611 34 -8.031 1 97.31 283 ILE B O 1
ATOM 5464 N N . ILE B 1 284 ? 3.143 32.094 -6.988 1 97.38 284 ILE B N 1
ATOM 5465 C CA . ILE B 1 284 ? 3.443 32.656 -5.664 1 97.38 284 ILE B CA 1
ATOM 5466 C C . ILE B 1 284 ? 4.906 33.062 -5.602 1 97.38 284 ILE B C 1
ATOM 5468 O O . ILE B 1 284 ? 5.223 34.156 -5.113 1 97.38 284 ILE B O 1
ATOM 5472 N N . LYS B 1 285 ? 5.785 32.281 -6.094 1 97.06 285 LYS B N 1
ATOM 5473 C CA . LYS B 1 285 ? 7.211 32.594 -6.094 1 97.06 285 LYS B CA 1
ATOM 5474 C C . LYS B 1 285 ? 7.48 33.875 -6.879 1 97.06 285 LYS B C 1
ATOM 5476 O O . LYS B 1 285 ? 8.289 34.719 -6.461 1 97.06 285 LYS B O 1
ATOM 5481 N N . GLY B 1 286 ? 6.812 34 -7.973 1 96.38 286 GLY B N 1
ATOM 5482 C CA . GLY B 1 286 ? 6.957 35.219 -8.758 1 96.38 286 GLY B CA 1
ATOM 5483 C C . GLY B 1 286 ? 6.551 36.469 -8 1 96.38 286 GLY B C 1
ATOM 5484 O O . GLY B 1 286 ? 7.168 37.531 -8.156 1 96.38 286 GLY B O 1
ATOM 5485 N N . ILE B 1 287 ? 5.594 36.344 -7.133 1 95.81 287 ILE B N 1
ATOM 5486 C CA . ILE B 1 287 ? 5.062 37.469 -6.383 1 95.81 287 ILE B CA 1
ATOM 5487 C C . ILE B 1 287 ? 5.973 37.781 -5.195 1 95.81 287 ILE B C 1
ATOM 5489 O O . ILE B 1 287 ? 6.23 38.938 -4.891 1 95.81 287 ILE B O 1
ATOM 5493 N N . ILE B 1 288 ? 6.527 36.75 -4.562 1 95.56 288 ILE B N 1
ATOM 5494 C CA . ILE B 1 288 ? 7.172 37 -3.277 1 95.56 288 ILE B CA 1
ATOM 5495 C C . ILE B 1 288 ? 8.672 37.188 -3.48 1 95.56 288 ILE B C 1
ATOM 5497 O O . ILE B 1 288 ? 9.375 37.656 -2.58 1 95.56 288 ILE B O 1
ATOM 5501 N N . ALA B 1 289 ? 9.242 36.812 -4.605 1 94.75 289 ALA B N 1
ATOM 5502 C CA . ALA B 1 289 ? 10.68 36.875 -4.859 1 94.75 289 ALA B CA 1
ATOM 5503 C C . ALA B 1 289 ? 11.203 38.312 -4.609 1 94.75 289 ALA B C 1
ATOM 5505 O O . ALA B 1 289 ? 12.195 38.469 -3.895 1 94.75 289 ALA B O 1
ATOM 5506 N N . PRO B 1 290 ? 10.516 39.312 -5.129 1 94.62 290 PRO B N 1
ATOM 5507 C CA . PRO B 1 290 ? 11.031 40.688 -4.922 1 94.62 290 PRO B CA 1
ATOM 5508 C C . PRO B 1 290 ? 10.812 41.188 -3.496 1 94.62 290 PRO B C 1
ATOM 5510 O O . PRO B 1 290 ? 11.43 42.156 -3.084 1 94.62 290 PRO B O 1
ATOM 5513 N N . LEU B 1 291 ? 9.953 40.531 -2.684 1 93.88 291 LEU B N 1
ATOM 5514 C CA . LEU B 1 291 ? 9.578 41.031 -1.358 1 93.88 291 LEU B CA 1
ATOM 5515 C C . LEU B 1 291 ? 10.586 40.562 -0.31 1 93.88 291 LEU B C 1
ATOM 5517 O O . LEU B 1 291 ? 10.648 41.125 0.789 1 93.88 291 LEU B O 1
ATOM 5521 N N . ASN B 1 292 ? 11.391 39.562 -0.629 1 91.5 292 ASN B N 1
ATOM 5522 C CA . ASN B 1 292 ? 12.375 39.031 0.299 1 91.5 292 ASN B CA 1
ATOM 5523 C C . ASN B 1 292 ? 11.812 38.938 1.715 1 91.5 292 ASN B C 1
ATOM 5525 O O . ASN B 1 292 ? 12.398 39.469 2.658 1 91.5 292 ASN B O 1
ATOM 5529 N N . LEU B 1 293 ? 10.836 38.188 1.921 1 92 293 LEU B N 1
ATOM 5530 C CA . LEU B 1 293 ? 10.055 38.094 3.146 1 92 293 LEU B CA 1
ATOM 5531 C C . LEU B 1 293 ? 10.891 37.531 4.293 1 92 293 LEU B C 1
ATOM 5533 O O . LEU B 1 293 ? 10.648 37.844 5.457 1 92 293 LEU B O 1
ATOM 5537 N N . VAL B 1 294 ? 11.758 36.594 4.016 1 90.56 294 VAL B N 1
ATOM 5538 C CA . VAL B 1 294 ? 12.57 35.938 5.043 1 90.56 294 VAL B CA 1
ATOM 5539 C C . VAL B 1 294 ? 13.93 35.562 4.461 1 90.56 294 VAL B C 1
ATOM 5541 O O . VAL B 1 294 ? 14.016 35.125 3.312 1 90.56 294 VAL B O 1
ATOM 5544 N N . SER B 1 295 ? 14.938 35.719 5.258 1 89.31 295 SER B N 1
ATOM 5545 C CA . SER B 1 295 ? 16.281 35.375 4.816 1 89.31 295 SER B CA 1
ATOM 5546 C C . SER B 1 295 ? 16.641 33.969 5.199 1 89.31 295 SER B C 1
ATOM 5548 O O . SER B 1 295 ? 16.281 33.5 6.281 1 89.31 295 SER B O 1
ATOM 5550 N N . GLY B 1 296 ? 17.328 33.25 4.215 1 88.75 296 GLY B N 1
ATOM 5551 C CA . GLY B 1 296 ? 17.828 31.938 4.574 1 88.75 296 GLY B CA 1
ATOM 5552 C C . GLY B 1 296 ? 17.188 30.812 3.773 1 88.75 296 GLY B C 1
ATOM 5553 O O . GLY B 1 296 ? 17.859 30.156 2.971 1 88.75 296 GLY B O 1
ATOM 5554 N N . PRO B 1 297 ? 15.867 30.672 3.963 1 91.75 297 PRO B N 1
ATOM 5555 C CA . PRO B 1 297 ? 15.211 29.594 3.236 1 91.75 297 PRO B CA 1
ATOM 5556 C C . PRO B 1 297 ? 15.094 29.859 1.739 1 91.75 297 PRO B C 1
ATOM 5558 O O . PRO B 1 297 ? 14.938 31.016 1.327 1 91.75 297 PRO B O 1
ATOM 5561 N N . PRO B 1 298 ? 15.188 28.797 1.009 1 94.69 298 PRO B N 1
ATOM 5562 C CA . PRO B 1 298 ? 14.953 28.984 -0.425 1 94.69 298 PRO B CA 1
ATOM 5563 C C . PRO B 1 298 ? 13.539 29.453 -0.738 1 94.69 298 PRO B C 1
ATOM 5565 O O . PRO B 1 298 ? 12.617 29.234 0.056 1 94.69 298 PRO B O 1
ATOM 5568 N N . LEU B 1 299 ? 13.398 30.078 -1.847 1 96 299 LEU B N 1
ATOM 5569 C CA . LEU B 1 299 ? 12.133 30.672 -2.252 1 96 299 LEU B CA 1
ATOM 5570 C C . LEU B 1 299 ? 11.016 29.641 -2.271 1 96 299 LEU B C 1
ATOM 5572 O O . LEU B 1 299 ? 9.875 29.938 -1.923 1 96 299 LEU B O 1
ATOM 5576 N N . ASP B 1 300 ? 11.305 28.406 -2.691 1 97.25 300 ASP B N 1
ATOM 5577 C CA . ASP B 1 300 ? 10.328 27.328 -2.719 1 97.25 300 ASP B CA 1
ATOM 5578 C C . ASP B 1 300 ? 9.797 27.031 -1.318 1 97.25 300 ASP B C 1
ATOM 5580 O O . ASP B 1 300 ? 8.609 26.734 -1.146 1 97.25 300 ASP B O 1
ATOM 5584 N N . ALA B 1 301 ? 10.664 27.094 -0.365 1 97.12 301 ALA B N 1
ATOM 5585 C CA . ALA B 1 301 ? 10.258 26.828 1.015 1 97.12 301 ALA B CA 1
ATOM 5586 C C . ALA B 1 301 ? 9.344 27.938 1.536 1 97.12 301 ALA B C 1
ATOM 5588 O O . ALA B 1 301 ? 8.406 27.672 2.287 1 97.12 301 ALA B O 1
ATOM 5589 N N . VAL B 1 302 ? 9.656 29.125 1.135 1 97.75 302 VAL B N 1
ATOM 5590 C CA . VAL B 1 302 ? 8.844 30.266 1.54 1 97.75 302 VAL B CA 1
ATOM 5591 C C . VAL B 1 302 ? 7.449 30.156 0.929 1 97.75 302 VAL B C 1
ATOM 5593 O O . VAL B 1 302 ? 6.445 30.359 1.612 1 97.75 302 VAL B O 1
ATOM 5596 N N . ALA B 1 303 ? 7.453 29.781 -0.314 1 97.94 303 ALA B N 1
ATOM 5597 C CA . ALA B 1 303 ? 6.172 29.562 -0.98 1 97.94 303 ALA B CA 1
ATOM 5598 C C . ALA B 1 303 ? 5.379 28.453 -0.291 1 97.94 303 ALA B C 1
ATOM 5600 O O . ALA B 1 303 ? 4.176 28.609 -0.053 1 97.94 303 ALA B O 1
ATOM 5601 N N . ALA B 1 304 ? 6.047 27.375 0.007 1 98.25 304 ALA B N 1
ATOM 5602 C CA . ALA B 1 304 ? 5.402 26.266 0.698 1 98.25 304 ALA B CA 1
ATOM 5603 C C . ALA B 1 304 ? 4.832 26.703 2.041 1 98.25 304 ALA B C 1
ATOM 5605 O O . ALA B 1 304 ? 3.725 26.312 2.416 1 98.25 304 ALA B O 1
ATOM 5606 N N . SER B 1 305 ? 5.562 27.5 2.73 1 98.25 305 SER B N 1
ATOM 5607 C CA . SER B 1 305 ? 5.133 27.984 4.039 1 98.25 305 SER B CA 1
ATOM 5608 C C . SER B 1 305 ? 3.893 28.859 3.924 1 98.25 305 SER B C 1
ATOM 5610 O O . SER B 1 305 ? 2.971 28.75 4.734 1 98.25 305 SER B O 1
ATOM 5612 N N . LEU B 1 306 ? 3.881 29.719 2.949 1 98.31 306 LEU B N 1
ATOM 5613 C CA . LEU B 1 306 ? 2.725 30.594 2.742 1 98.31 306 LEU B CA 1
ATOM 5614 C C . LEU B 1 306 ? 1.489 29.766 2.383 1 98.31 306 LEU B C 1
ATOM 5616 O O . LEU B 1 306 ? 0.396 30.031 2.889 1 98.31 306 LEU B O 1
ATOM 5620 N N . GLU B 1 307 ? 1.687 28.844 1.518 1 98.38 307 GLU B N 1
ATOM 5621 C CA . GLU B 1 307 ? 0.582 27.969 1.149 1 98.38 307 GLU B CA 1
ATOM 5622 C C . GLU B 1 307 ? 0.069 27.188 2.357 1 98.38 307 GLU B C 1
ATOM 5624 O O . GLU B 1 307 ? -1.142 27.031 2.539 1 98.38 307 GLU B O 1
ATOM 5629 N N . LEU B 1 308 ? 0.963 26.688 3.143 1 98.38 308 LEU B N 1
ATOM 5630 C CA . LEU B 1 308 ? 0.587 25.969 4.355 1 98.38 308 LEU B CA 1
ATOM 5631 C C . LEU B 1 308 ? -0.183 26.875 5.309 1 98.38 308 LEU B C 1
ATOM 5633 O O . LEU B 1 308 ? -1.121 26.422 5.973 1 98.38 308 LEU B O 1
ATOM 5637 N N . SER B 1 309 ? 0.213 28.125 5.355 1 98.5 309 SER B N 1
ATOM 5638 C CA . SER B 1 309 ? -0.486 29.078 6.207 1 98.5 309 SER B CA 1
ATOM 5639 C C . SER B 1 309 ? -1.941 29.234 5.781 1 98.5 309 SER B C 1
ATOM 5641 O O . SER B 1 309 ? -2.824 29.406 6.621 1 98.5 309 SER B O 1
ATOM 5643 N N . VAL B 1 310 ? -2.141 29.172 4.547 1 98.12 310 VAL B N 1
ATOM 5644 C CA . VAL B 1 310 ? -3.504 29.234 4.035 1 98.12 310 VAL B CA 1
ATOM 5645 C C . VAL B 1 310 ? -4.289 28 4.484 1 98.12 310 VAL B C 1
ATOM 5647 O O . VAL B 1 310 ? -5.457 28.109 4.863 1 98.12 310 VAL B O 1
ATOM 5650 N N . ILE B 1 311 ? -3.65 26.859 4.465 1 97.94 311 ILE B N 1
ATOM 5651 C CA . ILE B 1 311 ? -4.281 25.625 4.91 1 97.94 311 ILE B CA 1
ATOM 5652 C C . ILE B 1 311 ? -4.621 25.719 6.395 1 97.94 311 ILE B C 1
ATOM 5654 O O . ILE B 1 311 ? -5.746 25.422 6.805 1 97.94 311 ILE B O 1
ATOM 5658 N N . VAL B 1 312 ? -3.68 26.188 7.176 1 98 312 VAL B N 1
ATOM 5659 C CA . VAL B 1 312 ? -3.867 26.297 8.617 1 98 312 VAL B CA 1
ATOM 5660 C C . VAL B 1 312 ? -5.023 27.25 8.914 1 98 312 VAL B C 1
ATOM 5662 O O . VAL B 1 312 ? -5.887 26.953 9.742 1 98 312 VAL B O 1
ATOM 5665 N N . PHE B 1 313 ? -5.027 28.344 8.219 1 97.75 313 PHE B N 1
ATOM 5666 C CA . PHE B 1 313 ? -6.074 29.344 8.414 1 97.75 313 PHE B CA 1
ATOM 5667 C C . PHE B 1 313 ? -7.434 28.781 8.016 1 97.75 313 PHE B C 1
ATOM 5669 O O . PHE B 1 313 ? -8.422 28.984 8.719 1 97.75 313 PHE B O 1
ATOM 5676 N N . MET B 1 314 ? -7.441 28.141 6.922 1 97.38 314 MET B N 1
ATOM 5677 C CA . MET B 1 314 ? -8.68 27.531 6.43 1 97.38 314 MET B CA 1
ATOM 5678 C C . MET B 1 314 ? -9.234 26.531 7.438 1 97.38 314 MET B C 1
ATOM 5680 O O . MET B 1 314 ? -10.43 26.562 7.742 1 97.38 314 MET B O 1
ATOM 5684 N N . LEU B 1 315 ? -8.414 25.734 7.965 1 96.94 315 LEU B N 1
ATOM 5685 C CA . LEU B 1 315 ? -8.852 24.734 8.922 1 96.94 315 LEU B CA 1
ATOM 5686 C C . LEU B 1 315 ? -9.258 25.375 10.242 1 96.94 315 LEU B C 1
ATOM 5688 O O . LEU B 1 315 ? -10.227 24.953 10.875 1 96.94 315 LEU B O 1
ATOM 5692 N N . ALA B 1 316 ? -8.516 26.375 10.617 1 96.69 316 ALA B N 1
ATOM 5693 C CA . ALA B 1 316 ? -8.922 27.109 11.812 1 96.69 316 ALA B CA 1
ATOM 5694 C C . ALA B 1 316 ? -10.305 27.719 11.625 1 96.69 316 ALA B C 1
ATOM 5696 O O . ALA B 1 316 ? -11.141 27.672 12.531 1 96.69 316 ALA B O 1
ATOM 5697 N N . TRP B 1 317 ? -10.523 28.281 10.484 1 95.94 317 TRP B N 1
ATOM 5698 C CA . TRP B 1 317 ? -11.789 28.938 10.195 1 95.94 317 TRP B CA 1
ATOM 5699 C C . TRP B 1 317 ? -12.938 27.922 10.203 1 95.94 317 TRP B C 1
ATOM 5701 O O . TRP B 1 317 ? -14.031 28.219 10.688 1 95.94 317 TRP B O 1
ATOM 5711 N N . HIS B 1 318 ? -12.672 26.781 9.695 1 93.94 318 HIS B N 1
ATOM 5712 C CA . HIS B 1 318 ? -13.672 25.719 9.609 1 93.94 318 HIS B CA 1
ATOM 5713 C C . HIS B 1 318 ? -13.969 25.125 10.992 1 93.94 318 HIS B C 1
ATOM 5715 O O . HIS B 1 318 ? -15.133 25.016 11.383 1 93.94 318 HIS B O 1
ATOM 5721 N N . HIS B 1 319 ? -12.969 24.844 11.758 1 91.75 319 HIS B N 1
ATOM 5722 C CA . HIS B 1 319 ? -13.117 24.078 12.992 1 91.75 319 HIS B CA 1
ATOM 5723 C C . HIS B 1 319 ? -13.422 24.984 14.172 1 91.75 319 HIS B C 1
ATOM 5725 O O . HIS B 1 319 ? -14.102 24.578 15.117 1 91.75 319 HIS B O 1
ATOM 5731 N N . LEU B 1 320 ? -12.945 26.172 14.117 1 92.31 320 LEU B N 1
ATOM 5732 C CA . LEU B 1 320 ? -13.094 27.016 15.297 1 92.31 320 LEU B CA 1
ATOM 5733 C C . LEU B 1 320 ? -14.164 28.078 15.062 1 92.31 320 LEU B C 1
ATOM 5735 O O . LEU B 1 320 ? -14.828 28.516 16.016 1 92.31 320 LEU B O 1
ATOM 5739 N N . PHE B 1 321 ? -14.344 28.5 13.844 1 92.81 321 PHE B N 1
ATOM 5740 C CA . PHE B 1 321 ? -15.281 29.578 13.555 1 92.81 321 PHE B CA 1
ATOM 5741 C C . PHE B 1 321 ? -16.5 29.062 12.812 1 92.81 321 PHE B C 1
ATOM 5743 O O . PHE B 1 321 ? -17.312 29.828 12.305 1 92.81 321 PHE B O 1
ATOM 5750 N N . GLU B 1 322 ? -16.594 27.766 12.586 1 89.06 322 GLU B N 1
ATOM 5751 C CA . GLU B 1 322 ? -17.75 27.047 12.047 1 89.06 322 GLU B CA 1
ATOM 5752 C C . GLU B 1 322 ? -18.125 27.562 10.656 1 89.06 322 GLU B C 1
ATOM 5754 O O . GLU B 1 322 ? -19.297 27.812 10.383 1 89.06 322 GLU B O 1
ATOM 5759 N N . ASP B 1 323 ? -17.125 27.938 9.906 1 91.62 323 ASP B N 1
ATOM 5760 C CA . ASP B 1 323 ? -17.297 28.328 8.508 1 91.62 323 ASP B CA 1
ATOM 5761 C C . ASP B 1 323 ? -18.094 29.625 8.391 1 91.62 323 ASP B C 1
ATOM 5763 O O . ASP B 1 323 ? -19.016 29.719 7.582 1 91.62 323 ASP B O 1
ATOM 5767 N N . TYR B 1 324 ? -17.781 30.484 9.258 1 91.88 324 TYR B N 1
ATOM 5768 C CA . TYR B 1 324 ? -18.391 31.812 9.117 1 91.88 324 TYR B CA 1
ATOM 5769 C C . TYR B 1 324 ? -18.047 32.406 7.766 1 91.88 324 TYR B C 1
ATOM 5771 O O . TYR B 1 324 ? -16.891 32.406 7.344 1 91.88 324 TYR B O 1
ATOM 5779 N N . PRO B 1 325 ? -18.953 32.969 6.945 1 93.31 325 PRO B N 1
ATOM 5780 C CA . PRO B 1 325 ? -20.359 33.219 7.32 1 93.31 325 PRO B CA 1
ATOM 5781 C C . PRO B 1 325 ? -21.266 32.031 7 1 93.31 325 PRO B C 1
ATOM 5783 O O . PRO B 1 325 ? -21 31.281 6.055 1 93.31 325 PRO B O 1
ATOM 5786 N N . SER B 1 326 ? -22.266 31.953 7.719 1 91.62 326 SER B N 1
ATOM 5787 C CA . SER B 1 326 ? -23.219 30.859 7.555 1 91.62 326 SER B CA 1
ATOM 5788 C C . SER B 1 326 ? -24.219 31.172 6.445 1 91.62 326 SER B C 1
ATOM 5790 O O . SER B 1 326 ? -24.234 32.281 5.898 1 91.62 326 SER B O 1
ATOM 5792 N N . ALA B 1 327 ? -24.984 30.188 6.203 1 91.69 327 ALA B N 1
ATOM 5793 C CA . ALA B 1 327 ? -26.016 30.328 5.184 1 91.69 327 ALA B CA 1
ATOM 5794 C C . ALA B 1 327 ? -27.078 31.344 5.613 1 91.69 327 ALA B C 1
ATOM 5796 O O . ALA B 1 327 ? -27.719 31.969 4.773 1 91.69 327 ALA B O 1
ATOM 5797 N N . ALA B 1 328 ? -27.25 31.5 6.863 1 90.69 328 ALA B N 1
ATOM 5798 C CA . ALA B 1 328 ? -28.188 32.469 7.391 1 90.69 328 ALA B CA 1
ATOM 5799 C C . ALA B 1 328 ? -27.766 33.906 7.062 1 90.69 328 ALA B C 1
ATOM 5801 O O . ALA B 1 328 ? -28.594 34.75 6.781 1 90.69 328 ALA B O 1
ATOM 5802 N N . LEU B 1 329 ? -26.5 34.188 7.07 1 93 329 LEU B N 1
ATOM 5803 C CA . LEU B 1 329 ? -25.953 35.531 6.816 1 93 329 LEU B CA 1
ATOM 5804 C C . LEU B 1 329 ? -25.797 35.781 5.32 1 93 329 LEU B C 1
ATOM 5806 O O . LEU B 1 329 ? -26 36.875 4.844 1 93 329 LEU B O 1
ATOM 5810 N N . VAL B 1 330 ? -25.328 34.719 4.598 1 95.62 330 VAL B N 1
ATOM 5811 C CA . VAL B 1 330 ? -25.172 34.781 3.15 1 95.62 330 VAL B CA 1
ATOM 5812 C C . VAL B 1 330 ? -25.875 33.594 2.498 1 95.62 330 VAL B C 1
ATOM 5814 O O . VAL B 1 330 ? -25.266 32.562 2.246 1 95.62 330 VAL B O 1
ATOM 5817 N N . PRO B 1 331 ? -27.078 33.812 2.072 1 94.5 331 PRO B N 1
ATOM 5818 C CA . PRO B 1 331 ? -27.891 32.688 1.584 1 94.5 331 PRO B CA 1
ATOM 5819 C C . PRO B 1 331 ? -27.438 32.156 0.221 1 94.5 331 PRO B C 1
ATOM 5821 O O . PRO B 1 331 ? -27.594 30.984 -0.072 1 94.5 331 PRO B O 1
ATOM 5824 N N . ASN B 1 332 ? -26.922 33.094 -0.552 1 95.38 332 ASN B N 1
ATOM 5825 C CA . ASN B 1 332 ? -26.438 32.656 -1.854 1 95.38 332 ASN B CA 1
ATOM 5826 C C . ASN B 1 332 ? -25.172 31.797 -1.721 1 95.38 332 ASN B C 1
ATOM 5828 O O . ASN B 1 332 ? -24.156 32.281 -1.218 1 95.38 332 ASN B O 1
ATOM 5832 N N . THR B 1 333 ? -25.234 30.641 -2.232 1 93.81 333 THR B N 1
ATOM 5833 C CA . THR B 1 333 ? -24.156 29.672 -2.049 1 93.81 333 THR B CA 1
ATOM 5834 C C . THR B 1 333 ? -22.875 30.172 -2.717 1 93.81 333 THR B C 1
ATOM 5836 O O . THR B 1 333 ? -21.797 30.109 -2.125 1 93.81 333 THR B O 1
ATOM 5839 N N . ALA B 1 334 ? -22.984 30.578 -3.932 1 92.75 334 ALA B N 1
ATOM 5840 C CA . ALA B 1 334 ? -21.812 31.047 -4.664 1 92.75 334 ALA B CA 1
ATOM 5841 C C . ALA B 1 334 ? -21.141 32.219 -3.939 1 92.75 334 ALA B C 1
ATOM 5843 O O . ALA B 1 334 ? -19.922 32.25 -3.811 1 92.75 334 ALA B O 1
ATOM 5844 N N . ALA B 1 335 ? -21.969 33.094 -3.512 1 95.19 335 ALA B N 1
ATOM 5845 C CA . ALA B 1 335 ? -21.438 34.25 -2.783 1 95.19 335 ALA B CA 1
ATOM 5846 C C . ALA B 1 335 ? -20.781 33.812 -1.469 1 95.19 335 ALA B C 1
ATOM 5848 O O . ALA B 1 335 ? -19.75 34.344 -1.074 1 95.19 335 ALA B O 1
ATOM 5849 N N . ARG B 1 336 ? -21.375 32.906 -0.781 1 96.25 336 ARG B N 1
ATOM 5850 C CA . ARG B 1 336 ? -20.875 32.406 0.493 1 96.25 336 ARG B CA 1
ATOM 5851 C C . ARG B 1 336 ? -19.531 31.719 0.313 1 96.25 336 ARG B C 1
ATOM 5853 O O . ARG B 1 336 ? -18.578 32 1.049 1 96.25 336 ARG B O 1
ATOM 5860 N N . VAL B 1 337 ? -19.5 30.906 -0.753 1 95.44 337 VAL B N 1
ATOM 5861 C CA . VAL B 1 337 ? -18.266 30.156 -1.021 1 95.44 337 VAL B CA 1
ATOM 5862 C C . VAL B 1 337 ? -17.156 31.125 -1.441 1 95.44 337 VAL B C 1
ATOM 5864 O O . VAL B 1 337 ? -16.016 31 -0.986 1 95.44 337 VAL B O 1
ATOM 5867 N N . CYS B 1 338 ? -17.453 32.094 -2.27 1 95.94 338 CYS B N 1
ATOM 5868 C CA . CYS B 1 338 ? -16.469 33.062 -2.699 1 95.94 338 CYS B CA 1
ATOM 5869 C C . CYS B 1 338 ? -15.977 33.906 -1.522 1 95.94 338 CYS B C 1
ATOM 5871 O O . CYS B 1 338 ? -14.789 34.219 -1.437 1 95.94 338 CYS B O 1
ATOM 5873 N N . CYS B 1 339 ? -16.875 34.25 -0.647 1 96.56 339 CYS B N 1
ATOM 5874 C CA . CYS B 1 339 ? -16.5 35 0.554 1 96.56 339 CYS B CA 1
ATOM 5875 C C . CYS B 1 339 ? -15.547 34.188 1.419 1 96.56 339 CYS B C 1
ATOM 5877 O O . CYS B 1 339 ? -14.539 34.719 1.897 1 96.56 339 CYS B O 1
ATOM 5879 N N . ARG B 1 340 ? -15.836 32.969 1.623 1 96.94 340 ARG B N 1
ATOM 5880 C CA . ARG B 1 340 ? -14.992 32.125 2.445 1 96.94 340 ARG B CA 1
ATOM 5881 C C . ARG B 1 340 ? -13.617 31.922 1.803 1 96.94 340 ARG B C 1
ATOM 5883 O O . ARG B 1 340 ? -12.594 31.969 2.486 1 96.94 340 ARG B O 1
ATOM 5890 N N . ILE B 1 341 ? -13.602 31.75 0.47 1 95.88 341 ILE B N 1
ATOM 5891 C CA . ILE B 1 341 ? -12.336 31.625 -0.246 1 95.88 341 ILE B CA 1
ATOM 5892 C C . ILE B 1 341 ? -11.5 32.875 -0.061 1 95.88 341 ILE B C 1
ATOM 5894 O O . ILE B 1 341 ? -10.289 32.812 0.157 1 95.88 341 ILE B O 1
ATOM 5898 N N . ALA B 1 342 ? -12.148 34 -0.108 1 96.56 342 ALA B N 1
ATOM 5899 C CA . ALA B 1 342 ? -11.453 35.25 0.105 1 96.56 342 ALA B CA 1
ATOM 5900 C C . ALA B 1 342 ? -10.906 35.344 1.527 1 96.56 342 ALA B C 1
ATOM 5902 O O . ALA B 1 342 ? -9.773 35.781 1.736 1 96.56 342 ALA B O 1
ATOM 5903 N N . ILE B 1 343 ? -11.703 34.938 2.459 1 95.94 343 ILE B N 1
ATOM 5904 C CA . ILE B 1 343 ? -11.305 35 3.861 1 95.94 343 ILE B CA 1
ATOM 5905 C C . ILE B 1 343 ? -10.086 34.125 4.086 1 95.94 343 ILE B C 1
ATOM 5907 O O . ILE B 1 343 ? -9.094 34.531 4.684 1 95.94 343 ILE B O 1
ATOM 5911 N N . TRP B 1 344 ? -10.086 32.875 3.547 1 94.75 344 TRP B N 1
ATOM 5912 C CA . TRP B 1 344 ? -8.984 31.938 3.75 1 94.75 344 TRP B CA 1
ATOM 5913 C C . TRP B 1 344 ? -7.73 32.406 3.027 1 94.75 344 TRP B C 1
ATOM 5915 O O . TRP B 1 344 ? -6.617 32.25 3.533 1 94.75 344 TRP B O 1
ATOM 5925 N N . SER B 1 345 ? -7.938 32.906 1.805 1 95.88 345 SER B N 1
ATOM 5926 C CA . SER B 1 345 ? -6.793 33.312 0.991 1 95.88 345 SER B CA 1
ATOM 5927 C C . SER B 1 345 ? -6.117 34.562 1.553 1 95.88 345 SER B C 1
ATOM 5929 O O . SER B 1 345 ? -4.898 34.562 1.719 1 95.88 345 SER B O 1
ATOM 5931 N N . ILE B 1 346 ? -6.898 35.562 1.88 1 97.19 346 ILE B N 1
ATOM 5932 C CA . ILE B 1 346 ? -6.348 36.812 2.385 1 97.19 346 ILE B CA 1
ATOM 5933 C C . ILE B 1 346 ? -5.875 36.625 3.824 1 97.19 346 ILE B C 1
ATOM 5935 O O . ILE B 1 346 ? -4.742 36.969 4.164 1 97.19 346 ILE B O 1
ATOM 5939 N N . GLY B 1 347 ? -6.773 36.094 4.652 1 97.44 347 GLY B N 1
ATOM 5940 C CA . GLY B 1 347 ? -6.402 35.844 6.039 1 97.44 347 GLY B CA 1
ATOM 5941 C C . GLY B 1 347 ? -5.211 34.906 6.18 1 97.44 347 GLY B C 1
ATOM 5942 O O . GLY B 1 347 ? -4.328 35.156 7.004 1 97.44 347 GLY B O 1
ATOM 5943 N N . GLY B 1 348 ? -5.223 33.844 5.387 1 98.06 348 GLY B N 1
ATOM 5944 C CA . GLY B 1 348 ? -4.105 32.906 5.414 1 98.06 348 GLY B CA 1
ATOM 5945 C C . GLY B 1 348 ? -2.795 33.531 4.973 1 98.06 348 GLY B C 1
ATOM 5946 O O . GLY B 1 348 ? -1.741 33.25 5.539 1 98.06 348 GLY B O 1
ATOM 5947 N N . THR B 1 349 ? -2.854 34.375 3.957 1 97.56 349 THR B N 1
ATOM 5948 C CA . THR B 1 349 ? -1.651 35.031 3.469 1 97.56 349 THR B CA 1
ATOM 5949 C C . THR B 1 349 ? -1.109 36 4.512 1 97.56 349 THR B C 1
ATOM 5951 O O . THR B 1 349 ? 0.098 36.062 4.754 1 97.56 349 THR B O 1
ATOM 5954 N N . VAL B 1 350 ? -1.964 36.781 5.137 1 97.88 350 VAL B N 1
ATOM 5955 C CA . VAL B 1 350 ? -1.552 37.688 6.188 1 97.88 350 VAL B CA 1
ATOM 5956 C C . VAL B 1 350 ? -0.93 36.938 7.348 1 97.88 350 VAL B C 1
ATOM 5958 O O . VAL B 1 350 ? 0.15 37.281 7.828 1 97.88 350 VAL B O 1
ATOM 5961 N N . TYR B 1 351 ? -1.626 35.906 7.754 1 97.69 351 TYR B N 1
ATOM 5962 C CA . TYR B 1 351 ? -1.082 35.031 8.797 1 97.69 351 TYR B CA 1
ATOM 5963 C C . TYR B 1 351 ? 0.286 34.5 8.398 1 97.69 351 TYR B C 1
ATOM 5965 O O . TYR B 1 351 ? 1.21 34.469 9.211 1 97.69 351 TYR B O 1
ATOM 5973 N N . GLY B 1 352 ? 0.385 34.062 7.133 1 98.06 352 GLY B N 1
ATOM 5974 C CA . GLY B 1 352 ? 1.637 33.531 6.637 1 98.06 352 GLY B CA 1
ATOM 5975 C C . GLY B 1 352 ? 2.785 34.5 6.695 1 98.06 352 GLY B C 1
ATOM 5976 O O . GLY B 1 352 ? 3.902 34.156 7.078 1 98.06 352 GLY B O 1
ATOM 5977 N N . VAL B 1 353 ? 2.514 35.719 6.344 1 97.44 353 VAL B N 1
ATOM 5978 C CA . VAL B 1 353 ? 3.541 36.75 6.398 1 97.44 353 VAL B CA 1
ATOM 5979 C C . VAL B 1 353 ? 3.939 37.031 7.848 1 97.44 353 VAL B C 1
ATOM 5981 O O . VAL B 1 353 ? 5.125 37.125 8.164 1 97.44 353 VAL B O 1
ATOM 5984 N N . ILE B 1 354 ? 2.975 37.094 8.711 1 97.38 354 ILE B N 1
ATOM 5985 C CA . ILE B 1 354 ? 3.254 37.281 10.133 1 97.38 354 ILE B CA 1
ATOM 5986 C C . ILE B 1 354 ? 4.086 36.125 10.656 1 97.38 354 ILE B C 1
ATOM 5988 O O . ILE B 1 354 ? 5.059 36.312 11.383 1 97.38 354 ILE B O 1
ATOM 5992 N N . TRP B 1 355 ? 3.691 34.906 10.289 1 97.69 355 TRP B N 1
ATOM 5993 C CA . TRP B 1 355 ? 4.406 33.719 10.703 1 97.69 355 TRP B CA 1
ATOM 5994 C C . TRP B 1 355 ? 5.867 33.75 10.273 1 97.69 355 TRP B C 1
ATOM 5996 O O . TRP B 1 355 ? 6.77 33.531 11.086 1 97.69 355 TRP B O 1
ATOM 6006 N N . LEU B 1 356 ? 6.109 34.125 9.023 1 97.38 356 LEU B N 1
ATOM 6007 C CA . LEU B 1 356 ? 7.465 34.156 8.484 1 97.38 356 LEU B CA 1
ATOM 6008 C C . LEU B 1 356 ? 8.32 35.188 9.234 1 97.38 356 LEU B C 1
ATOM 6010 O O . LEU B 1 356 ? 9.523 34.969 9.398 1 97.38 356 LEU B O 1
ATOM 6014 N N . LYS B 1 357 ? 7.703 36.188 9.812 1 95.94 357 LYS B N 1
ATOM 6015 C CA . LYS B 1 357 ? 8.438 37.25 10.508 1 95.94 357 LYS B CA 1
ATOM 6016 C C . LYS B 1 357 ? 8.586 36.906 11.992 1 95.94 357 LYS B C 1
ATOM 6018 O O . LYS B 1 357 ? 9.461 37.469 12.664 1 95.94 357 LYS B O 1
ATOM 6023 N N . THR B 1 358 ? 7.766 36 12.508 1 95.75 358 THR B N 1
ATOM 6024 C CA . THR B 1 358 ? 7.738 35.875 13.961 1 95.75 358 THR B CA 1
ATOM 6025 C C . THR B 1 358 ? 8.078 34.438 14.383 1 95.75 358 THR B C 1
ATOM 6027 O O . THR B 1 358 ? 8.242 34.156 15.57 1 95.75 358 THR B O 1
ATOM 6030 N N . PHE B 1 359 ? 8.203 33.438 13.484 1 95.62 359 PHE B N 1
ATOM 6031 C CA . PHE B 1 359 ? 8.352 32.031 13.859 1 95.62 359 PHE B CA 1
ATOM 6032 C C . PHE B 1 359 ? 9.586 31.844 14.734 1 95.62 359 PHE B C 1
ATOM 6034 O O . PHE B 1 359 ? 9.648 30.906 15.523 1 95.62 359 PHE B O 1
ATOM 6041 N N . LYS B 1 360 ? 10.625 32.719 14.648 1 94.88 360 LYS B N 1
ATOM 6042 C CA . LYS B 1 360 ? 11.852 32.594 15.438 1 94.88 360 LYS B CA 1
ATOM 6043 C C . LYS B 1 360 ? 11.609 33 16.891 1 94.88 360 LYS B C 1
ATOM 6045 O O . LYS B 1 360 ? 12.422 32.688 17.766 1 94.88 360 LYS B O 1
ATOM 6050 N N . LEU B 1 361 ? 10.461 33.625 17.141 1 95.12 361 LEU B N 1
ATOM 6051 C CA . LEU B 1 361 ? 10.125 34.094 18.5 1 95.12 361 LEU B CA 1
ATOM 6052 C C . LEU B 1 361 ? 9.211 33.062 19.188 1 95.12 361 LEU B C 1
ATOM 6054 O O . LEU B 1 361 ? 9.031 33.125 20.406 1 95.12 361 LEU B O 1
ATOM 6058 N N . ILE B 1 362 ? 8.664 32.188 18.469 1 95.69 362 ILE B N 1
ATOM 6059 C CA . ILE B 1 362 ? 7.648 31.25 18.969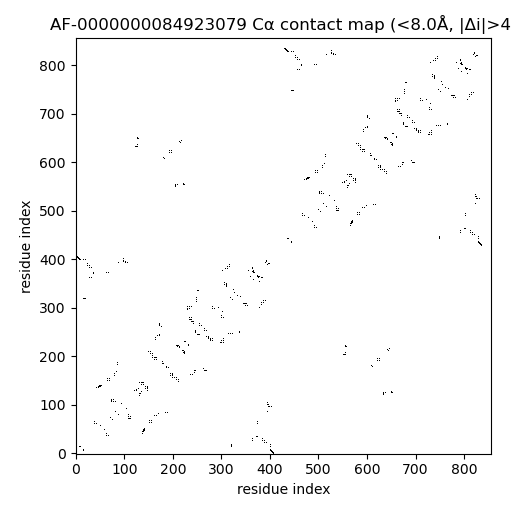 1 95.69 362 ILE B CA 1
ATOM 6060 C C . ILE B 1 362 ? 8.289 29.906 19.281 1 95.69 362 ILE B C 1
ATOM 6062 O O . ILE B 1 362 ? 9.031 29.344 18.469 1 95.69 362 ILE B O 1
ATOM 6066 N N . PRO B 1 363 ? 7.934 29.297 20.359 1 93.81 363 PRO B N 1
ATOM 6067 C CA . PRO B 1 363 ? 8.602 28.078 20.812 1 93.81 363 PRO B CA 1
ATOM 6068 C C . PRO B 1 363 ? 8.406 26.906 19.844 1 93.81 363 PRO B C 1
ATOM 6070 O O . PRO B 1 363 ? 9.273 26.031 19.75 1 93.81 363 PRO B O 1
ATOM 6073 N N . TYR B 1 364 ? 7.262 26.844 19.188 1 94.56 364 TYR B N 1
ATOM 6074 C CA . TYR B 1 364 ? 7.055 25.75 18.266 1 94.56 364 TYR B CA 1
ATOM 6075 C C . TYR B 1 364 ? 7.523 26.125 16.859 1 94.56 364 TYR B C 1
ATOM 6077 O O . TYR B 1 364 ? 7.348 25.359 15.914 1 94.56 364 TYR B O 1
ATOM 6085 N N . GLY B 1 365 ? 8.062 27.281 16.688 1 95.19 365 GLY B N 1
ATOM 6086 C CA . GLY B 1 365 ? 8.742 27.672 15.453 1 95.19 365 GLY B CA 1
ATOM 6087 C C . GLY B 1 365 ? 10.234 27.438 15.492 1 95.19 365 GLY B C 1
ATOM 6088 O O . GLY B 1 365 ? 10.703 26.344 15.141 1 95.19 365 GLY B O 1
ATOM 6089 N N . ALA B 1 366 ? 11.086 28.406 16.016 1 93.75 366 ALA B N 1
ATOM 6090 C CA . ALA B 1 366 ? 12.531 28.219 16.078 1 93.75 366 ALA B CA 1
ATOM 6091 C C . ALA B 1 366 ? 13.117 28.797 17.359 1 93.75 366 ALA B C 1
ATOM 6093 O O . ALA B 1 366 ? 14.336 28.906 17.5 1 93.75 366 ALA B O 1
ATOM 6094 N N . ASN B 1 367 ? 12.242 29.125 18.297 1 93.94 367 ASN B N 1
ATOM 6095 C CA . ASN B 1 367 ? 12.727 29.625 19.578 1 93.94 367 ASN B CA 1
ATOM 6096 C C . ASN B 1 367 ? 13.07 28.484 20.531 1 93.94 367 ASN B C 1
ATOM 6098 O O . ASN B 1 367 ? 12.188 27.734 20.938 1 93.94 367 ASN B O 1
ATOM 6102 N N . ASP B 1 368 ? 14.281 28.406 20.938 1 93.56 368 ASP B N 1
ATOM 6103 C CA . ASP B 1 368 ? 14.719 27.281 21.766 1 93.56 368 ASP B CA 1
ATOM 6104 C C . ASP B 1 368 ? 14.484 27.562 23.25 1 93.56 368 ASP B C 1
ATOM 6106 O O . ASP B 1 368 ? 14.742 26.719 24.109 1 93.56 368 ASP B O 1
ATOM 6110 N N . LEU B 1 369 ? 14.07 28.781 23.672 1 92.38 369 LEU B N 1
ATOM 6111 C CA . LEU B 1 369 ? 13.742 29.219 25.016 1 92.38 369 LEU B CA 1
ATOM 6112 C C . LEU B 1 369 ? 14.953 29.094 25.938 1 92.38 369 LEU B C 1
ATOM 6114 O O . LEU B 1 369 ? 14.812 28.984 27.156 1 92.38 369 LEU B O 1
ATOM 6118 N N . GLY B 1 370 ? 16.047 28.953 25.328 1 92.75 370 GLY B N 1
ATOM 6119 C CA . GLY B 1 370 ? 17.25 28.75 26.125 1 92.75 370 GLY B CA 1
ATOM 6120 C C . GLY B 1 370 ? 17.344 27.344 26.719 1 92.75 370 GLY B C 1
ATOM 6121 O O . GLY B 1 370 ? 18.281 27.047 27.453 1 92.75 370 GLY B O 1
ATOM 6122 N N . MET B 1 371 ? 16.422 26.469 26.391 1 93.19 371 MET B N 1
ATOM 6123 C CA . MET B 1 371 ? 16.359 25.109 26.953 1 93.19 371 MET B CA 1
ATOM 6124 C C . MET B 1 371 ? 16.766 24.078 25.906 1 93.19 371 MET B C 1
ATOM 6126 O O . MET B 1 371 ? 16.719 22.875 26.156 1 93.19 371 MET B O 1
ATOM 6130 N N . GLY B 1 372 ? 17.125 24.531 24.719 1 92.31 372 GLY B N 1
ATOM 6131 C CA . GLY B 1 372 ? 17.547 23.625 23.656 1 92.31 372 GLY B CA 1
ATOM 6132 C C . GLY B 1 372 ? 16.391 22.922 22.984 1 92.31 372 GLY B C 1
ATOM 6133 O O . GLY B 1 372 ? 16.516 21.766 22.578 1 92.31 372 GLY B O 1
ATOM 6134 N N . VAL B 1 373 ? 15.273 23.531 22.922 1 93.75 373 VAL B N 1
ATOM 6135 C CA . VAL B 1 373 ? 14.102 23 22.25 1 93.75 373 VAL B CA 1
ATOM 6136 C C . VAL B 1 373 ? 14.406 22.828 20.75 1 93.75 373 VAL B C 1
ATOM 6138 O O . VAL B 1 373 ? 14.781 23.797 20.078 1 93.75 373 VAL B O 1
ATOM 6141 N N . PRO B 1 374 ? 14.328 21.609 20.281 1 93.19 374 PRO B N 1
ATOM 6142 C CA . PRO B 1 374 ? 14.523 21.438 18.844 1 93.19 374 PRO B CA 1
ATOM 6143 C C . PRO B 1 374 ? 13.562 22.281 18.016 1 93.19 374 PRO B C 1
ATOM 6145 O O . PRO B 1 374 ? 12.352 22.281 18.266 1 93.19 374 PRO B O 1
ATOM 6148 N N . PRO B 1 375 ? 14.062 22.953 17.047 1 91.5 375 PRO B N 1
ATOM 6149 C CA . PRO B 1 375 ? 13.211 23.812 16.234 1 91.5 375 PRO B CA 1
ATOM 6150 C C . PRO B 1 375 ? 12.375 23.016 15.227 1 91.5 375 PRO B C 1
ATOM 6152 O O . PRO B 1 375 ? 12.836 22.016 14.688 1 91.5 375 PRO B O 1
ATOM 6155 N N . LEU B 1 376 ? 11.18 23.453 14.867 1 93.94 376 LEU B N 1
ATOM 6156 C CA . LEU B 1 376 ? 10.344 22.875 13.82 1 93.94 376 LEU B CA 1
ATOM 6157 C C . LEU B 1 376 ? 10.5 23.656 12.516 1 93.94 376 LEU B C 1
ATOM 6159 O O . LEU B 1 376 ? 10.336 23.094 11.43 1 93.94 376 LEU B O 1
ATOM 6163 N N . GLY B 1 377 ? 10.797 24.984 12.727 1 91.81 377 GLY B N 1
ATOM 6164 C CA . GLY B 1 377 ? 11.078 25.781 11.539 1 91.81 377 GLY B CA 1
ATOM 6165 C C . GLY B 1 377 ? 9.828 26.344 10.883 1 91.81 377 GLY B C 1
ATOM 6166 O O . GLY B 1 377 ? 8.766 26.391 11.5 1 91.81 377 GLY B O 1
ATOM 6167 N N . ILE B 1 378 ? 9.93 26.781 9.656 1 94.12 378 ILE B N 1
ATOM 6168 C CA . ILE B 1 378 ? 8.914 27.609 9 1 94.12 378 ILE B CA 1
ATOM 6169 C C . ILE B 1 378 ? 7.77 26.719 8.516 1 94.12 378 ILE B C 1
ATOM 6171 O O . ILE B 1 378 ? 6.648 27.203 8.32 1 94.12 378 ILE B O 1
ATOM 6175 N N . LEU B 1 379 ? 8.016 25.391 8.273 1 94.81 379 LEU B N 1
ATOM 6176 C CA . LEU B 1 379 ? 6.953 24.516 7.785 1 94.81 379 LEU B CA 1
ATOM 6177 C C . LEU B 1 379 ? 6.363 23.703 8.93 1 94.81 379 LEU B C 1
ATOM 6179 O O . LEU B 1 379 ? 5.219 23.922 9.336 1 94.81 379 LEU B O 1
ATOM 6183 N N . ALA B 1 380 ? 7.152 22.953 9.602 1 94.19 380 ALA B N 1
ATOM 6184 C CA . ALA B 1 380 ? 6.68 22.016 10.617 1 94.19 380 ALA B CA 1
ATOM 6185 C C . ALA B 1 380 ? 6.105 22.75 11.828 1 94.19 380 ALA B C 1
ATOM 6187 O O . ALA B 1 380 ? 5.207 22.234 12.5 1 94.19 380 ALA B O 1
ATOM 6188 N N . GLY B 1 381 ? 6.59 23.953 12.055 1 96.06 381 GLY B N 1
ATOM 6189 C CA . GLY B 1 381 ? 6.082 24.734 13.172 1 96.06 381 GLY B CA 1
ATOM 6190 C C . GLY B 1 381 ? 4.594 25.016 13.078 1 96.06 381 GLY B C 1
ATOM 6191 O O . GLY B 1 381 ? 3.891 25.016 14.094 1 96.06 381 GLY B O 1
ATOM 6192 N N . GLN B 1 382 ? 4.133 25.172 11.898 1 97.31 382 GLN B N 1
ATOM 6193 C CA . GLN B 1 382 ? 2.717 25.469 11.703 1 97.31 382 GLN B CA 1
ATOM 6194 C C . GLN B 1 382 ? 1.849 24.25 12 1 97.31 382 GLN B C 1
ATOM 6196 O O . GLN B 1 382 ? 0.683 24.391 12.375 1 97.31 382 GLN B O 1
ATOM 6201 N N . PHE B 1 383 ? 2.424 23.062 11.898 1 96.19 383 PHE B N 1
ATOM 6202 C CA . PHE B 1 383 ? 1.674 21.844 12.188 1 96.19 383 PHE B CA 1
ATOM 6203 C C . PHE B 1 383 ? 1.468 21.672 13.688 1 96.19 383 PHE B C 1
ATOM 6205 O O . PHE B 1 383 ? 0.503 21.047 14.117 1 96.19 383 PHE B O 1
ATOM 6212 N N . ALA B 1 384 ? 2.377 22.234 14.461 1 96.31 384 ALA B N 1
ATOM 6213 C CA . ALA B 1 384 ? 2.18 22.188 15.906 1 96.31 384 ALA B CA 1
ATOM 6214 C C . ALA B 1 384 ? 0.906 22.922 16.312 1 96.31 384 ALA B C 1
ATOM 6216 O O . ALA B 1 384 ? 0.109 22.406 17.094 1 96.31 384 ALA B O 1
ATOM 6217 N N . LEU B 1 385 ? 0.726 24.062 15.766 1 96.88 385 LEU B N 1
ATOM 6218 C CA . LEU B 1 385 ? -0.492 24.828 16.031 1 96.88 385 LEU B CA 1
ATOM 6219 C C . LEU B 1 385 ? -1.707 24.141 15.43 1 96.88 385 LEU B C 1
ATOM 6221 O O . LEU B 1 385 ? -2.748 24.016 16.078 1 96.88 385 LEU B O 1
ATOM 6225 N N . LEU B 1 386 ? -1.541 23.672 14.211 1 97.56 386 LEU B N 1
ATOM 6226 C CA . LEU B 1 386 ? -2.645 23.047 13.492 1 97.56 386 LEU B CA 1
ATOM 6227 C C . LEU B 1 386 ? -3.18 21.844 14.258 1 97.56 386 LEU B C 1
ATOM 6229 O O . LEU B 1 386 ? -4.391 21.688 14.43 1 97.56 386 LEU B O 1
ATOM 6233 N N . MET B 1 387 ? -2.314 21.016 14.688 1 97.06 387 MET B N 1
ATOM 6234 C CA . MET B 1 387 ? -2.748 19.797 15.375 1 97.06 387 MET B CA 1
ATOM 6235 C C . MET B 1 387 ? -3.434 20.125 16.703 1 97.06 387 MET B C 1
ATOM 6237 O O . MET B 1 387 ? -4.398 19.469 17.078 1 97.06 387 MET B O 1
ATOM 6241 N N . THR B 1 388 ? -2.936 21.156 17.359 1 96.56 388 THR B N 1
ATOM 6242 C CA . THR B 1 388 ? -3.553 21.562 18.625 1 96.56 388 THR B CA 1
ATOM 6243 C C . THR B 1 388 ? -4.988 22.031 18.391 1 96.56 388 THR B C 1
ATOM 6245 O O . THR B 1 388 ? -5.895 21.656 19.141 1 96.56 388 THR B O 1
ATOM 6248 N N . LEU B 1 389 ? -5.176 22.844 17.422 1 96.75 389 LEU B N 1
ATOM 6249 C CA . LEU B 1 389 ? -6.52 23.344 17.172 1 96.75 389 LEU B CA 1
ATOM 6250 C C . LEU B 1 389 ? -7.441 22.219 16.703 1 96.75 389 LEU B C 1
ATOM 6252 O O . LEU B 1 389 ? -8.625 22.203 17.047 1 96.75 389 LEU B O 1
ATOM 6256 N N . LEU B 1 390 ? -6.891 21.25 15.906 1 96.88 390 LEU B N 1
ATOM 6257 C CA . LEU B 1 390 ? -7.703 20.141 15.438 1 96.88 390 LEU B CA 1
ATOM 6258 C C . LEU B 1 390 ? -8.094 19.219 16.594 1 96.88 390 LEU B C 1
ATOM 6260 O O . LEU B 1 390 ? -9.242 18.797 16.688 1 96.88 390 LEU B O 1
ATOM 6264 N N . PHE B 1 391 ? -7.133 18.922 17.453 1 97.06 391 PHE B N 1
ATOM 6265 C CA . PHE B 1 391 ? -7.438 18.109 18.625 1 97.06 391 PHE B CA 1
ATOM 6266 C C . PHE B 1 391 ? -8.469 18.797 19.516 1 97.06 391 PHE B C 1
ATOM 6268 O O . PHE B 1 391 ? -9.383 18.141 20.031 1 97.06 391 PHE B O 1
ATOM 6275 N N . LEU B 1 392 ? -8.289 20.062 19.703 1 95.88 392 LEU B N 1
ATOM 6276 C CA . LEU B 1 392 ? -9.203 20.812 20.562 1 95.88 392 LEU B CA 1
ATOM 6277 C C . LEU B 1 392 ? -10.641 20.672 20.078 1 95.88 392 LEU B C 1
ATOM 6279 O O . LEU B 1 392 ? -11.547 20.469 20.891 1 95.88 392 LEU B O 1
ATOM 6283 N N . ASN B 1 393 ? -10.789 20.734 18.844 1 94.69 393 ASN B N 1
ATOM 6284 C CA . ASN B 1 393 ? -12.141 20.672 18.281 1 94.69 393 ASN B CA 1
ATOM 6285 C C . ASN B 1 393 ? -12.648 19.25 18.188 1 94.69 393 ASN B C 1
ATOM 6287 O O . ASN B 1 393 ? -13.781 18.953 18.578 1 94.69 393 ASN B O 1
ATOM 6291 N N . THR B 1 394 ? -11.82 18.328 17.719 1 95.69 394 THR B N 1
ATOM 6292 C CA . THR B 1 394 ? -12.344 17.031 17.312 1 95.69 394 THR B CA 1
ATOM 6293 C C . THR B 1 394 ? -12.258 16.031 18.453 1 95.69 394 THR B C 1
ATOM 6295 O O . THR B 1 394 ? -13.094 15.125 18.547 1 95.69 394 THR B O 1
ATOM 6298 N N . PHE B 1 395 ? -11.227 16.141 19.219 1 97.25 395 PHE B N 1
ATOM 6299 C CA . PHE B 1 395 ? -11.078 15.203 20.328 1 97.25 395 PHE B CA 1
ATOM 6300 C C . PHE B 1 395 ? -11.703 15.766 21.594 1 97.25 395 PHE B C 1
ATOM 6302 O O . PHE B 1 395 ? -12.398 15.055 22.328 1 97.25 395 PHE B O 1
ATOM 6309 N N . PHE B 1 396 ? -11.625 17.109 21.844 1 95.94 396 PHE B N 1
ATOM 6310 C CA . PHE B 1 396 ? -12.008 17.703 23.125 1 95.94 396 PHE B CA 1
ATOM 6311 C C . PHE B 1 396 ? -13.289 18.516 22.984 1 95.94 396 PHE B C 1
ATOM 6313 O O . PHE B 1 396 ? -13.773 19.094 23.953 1 95.94 396 PHE B O 1
ATOM 6320 N N . ASP B 1 397 ? -13.859 18.641 21.812 1 92.88 397 ASP B N 1
ATOM 6321 C CA . ASP B 1 397 ? -15.102 19.359 21.547 1 92.88 397 ASP B CA 1
ATOM 6322 C C . ASP B 1 397 ? -15.031 20.797 22.062 1 92.88 397 ASP B C 1
ATOM 6324 O O . ASP B 1 397 ? -15.969 21.266 22.719 1 92.88 397 ASP B O 1
ATOM 6328 N N . LYS B 1 398 ? -13.828 21.422 21.984 1 91.06 398 LYS B N 1
ATOM 6329 C CA . LYS B 1 398 ? -13.555 22.812 22.344 1 91.06 398 LYS B CA 1
ATOM 6330 C C . LYS B 1 398 ? -13.602 23.016 23.859 1 91.06 398 LYS B C 1
ATOM 6332 O O . LYS B 1 398 ? -13.797 24.125 24.328 1 91.06 398 LYS B O 1
ATOM 6337 N N . TRP B 1 399 ? -13.562 21.969 24.594 1 91.31 399 TRP B N 1
ATOM 6338 C CA . TRP B 1 399 ? -13.43 22.078 26.047 1 91.31 399 TRP B CA 1
ATOM 6339 C C . TRP B 1 399 ? -12.172 22.859 26.422 1 91.31 399 TRP B C 1
ATOM 6341 O O . TRP B 1 399 ? -11.102 22.625 25.859 1 91.31 399 TRP B O 1
ATOM 6351 N N . PRO B 1 400 ? -12.164 23.812 27.25 1 91.38 400 PRO B N 1
ATOM 6352 C CA . PRO B 1 400 ? -13.219 24.078 28.234 1 91.38 400 PRO B CA 1
ATOM 6353 C C . PRO B 1 400 ? -14.164 25.188 27.797 1 91.38 400 PRO B C 1
ATOM 6355 O O . PRO B 1 400 ? -15.047 25.594 28.547 1 91.38 400 PRO B O 1
ATOM 6358 N N . LEU B 1 401 ? -13.977 25.656 26.656 1 88.31 401 LEU B N 1
ATOM 6359 C CA . LEU B 1 401 ? -14.766 26.812 26.219 1 88.31 401 LEU B CA 1
ATOM 6360 C C . LEU B 1 401 ? -16.219 26.406 26 1 88.31 401 LEU B C 1
ATOM 6362 O O . LEU B 1 401 ? -17.125 27.25 26.141 1 88.31 401 LEU B O 1
ATOM 6366 N N . VAL B 1 402 ? -16.391 25.188 25.641 1 83.38 402 VAL B N 1
ATOM 6367 C CA . VAL B 1 402 ? -17.719 24.625 25.438 1 83.38 402 VAL B CA 1
ATOM 6368 C C . VAL B 1 402 ? -17.906 23.391 26.312 1 83.38 402 VAL B C 1
ATOM 6370 O O . VAL B 1 402 ? -17.062 22.484 26.297 1 83.38 402 VAL B O 1
ATOM 6373 N N . ARG B 1 403 ? -19.047 23.375 27.109 1 83.94 403 ARG B N 1
ATOM 6374 C CA . ARG B 1 403 ? -19.297 22.266 28.016 1 83.94 403 ARG B CA 1
ATOM 6375 C C . ARG B 1 403 ? -20.703 21.703 27.812 1 83.94 403 ARG B C 1
ATOM 6377 O O . ARG B 1 403 ? -21.641 22.453 27.531 1 83.94 403 ARG B O 1
ATOM 6384 N N . LYS B 1 404 ? -20.703 20.406 27.812 1 74.12 404 LYS B N 1
ATOM 6385 C CA . LYS B 1 404 ? -22.016 19.75 27.812 1 74.12 404 LYS B CA 1
ATOM 6386 C C . LYS B 1 404 ? -22.516 19.531 29.234 1 74.12 404 LYS B C 1
ATOM 6388 O O . LYS B 1 404 ? -21.828 18.922 30.062 1 74.12 404 LYS B O 1
ATOM 6393 N N . VAL B 1 405 ? -23.656 20.203 29.594 1 69.06 405 VAL B N 1
ATOM 6394 C CA . VAL B 1 405 ? -24.203 20.094 30.938 1 69.06 405 VAL B CA 1
ATOM 6395 C C . VAL B 1 405 ? -25.516 19.297 30.906 1 69.06 405 VAL B C 1
ATOM 6397 O O . VAL B 1 405 ? -26.328 19.5 30 1 69.06 405 VAL B O 1
ATOM 6400 N N . PRO B 1 406 ? -25.594 18.234 31.656 1 64.31 406 PRO B N 1
ATOM 6401 C CA . PRO B 1 406 ? -26.844 17.484 31.719 1 64.31 406 PRO B CA 1
ATOM 6402 C C . PRO B 1 406 ? -28.062 18.359 32 1 64.31 406 PRO B C 1
ATOM 6404 O O . PRO B 1 406 ? -27.969 19.297 32.781 1 64.31 406 PRO B O 1
ATOM 6407 N N . LEU B 1 407 ? -29.062 18.453 31.016 1 59 407 LEU B N 1
ATOM 6408 C CA . LEU B 1 407 ? -30.297 19.172 31.281 1 59 407 LEU B CA 1
ATOM 6409 C C . LEU B 1 407 ? -31.031 18.594 32.5 1 59 407 LEU B C 1
ATOM 6411 O O . LEU B 1 407 ? -31.234 17.391 32.562 1 59 407 LEU B O 1
ATOM 6415 N N . SER B 1 408 ? -30.906 19.141 33.594 1 51.84 408 SER B N 1
ATOM 6416 C CA . SER B 1 408 ? -31.875 18.797 34.656 1 51.84 408 SER B CA 1
ATOM 6417 C C . SER B 1 408 ? -33.312 19.156 34.219 1 51.84 408 SER B C 1
ATOM 6419 O O . SER B 1 408 ? -33.656 20.328 34.188 1 51.84 408 SER B O 1
ATOM 6421 N N . VAL B 1 409 ? -33.844 18.688 33.188 1 47.09 409 VAL B N 1
ATOM 6422 C CA . VAL B 1 409 ? -35.25 18.984 32.938 1 47.09 409 VAL B CA 1
ATOM 6423 C C . VAL B 1 409 ? -36.062 18.844 34.219 1 47.09 409 VAL B C 1
ATOM 6425 O O . VAL B 1 409 ? -36.062 17.781 34.844 1 47.09 409 VAL B O 1
ATOM 6428 N N . PRO B 1 410 ? -36.406 19.938 34.938 1 44.44 410 PRO B N 1
ATOM 6429 C CA . PRO B 1 410 ? -37.531 19.688 35.812 1 44.44 410 PRO B CA 1
ATOM 6430 C C . PRO B 1 410 ? -38.656 18.922 35.125 1 44.44 410 PRO B C 1
ATOM 6432 O O . PRO B 1 410 ? -38.812 19.016 33.906 1 44.44 410 PRO B O 1
ATOM 6435 N N . GLU B 1 411 ? -39.281 17.766 35.656 1 43.12 411 GLU B N 1
ATOM 6436 C CA . GLU B 1 411 ? -40.344 16.938 35.125 1 43.12 411 GLU B CA 1
ATOM 6437 C C . GLU B 1 411 ? -41.375 17.766 34.344 1 43.12 411 GLU B C 1
ATOM 6439 O O . GLU B 1 411 ? -42.031 17.266 33.438 1 43.12 411 GLU B O 1
ATOM 6444 N N . ASP B 1 412 ? -41.812 18.953 34.844 1 40.97 412 ASP B N 1
ATOM 6445 C CA . ASP B 1 412 ? -43.094 19.516 34.438 1 40.97 412 ASP B CA 1
ATOM 6446 C C . ASP B 1 412 ? -42.969 20.391 33.188 1 40.97 412 ASP B C 1
ATOM 6448 O O . ASP B 1 412 ? -43.906 21.031 32.781 1 40.97 412 ASP B O 1
ATOM 6452 N N . ILE B 1 413 ? -41.844 21.031 32.844 1 42.94 413 ILE B N 1
ATOM 6453 C CA . ILE B 1 413 ? -42.094 22 31.781 1 42.94 413 ILE B CA 1
ATOM 6454 C C . ILE B 1 413 ? -41.812 21.359 30.422 1 42.94 413 ILE B C 1
ATOM 6456 O O . ILE B 1 413 ? -40.75 20.828 30.172 1 42.94 413 ILE B O 1
ATOM 6460 N N . PRO B 1 414 ? -42.812 21.125 29.516 1 41.88 414 PRO B N 1
ATOM 6461 C CA . PRO B 1 414 ? -42.75 20.594 28.156 1 41.88 414 PRO B CA 1
ATOM 6462 C C . PRO B 1 414 ? -41.719 21.297 27.297 1 41.88 414 PRO B C 1
ATOM 6464 O O . PRO B 1 414 ? -41.688 22.531 27.266 1 41.88 414 PRO B O 1
ATOM 6467 N N . LEU B 1 415 ? -40.625 20.672 26.953 1 40.41 415 LEU B N 1
ATOM 6468 C CA . LEU B 1 415 ? -39.625 21.25 26.062 1 40.41 415 LEU B CA 1
ATOM 6469 C C . LEU B 1 415 ? -40.25 21.609 24.719 1 40.41 415 LEU B C 1
ATOM 6471 O O . LEU B 1 415 ? -41.031 20.828 24.172 1 40.41 415 LEU B O 1
ATOM 6475 N N . PRO B 1 416 ? -40.219 22.922 24.328 1 37.06 416 PRO B N 1
ATOM 6476 C CA . PRO B 1 416 ? -40.781 23.203 23 1 37.06 416 PRO B CA 1
ATOM 6477 C C . PRO B 1 416 ? -40.125 22.391 21.891 1 37.06 416 PRO B C 1
ATOM 6479 O O . PRO B 1 416 ? -38.938 22.094 21.969 1 37.06 416 PRO B O 1
ATOM 6482 N N . ALA B 1 417 ? -40.875 21.766 20.891 1 38.31 417 ALA B N 1
ATOM 6483 C CA . ALA B 1 417 ? -40.562 20.875 19.766 1 38.31 417 ALA B CA 1
ATOM 6484 C C . ALA B 1 417 ? -39.406 21.422 18.938 1 38.31 417 ALA B C 1
ATOM 6486 O O . ALA B 1 417 ? -38.688 20.656 18.312 1 38.31 417 ALA B O 1
ATOM 6487 N N . ASP B 1 418 ? -39.281 22.688 18.734 1 35.34 418 ASP B N 1
ATOM 6488 C CA . ASP B 1 418 ? -38.469 23.312 17.703 1 35.34 418 ASP B CA 1
ATOM 6489 C C . ASP B 1 418 ? -36.969 23.156 18.031 1 35.34 418 ASP B C 1
ATOM 6491 O O . ASP B 1 418 ? -36.156 23.156 17.125 1 35.34 418 ASP B O 1
ATOM 6495 N N . GLU B 1 419 ? -36.5 23.234 19.156 1 35.69 419 GLU B N 1
ATOM 6496 C CA . GLU B 1 419 ? -35.094 23.25 19.469 1 35.69 419 GLU B CA 1
ATOM 6497 C C . GLU B 1 419 ? -34.5 21.844 19.375 1 35.69 419 GLU B C 1
ATOM 6499 O O . GLU B 1 419 ? -33.281 21.672 19.469 1 35.69 419 GLU B O 1
ATOM 6504 N N . GLN B 1 420 ? -35.25 20.875 19.328 1 30.86 420 GLN B N 1
ATOM 6505 C CA . GLN B 1 420 ? -34.75 19.516 19.188 1 30.86 420 GLN B CA 1
ATOM 6506 C C . GLN B 1 420 ? -34.188 19.266 17.781 1 30.86 420 GLN B C 1
ATOM 6508 O O . GLN B 1 420 ? -33.219 18.562 17.609 1 30.86 420 GLN B O 1
ATOM 6513 N N . ALA B 1 421 ? -34.844 19.75 16.812 1 36.84 421 ALA B N 1
ATOM 6514 C CA . ALA B 1 421 ? -34.469 19.484 15.422 1 36.84 421 ALA B CA 1
ATOM 6515 C C . ALA B 1 421 ? -33.062 20.062 15.117 1 36.84 421 ALA B C 1
ATOM 6517 O O . ALA B 1 421 ? -32.375 19.562 14.227 1 36.84 421 ALA B O 1
ATOM 6518 N N . GLY B 1 422 ? -32.688 21.125 15.625 1 30.23 422 GLY B N 1
ATOM 6519 C CA . GLY B 1 422 ? -31.406 21.734 15.289 1 30.23 422 GLY B CA 1
ATOM 6520 C C . GLY B 1 422 ? -30.219 20.891 15.703 1 30.23 422 GLY B C 1
ATOM 6521 O O . GLY B 1 422 ? -29.125 21.031 15.148 1 30.23 422 GLY B O 1
ATOM 6522 N N . PHE B 1 423 ? -30.234 20.297 16.75 1 31.56 423 PHE B N 1
ATOM 6523 C CA . PHE B 1 423 ? -29.078 19.578 17.281 1 31.56 423 PHE B CA 1
ATOM 6524 C C . PHE B 1 423 ? -28.844 18.281 16.5 1 31.56 423 PHE B C 1
ATOM 6526 O O . PHE B 1 423 ? -27.719 17.781 16.453 1 31.56 423 PHE B O 1
ATOM 6533 N N . GLU B 1 424 ? -29.859 17.734 15.984 1 31.69 424 GLU B N 1
ATOM 6534 C CA . GLU B 1 424 ? -29.656 16.5 15.227 1 31.69 424 GLU B CA 1
ATOM 6535 C C . GLU B 1 424 ? -28.875 16.75 13.945 1 31.69 424 GLU B C 1
ATOM 6537 O O . GLU B 1 424 ? -28.141 15.891 13.477 1 31.69 424 GLU B O 1
ATOM 6542 N N . ALA B 1 425 ? -29.031 17.969 13.43 1 32.22 425 ALA B N 1
ATOM 6543 C CA . ALA B 1 425 ? -28.312 18.266 12.195 1 32.22 425 ALA B CA 1
ATOM 6544 C C . ALA B 1 425 ? -26.828 18.422 12.453 1 32.22 425 ALA B C 1
ATOM 6546 O O . ALA B 1 425 ? -26 18.297 11.539 1 32.22 425 ALA B O 1
ATOM 6547 N N . MET B 1 426 ? -26.359 18.906 13.531 1 28.28 426 MET B N 1
ATOM 6548 C CA . MET B 1 426 ? -24.922 19.062 13.758 1 28.28 426 MET B CA 1
ATOM 6549 C C . MET B 1 426 ? -24.266 17.719 14.023 1 28.28 426 MET B C 1
ATOM 6551 O O . MET B 1 426 ? -23.047 17.609 14.023 1 28.28 426 MET B O 1
ATOM 6555 N N . ALA B 1 427 ? -24.938 16.688 14.516 1 29.48 427 ALA B N 1
ATOM 6556 C CA . ALA B 1 427 ? -24.359 15.367 14.742 1 29.48 427 ALA B CA 1
ATOM 6557 C C . ALA B 1 427 ? -24.359 14.539 13.453 1 29.48 427 ALA B C 1
ATOM 6559 O O . ALA B 1 427 ? -23.766 13.461 13.406 1 29.48 427 ALA B O 1
ATOM 6560 N N . LYS B 1 428 ? -25.25 14.969 12.516 1 26.39 428 LYS B N 1
ATOM 6561 C CA . LYS B 1 428 ? -25.094 14.195 11.289 1 26.39 428 LYS B CA 1
ATOM 6562 C C . LYS B 1 428 ? -23.938 14.734 10.438 1 26.39 428 LYS B C 1
ATOM 6564 O O . LYS B 1 428 ? -23.828 15.938 10.234 1 26.39 428 LYS B O 1
#

Organism: Geobacter metallireducens (strain ATCC 53774 / DSM 7210 / GS-15) (NCBI:txid269799)

pLDDT: mean 91.5, std 14.03, range [26.39, 98.5]

Solvent-accessible surface area (backbone atoms only — not comparable to full-atom values): 41695 Å² total; per-residue (Å²): 125,88,55,62,40,81,46,59,78,47,91,45,61,63,57,39,17,53,50,49,51,52,49,20,50,55,47,22,47,48,46,42,45,54,50,32,46,52,41,43,54,56,45,46,66,55,17,35,61,6,44,70,58,25,56,66,68,58,33,53,50,31,46,31,33,49,34,49,23,56,46,29,35,24,48,53,42,20,42,46,49,40,40,68,54,44,66,45,69,68,42,57,71,88,36,83,51,74,62,57,19,19,52,52,40,48,52,49,24,35,49,48,13,51,49,49,44,46,62,57,46,39,51,29,10,76,26,29,46,43,42,14,63,57,30,59,51,40,17,60,36,41,68,32,38,57,41,17,37,38,34,35,49,34,58,29,45,41,38,57,23,40,51,70,42,35,46,36,41,44,44,37,34,56,35,62,78,27,56,89,38,28,43,86,64,47,22,34,50,33,44,50,27,39,27,50,26,49,14,53,51,45,22,60,31,43,41,34,26,50,49,46,69,34,20,48,92,87,36,74,36,43,44,28,50,82,74,36,59,43,44,37,45,16,25,50,31,33,19,44,47,51,30,43,33,18,64,52,60,31,80,44,41,72,30,50,81,79,35,88,48,78,65,58,21,16,51,48,26,48,52,51,9,52,51,34,19,67,52,44,43,62,54,48,37,67,65,45,61,86,64,61,76,58,85,84,64,55,64,40,43,53,40,20,28,35,40,41,26,24,45,46,38,30,49,45,37,33,67,45,36,66,36,62,68,43,58,87,80,36,69,51,60,69,60,36,32,52,50,41,51,48,47,24,52,54,51,4,42,53,50,20,55,52,42,64,70,40,32,62,76,33,44,35,11,48,20,30,85,90,74,70,34,58,56,47,36,80,57,55,16,54,48,47,40,44,51,36,45,49,42,34,42,74,48,31,58,39,53,83,51,33,41,75,39,75,54,76,70,66,92,78,67,82,75,73,76,71,71,58,61,61,57,58,57,75,76,98,126,88,56,62,41,80,45,58,78,46,91,45,62,64,58,40,18,53,52,49,50,51,49,20,50,54,49,22,47,48,46,42,45,55,52,34,48,50,42,43,54,55,43,47,66,55,16,36,61,6,43,70,57,27,57,65,67,58,31,52,50,30,46,32,33,49,33,50,23,56,47,28,34,24,47,53,42,19,43,47,49,41,40,68,56,42,67,45,68,66,41,57,71,86,35,82,50,73,62,56,19,18,52,52,40,49,52,50,24,35,50,49,13,51,49,50,45,46,63,57,46,39,51,28,10,76,25,30,47,44,41,15,63,57,30,60,50,40,17,61,37,39,68,32,39,57,40,18,35,39,34,34,50,35,57,30,44,40,39,56,22,39,51,70,42,35,45,34,40,44,44,37,35,57,34,63,79,28,57,90,40,27,43,86,65,46,21,33,50,34,44,49,27,39,27,49,27,49,15,53,52,46,22,60,31,43,41,34,26,51,51,46,69,34,20,48,93,86,36,74,35,43,43,26,50,82,75,34,59,42,44,37,46,16,24,50,30,34,20,44,46,50,29,43,32,17,64,52,59,30,80,42,40,72,30,49,80,79,34,88,47,77,64,59,22,17,52,50,28,47,51,51,10,52,51,34,18,65,51,44,43,62,53,48,37,66,64,44,62,86,63,61,76,58,85,85,64,54,65,41,42,52,40,21,29,34,40,42,26,23,43,46,39,30,50,46,38,33,67,45,37,65,35,61,70,42,57,87,81,35,69,52,60,68,58,36,34,53,49,40,51,48,48,25,52,52,52,4,42,53,49,21,54,50,42,64,72,42,32,62,74,33,44,34,12,46,21,31,84,88,73,71,34,58,55,46,38,79,56,54,16,54,50,47,39,43,50,36,46,48,41,33,40,72,48,30,56,39,54,84,51,33,41,77,40,73,55,74,68,65,92,80,66,81,74,71,75,72,70,58,62,60,57,56,59,74,75,98

Nearest PDB structures (foldseek):
  8jgs-assembly1_B  TM=1.558E-01  e=9.102E-01  Mus musculus
  7d3s-assembly1_R  TM=2.038E-01  e=3.717E+00  Homo sapiens
  4qiq-assembly1_A  TM=2.583E-01  e=8.646E+00  Escherichia coli K-12
  8v3c-assembly1_D  TM=1.223E-01  e=8.305E+00  Anopheles gambiae
  8jgs-assembly1_B  TM=1.558E-01  e=1.517E+00  Mus musculus

Sequence (856 aa):
MEKYAVRRMFKGQLATGFAALALSFIVAAFLWPAWSLTVKALYGILAGPGLSAAEPKEAGQLIGAVARGTFFWTAINSWIWLTLVMGNYGKTSLTEKQPWAGIYYTIVGWLVGAGAFLALISFMGIWWKPFSLAIMFVPRTAADVAMAFEAWEASNFYALAVIIAQIPLVSLLQKWPFAGKAEKPVESFGVIAMGIAVTFIVWMAMIVPSWMKLSLGGEQIVAPPFGNWPAFAAFCQAYVIFAIMPVEGGELYPMKLFTRKQPLMGIIGFAIALAAGFVMPPIIKGIIAPLNLVSGPPLDAVAASLELSVIVFMLAWHHLFEDYPSAALVPNTAARVCCRIAIWSIGGTVYGVIWLKTFKLIPYGANDLGMGVPPLGILAGQFALLMTLLFLNTFFDKWPLVRKVPLSVPEDIPLPADEQAGFEAMAKMEKYAVRRMFKGQLATGFAALALSFIVAAFLWPAWSLTVKALYGILAGPGLSAAEPKEAGQLIGAVARGTFFWTAINSWIWLTLVMGNYGKTSLTEKQPWAGIYYTIVGWLVGAGAFLALISFMGIWWKPFSLAIMFVPRTAADVAMAFEAWEASNFYALAVIIAQIPLVSLLQKWPFAGKAEKPVESFGVIAMGIAVTFIVWMAMIVPSWMKLSLGGEQIVAPPFGNWPAFAAFCQAYVIFAIMPVEGGELYPMKLFTRKQPLMGIIGFAIALAAGFVMPPIIKGIIAPLNLVSGPPLDAVAASLELSVIVFMLAWHHLFEDYPSAALVPNTAARVCCRIAIWSIGGTVYGVIWLKTFKLIPYGANDLGMGVPPLGILAGQFALLMTLLFLNTFFDKWPLVRKVPLSVPEDIPLPADEQAGFEAMAK

Foldseek 3Di:
DQDWDKDFLDPDLVVQLVVLLVVLQVCLLPVQLVQLVVQLVQLCVQAVQALVQADVVLSLLLSLLRSLQLCLLLQLLLCCLCPQLQVNPCLQVPHPFPPVSLVVSSVVSSCRSVVVLCVPQCVVCVPVVLSHCCLQRHNNHNVSSNSNSLSSQLSSCLSLLLLLQQLLCCQFQVLPPLPPPDDPPVSSVVSVVNSVVSSVVCSVQARSLQRDQDDDPPHGDGAHPPGHDLLVLLLSLQLNCLSNLCPLQLVLPDLVVPPDDPPSSSVVSNVVSNVRSVPVQVVQLVVCVVVCLAPDDDSSNLSSLLSVLLVLQSNSCCQRSVNPPDCVVPVDSVVSNVVSNCCSNVVSNVSSSVLRVCLCVRLAANPCVVVSRNHLHSHRSSVSSSSSSSSCCSSRVVPPSMGTHRPPPPPPDDDDPPVVVVVVVVSD/DQDWDKDFLDPDLVVQLVVLLVVLQVCLLPVQLVQLVVQLVQLCVQAVQALVQADVVLSLLLSLLRSLQLCLLLQLLLCCLCPQLQVNPCLCVPHDFPPVSLVVSSVVSSCRSVVVLCVPQCVVCVPVVLSHCCLQRHNNHNVSSNSNSLSSQLSSCLSLLLLLQQLLCCQFQVLPPLPPPDDPPVSSVVSVVNSVVSSVVCSVQARSLQRDQDDDPPHGDGAHPPGHDLLVLLLSLQLNCLSNLCPLQLVLPPLVVPPDDPPSSSVVSNVVSNVRSVPVQVVQLVVCVVVCLAPDDDSSNLSSLLSVLLVLQSNSCCQRSVNPPDCVVPVDSVVSNVVSVCCSNVVSNVSSSVLRVCLCVRLQANPCVVVSRNHLHSHRSSVSSSSSSSSCCSSRVVPPSMGTHRPPPPPPDDDDPPVVVVVVVVVD

Secondary structure (DSSP, 8-state):
---EEEEESSSSHHHHHHHHHHHHHHHHHHHHHHHHHHHHHHHHHHTHHHHHHS-HHHHHHHHHHHHHHHHIIIIIIHHIIIIIITSSTTTTSS-SSTTHHHHHHHHHHHHHHHHHHIIIIIHHTTTBGGGSHHHHH---SHHHHHHHHHHHHHHHTHHHHHHHHHHHHHHTTTTTTTTTTB-TTHHHHHHHHHHHHHHHHHIIIIIHHHH---EETTEE-B--TTSSHHHHHHHHHHHHHHHHTTTTTSTTTTGGGT-SSTTHHHHHHHHHHHHHHHHHHHHHHHHHGGG--SSSS-HHHHHHHHHHHHHHHHHHHHHHSTTSSPTTT---HHHHHHHHHHHHHHHHHHHHHHHHHHGGGSTTTT--TTTTPPP-HHHHHHHHHHHHHHHHHHTTTTTTTEEEEE----TTS---THHHHHHHHHH-/---EEEEESSSSHHHHHHHHHHHHHHHHHHHHHHHHHHHHHHHHHHTHHHHHHS-HHHHHHHHHHHHHHHHIIIIIIHHIIIIIITSSTTTTSS-SSTTHHHHHHHHHHHHHHHHHHIIIIIHHTTTBGGGSHHHHH---SHHHHHHHHHHHHHHHTHHHHHHHHHHHHHHTTTTTTTTTTB-TTHHHHHHHHHHHHHHHHHIIIIIHHHH---EETTEE-B--GGGSHHHHHHHHHHHHHHHHTTTTTSTTTTGGGT-SSTTHHHHHHHHHHHHHHHHHHHHHHHHHGGG--SSSS-HHHHHHHHHHHHHHHHHHHHHHSTTSS-TTT---HHHHHHHHHHHHHHHHHHHHHHHHHHGGGSTTTT--TTTTPPP-HHHHHHHHHHHHHHHHHHTTTTTTTEEEEE----TTS---THHHHHHHHHH-

Radius of gyration: 30.39 Å; Cα contacts (8 Å, |Δi|>4): 1414; chains: 2; bounding box: 75×82×67 Å